Protein AF-A0A1G2DD84-F1 (afdb_monomer)

Structure (mmCIF, N/CA/C/O backbone):
data_AF-A0A1G2DD84-F1
#
_entry.id   AF-A0A1G2DD84-F1
#
loop_
_atom_site.group_PDB
_atom_site.id
_atom_site.type_symbol
_atom_site.label_atom_id
_atom_site.label_alt_id
_atom_site.label_comp_id
_atom_site.label_asym_id
_atom_site.label_entity_id
_atom_site.label_seq_id
_atom_site.pdbx_PDB_ins_code
_atom_site.Cartn_x
_atom_site.Cartn_y
_atom_site.Cartn_z
_atom_site.occupancy
_atom_site.B_iso_or_equiv
_atom_site.auth_seq_id
_atom_site.auth_comp_id
_atom_site.auth_asym_id
_atom_site.auth_atom_id
_atom_site.pdbx_PDB_model_num
ATOM 1 N N . MET A 1 1 ? 31.866 -15.811 -2.929 1.00 73.81 1 MET A N 1
ATOM 2 C CA . MET A 1 1 ? 32.694 -17.030 -2.896 1.00 73.81 1 MET A CA 1
ATOM 3 C C . MET A 1 1 ? 33.203 -17.270 -1.485 1.00 73.81 1 MET A C 1
ATOM 5 O O . MET A 1 1 ? 33.955 -16.443 -0.980 1.00 73.81 1 MET A O 1
ATOM 9 N N . VAL A 1 2 ? 32.892 -18.423 -0.892 1.00 93.44 2 VAL A N 1
ATOM 10 C CA . VAL A 1 2 ? 33.551 -18.884 0.343 1.00 93.44 2 VAL A CA 1
ATOM 11 C C . VAL A 1 2 ? 35.050 -19.125 0.110 1.00 93.44 2 VAL A C 1
ATOM 13 O O . VAL A 1 2 ? 35.436 -19.739 -0.886 1.00 93.44 2 VAL A O 1
ATOM 16 N N . ASN A 1 3 ? 35.898 -18.681 1.042 1.00 96.12 3 ASN A N 1
ATOM 17 C CA . ASN A 1 3 ? 37.323 -19.018 1.092 1.00 96.12 3 ASN A CA 1
ATOM 18 C C . ASN A 1 3 ? 37.712 -19.591 2.473 1.00 96.12 3 ASN A C 1
ATOM 20 O O . ASN A 1 3 ? 36.938 -19.524 3.429 1.00 96.12 3 ASN A O 1
ATOM 24 N N . GLU A 1 4 ? 38.911 -20.170 2.591 1.00 96.62 4 GLU A N 1
ATOM 25 C CA . GLU A 1 4 ? 39.347 -20.791 3.854 1.00 96.62 4 GLU A CA 1
ATOM 26 C C . GLU A 1 4 ? 39.586 -19.760 4.974 1.00 96.62 4 GLU A C 1
ATOM 28 O O . GLU A 1 4 ? 39.477 -20.107 6.143 1.00 96.62 4 GLU A O 1
ATOM 33 N N . GLU A 1 5 ? 39.839 -18.488 4.643 1.00 95.31 5 GLU A N 1
ATOM 34 C CA . GLU A 1 5 ? 39.989 -17.400 5.624 1.00 95.31 5 GLU A CA 1
ATOM 35 C C . GLU A 1 5 ? 38.658 -17.102 6.331 1.00 95.31 5 GLU A C 1
ATOM 37 O O . GLU A 1 5 ? 38.618 -17.033 7.557 1.00 95.31 5 GLU A O 1
ATOM 42 N N . LEU A 1 6 ? 37.553 -17.011 5.579 1.00 97.19 6 LEU A N 1
ATOM 43 C CA . LEU A 1 6 ? 36.192 -16.883 6.108 1.00 97.19 6 LEU A CA 1
ATOM 44 C C . LEU A 1 6 ? 35.810 -18.102 6.963 1.00 97.19 6 LEU A C 1
ATOM 46 O O . LEU A 1 6 ? 35.283 -17.955 8.066 1.00 97.19 6 LEU A O 1
ATOM 50 N N . LEU A 1 7 ? 36.118 -19.310 6.477 1.00 97.81 7 LEU A N 1
ATOM 51 C CA . LEU A 1 7 ? 35.865 -20.557 7.204 1.00 97.81 7 LEU A CA 1
ATOM 52 C C . LEU A 1 7 ? 36.681 -20.642 8.503 1.00 97.81 7 LEU A C 1
ATOM 54 O O . LEU A 1 7 ? 36.152 -21.069 9.527 1.00 97.81 7 LEU A O 1
ATOM 58 N N . GLN A 1 8 ? 37.950 -20.227 8.488 1.00 97.62 8 GLN A N 1
ATOM 59 C CA . GLN A 1 8 ? 38.795 -20.176 9.678 1.00 97.62 8 GLN A CA 1
ATOM 60 C C . GLN A 1 8 ? 38.310 -19.106 10.663 1.00 97.62 8 GLN A C 1
ATOM 62 O O . GLN A 1 8 ? 38.186 -19.407 11.847 1.00 97.62 8 GLN A O 1
ATOM 67 N N . PHE A 1 9 ? 37.961 -17.907 10.189 1.00 97.62 9 PHE A N 1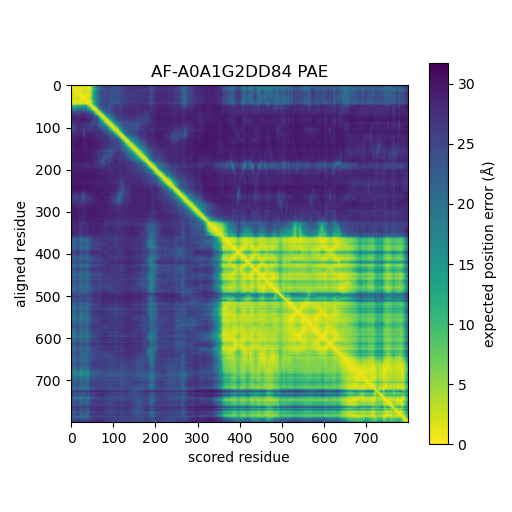
ATOM 68 C CA . PHE A 1 9 ? 37.454 -16.831 11.040 1.00 97.62 9 PHE A CA 1
ATOM 69 C C . PHE A 1 9 ? 36.192 -17.248 11.803 1.00 97.62 9 PHE A C 1
ATOM 71 O O . PHE A 1 9 ? 36.122 -17.059 13.016 1.00 97.62 9 PHE A O 1
ATOM 78 N N . ILE A 1 10 ? 35.220 -17.873 11.128 1.00 98.00 10 ILE A N 1
ATOM 79 C CA . ILE A 1 10 ? 34.000 -18.361 11.787 1.00 98.00 10 ILE A CA 1
ATOM 80 C C . ILE A 1 10 ? 34.344 -19.407 12.859 1.00 98.00 10 ILE A C 1
ATOM 82 O O . ILE A 1 10 ? 33.889 -19.267 13.993 1.00 98.00 10 ILE A O 1
ATOM 86 N N . ARG A 1 11 ? 35.202 -20.397 12.553 1.00 98.00 11 ARG A N 1
ATOM 87 C CA . ARG A 1 11 ? 35.661 -21.395 13.545 1.00 98.00 11 ARG A CA 1
ATOM 88 C C . ARG A 1 11 ? 36.334 -20.740 14.756 1.00 98.00 11 ARG A C 1
ATOM 90 O O . ARG A 1 11 ? 36.140 -21.201 15.876 1.00 98.00 11 ARG A O 1
ATOM 97 N N . GLU A 1 12 ? 37.135 -19.695 14.544 1.00 97.44 12 GLU A N 1
ATOM 98 C CA . GLU A 1 12 ? 37.836 -18.980 15.616 1.00 97.44 12 GLU A CA 1
ATOM 99 C C . GLU A 1 12 ? 36.874 -18.178 16.506 1.00 97.44 12 GLU A C 1
ATOM 101 O O . GLU A 1 12 ? 37.011 -18.230 17.728 1.00 97.44 12 GLU A O 1
ATOM 106 N N . GLN A 1 13 ? 35.865 -17.507 15.937 1.00 98.00 13 GLN A N 1
ATOM 107 C CA . GLN A 1 13 ? 34.858 -16.791 16.732 1.00 98.00 13 GLN A CA 1
ATOM 108 C C . GLN A 1 13 ? 33.891 -17.745 17.460 1.00 98.00 13 GLN A C 1
ATOM 110 O O . GLN A 1 13 ? 33.569 -17.510 18.626 1.00 98.00 13 GLN A O 1
ATOM 115 N N . GLU A 1 14 ? 33.482 -18.857 16.835 1.00 97.25 14 GLU A N 1
ATOM 116 C CA . GLU A 1 14 ? 32.699 -19.906 17.510 1.00 97.25 14 GLU A CA 1
ATOM 117 C C . GLU A 1 14 ? 33.500 -20.550 18.657 1.00 97.25 14 GLU A C 1
ATOM 119 O O . GLU A 1 14 ? 32.967 -20.751 19.749 1.00 97.25 14 GLU A O 1
ATOM 124 N N . ALA A 1 15 ? 34.801 -20.804 18.464 1.00 95.25 15 ALA A N 1
ATOM 125 C CA . ALA A 1 15 ? 35.690 -21.303 19.518 1.00 95.25 15 ALA A CA 1
ATOM 126 C C . ALA A 1 15 ? 35.950 -20.273 20.637 1.00 95.25 15 ALA A C 1
ATOM 128 O O . ALA A 1 15 ? 36.206 -20.665 21.777 1.00 95.25 15 ALA A O 1
ATOM 129 N N . ALA A 1 16 ? 35.849 -18.974 20.340 1.00 96.50 16 ALA A N 1
ATOM 130 C CA . ALA A 1 16 ? 35.850 -17.898 21.332 1.00 96.50 16 ALA A CA 1
ATOM 131 C C . ALA A 1 16 ? 34.505 -17.753 22.080 1.00 96.50 16 ALA A C 1
ATOM 133 O O . ALA A 1 16 ? 34.426 -16.998 23.049 1.00 96.50 16 ALA A O 1
ATOM 134 N N . GLY A 1 17 ? 33.462 -18.486 21.668 1.00 96.25 17 GLY A N 1
ATOM 135 C CA . GLY A 1 17 ? 32.136 -18.472 22.288 1.00 96.25 17 GLY A CA 1
ATOM 136 C C . GLY A 1 17 ? 31.211 -17.348 21.813 1.00 96.25 17 GLY A C 1
ATOM 137 O O . GLY A 1 17 ? 30.198 -17.102 22.466 1.00 96.25 17 GLY A O 1
ATOM 138 N N . MET A 1 18 ? 31.536 -16.670 20.706 1.00 96.44 18 MET A N 1
ATOM 139 C CA . MET A 1 18 ? 30.647 -15.688 20.078 1.00 96.44 18 MET A CA 1
ATOM 140 C C . MET A 1 18 ? 29.434 -16.398 19.458 1.00 96.44 18 MET A C 1
ATOM 142 O O . MET A 1 18 ? 29.571 -17.471 18.865 1.00 96.44 18 MET A O 1
ATOM 146 N N . ALA A 1 19 ? 28.235 -15.824 19.585 1.00 96.06 19 ALA A N 1
ATOM 147 C CA . ALA A 1 19 ? 27.036 -16.447 19.037 1.00 96.06 19 ALA A CA 1
ATOM 148 C C . ALA A 1 19 ? 26.998 -16.313 17.506 1.00 96.06 19 ALA A C 1
ATOM 150 O O . ALA A 1 19 ? 27.358 -15.277 16.948 1.00 96.06 19 ALA A O 1
ATOM 151 N N . ARG A 1 20 ? 26.503 -17.341 16.804 1.00 96.25 20 ARG A N 1
ATOM 152 C CA . ARG A 1 20 ? 26.455 -17.375 15.330 1.00 96.25 20 ARG A CA 1
ATOM 153 C C . ARG A 1 20 ? 25.844 -16.108 14.708 1.00 96.25 20 ARG A C 1
ATOM 155 O O . ARG A 1 20 ? 26.374 -15.597 13.731 1.00 96.25 20 ARG A O 1
ATOM 162 N N . ASN A 1 21 ? 24.766 -15.573 15.280 1.00 93.56 21 ASN A N 1
ATOM 163 C CA . ASN A 1 21 ? 24.123 -14.346 14.795 1.00 93.56 21 ASN A CA 1
ATOM 164 C C . ASN A 1 21 ? 24.999 -13.087 14.962 1.00 93.56 21 ASN A C 1
ATOM 166 O O . ASN A 1 21 ? 24.866 -12.151 14.179 1.00 93.56 21 ASN A O 1
ATOM 170 N N . GLU A 1 22 ? 25.887 -13.053 15.958 1.00 95.75 22 GLU A N 1
ATOM 171 C CA . GLU A 1 22 ? 26.849 -11.964 16.165 1.00 95.75 22 GLU A CA 1
ATOM 172 C C . GLU A 1 22 ? 27.981 -12.054 15.132 1.00 95.75 22 GLU A C 1
ATOM 174 O O . GLU A 1 22 ? 28.329 -11.045 14.523 1.00 95.75 22 GLU A O 1
ATOM 179 N N . ILE A 1 23 ? 28.481 -13.266 14.857 1.00 97.69 23 ILE A N 1
ATOM 180 C CA . ILE A 1 23 ? 29.493 -13.535 13.818 1.00 97.69 23 ILE A CA 1
ATOM 181 C C . ILE A 1 23 ? 28.944 -13.185 12.425 1.00 97.69 23 ILE A C 1
ATOM 183 O O . ILE A 1 23 ? 29.600 -12.487 11.652 1.00 97.69 23 ILE A O 1
ATOM 187 N N . GLU A 1 24 ? 27.718 -13.619 12.111 1.00 97.50 24 GLU A N 1
ATOM 188 C CA . GLU A 1 24 ? 27.017 -13.261 10.873 1.00 97.50 24 GLU A CA 1
ATOM 189 C C . GLU A 1 24 ? 26.841 -11.746 10.720 1.00 97.50 24 GLU A C 1
ATOM 191 O O . GLU A 1 24 ? 27.010 -11.214 9.622 1.00 97.50 24 GLU A O 1
ATOM 196 N N . GLN A 1 25 ? 26.494 -11.043 11.804 1.00 95.31 25 GLN A N 1
ATOM 197 C CA . GLN A 1 25 ? 26.367 -9.590 11.780 1.00 95.31 25 GLN A CA 1
ATOM 198 C C . GLN A 1 25 ? 27.730 -8.934 11.535 1.00 95.31 25 GLN A C 1
ATOM 200 O O . GLN A 1 25 ? 27.841 -8.121 10.623 1.00 95.31 25 GLN A O 1
ATOM 205 N N . LEU A 1 26 ? 28.766 -9.324 12.284 1.00 96.94 26 LEU A N 1
ATOM 206 C CA . LEU A 1 26 ? 30.126 -8.793 12.177 1.00 96.94 26 LEU A CA 1
ATOM 207 C C . LEU A 1 26 ? 30.689 -8.938 10.752 1.00 96.94 26 LEU A C 1
ATOM 209 O O . LEU A 1 26 ? 31.197 -7.974 10.176 1.00 96.94 26 LEU A O 1
ATOM 213 N N . LEU A 1 27 ? 30.543 -10.120 10.146 1.00 97.31 27 LEU A N 1
ATOM 214 C CA . LEU A 1 27 ? 31.014 -10.396 8.786 1.00 97.31 27 LEU A CA 1
ATOM 215 C C . LEU A 1 27 ? 30.317 -9.532 7.727 1.00 97.31 27 LEU A C 1
ATOM 217 O O . LEU A 1 27 ? 30.984 -9.054 6.810 1.00 97.31 27 LEU A O 1
ATOM 221 N N . VAL A 1 28 ? 29.010 -9.293 7.863 1.00 96.75 28 VAL A N 1
ATOM 222 C CA . VAL A 1 28 ? 28.233 -8.503 6.894 1.00 96.75 28 VAL A CA 1
ATOM 223 C C . VAL A 1 28 ? 28.378 -6.991 7.126 1.00 96.75 28 VAL A C 1
ATOM 225 O O . VAL A 1 28 ? 28.514 -6.243 6.161 1.00 96.75 28 VAL A O 1
ATOM 228 N N . SER A 1 29 ? 28.371 -6.509 8.377 1.00 90.88 29 SER A N 1
ATOM 229 C CA . SER A 1 29 ? 28.400 -5.064 8.672 1.00 90.88 29 SER A CA 1
ATOM 230 C C . SER A 1 29 ? 29.796 -4.457 8.798 1.00 90.88 29 SER A C 1
ATOM 232 O O . SER A 1 29 ? 29.946 -3.265 8.543 1.00 90.88 29 SER A O 1
ATOM 234 N N . GLU A 1 30 ? 30.803 -5.239 9.197 1.00 93.31 30 GLU A N 1
ATOM 235 C CA . GLU A 1 30 ? 32.187 -4.764 9.376 1.00 93.31 30 GLU A CA 1
ATOM 236 C C . GLU A 1 30 ? 33.158 -5.439 8.401 1.00 93.31 30 GLU A C 1
ATOM 238 O O . GLU A 1 30 ? 34.011 -4.768 7.822 1.00 93.31 30 GLU A O 1
ATOM 243 N N . GLY A 1 31 ? 32.998 -6.746 8.162 1.00 92.12 31 GLY A N 1
ATOM 244 C CA . GLY A 1 31 ? 33.801 -7.493 7.188 1.00 92.12 31 GLY A CA 1
ATOM 245 C C . GLY A 1 31 ? 33.446 -7.220 5.719 1.00 92.12 31 GLY A C 1
ATOM 246 O O . GLY A 1 31 ? 34.261 -7.495 4.843 1.00 92.12 31 GLY A O 1
ATOM 247 N N . GLY A 1 32 ? 32.256 -6.675 5.441 1.00 94.19 32 GLY A N 1
ATOM 248 C CA . GLY A 1 32 ? 31.782 -6.378 4.084 1.00 94.19 32 GLY A CA 1
ATOM 249 C C . GLY A 1 32 ? 31.462 -7.609 3.225 1.00 94.19 32 GLY A C 1
ATOM 250 O O . GLY A 1 32 ? 31.399 -7.487 2.002 1.00 94.19 32 GLY A O 1
ATOM 251 N N . TRP A 1 33 ? 31.281 -8.784 3.837 1.00 96.19 33 TRP A N 1
ATOM 252 C CA . TRP A 1 33 ? 30.920 -10.018 3.135 1.00 96.19 33 TRP A CA 1
ATOM 253 C C . TRP A 1 33 ? 29.448 -10.021 2.713 1.00 96.19 33 TRP A C 1
ATOM 255 O O . TRP A 1 33 ? 28.583 -9.505 3.424 1.00 96.19 33 TRP A O 1
ATOM 265 N N . ASP A 1 34 ? 29.147 -10.662 1.581 1.00 95.94 34 ASP A N 1
ATOM 266 C CA . ASP A 1 34 ? 27.762 -10.930 1.198 1.00 95.94 34 ASP A CA 1
ATOM 267 C C . ASP A 1 34 ? 27.130 -11.931 2.180 1.00 95.94 34 ASP A C 1
ATOM 269 O O . ASP A 1 34 ? 27.753 -12.912 2.597 1.00 95.94 34 ASP A O 1
ATOM 273 N N . ARG A 1 35 ? 25.860 -11.704 2.521 1.00 95.25 35 ARG A N 1
ATOM 274 C CA . ARG A 1 35 ? 25.052 -12.603 3.349 1.00 95.25 35 ARG A CA 1
ATOM 275 C C . ARG A 1 35 ? 25.048 -14.032 2.787 1.00 95.25 35 ARG A C 1
ATOM 277 O O . ARG A 1 35 ? 25.159 -14.980 3.561 1.00 95.25 35 ARG A O 1
ATOM 284 N N . ALA A 1 36 ? 24.978 -14.181 1.462 1.00 94.31 36 ALA A N 1
ATOM 285 C CA . ALA A 1 36 ? 24.974 -15.479 0.790 1.00 94.31 36 ALA A CA 1
ATOM 286 C C . ALA A 1 36 ? 26.287 -16.259 0.990 1.00 94.31 36 ALA A C 1
ATOM 288 O O . ALA A 1 36 ? 26.248 -17.470 1.211 1.00 94.31 36 ALA A O 1
ATOM 289 N N . ASP A 1 37 ? 27.433 -15.570 0.981 1.00 96.44 37 ASP A N 1
ATOM 290 C CA . ASP A 1 37 ? 28.748 -16.179 1.220 1.00 96.44 37 ASP A CA 1
ATOM 291 C C . ASP A 1 37 ? 28.895 -16.651 2.670 1.00 96.44 37 ASP A C 1
ATOM 293 O O . ASP A 1 37 ? 29.422 -17.733 2.927 1.00 96.44 37 ASP A O 1
ATOM 297 N N . VAL A 1 38 ? 28.388 -15.871 3.628 1.00 97.19 38 VAL A N 1
ATOM 298 C CA . VAL A 1 38 ? 28.383 -16.255 5.047 1.00 97.19 38 VAL A CA 1
ATOM 299 C C . VAL A 1 38 ? 27.478 -17.474 5.279 1.00 97.19 38 VAL A C 1
ATOM 301 O O . VAL A 1 38 ? 27.884 -18.427 5.948 1.00 97.19 38 VAL A O 1
ATOM 304 N N . ASP A 1 39 ? 26.285 -17.507 4.676 1.00 96.06 39 ASP A N 1
ATOM 305 C CA . ASP A 1 39 ? 25.375 -18.656 4.770 1.00 96.06 39 ASP A CA 1
ATOM 306 C C . ASP A 1 39 ? 25.942 -19.922 4.082 1.00 96.06 39 ASP A C 1
ATOM 308 O O . ASP A 1 39 ? 25.771 -21.034 4.597 1.00 96.06 39 ASP A O 1
ATOM 312 N N . GLU A 1 40 ? 26.669 -19.793 2.963 1.00 96.19 40 GLU A N 1
ATOM 313 C CA . GLU A 1 40 ? 27.397 -20.908 2.332 1.00 96.19 40 GLU A CA 1
ATOM 314 C C . GLU A 1 40 ? 28.584 -21.388 3.192 1.00 96.19 40 GLU A C 1
ATOM 316 O O . GLU A 1 40 ? 28.805 -22.599 3.327 1.00 96.19 40 GLU A O 1
ATOM 321 N N . ALA A 1 41 ? 29.299 -20.477 3.859 1.00 97.31 41 ALA A N 1
ATOM 322 C CA . ALA A 1 41 ? 30.376 -20.829 4.782 1.00 97.31 41 ALA A CA 1
ATOM 323 C C . ALA A 1 41 ? 29.853 -21.659 5.969 1.00 97.31 41 ALA A C 1
ATOM 325 O O . ALA A 1 41 ? 30.400 -22.723 6.265 1.00 97.31 41 ALA A O 1
ATOM 326 N N . TYR A 1 42 ? 28.731 -21.269 6.585 1.00 97.56 42 TYR A N 1
ATOM 327 C CA . TYR A 1 42 ? 28.100 -22.061 7.651 1.00 97.56 42 TYR A CA 1
ATOM 328 C C . TYR A 1 42 ? 27.609 -23.440 7.186 1.00 97.56 42 TYR A C 1
ATOM 330 O O . TYR A 1 42 ? 27.733 -24.422 7.927 1.00 97.56 42 TYR A O 1
ATOM 338 N N . ARG A 1 43 ? 27.091 -23.553 5.955 1.00 95.88 43 ARG A N 1
ATOM 339 C CA . ARG A 1 43 ? 26.738 -24.851 5.342 1.00 95.88 43 ARG A CA 1
ATOM 340 C C . ARG A 1 43 ? 27.963 -25.739 5.108 1.00 95.88 43 ARG A C 1
ATOM 342 O O . ARG A 1 43 ? 27.839 -26.957 5.177 1.00 95.88 43 ARG A O 1
ATOM 349 N N . THR A 1 44 ? 29.122 -25.135 4.856 1.00 96.19 44 THR A N 1
ATOM 350 C CA . THR A 1 44 ? 30.405 -25.826 4.652 1.00 96.19 44 THR A CA 1
ATOM 351 C C . THR A 1 44 ? 31.039 -26.267 5.977 1.00 96.19 44 THR A C 1
ATOM 353 O O . THR A 1 44 ? 31.636 -27.340 6.045 1.00 96.19 44 THR A O 1
ATOM 356 N N . LEU A 1 45 ? 30.886 -25.472 7.042 1.00 95.75 45 LEU A N 1
ATOM 357 C CA . LEU A 1 45 ? 31.395 -25.789 8.383 1.00 95.75 45 LEU A CA 1
ATOM 358 C C . LEU A 1 45 ? 30.555 -26.818 9.136 1.00 95.75 45 LEU A C 1
ATOM 360 O O . LEU A 1 45 ? 31.108 -27.585 9.920 1.00 95.75 45 LEU A O 1
ATOM 364 N N . THR A 1 46 ? 29.241 -26.856 8.906 1.00 92.75 46 THR A N 1
ATOM 365 C CA . THR A 1 46 ? 28.355 -27.833 9.548 1.00 92.75 46 THR A CA 1
ATOM 366 C C . THR A 1 46 ? 28.602 -29.220 8.940 1.00 92.75 46 THR A C 1
ATOM 368 O O . THR A 1 46 ? 28.192 -29.449 7.798 1.00 92.75 46 THR A O 1
ATOM 371 N N . PRO A 1 47 ? 29.228 -30.186 9.648 1.00 76.12 47 PRO A N 1
ATOM 372 C CA . PRO A 1 47 ? 29.454 -31.510 9.085 1.00 76.12 47 PRO A CA 1
ATOM 373 C C . PRO A 1 47 ? 28.100 -32.168 8.816 1.00 76.12 47 PRO A C 1
ATOM 375 O O . PRO A 1 47 ? 27.307 -32.396 9.731 1.00 76.12 47 PRO A O 1
ATOM 378 N N . ARG A 1 48 ? 27.823 -32.452 7.539 1.00 59.12 48 ARG A N 1
ATOM 379 C CA . ARG A 1 48 ? 26.546 -33.010 7.086 1.00 59.12 48 ARG A CA 1
ATOM 380 C C . ARG A 1 48 ? 26.333 -34.373 7.742 1.00 59.12 48 ARG A C 1
ATOM 382 O O . ARG A 1 48 ? 26.917 -35.359 7.301 1.00 59.12 48 ARG A O 1
ATOM 389 N N . SER A 1 49 ? 25.526 -34.404 8.805 1.00 45.78 49 SER A N 1
ATOM 390 C CA . SER A 1 49 ? 25.307 -35.599 9.619 1.00 45.78 49 SER A CA 1
ATOM 391 C C . SER A 1 49 ? 24.817 -36.744 8.735 1.00 45.78 49 SER A C 1
ATOM 393 O O . SER A 1 49 ? 23.696 -36.720 8.223 1.00 45.78 49 SER A O 1
ATOM 395 N N . THR A 1 50 ? 25.687 -37.728 8.510 1.00 49.19 50 THR A N 1
ATOM 396 C CA . THR A 1 50 ? 25.317 -38.979 7.854 1.00 49.19 50 THR A CA 1
ATOM 397 C C . THR A 1 50 ? 24.262 -39.659 8.719 1.00 49.19 50 THR A C 1
ATOM 399 O O . THR A 1 50 ? 24.540 -39.869 9.905 1.00 49.19 50 THR A O 1
ATOM 402 N N . PRO A 1 51 ? 23.080 -40.009 8.175 1.00 48.44 51 PRO A N 1
ATOM 403 C CA . PRO A 1 51 ? 22.081 -40.755 8.927 1.00 48.44 51 PRO A CA 1
ATOM 404 C C . PRO A 1 51 ? 22.728 -41.995 9.557 1.00 48.44 51 PRO A C 1
ATOM 406 O O . PRO A 1 51 ? 23.493 -42.671 8.864 1.00 48.44 51 PRO A O 1
ATOM 409 N N . PRO A 1 52 ? 22.476 -42.291 10.845 1.00 52.50 52 PRO A N 1
ATOM 410 C CA . PRO A 1 52 ? 23.045 -43.474 11.478 1.00 52.50 52 PRO A CA 1
ATOM 411 C C . PRO A 1 52 ? 22.602 -44.721 10.708 1.00 52.50 52 PRO A C 1
ATOM 413 O O . PRO A 1 52 ? 21.421 -44.843 10.371 1.00 52.50 52 PRO A O 1
ATOM 416 N N . ASP A 1 53 ? 23.550 -45.621 10.425 1.00 48.31 53 ASP A N 1
ATOM 417 C CA . ASP A 1 53 ? 23.303 -46.826 9.628 1.00 48.31 53 ASP A CA 1
ATOM 418 C C . ASP A 1 53 ? 22.062 -47.572 10.128 1.00 48.31 53 ASP A C 1
ATOM 420 O O . ASP A 1 53 ? 21.923 -47.872 11.318 1.00 48.31 53 ASP A O 1
ATOM 424 N N . ALA A 1 54 ? 21.145 -47.856 9.202 1.00 45.09 54 ALA A N 1
ATOM 425 C CA . ALA A 1 54 ? 19.842 -48.414 9.526 1.00 45.09 54 ALA A CA 1
ATOM 426 C C . ALA A 1 54 ? 19.996 -49.801 10.168 1.00 45.09 54 ALA A C 1
ATOM 428 O O . ALA A 1 54 ? 20.280 -50.791 9.488 1.00 45.09 54 ALA A O 1
ATOM 429 N N . VAL A 1 55 ? 19.789 -49.866 11.487 1.00 53.69 55 VAL A N 1
ATOM 430 C CA . VAL A 1 55 ? 19.846 -51.110 12.263 1.00 53.69 55 VAL A CA 1
ATOM 431 C C . VAL A 1 55 ? 18.892 -52.130 11.626 1.00 53.69 55 VAL A C 1
ATOM 433 O O . VAL A 1 55 ? 17.698 -51.839 11.503 1.00 53.69 55 VAL A O 1
ATOM 436 N N . PRO A 1 56 ? 19.375 -53.317 11.206 1.00 51.19 56 PRO A N 1
ATOM 437 C CA . PRO A 1 56 ? 18.535 -54.286 10.516 1.00 51.19 56 PRO A CA 1
ATOM 438 C C . PRO A 1 56 ? 17.384 -54.732 11.434 1.00 51.19 56 PRO A C 1
ATOM 440 O O . PRO A 1 56 ? 17.623 -55.041 12.605 1.00 51.19 56 PRO A O 1
ATOM 443 N N . PRO A 1 57 ? 16.134 -54.765 10.936 1.00 49.94 57 PRO A N 1
ATOM 444 C CA . PRO A 1 57 ? 14.962 -54.909 11.790 1.00 49.94 57 PRO A CA 1
ATOM 445 C C . PRO A 1 57 ? 14.936 -56.273 12.487 1.00 49.94 57 PRO A C 1
ATOM 447 O O . PRO A 1 57 ? 14.895 -57.322 11.835 1.00 49.94 57 PRO A O 1
ATOM 450 N N . LEU A 1 58 ? 14.903 -56.264 13.824 1.00 49.31 58 LEU A N 1
ATOM 451 C CA . LEU A 1 58 ? 14.598 -57.470 14.590 1.00 49.31 58 LEU A CA 1
ATOM 452 C C . LEU A 1 58 ? 13.185 -57.953 14.244 1.00 49.31 58 LEU A C 1
ATOM 454 O O . LEU A 1 58 ? 12.232 -57.174 14.225 1.00 49.31 58 LEU A O 1
ATOM 458 N N . ARG A 1 59 ? 13.043 -59.264 14.022 1.00 43.84 59 ARG A N 1
ATOM 459 C CA . ARG A 1 59 ? 11.730 -59.910 13.910 1.00 43.84 59 ARG A CA 1
ATOM 460 C C . ARG A 1 59 ? 10.934 -59.704 15.207 1.00 43.84 59 ARG A C 1
ATOM 462 O O . ARG A 1 59 ? 11.434 -60.104 16.259 1.00 43.84 59 ARG A O 1
ATOM 469 N N . PRO A 1 60 ? 9.696 -59.182 15.145 1.00 45.19 60 PRO A N 1
ATOM 470 C CA . PRO A 1 60 ? 8.766 -59.264 16.263 1.00 45.19 60 PRO A CA 1
ATOM 471 C C . PRO A 1 60 ? 8.489 -60.729 16.626 1.00 45.19 60 PRO A C 1
ATOM 473 O O . PRO A 1 60 ? 8.416 -61.589 15.745 1.00 45.19 60 PRO A O 1
ATOM 476 N N . ALA A 1 61 ? 8.331 -61.008 17.918 1.00 44.78 61 ALA A N 1
ATOM 477 C CA . ALA A 1 61 ? 7.847 -62.299 18.398 1.00 44.78 61 ALA A CA 1
ATOM 478 C C . ALA A 1 61 ? 6.309 -62.338 18.374 1.00 44.78 61 ALA A C 1
ATOM 480 O O . ALA A 1 61 ? 5.663 -61.309 18.569 1.00 44.78 61 ALA A O 1
ATOM 481 N N . ASP A 1 62 ? 5.731 -63.525 18.170 1.00 48.50 62 ASP A N 1
ATOM 482 C CA . ASP A 1 62 ? 4.280 -63.736 18.193 1.00 48.50 62 ASP A CA 1
ATOM 483 C C . ASP A 1 62 ? 3.635 -63.187 19.475 1.00 48.50 62 ASP A C 1
ATOM 485 O O . ASP A 1 62 ? 3.960 -63.603 20.587 1.00 48.50 62 ASP A O 1
ATOM 489 N N . THR A 1 63 ? 2.647 -62.308 19.318 1.00 39.44 63 THR A N 1
ATOM 490 C CA . THR A 1 63 ? 1.648 -62.001 20.348 1.00 39.44 63 THR A CA 1
ATOM 491 C C . THR A 1 63 ? 0.288 -61.943 19.664 1.00 39.44 63 THR A C 1
ATOM 493 O O . THR A 1 63 ? 0.112 -61.236 18.676 1.00 39.44 63 THR A O 1
ATOM 496 N N . ARG A 1 64 ? -0.661 -62.755 20.141 1.00 46.75 64 ARG A N 1
ATOM 497 C CA . ARG A 1 64 ? -1.987 -62.906 19.525 1.00 46.75 64 ARG A CA 1
ATOM 498 C C . ARG A 1 64 ? -2.942 -61.812 19.991 1.00 46.75 64 ARG A C 1
ATOM 500 O O . ARG A 1 64 ? -3.104 -61.637 21.194 1.00 46.75 64 ARG A O 1
ATOM 507 N N . GLU A 1 65 ? -3.682 -61.235 19.051 1.00 34.75 65 GLU A N 1
ATOM 508 C CA . GLU A 1 65 ? -4.957 -60.555 19.310 1.00 34.75 65 GLU A CA 1
ATOM 509 C C . GLU A 1 65 ? -6.133 -61.264 18.599 1.00 34.75 65 GLU A C 1
ATOM 511 O O . GLU A 1 65 ? -5.899 -62.121 17.737 1.00 34.75 65 GLU A O 1
ATOM 516 N N . PRO A 1 66 ? -7.392 -61.016 19.021 1.00 49.00 66 PRO A N 1
ATOM 517 C CA . PRO A 1 66 ? -8.543 -61.842 18.652 1.00 49.00 66 PRO A CA 1
ATOM 518 C C . PRO A 1 66 ? -9.245 -61.449 17.336 1.00 49.00 66 PRO A C 1
ATOM 520 O O . PRO A 1 66 ? -9.009 -60.408 16.734 1.00 49.00 66 PRO A O 1
ATOM 523 N N . VAL A 1 67 ? -10.143 -62.337 16.901 1.00 51.94 67 VAL A N 1
ATOM 524 C CA . VAL A 1 67 ? -10.822 -62.337 15.594 1.00 51.94 67 VAL A CA 1
ATOM 525 C C . VAL A 1 67 ? -12.027 -61.379 15.527 1.00 51.94 67 VAL A C 1
ATOM 527 O O . VAL A 1 67 ? -12.938 -61.519 16.346 1.00 51.94 67 VAL A O 1
ATOM 530 N N . PRO A 1 68 ? -12.134 -60.526 14.488 1.00 48.28 68 PRO A N 1
ATOM 531 C CA . PRO A 1 68 ? -13.406 -60.009 13.982 1.00 48.28 68 PRO A CA 1
ATOM 532 C C . PRO A 1 68 ? -14.011 -60.952 12.905 1.00 48.28 68 PRO A C 1
ATOM 534 O O . PRO A 1 68 ? -13.265 -61.488 12.083 1.00 48.28 68 PRO A O 1
ATOM 537 N N . PRO A 1 69 ? -15.339 -61.192 12.885 1.00 55.00 69 PRO A N 1
ATOM 538 C CA . PRO A 1 69 ? -15.992 -62.088 11.921 1.00 55.00 69 PRO A CA 1
ATOM 539 C C . PRO A 1 69 ? -16.521 -61.381 10.651 1.00 55.00 69 PRO A C 1
ATOM 541 O O . PRO A 1 69 ? -16.559 -60.155 10.587 1.00 55.00 69 PRO A O 1
ATOM 544 N N . ALA A 1 70 ? -17.026 -62.205 9.717 1.00 34.06 70 ALA A N 1
ATOM 545 C CA . ALA A 1 70 ? -17.603 -61.909 8.392 1.00 34.06 70 ALA A CA 1
ATOM 546 C C . ALA A 1 70 ? -16.597 -61.619 7.254 1.00 34.06 70 ALA A C 1
ATOM 548 O O . ALA A 1 70 ? -15.723 -60.775 7.390 1.00 34.06 70 ALA A O 1
ATOM 549 N N . GLU A 1 71 ? -16.697 -62.170 6.041 1.00 34.19 71 GLU A N 1
ATOM 550 C CA . GLU A 1 71 ? -17.262 -63.405 5.457 1.00 34.19 71 GLU A CA 1
ATOM 551 C C . GLU A 1 71 ? -16.973 -63.328 3.932 1.00 34.19 71 GLU A C 1
ATOM 553 O O . GLU A 1 71 ? -16.924 -62.235 3.378 1.00 34.19 71 GLU A O 1
ATOM 558 N N . THR A 1 72 ? -16.762 -64.468 3.258 1.00 32.84 72 THR A N 1
ATOM 559 C CA . THR A 1 72 ? -16.838 -64.695 1.781 1.00 32.84 72 THR A CA 1
ATOM 560 C C . THR A 1 72 ? -16.428 -63.550 0.812 1.00 32.84 72 THR A C 1
ATOM 562 O O . THR A 1 72 ? -17.200 -62.632 0.569 1.00 32.84 72 THR A O 1
ATOM 565 N N . VAL A 1 73 ? -15.235 -63.518 0.195 1.00 33.78 73 VAL A N 1
ATOM 566 C CA . VAL A 1 73 ? -14.662 -64.426 -0.844 1.00 33.78 73 VAL A CA 1
ATOM 567 C C . VAL A 1 73 ? -15.376 -64.406 -2.212 1.00 33.78 73 VAL A C 1
ATOM 569 O O . VAL A 1 73 ? -16.380 -65.084 -2.372 1.00 33.78 73 VAL A O 1
ATOM 572 N N . PHE A 1 74 ? -14.771 -63.735 -3.210 1.00 32.19 74 PHE A N 1
ATOM 573 C CA . PHE A 1 74 ? -14.419 -64.209 -4.580 1.00 32.19 74 PHE A CA 1
ATOM 574 C C . PHE A 1 74 ? -13.629 -63.062 -5.281 1.00 32.19 74 PHE A C 1
ATOM 576 O O . PHE A 1 74 ? -14.087 -61.928 -5.266 1.00 32.19 74 PHE A O 1
ATOM 583 N N . ARG A 1 75 ? -12.339 -63.195 -5.646 1.00 31.97 75 ARG A N 1
ATOM 584 C CA . ARG A 1 75 ? -11.749 -63.774 -6.887 1.00 31.97 75 ARG A CA 1
ATOM 585 C C . ARG A 1 75 ? -12.186 -63.087 -8.207 1.00 31.97 75 ARG A C 1
ATOM 587 O O . ARG A 1 75 ? -13.377 -62.923 -8.412 1.00 31.97 75 ARG A O 1
ATOM 594 N N . ASP A 1 76 ? -11.307 -62.759 -9.171 1.00 30.03 76 ASP A N 1
ATOM 595 C CA . ASP A 1 76 ? -9.842 -62.965 -9.268 1.00 30.03 76 ASP A CA 1
ATOM 596 C C . ASP A 1 76 ? -9.135 -61.970 -10.241 1.00 30.03 76 ASP A C 1
ATOM 598 O O . ASP A 1 76 ? -9.716 -61.538 -11.231 1.00 30.03 76 ASP A O 1
ATOM 602 N N . SER A 1 77 ? -7.865 -61.670 -9.939 1.00 33.66 77 SER A N 1
ATOM 603 C CA . SER A 1 77 ? -6.727 -61.138 -10.728 1.00 33.66 77 SER A CA 1
ATOM 604 C C . SER A 1 77 ? -6.871 -60.580 -12.163 1.00 33.66 77 SER A C 1
ATOM 606 O O . SER A 1 77 ? -7.319 -61.279 -13.073 1.00 33.66 77 SER A O 1
ATOM 608 N N . ARG A 1 78 ? -6.109 -59.497 -12.433 1.00 33.22 78 ARG A N 1
ATOM 609 C CA . ARG A 1 78 ? -4.886 -59.575 -13.284 1.00 33.22 78 ARG A CA 1
ATOM 610 C C . ARG A 1 78 ? -3.906 -58.399 -13.114 1.00 33.22 78 ARG A C 1
ATOM 612 O O . ARG A 1 78 ? -4.312 -57.249 -13.027 1.00 33.22 78 ARG A O 1
ATOM 619 N N . ASN A 1 79 ? -2.609 -58.723 -13.132 1.00 33.56 79 ASN A N 1
ATOM 620 C CA . ASN A 1 79 ? -1.480 -5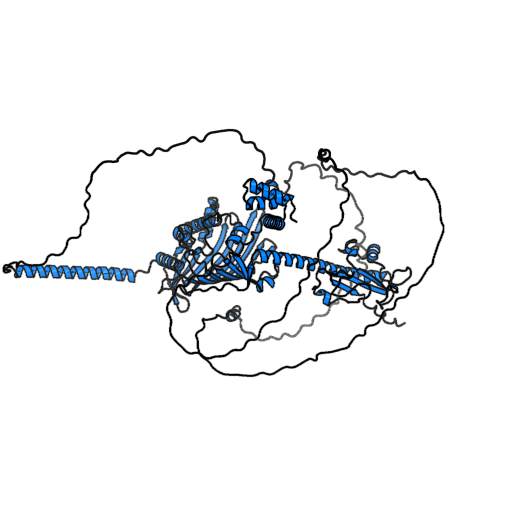7.782 -13.184 1.00 33.56 79 ASN A CA 1
ATOM 621 C C . ASN A 1 79 ? -1.199 -57.289 -14.614 1.00 33.56 79 ASN A C 1
ATOM 623 O O . ASN A 1 79 ? -1.476 -58.017 -15.566 1.00 33.56 79 ASN A O 1
ATOM 627 N N . ILE A 1 80 ? -0.481 -56.164 -14.731 1.00 29.81 80 ILE A N 1
ATOM 628 C CA . ILE A 1 80 ? 0.782 -56.023 -15.493 1.00 29.81 80 ILE A CA 1
ATOM 629 C C . ILE A 1 80 ? 1.513 -54.757 -14.996 1.00 29.81 80 ILE A C 1
ATOM 631 O O . ILE A 1 80 ? 0.878 -53.868 -14.435 1.00 29.81 80 ILE A O 1
ATOM 635 N N . ALA A 1 81 ? 2.842 -54.696 -15.136 1.00 30.52 81 ALA A N 1
ATOM 636 C CA . ALA A 1 81 ? 3.678 -53.612 -14.609 1.00 30.52 81 ALA A CA 1
ATOM 637 C C . ALA A 1 81 ? 4.892 -53.292 -15.510 1.00 30.52 81 ALA A C 1
ATOM 639 O O . ALA A 1 81 ? 5.245 -54.094 -16.375 1.00 30.52 81 ALA A O 1
ATOM 640 N N . ALA A 1 82 ? 5.575 -52.189 -15.162 1.00 30.64 82 ALA A N 1
ATOM 641 C CA . ALA A 1 82 ? 6.952 -51.794 -15.516 1.00 30.64 82 ALA A CA 1
ATOM 642 C C . ALA A 1 82 ? 7.225 -51.088 -16.868 1.00 30.64 82 ALA A C 1
ATOM 644 O O . ALA A 1 82 ? 6.399 -51.101 -17.774 1.00 30.64 82 ALA A O 1
ATOM 645 N N . LEU A 1 83 ? 8.465 -50.553 -16.951 1.00 28.08 83 LEU A N 1
ATOM 646 C CA . LEU A 1 83 ? 9.195 -49.963 -18.099 1.00 28.08 83 LEU A CA 1
ATOM 647 C C . LEU A 1 83 ? 8.802 -48.496 -18.430 1.00 28.08 83 LEU A C 1
ATOM 649 O O . LEU A 1 83 ? 7.643 -48.224 -18.702 1.00 28.08 83 LEU A O 1
ATOM 653 N N . TRP A 1 84 ? 9.698 -47.487 -18.391 1.00 28.77 84 TRP A N 1
ATOM 654 C CA . TRP A 1 84 ? 11.124 -47.450 -18.805 1.00 28.77 84 TRP A CA 1
ATOM 655 C C . TRP A 1 84 ? 12.068 -46.536 -17.957 1.00 28.77 84 TRP A C 1
ATOM 657 O O . TRP A 1 84 ? 11.590 -45.861 -17.049 1.00 28.77 84 TRP A O 1
ATOM 667 N N . PRO A 1 85 ? 13.405 -46.536 -18.212 1.00 38.97 85 PRO A N 1
ATOM 668 C CA . PRO A 1 85 ? 14.433 -45.894 -17.371 1.00 38.97 85 PRO A CA 1
ATOM 669 C C . PRO A 1 85 ? 15.069 -44.610 -17.959 1.00 38.97 85 PRO A C 1
ATOM 671 O O . PRO A 1 85 ? 14.910 -44.308 -19.140 1.00 38.97 85 PRO A O 1
ATOM 674 N N . GLY A 1 86 ? 15.880 -43.910 -17.150 1.00 28.81 86 GLY A N 1
ATOM 675 C CA . GLY A 1 86 ? 16.790 -42.832 -17.584 1.00 28.81 86 GLY A CA 1
ATOM 676 C C . GLY A 1 86 ? 18.282 -43.241 -17.582 1.00 28.81 86 GLY A C 1
ATOM 677 O O . GLY A 1 86 ? 18.629 -44.235 -16.939 1.00 28.81 86 GLY A O 1
ATOM 678 N N . PRO A 1 87 ? 19.176 -42.507 -18.283 1.00 37.06 87 PRO A N 1
ATOM 679 C CA . PRO A 1 87 ? 20.609 -42.810 -18.359 1.00 37.06 87 PRO A CA 1
ATOM 680 C C . PRO A 1 87 ? 21.483 -41.955 -17.418 1.00 37.06 87 PRO A C 1
ATOM 682 O O . PRO A 1 87 ? 21.280 -40.750 -17.283 1.00 37.06 87 PRO A O 1
ATOM 685 N N . SER A 1 88 ? 22.526 -42.564 -16.848 1.00 30.83 88 SER A N 1
ATOM 686 C CA . SER A 1 88 ? 23.597 -41.868 -16.113 1.00 30.83 88 SER A CA 1
ATOM 687 C C . SER A 1 88 ? 24.800 -41.575 -17.018 1.00 30.83 88 SER A C 1
ATOM 689 O O . SER A 1 88 ? 25.113 -42.373 -17.901 1.00 30.83 88 SER A O 1
ATOM 691 N N . GLY A 1 89 ? 25.539 -40.495 -16.745 1.00 27.94 89 GLY A N 1
ATOM 692 C CA . GLY A 1 89 ? 26.806 -40.191 -17.420 1.00 27.94 89 GLY A CA 1
ATOM 693 C C . GLY A 1 89 ? 27.774 -39.428 -16.519 1.00 27.94 89 GLY A C 1
ATOM 694 O O . GLY A 1 89 ? 27.625 -38.225 -16.334 1.00 27.94 89 GLY A O 1
ATOM 695 N N . SER A 1 90 ? 28.767 -40.119 -15.958 1.00 28.11 90 SER A N 1
ATOM 696 C CA . SER A 1 90 ? 29.851 -39.513 -15.178 1.00 28.11 90 SER A CA 1
ATOM 697 C C . SER A 1 90 ? 31.086 -39.274 -16.052 1.00 28.11 90 SER A C 1
ATOM 699 O O . SER A 1 90 ? 31.532 -40.165 -16.773 1.00 28.11 90 SER A O 1
ATOM 701 N N . VAL A 1 91 ? 31.665 -38.073 -15.970 1.00 28.84 91 VAL A N 1
ATOM 702 C CA . VAL A 1 91 ? 32.916 -37.710 -16.655 1.00 28.84 91 VAL A CA 1
ATOM 703 C C . VAL A 1 91 ? 33.904 -37.155 -15.633 1.00 28.84 91 VAL A C 1
ATOM 705 O O . VAL A 1 91 ? 33.561 -36.307 -14.815 1.00 28.84 91 VAL A O 1
ATOM 708 N N . GLN A 1 92 ? 35.136 -37.656 -15.685 1.00 33.06 92 GLN A N 1
ATOM 709 C CA . GLN A 1 92 ? 36.221 -37.356 -14.753 1.00 33.06 92 GLN A CA 1
ATOM 710 C C . GLN A 1 92 ? 37.286 -36.486 -15.452 1.00 33.06 92 GLN A C 1
ATOM 712 O O . GLN A 1 92 ? 37.877 -36.957 -16.425 1.00 33.06 92 GLN A O 1
ATOM 717 N N . PRO A 1 93 ? 37.566 -35.250 -14.991 1.00 34.78 93 PRO A N 1
ATOM 718 C CA . PRO A 1 93 ? 38.636 -34.416 -15.543 1.00 34.78 93 PRO A CA 1
ATOM 719 C C . PRO A 1 93 ? 40.015 -34.749 -14.948 1.00 34.78 93 PRO A C 1
ATOM 721 O O . PRO A 1 93 ? 40.135 -35.138 -13.786 1.00 34.78 93 PRO A O 1
ATOM 724 N N . SER A 1 94 ? 41.069 -34.543 -15.741 1.00 28.28 94 SER A N 1
ATOM 725 C CA . SER A 1 94 ? 42.469 -34.794 -15.364 1.00 28.28 94 SER A CA 1
ATOM 726 C C . SER A 1 94 ? 43.160 -33.559 -14.771 1.00 28.28 94 SER A C 1
ATOM 728 O O . SER A 1 94 ? 42.912 -32.436 -15.205 1.00 28.28 94 SER A O 1
ATOM 730 N N . ALA A 1 95 ? 44.101 -33.765 -13.847 1.00 35.03 95 ALA A N 1
ATOM 731 C CA . ALA A 1 95 ? 44.939 -32.699 -13.286 1.00 35.03 95 ALA A CA 1
ATOM 732 C C . ALA A 1 95 ? 46.127 -32.312 -14.203 1.00 35.03 95 ALA A C 1
ATOM 734 O O . ALA A 1 95 ? 46.717 -33.199 -14.829 1.00 35.03 95 ALA A O 1
ATOM 735 N N . PRO A 1 96 ? 46.554 -31.030 -14.218 1.00 37.56 96 PRO A N 1
ATOM 736 C CA . PRO A 1 96 ? 47.835 -30.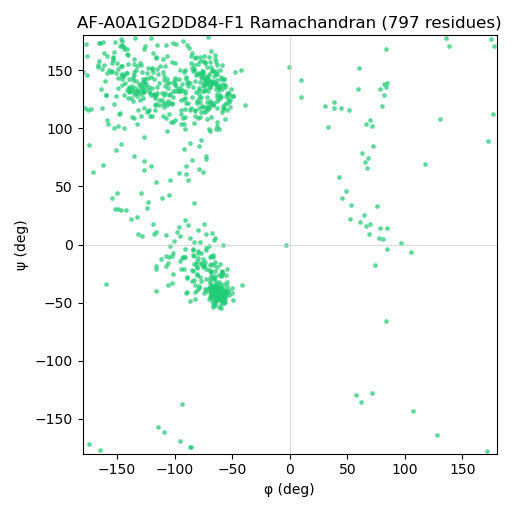622 -14.798 1.00 37.56 96 PRO A CA 1
ATOM 737 C C . PRO A 1 96 ? 48.801 -29.915 -13.815 1.00 37.56 96 PRO A C 1
ATOM 739 O O . PRO A 1 96 ? 48.456 -28.940 -13.162 1.00 37.56 96 PRO A O 1
ATOM 742 N N . ALA A 1 97 ? 50.049 -30.398 -13.810 1.00 28.56 97 ALA A N 1
ATOM 743 C CA . ALA A 1 97 ? 51.334 -29.698 -13.613 1.00 28.56 97 ALA A CA 1
ATOM 744 C C . ALA A 1 97 ? 51.499 -28.537 -12.590 1.00 28.56 97 ALA A C 1
ATOM 746 O O . ALA A 1 97 ? 50.991 -27.433 -12.757 1.00 28.56 97 ALA A O 1
ATOM 747 N N . GLN A 1 98 ? 52.444 -28.721 -11.656 1.00 36.59 98 GLN A N 1
ATOM 748 C CA . GLN A 1 98 ? 53.101 -27.632 -10.913 1.00 36.59 98 GLN A CA 1
ATOM 749 C C . GLN A 1 98 ? 53.962 -26.745 -11.836 1.00 36.59 98 GLN A C 1
ATOM 751 O O . GLN A 1 98 ? 54.681 -27.277 -12.689 1.00 36.59 98 GLN A O 1
ATOM 756 N N . LYS A 1 99 ? 54.036 -25.425 -11.580 1.00 29.41 99 LYS A N 1
ATOM 757 C CA . LYS A 1 99 ? 55.214 -24.617 -11.963 1.00 29.41 99 LYS A CA 1
ATOM 758 C C . LYS A 1 99 ? 55.369 -23.289 -11.200 1.00 29.41 99 LYS A C 1
ATOM 760 O O . LYS A 1 99 ? 54.464 -22.472 -11.198 1.00 29.41 99 LYS A O 1
ATOM 765 N N . ASN A 1 100 ? 56.577 -23.093 -10.661 1.00 30.25 100 ASN A N 1
ATOM 766 C CA . ASN A 1 100 ? 57.297 -21.844 -10.343 1.00 30.25 100 ASN A CA 1
ATOM 767 C C . ASN A 1 100 ? 56.566 -20.670 -9.648 1.00 30.25 100 ASN A C 1
ATOM 769 O O . ASN A 1 100 ? 55.760 -19.971 -10.250 1.00 30.25 100 ASN A O 1
ATOM 773 N N . ALA A 1 101 ? 57.026 -20.334 -8.438 1.00 35.66 101 ALA A N 1
ATOM 774 C CA . ALA A 1 101 ? 56.739 -19.066 -7.760 1.00 35.66 101 ALA A CA 1
ATOM 775 C C . ALA A 1 101 ? 57.711 -17.931 -8.170 1.00 35.66 101 ALA A C 1
ATOM 777 O O . ALA A 1 101 ? 58.860 -18.215 -8.527 1.00 35.66 101 ALA A O 1
ATOM 778 N N . PRO A 1 102 ? 57.300 -16.655 -8.034 1.00 33.22 102 PRO A N 1
ATOM 779 C CA . PRO A 1 102 ? 58.207 -15.512 -7.934 1.00 33.22 102 PRO A CA 1
ATOM 780 C C . PRO A 1 102 ? 58.083 -14.733 -6.601 1.00 33.22 102 PRO A C 1
ATOM 782 O O . PRO A 1 102 ? 57.012 -14.643 -6.016 1.00 33.22 102 PRO A O 1
ATOM 785 N N . ALA A 1 103 ? 59.218 -14.169 -6.173 1.00 29.66 103 ALA A N 1
ATOM 786 C CA . ALA A 1 103 ? 59.467 -13.117 -5.169 1.00 29.66 103 ALA A CA 1
ATOM 787 C C . ALA A 1 103 ? 58.331 -12.607 -4.240 1.00 29.66 103 ALA A C 1
ATOM 789 O O . ALA A 1 103 ? 57.340 -12.035 -4.685 1.00 29.66 103 ALA A O 1
ATOM 790 N N . GLN A 1 104 ? 58.603 -12.626 -2.927 1.00 30.83 104 GLN A N 1
ATOM 791 C CA . GLN A 1 104 ? 57.934 -11.755 -1.950 1.00 30.83 104 GLN A CA 1
ATOM 792 C C . GLN A 1 104 ? 58.254 -10.274 -2.226 1.00 30.83 104 GLN A C 1
ATOM 794 O O . GLN A 1 104 ? 59.380 -9.942 -2.601 1.00 30.83 104 GLN A O 1
ATOM 799 N N . ILE A 1 105 ? 57.294 -9.385 -1.955 1.00 30.33 105 ILE A N 1
ATOM 800 C CA . ILE A 1 105 ? 57.506 -7.934 -1.869 1.00 30.33 105 ILE A CA 1
ATOM 801 C C . ILE A 1 105 ? 57.270 -7.510 -0.415 1.00 30.33 105 ILE A C 1
ATOM 803 O O . ILE A 1 105 ? 56.219 -7.793 0.153 1.00 30.33 105 ILE A O 1
ATOM 807 N N . ASP A 1 106 ? 58.268 -6.855 0.173 1.00 29.88 106 ASP A N 1
ATOM 808 C CA . ASP A 1 106 ? 58.231 -6.281 1.521 1.00 29.88 106 ASP A CA 1
ATOM 809 C C . ASP A 1 106 ? 57.399 -4.985 1.513 1.00 29.88 106 ASP A C 1
ATOM 811 O O . ASP A 1 106 ? 57.721 -4.043 0.780 1.00 29.88 106 ASP A O 1
ATOM 815 N N . LEU A 1 107 ? 56.296 -4.961 2.271 1.00 29.73 107 LEU A N 1
ATOM 816 C CA . LEU A 1 107 ? 55.263 -3.921 2.178 1.00 29.73 107 LEU A CA 1
ATOM 817 C C . LEU A 1 107 ? 55.335 -2.859 3.293 1.00 29.73 107 LEU A C 1
ATOM 819 O O . LEU A 1 107 ? 54.722 -1.798 3.157 1.00 29.73 107 LEU A O 1
ATOM 823 N N . ASP A 1 108 ? 56.152 -3.065 4.332 1.00 30.45 108 ASP A N 1
ATOM 824 C CA . ASP A 1 108 ? 56.256 -2.187 5.518 1.00 30.45 108 ASP A CA 1
ATOM 825 C C . ASP A 1 108 ? 57.005 -0.858 5.258 1.00 30.45 108 ASP A C 1
ATOM 827 O O . ASP A 1 108 ? 57.452 -0.165 6.176 1.00 30.45 108 ASP A O 1
ATOM 831 N N . LYS A 1 109 ? 57.160 -0.464 3.986 1.00 33.19 109 LYS A N 1
ATOM 832 C CA . LYS A 1 109 ? 58.019 0.657 3.568 1.00 33.19 109 LYS A CA 1
ATOM 833 C C . LYS A 1 109 ? 57.366 1.713 2.676 1.00 33.19 109 LYS A C 1
ATOM 835 O O . LYS A 1 109 ? 58.067 2.599 2.191 1.00 33.19 109 LYS A O 1
ATOM 840 N N . ILE A 1 110 ? 56.050 1.637 2.458 1.00 34.03 110 ILE A N 1
ATOM 841 C CA . ILE A 1 110 ? 55.320 2.542 1.545 1.00 34.03 110 ILE A CA 1
ATOM 842 C C . ILE A 1 110 ? 54.279 3.424 2.269 1.00 34.03 110 ILE A C 1
ATOM 844 O O . ILE A 1 110 ? 53.946 4.503 1.781 1.00 34.03 110 ILE A O 1
ATOM 848 N N . LEU A 1 111 ? 53.818 3.054 3.470 1.00 29.20 111 LEU A N 1
ATOM 849 C CA . LEU A 1 111 ? 52.763 3.779 4.202 1.00 29.20 111 LEU A CA 1
ATOM 850 C C . LEU A 1 111 ? 53.292 4.775 5.255 1.00 29.20 111 LEU A C 1
ATOM 852 O O . LEU A 1 111 ? 52.991 4.671 6.441 1.00 29.20 111 LEU A O 1
ATOM 856 N N . SER A 1 112 ? 54.050 5.789 4.824 1.00 30.09 112 SER A N 1
ATOM 857 C CA . SER A 1 112 ? 54.318 6.980 5.656 1.00 30.09 112 SER A CA 1
ATOM 858 C C . SER A 1 112 ? 54.557 8.263 4.839 1.00 30.09 112 SER A C 1
ATOM 860 O O . SER A 1 112 ? 55.689 8.693 4.631 1.00 30.09 112 SER A O 1
ATOM 862 N N . GLY A 1 113 ? 53.486 8.937 4.392 1.00 26.20 113 GLY A N 1
ATOM 863 C CA . GLY A 1 113 ? 53.647 10.241 3.737 1.00 26.20 113 GLY A CA 1
ATOM 864 C C . GLY A 1 113 ? 52.379 10.998 3.323 1.00 26.20 113 GLY A C 1
ATOM 865 O O . GLY A 1 113 ? 51.407 10.418 2.857 1.00 26.20 113 GLY A O 1
ATOM 866 N N . ALA A 1 114 ? 52.474 12.329 3.424 1.00 28.77 114 ALA A N 1
ATOM 867 C CA . ALA A 1 114 ? 51.703 13.343 2.691 1.00 28.77 114 ALA A CA 1
ATOM 868 C C . ALA A 1 114 ? 50.168 13.420 2.877 1.00 28.77 114 ALA A C 1
ATOM 870 O O . ALA A 1 114 ? 49.379 13.165 1.969 1.00 28.77 114 ALA A O 1
ATOM 871 N N . THR A 1 115 ? 49.750 14.027 3.989 1.00 32.56 115 THR A N 1
ATOM 872 C CA . THR A 1 115 ? 48.545 14.875 4.010 1.00 32.56 115 THR A CA 1
ATOM 873 C C . THR A 1 115 ? 48.680 16.067 3.050 1.00 32.56 115 THR A C 1
ATOM 875 O O . THR A 1 115 ? 49.615 16.857 3.196 1.00 32.56 115 THR A O 1
ATOM 878 N N . SER A 1 116 ? 47.718 16.277 2.146 1.00 30.98 116 SER A N 1
ATOM 879 C CA . SER A 1 116 ? 47.382 17.578 1.526 1.00 30.98 116 SER A CA 1
ATOM 880 C C . SER A 1 116 ? 46.029 17.481 0.801 1.00 30.98 116 SER A C 1
ATOM 882 O O . SER A 1 116 ? 45.617 16.400 0.404 1.00 30.98 116 SER A O 1
ATOM 884 N N . GLY A 1 117 ? 45.251 18.547 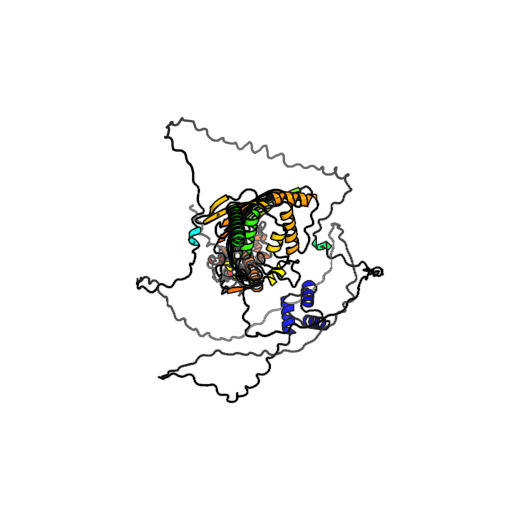0.600 1.00 28.66 117 GLY A N 1
ATOM 885 C CA . GLY A 1 117 ? 45.567 19.968 0.790 1.00 28.66 117 GLY A CA 1
ATOM 886 C C . GLY A 1 117 ? 45.491 20.725 -0.538 1.00 28.66 117 GLY A C 1
ATOM 887 O O . GLY A 1 117 ? 46.517 21.112 -1.085 1.00 28.66 117 GLY A O 1
ATOM 888 N N . ARG A 1 118 ? 44.282 20.902 -1.096 1.00 27.03 118 ARG A N 1
ATOM 889 C CA . ARG A 1 118 ? 44.089 21.620 -2.370 1.00 27.03 118 ARG A CA 1
ATOM 890 C C . ARG A 1 118 ? 44.441 23.105 -2.228 1.00 27.03 118 ARG A C 1
ATOM 892 O O . ARG A 1 118 ? 43.759 23.825 -1.502 1.00 27.03 118 ARG A O 1
ATOM 899 N N . ILE A 1 119 ? 45.410 23.564 -3.016 1.00 26.62 119 ILE A N 1
ATOM 900 C CA . ILE A 1 119 ? 45.619 24.974 -3.365 1.00 26.62 119 ILE A CA 1
ATOM 901 C C . ILE A 1 119 ? 45.632 25.072 -4.894 1.00 26.62 119 ILE A C 1
ATOM 903 O O . ILE A 1 119 ? 46.260 24.254 -5.563 1.00 26.62 119 ILE A O 1
ATOM 907 N N . SER A 1 120 ? 44.923 26.058 -5.442 1.00 30.80 120 SER A N 1
ATOM 908 C CA . SER A 1 120 ? 44.864 26.324 -6.884 1.00 30.80 120 SER A CA 1
ATOM 909 C C . SER A 1 120 ? 45.914 27.355 -7.292 1.00 30.80 120 SER A C 1
ATOM 911 O O . SER A 1 120 ? 45.972 28.425 -6.690 1.00 30.80 120 SER A O 1
ATOM 913 N N . VAL A 1 121 ? 46.662 27.092 -8.367 1.00 27.44 121 VAL A N 1
ATOM 914 C CA . VAL A 1 121 ? 47.439 28.103 -9.107 1.00 27.44 121 VAL A CA 1
ATOM 915 C C . VAL A 1 121 ? 47.304 27.825 -10.606 1.00 27.44 121 VAL A C 1
ATOM 917 O O . VAL A 1 121 ? 47.391 26.676 -11.032 1.00 27.44 121 VAL A O 1
ATOM 920 N N . GLN A 1 122 ? 47.082 28.874 -11.401 1.00 29.36 122 GLN A N 1
ATOM 921 C CA . GLN A 1 122 ? 47.202 28.839 -12.862 1.00 29.36 122 GLN A CA 1
ATOM 922 C C . GLN A 1 122 ? 48.583 29.359 -13.275 1.00 29.36 122 GLN A C 1
ATOM 924 O O . GLN A 1 122 ? 49.005 30.393 -12.758 1.00 29.36 122 GLN A O 1
ATOM 929 N N . THR A 1 123 ? 49.194 28.769 -14.303 1.00 27.89 123 THR A N 1
ATOM 930 C CA . THR A 1 123 ? 50.175 29.478 -15.142 1.00 27.89 123 THR A CA 1
ATOM 931 C C . THR A 1 123 ? 50.198 28.925 -16.569 1.00 27.89 123 THR A C 1
ATOM 933 O O . THR A 1 123 ? 49.936 27.749 -16.800 1.00 27.89 123 THR A O 1
ATOM 936 N N . ASN A 1 124 ? 50.483 29.814 -17.522 1.00 28.25 124 ASN A N 1
ATOM 937 C CA . ASN A 1 124 ? 50.719 29.534 -18.947 1.00 28.25 124 ASN A CA 1
ATOM 938 C C . ASN A 1 124 ? 52.240 29.391 -19.223 1.00 28.25 124 ASN A C 1
ATOM 940 O O . ASN A 1 124 ? 53.016 29.463 -18.273 1.00 28.25 124 ASN A O 1
ATOM 944 N N . VAL A 1 125 ? 52.636 29.351 -20.514 1.00 26.25 125 VAL A N 1
ATOM 945 C CA . VAL A 1 125 ? 54.024 29.472 -21.065 1.00 26.25 125 VAL A CA 1
ATOM 946 C C . VAL A 1 125 ? 54.819 28.146 -21.091 1.00 26.25 125 VAL A C 1
ATOM 948 O O . VAL A 1 125 ? 54.783 27.413 -20.114 1.00 26.25 125 VAL A O 1
ATOM 951 N N . SER A 1 126 ? 55.604 27.773 -22.122 1.00 25.83 126 SER A N 1
ATOM 952 C CA . SER A 1 126 ? 55.593 28.019 -23.593 1.00 25.83 126 SER A CA 1
ATOM 953 C C . SER A 1 126 ? 56.540 27.007 -24.297 1.00 25.83 126 SER A C 1
ATOM 955 O O . SER A 1 126 ? 57.144 26.174 -23.627 1.00 25.83 126 SER A O 1
ATOM 957 N N . HIS A 1 127 ? 56.727 27.094 -25.627 1.00 27.95 127 HIS A N 1
ATOM 958 C CA . HIS A 1 127 ? 57.863 26.474 -26.356 1.00 27.95 127 HIS A CA 1
ATOM 959 C C . HIS A 1 127 ? 59.221 26.777 -25.664 1.00 27.95 127 HIS A C 1
ATOM 961 O O . HIS A 1 127 ? 59.354 27.854 -25.080 1.00 27.95 127 HIS A O 1
ATOM 967 N N . ASN A 1 128 ? 60.242 25.901 -25.699 1.00 28.39 128 ASN A N 1
ATOM 968 C CA . ASN A 1 128 ? 61.031 25.612 -26.912 1.00 28.39 128 ASN A CA 1
ATOM 969 C C . ASN A 1 128 ? 61.924 24.336 -26.858 1.00 28.39 128 ASN A C 1
ATOM 971 O O . ASN A 1 128 ? 62.134 23.755 -25.802 1.00 28.39 128 ASN A O 1
ATOM 975 N N . GLU A 1 129 ? 62.520 24.029 -28.021 1.00 25.72 129 GLU A N 1
ATOM 976 C CA . GLU A 1 129 ? 63.803 23.323 -28.268 1.00 25.72 129 GLU A CA 1
ATOM 977 C C . GLU A 1 129 ? 63.957 21.772 -28.247 1.00 25.72 129 GLU A C 1
ATOM 979 O O . GLU A 1 129 ? 63.595 21.043 -27.331 1.00 25.72 129 GLU A O 1
ATOM 984 N N . PHE A 1 130 ? 64.567 21.315 -29.353 1.00 28.31 130 PHE A N 1
ATOM 985 C CA . PHE A 1 130 ? 65.171 20.008 -29.695 1.00 28.31 130 PHE A CA 1
ATOM 986 C C . PHE A 1 130 ? 66.658 19.973 -29.207 1.00 28.31 130 PHE A C 1
ATOM 988 O O . PHE A 1 130 ? 67.074 20.974 -28.625 1.00 28.31 130 PHE A O 1
ATOM 995 N N . PRO A 1 131 ? 67.525 18.950 -29.471 1.00 43.84 131 PRO A N 1
ATOM 996 C CA . PRO A 1 131 ? 67.384 17.769 -30.348 1.00 43.84 131 PRO A CA 1
ATOM 997 C C . PRO A 1 131 ? 67.829 16.408 -29.744 1.00 43.84 131 PRO A C 1
ATOM 999 O O . PRO A 1 131 ? 68.415 16.339 -28.669 1.00 43.84 131 PRO A O 1
ATOM 1002 N N . GLY A 1 132 ? 67.667 15.313 -30.506 1.00 26.36 132 GLY A N 1
ATOM 1003 C CA . GLY A 1 132 ? 68.350 14.040 -30.213 1.00 26.36 132 GLY A CA 1
ATOM 1004 C C . GLY A 1 132 ? 67.917 12.841 -31.070 1.00 26.36 132 GLY A C 1
ATOM 1005 O O . GLY A 1 132 ? 67.037 12.088 -30.673 1.00 26.36 132 GLY A O 1
ATOM 1006 N N . SER A 1 133 ? 68.555 12.617 -32.225 1.00 27.94 133 SER A N 1
ATOM 1007 C CA . SER A 1 133 ? 68.377 11.401 -33.041 1.00 27.94 133 SER A CA 1
ATOM 1008 C C . SER A 1 133 ? 69.695 10.980 -33.693 1.00 27.94 133 SER A C 1
ATOM 1010 O O . SER A 1 133 ? 70.473 11.847 -34.101 1.00 27.94 133 SER A O 1
ATOM 1012 N N . PRO A 1 134 ? 69.933 9.664 -33.838 1.00 42.06 134 PRO A N 1
ATOM 1013 C CA . PRO A 1 134 ? 70.561 9.177 -35.063 1.00 42.06 134 PRO A CA 1
ATOM 1014 C C . PRO A 1 134 ? 69.932 7.896 -35.659 1.00 42.06 134 PRO A C 1
ATOM 1016 O O . PRO A 1 134 ? 69.568 6.955 -34.963 1.00 42.06 134 PRO A O 1
ATOM 1019 N N . PHE A 1 135 ? 69.872 7.889 -36.995 1.00 30.33 135 PHE A N 1
ATOM 1020 C CA . PHE A 1 135 ? 70.276 6.834 -37.950 1.00 30.33 135 PHE A CA 1
ATOM 1021 C C . PHE A 1 135 ? 70.888 5.505 -37.397 1.00 30.33 135 PHE A C 1
ATOM 1023 O O . PHE A 1 135 ? 71.604 5.525 -36.406 1.00 30.33 135 PHE A O 1
ATOM 1030 N N . ALA A 1 136 ? 70.787 4.334 -38.065 1.00 29.53 136 ALA A N 1
ATOM 1031 C CA . ALA A 1 136 ? 70.478 4.087 -39.488 1.00 29.53 136 ALA A CA 1
ATOM 1032 C C . ALA A 1 136 ? 70.112 2.618 -39.869 1.00 29.53 136 ALA A C 1
ATOM 1034 O O . ALA A 1 136 ? 70.709 1.688 -39.348 1.00 29.53 136 ALA A O 1
ATOM 1035 N N . LYS A 1 137 ? 69.314 2.487 -40.952 1.00 30.28 137 LYS A N 1
ATOM 1036 C CA . LYS A 1 137 ? 69.442 1.578 -42.134 1.00 30.28 137 LYS A CA 1
ATOM 1037 C C . LYS A 1 137 ? 69.452 0.029 -42.026 1.00 30.28 137 LYS A C 1
ATOM 1039 O O . LYS A 1 137 ? 70.085 -0.573 -41.176 1.00 30.28 137 LYS A O 1
ATOM 1044 N N . SER A 1 138 ? 68.977 -0.552 -43.144 1.00 28.66 138 SER A N 1
ATOM 1045 C CA . SER A 1 138 ? 69.145 -1.935 -43.651 1.00 28.66 138 SER A CA 1
ATOM 1046 C C . SER A 1 138 ? 68.182 -2.990 -43.077 1.00 28.66 138 SER A C 1
ATOM 1048 O O . SER A 1 138 ? 67.944 -3.010 -41.879 1.00 28.66 138 SER A O 1
ATOM 1050 N N . GLY A 1 139 ? 67.589 -3.890 -43.874 1.00 27.34 139 GLY A N 1
ATOM 1051 C CA . GLY A 1 139 ? 67.680 -4.076 -45.334 1.00 27.34 139 GLY A CA 1
ATOM 1052 C C . GLY A 1 139 ? 66.551 -4.976 -45.870 1.00 27.34 139 GLY A C 1
ATOM 1053 O O . GLY A 1 139 ? 65.770 -5.510 -45.089 1.00 27.34 139 GLY A O 1
ATOM 1054 N N . ALA A 1 140 ? 66.434 -5.121 -47.194 1.00 34.38 140 ALA A N 1
ATOM 1055 C CA . ALA A 1 140 ? 65.340 -5.852 -47.851 1.00 34.38 140 ALA A CA 1
ATOM 1056 C C . ALA A 1 140 ? 65.793 -7.190 -48.463 1.00 34.38 140 ALA A C 1
ATOM 1058 O O . ALA A 1 140 ? 66.949 -7.296 -48.872 1.00 34.38 140 ALA A O 1
ATOM 1059 N N . ASN A 1 141 ? 64.871 -8.158 -48.599 1.00 30.09 141 ASN A N 1
ATOM 1060 C CA . ASN A 1 141 ? 64.582 -8.868 -49.862 1.00 30.09 141 ASN A CA 1
ATOM 1061 C C . ASN A 1 141 ? 63.415 -9.876 -49.734 1.00 30.09 141 ASN A C 1
ATOM 1063 O O . ASN A 1 141 ? 62.865 -10.068 -48.651 1.00 30.09 141 ASN A O 1
ATOM 1067 N N . THR A 1 142 ? 62.998 -10.434 -50.877 1.00 31.02 142 THR A N 1
ATOM 1068 C CA . THR A 1 142 ? 61.651 -10.997 -51.125 1.00 31.02 142 THR A CA 1
ATOM 1069 C C . THR A 1 142 ? 61.685 -12.545 -51.351 1.00 31.02 142 THR A C 1
ATOM 1071 O O . THR A 1 142 ? 62.563 -13.188 -50.781 1.00 31.02 142 THR A O 1
ATOM 1074 N N . PRO A 1 143 ? 60.716 -13.207 -52.029 1.00 50.41 143 PRO A N 1
ATOM 1075 C CA . PRO A 1 143 ? 59.810 -14.207 -51.440 1.00 50.41 143 PRO A CA 1
ATOM 1076 C C . PRO A 1 143 ? 60.154 -15.690 -51.714 1.00 50.41 143 PRO A C 1
ATOM 1078 O O . PRO A 1 143 ? 60.948 -15.997 -52.599 1.00 50.41 143 PRO A O 1
ATOM 1081 N N . LEU A 1 144 ? 59.418 -16.612 -51.066 1.00 28.20 144 LEU A N 1
ATOM 1082 C CA . LEU A 1 144 ? 59.245 -18.001 -51.526 1.00 28.20 144 LEU A CA 1
ATOM 1083 C C . LEU A 1 144 ? 57.804 -18.535 -51.348 1.00 28.20 144 LEU A C 1
ATOM 1085 O O . LEU A 1 144 ? 57.218 -18.445 -50.273 1.00 28.20 144 LEU A O 1
ATOM 1089 N N . THR A 1 145 ? 57.302 -19.145 -52.424 1.00 32.62 145 THR A N 1
ATOM 1090 C CA . THR A 1 145 ? 56.158 -20.076 -52.580 1.00 32.62 145 THR A CA 1
ATOM 1091 C C . THR A 1 145 ? 56.558 -21.105 -53.664 1.00 32.62 145 THR A C 1
ATOM 1093 O O . THR A 1 145 ? 57.573 -20.859 -54.329 1.00 32.62 145 THR A O 1
ATOM 1096 N N . PRO A 1 146 ? 55.828 -22.225 -53.914 1.00 44.66 146 PRO A N 1
ATOM 1097 C CA . PRO A 1 146 ? 54.607 -22.761 -53.281 1.00 44.66 146 PRO A CA 1
ATOM 1098 C C . PRO A 1 146 ? 54.983 -23.774 -52.159 1.00 44.66 146 PRO A C 1
ATOM 1100 O O . PRO A 1 146 ? 55.867 -23.410 -51.391 1.00 44.66 146 PRO A O 1
ATOM 1103 N N . ASP A 1 147 ? 54.423 -24.966 -51.882 1.00 27.08 147 ASP A N 1
ATOM 1104 C CA . ASP A 1 147 ? 53.409 -25.883 -52.470 1.00 27.08 147 ASP A CA 1
ATOM 1105 C C . ASP A 1 147 ? 52.951 -26.881 -51.349 1.00 27.08 147 ASP A C 1
ATOM 1107 O O . ASP A 1 147 ? 53.507 -26.808 -50.253 1.00 27.08 147 ASP A O 1
ATOM 1111 N N . THR A 1 148 ? 51.971 -27.802 -51.423 1.00 29.56 148 THR A N 1
ATOM 1112 C CA . THR A 1 148 ? 51.136 -28.391 -52.502 1.00 29.56 148 THR A CA 1
ATOM 1113 C C . THR A 1 148 ? 49.710 -28.714 -51.978 1.00 29.56 148 THR A C 1
ATOM 1115 O O . THR A 1 148 ? 49.441 -28.656 -50.780 1.00 29.56 148 THR A O 1
ATOM 1118 N N . SER A 1 149 ? 48.791 -29.097 -52.874 1.00 30.05 149 SER A N 1
ATOM 1119 C CA . SER A 1 149 ? 47.432 -29.630 -52.643 1.00 30.05 149 SER A CA 1
ATOM 1120 C C . SER A 1 149 ? 47.244 -30.670 -51.520 1.00 30.05 149 SER A C 1
ATOM 1122 O O . SER A 1 149 ? 48.018 -31.620 -51.421 1.00 30.05 149 SER A O 1
ATOM 1124 N N . GLN A 1 150 ? 46.043 -30.688 -50.917 1.00 31.05 150 GLN A N 1
ATOM 1125 C CA . GLN A 1 150 ? 45.199 -31.892 -51.034 1.00 31.05 150 GLN A CA 1
ATOM 1126 C C . GLN A 1 150 ? 43.682 -31.616 -51.012 1.00 31.05 150 GLN A C 1
ATOM 1128 O O . GLN A 1 150 ? 43.183 -30.738 -50.316 1.00 31.05 150 GLN A O 1
ATOM 1133 N N . GLU A 1 151 ? 42.961 -32.395 -51.819 1.00 31.64 151 GLU A N 1
ATOM 1134 C CA . GLU A 1 151 ? 41.509 -32.371 -52.025 1.00 31.64 151 GLU A CA 1
ATOM 1135 C C . GLU A 1 151 ? 40.800 -33.305 -51.027 1.00 31.64 151 GLU A C 1
ATOM 1137 O O . GLU A 1 151 ? 41.226 -34.448 -50.850 1.00 31.64 151 GLU A O 1
ATOM 1142 N N . LYS A 1 152 ? 39.658 -32.895 -50.450 1.00 32.25 152 LYS A N 1
ATOM 1143 C CA . LYS A 1 152 ? 38.710 -33.857 -49.860 1.00 32.25 152 LYS A CA 1
ATOM 1144 C C . LYS A 1 152 ? 37.253 -33.435 -50.053 1.00 32.25 152 LYS A C 1
ATOM 1146 O O . LYS A 1 152 ? 36.876 -32.304 -49.770 1.00 32.25 152 LYS A O 1
ATOM 1151 N N . LYS A 1 153 ? 36.451 -34.366 -50.573 1.00 29.91 153 LYS A N 1
ATOM 1152 C CA . LYS A 1 153 ? 35.082 -34.141 -51.058 1.00 29.91 153 LYS A CA 1
ATOM 1153 C C . LYS A 1 153 ? 34.031 -34.152 -49.946 1.00 29.91 153 LYS A C 1
ATOM 1155 O O . LYS A 1 153 ? 34.046 -35.024 -49.080 1.00 29.91 153 LYS A O 1
ATOM 1160 N N . THR A 1 154 ? 33.060 -33.253 -50.071 1.00 31.97 154 THR A N 1
ATOM 1161 C CA . THR A 1 154 ? 31.765 -33.295 -49.380 1.00 31.97 154 THR A CA 1
ATOM 1162 C C . THR A 1 154 ? 30.858 -34.371 -49.997 1.00 31.97 154 THR A C 1
ATOM 1164 O O . THR A 1 154 ? 30.753 -34.423 -51.224 1.00 31.97 154 THR A O 1
ATOM 1167 N N . PRO A 1 155 ? 30.136 -35.178 -49.202 1.00 38.53 155 PRO A N 1
ATOM 1168 C CA . PRO A 1 155 ? 28.903 -35.828 -49.632 1.00 38.53 155 PRO A CA 1
ATOM 1169 C C . PRO A 1 155 ? 27.695 -34.934 -49.300 1.00 38.53 155 PRO A C 1
ATOM 1171 O O . PRO A 1 155 ? 27.572 -34.438 -48.181 1.00 38.53 155 PRO A O 1
ATOM 1174 N N . ALA A 1 156 ? 26.793 -34.724 -50.259 1.00 32.03 156 ALA A N 1
ATOM 1175 C CA . ALA A 1 156 ? 25.530 -34.034 -50.001 1.00 32.03 156 ALA A CA 1
ATOM 1176 C C . ALA A 1 156 ? 24.520 -34.973 -49.315 1.00 32.03 156 ALA A C 1
ATOM 1178 O O . ALA A 1 156 ? 24.473 -36.163 -49.624 1.00 32.03 156 ALA A O 1
ATOM 1179 N N . VAL A 1 157 ? 23.673 -34.422 -48.442 1.00 30.33 157 VAL A N 1
ATOM 1180 C CA . VAL A 1 157 ? 22.482 -35.095 -47.899 1.00 30.33 157 VAL A CA 1
ATOM 1181 C C . VAL A 1 157 ? 21.264 -34.236 -48.232 1.00 30.33 157 VAL A C 1
ATOM 1183 O O . VAL A 1 157 ? 21.294 -33.017 -48.076 1.00 30.33 157 VAL A O 1
ATOM 1186 N N . SER A 1 158 ? 20.220 -34.869 -48.761 1.00 29.69 158 SER A N 1
ATOM 1187 C CA . SER A 1 158 ? 19.037 -34.216 -49.327 1.00 29.69 158 SER A CA 1
ATOM 1188 C C . SER A 1 158 ? 17.926 -33.977 -48.303 1.00 29.69 158 SER A C 1
ATOM 1190 O O . SER A 1 158 ? 17.654 -34.834 -47.463 1.00 29.69 158 SER A O 1
ATOM 1192 N N . LEU A 1 159 ? 17.224 -32.852 -48.454 1.00 33.53 159 LEU A N 1
ATOM 1193 C CA . LEU A 1 159 ? 15.978 -32.540 -47.749 1.00 33.53 159 LEU A CA 1
ATOM 1194 C C . LEU A 1 159 ? 14.849 -33.527 -48.121 1.00 33.53 159 LEU A C 1
ATOM 1196 O O . LEU A 1 159 ? 14.649 -33.779 -49.312 1.00 33.53 159 LEU A O 1
ATOM 1200 N N . PRO A 1 160 ? 14.049 -34.010 -47.155 1.00 39.03 160 PRO A N 1
ATOM 1201 C CA . PRO A 1 160 ? 12.654 -34.369 -47.378 1.00 39.03 160 PRO A CA 1
ATOM 1202 C C . PRO A 1 160 ? 11.759 -33.118 -47.277 1.00 39.03 160 PRO A C 1
ATOM 1204 O O . PRO A 1 160 ? 12.114 -32.140 -46.618 1.00 39.03 160 PRO A O 1
ATOM 1207 N N . ALA A 1 161 ? 10.604 -33.138 -47.941 1.00 30.02 161 ALA A N 1
ATOM 1208 C CA . ALA A 1 161 ? 9.725 -31.977 -48.071 1.00 30.02 161 ALA A CA 1
ATOM 1209 C C . ALA A 1 161 ? 8.504 -32.012 -47.131 1.00 30.02 161 ALA A C 1
ATOM 1211 O O . ALA A 1 161 ? 8.046 -33.077 -46.731 1.00 30.02 161 ALA A O 1
ATOM 1212 N N . GLU A 1 162 ? 7.976 -30.812 -46.869 1.00 31.27 162 GLU A N 1
ATOM 1213 C CA . GLU A 1 162 ? 6.545 -30.469 -46.865 1.00 31.27 162 GLU A CA 1
ATOM 1214 C C . GLU A 1 162 ? 5.550 -31.330 -46.055 1.00 31.27 162 GLU A C 1
ATOM 1216 O O . GLU A 1 162 ? 5.194 -32.446 -46.423 1.00 31.27 162 GLU A O 1
ATOM 1221 N N . ASN A 1 163 ? 4.940 -30.711 -45.036 1.00 30.36 163 ASN A N 1
ATOM 1222 C CA . ASN A 1 163 ? 3.551 -30.992 -44.659 1.00 30.36 163 ASN A CA 1
ATOM 1223 C C . ASN A 1 163 ? 2.900 -29.766 -43.993 1.00 30.36 163 ASN A C 1
ATOM 1225 O O . ASN A 1 163 ? 3.367 -29.289 -42.960 1.00 30.36 163 ASN A O 1
ATOM 1229 N N . ARG A 1 164 ? 1.804 -29.263 -44.576 1.00 32.03 164 ARG A N 1
ATOM 1230 C CA . ARG A 1 164 ? 0.932 -28.236 -43.977 1.00 32.03 164 ARG A CA 1
ATOM 1231 C C . ARG A 1 164 ? -0.259 -28.902 -43.272 1.00 32.03 164 ARG A C 1
ATOM 1233 O O . ARG A 1 164 ? -0.947 -29.686 -43.925 1.00 32.03 164 ARG A O 1
ATOM 1240 N N . PRO A 1 165 ? -0.605 -28.533 -42.027 1.00 36.94 165 PRO A N 1
ATOM 1241 C CA . PRO A 1 165 ? -1.937 -28.792 -41.488 1.00 36.94 165 PRO A CA 1
ATOM 1242 C C . PRO A 1 165 ? -2.958 -27.762 -42.033 1.00 36.94 165 PRO A C 1
ATOM 1244 O O . PRO A 1 165 ? -2.624 -26.579 -42.148 1.00 36.94 165 PRO A O 1
ATOM 1247 N N . PRO A 1 166 ? -4.197 -28.165 -42.376 1.00 46.69 166 PRO A N 1
ATOM 1248 C CA . PRO A 1 166 ? -5.279 -27.247 -42.740 1.00 46.69 166 PRO A CA 1
ATOM 1249 C C . PRO A 1 166 ? -6.032 -26.710 -41.507 1.00 46.69 166 PRO A C 1
ATOM 1251 O O . PRO A 1 166 ? -5.939 -27.260 -40.412 1.00 46.69 166 PRO A O 1
ATOM 1254 N N . ALA A 1 167 ? -6.815 -25.644 -41.701 1.00 34.09 167 ALA A N 1
ATOM 1255 C CA . ALA A 1 167 ? -7.609 -24.988 -40.657 1.00 34.09 167 ALA A CA 1
ATOM 1256 C C . ALA A 1 167 ? -9.101 -25.403 -40.655 1.00 34.09 167 ALA A C 1
ATOM 1258 O O . ALA A 1 167 ? -9.589 -26.010 -41.605 1.00 34.09 167 ALA A O 1
ATOM 1259 N N . ASN A 1 168 ? -9.817 -24.948 -39.616 1.00 35.69 168 ASN A N 1
ATOM 1260 C CA . ASN A 1 168 ? -11.279 -24.939 -39.418 1.00 35.69 168 ASN A CA 1
ATOM 1261 C C . ASN A 1 168 ? -12.015 -26.278 -39.200 1.00 35.69 168 ASN A C 1
ATOM 1263 O O . ASN A 1 168 ? -12.367 -26.975 -40.148 1.00 35.69 168 ASN A O 1
ATOM 1267 N N . ALA A 1 169 ? -12.443 -26.506 -37.948 1.00 29.77 169 ALA A N 1
ATOM 1268 C CA . ALA A 1 169 ? -13.661 -27.261 -37.627 1.00 29.77 169 ALA A CA 1
ATOM 1269 C C . ALA A 1 169 ? -14.285 -26.824 -36.277 1.00 29.77 169 ALA A C 1
ATOM 1271 O O . ALA A 1 169 ? -13.870 -27.252 -35.204 1.00 29.77 169 ALA A O 1
ATOM 1272 N N . GLN A 1 170 ? -15.330 -26.000 -36.350 1.00 34.03 170 GLN A N 1
ATOM 1273 C CA . GLN A 1 170 ? -16.399 -25.839 -35.351 1.00 34.03 170 GLN A CA 1
ATOM 1274 C C . GLN A 1 170 ? -17.725 -25.676 -36.129 1.00 34.03 170 GLN A C 1
ATOM 1276 O O . GLN A 1 170 ? -17.661 -25.339 -37.315 1.00 34.03 170 GLN A O 1
ATOM 1281 N N . PRO A 1 171 ? -18.916 -25.853 -35.518 1.00 41.16 171 PRO A N 1
ATOM 1282 C CA . PRO A 1 171 ? -19.195 -26.179 -34.115 1.00 41.16 171 PRO A CA 1
ATOM 1283 C C . PRO A 1 171 ? -19.977 -27.500 -33.947 1.00 41.16 171 PRO A C 1
ATOM 1285 O O . PRO A 1 171 ? -20.447 -28.089 -34.916 1.00 41.16 171 PRO A O 1
ATOM 1288 N N . LEU A 1 172 ? -20.230 -27.904 -32.698 1.00 28.42 172 LEU A N 1
ATOM 1289 C CA . LEU A 1 172 ? -21.412 -28.704 -32.357 1.00 28.42 172 LEU A CA 1
ATOM 1290 C C . LEU A 1 172 ? -21.842 -28.417 -30.914 1.00 28.42 172 LEU A C 1
ATOM 1292 O O . LEU A 1 172 ? -21.028 -28.481 -29.997 1.00 28.42 172 LEU A O 1
ATOM 1296 N N . SER A 1 173 ? -23.118 -28.091 -30.720 1.00 33.06 173 SER A N 1
ATOM 1297 C CA . SER A 1 173 ? -23.730 -27.868 -29.409 1.00 33.06 173 SER A CA 1
ATOM 1298 C C . SER A 1 173 ? -24.626 -29.048 -29.034 1.00 33.06 173 SER A C 1
ATOM 1300 O O . SER A 1 173 ? -25.425 -29.518 -29.843 1.00 33.06 173 SER A O 1
ATOM 1302 N N . SER A 1 174 ? -24.522 -29.522 -27.792 1.00 30.06 174 SER A N 1
ATOM 1303 C CA . SER A 1 174 ? -25.358 -30.600 -27.255 1.00 30.06 174 SER A CA 1
ATOM 1304 C C . SER A 1 174 ? -25.972 -30.198 -25.914 1.00 30.06 174 SER A C 1
ATOM 1306 O O . SER A 1 174 ? -25.301 -30.071 -24.894 1.00 30.06 174 SER A O 1
ATOM 1308 N N . SER A 1 175 ? -27.289 -29.995 -25.927 1.00 30.48 175 SER A N 1
ATOM 1309 C CA . SER A 1 175 ? -28.095 -29.852 -24.713 1.00 30.48 175 SER A CA 1
ATOM 1310 C C . SER A 1 175 ? -28.240 -31.205 -24.011 1.00 30.48 175 SER A C 1
ATOM 1312 O O . SER A 1 175 ? -28.442 -32.222 -24.675 1.00 30.48 175 SER A O 1
ATOM 1314 N N . SER A 1 176 ? -28.192 -31.217 -22.677 1.00 31.67 176 SER A N 1
ATOM 1315 C CA . SER A 1 176 ? -28.572 -32.376 -21.865 1.00 31.67 176 SER A CA 1
ATOM 1316 C C . SER A 1 176 ? -29.162 -31.917 -20.530 1.00 31.67 176 SER A C 1
ATOM 1318 O O . SER A 1 176 ? -28.459 -31.359 -19.692 1.00 31.67 176 SER A O 1
ATOM 1320 N N . ASN A 1 177 ? -30.463 -32.147 -20.340 1.00 32.28 177 ASN A N 1
ATOM 1321 C CA . ASN A 1 177 ? -31.167 -31.911 -19.079 1.00 32.28 177 ASN A CA 1
ATOM 1322 C C . ASN A 1 177 ? -31.387 -33.246 -18.354 1.00 32.28 177 ASN A C 1
ATOM 1324 O O . ASN A 1 177 ? -32.102 -34.105 -18.869 1.00 32.28 177 ASN A O 1
ATOM 1328 N N . ALA A 1 178 ? -30.869 -33.383 -17.132 1.00 29.77 178 ALA A N 1
ATOM 1329 C CA . ALA A 1 178 ? -31.277 -34.421 -16.182 1.00 29.77 178 ALA A CA 1
ATOM 1330 C C . ALA A 1 178 ? -31.135 -33.894 -14.733 1.00 29.77 178 ALA A C 1
ATOM 1332 O O . ALA A 1 178 ? -30.118 -33.269 -14.432 1.00 29.77 178 ALA A O 1
ATOM 1333 N N . PRO A 1 179 ? -32.121 -34.093 -13.834 1.00 38.31 179 PRO A N 1
ATOM 1334 C CA . PRO A 1 179 ? -32.112 -33.480 -12.502 1.00 38.31 179 PRO A CA 1
ATOM 1335 C C . PRO A 1 179 ? -31.633 -34.437 -11.398 1.00 38.31 179 PRO A C 1
ATOM 1337 O O . PRO A 1 179 ? -32.111 -35.569 -11.322 1.00 38.31 179 PRO A O 1
ATOM 1340 N N . GLN A 1 180 ? -30.788 -33.970 -10.468 1.00 30.95 180 GLN A N 1
ATOM 1341 C CA . GLN A 1 180 ? -30.512 -34.686 -9.212 1.00 30.95 180 GLN A CA 1
ATOM 1342 C C . GLN A 1 180 ? -30.406 -33.772 -7.976 1.00 30.95 180 GLN A C 1
ATOM 1344 O O . GLN A 1 180 ? -29.910 -32.654 -8.042 1.00 30.95 180 GLN A O 1
ATOM 1349 N N . SER A 1 181 ? -30.929 -34.312 -6.866 1.00 29.33 181 SER A N 1
ATOM 1350 C CA . SER A 1 181 ? -30.664 -34.031 -5.440 1.00 29.33 181 SER A CA 1
ATOM 1351 C C . SER A 1 181 ? -30.255 -32.621 -4.984 1.00 29.33 181 SER A C 1
ATOM 1353 O O . SER A 1 181 ? -29.143 -32.160 -5.218 1.00 29.33 181 SER A O 1
ATOM 1355 N N . ARG A 1 182 ? -31.094 -32.031 -4.119 1.00 32.53 182 ARG A N 1
ATOM 1356 C CA . ARG A 1 182 ? -30.682 -30.970 -3.187 1.00 32.53 182 ARG A CA 1
ATOM 1357 C C . ARG A 1 182 ? -29.756 -31.531 -2.097 1.00 32.53 182 ARG A C 1
ATOM 1359 O O . ARG A 1 182 ? -30.198 -32.350 -1.296 1.00 32.53 182 ARG A O 1
ATOM 1366 N N . THR A 1 183 ? -28.564 -30.967 -1.973 1.00 30.19 183 THR A N 1
ATOM 1367 C CA . THR A 1 183 ? -27.804 -30.865 -0.717 1.00 30.19 183 THR A CA 1
ATOM 1368 C C . THR A 1 183 ? -27.442 -29.395 -0.511 1.00 30.19 183 THR A C 1
ATOM 1370 O O . THR A 1 183 ? -27.198 -28.673 -1.476 1.00 30.19 183 THR A O 1
ATOM 1373 N N . ALA A 1 184 ? -27.505 -28.907 0.729 1.00 33.84 184 ALA A N 1
ATOM 1374 C CA . ALA A 1 184 ? -27.347 -27.482 1.011 1.00 33.84 184 ALA A CA 1
ATOM 1375 C C . ALA A 1 184 ? -25.861 -27.097 1.088 1.00 33.84 184 ALA A C 1
ATOM 1377 O O . ALA A 1 184 ? -25.195 -27.387 2.079 1.00 33.84 184 ALA A O 1
ATOM 1378 N N . SER A 1 185 ? -25.349 -26.438 0.049 1.00 28.00 185 SER A N 1
ATOM 1379 C CA . SER A 1 185 ? -24.057 -25.745 0.102 1.00 28.00 185 SER A CA 1
ATOM 1380 C C . SER A 1 185 ? -24.176 -24.424 0.880 1.00 28.00 185 SER A C 1
ATOM 1382 O O . SER A 1 185 ? -25.234 -23.790 0.821 1.00 28.00 185 SER A O 1
ATOM 1384 N N . PRO A 1 186 ? -23.115 -23.969 1.574 1.00 31.64 186 PRO A N 1
ATOM 1385 C CA . PRO A 1 186 ? -23.089 -22.643 2.188 1.00 31.64 186 PRO A CA 1
ATOM 1386 C C . PRO A 1 186 ? -23.176 -21.526 1.135 1.00 31.64 186 PRO A C 1
ATOM 1388 O O . PRO A 1 186 ? -22.810 -21.705 -0.031 1.00 31.64 186 PRO A O 1
ATOM 1391 N N . LEU A 1 187 ? -23.674 -20.360 1.554 1.00 27.50 187 LEU A N 1
ATOM 1392 C CA . LEU A 1 187 ? -23.909 -19.200 0.692 1.00 27.50 187 LEU A CA 1
ATOM 1393 C C . LEU A 1 187 ? -22.592 -18.571 0.212 1.00 27.50 187 LEU A C 1
ATOM 1395 O O . LEU A 1 187 ? -22.014 -17.731 0.897 1.00 27.50 187 LEU A O 1
ATOM 1399 N N . LYS A 1 188 ? -22.159 -18.910 -1.007 1.00 26.86 188 LYS A N 1
ATOM 1400 C CA . LYS A 1 188 ? -21.154 -18.114 -1.725 1.00 26.86 188 LYS A CA 1
ATOM 1401 C C . LYS A 1 188 ? -21.763 -16.766 -2.123 1.00 26.86 188 LYS A C 1
ATOM 1403 O O . LYS A 1 188 ? -22.617 -16.714 -3.008 1.00 26.86 188 LYS A O 1
ATOM 1408 N N . PHE A 1 189 ? -21.324 -15.683 -1.485 1.00 34.69 189 PHE A N 1
ATOM 1409 C CA . PHE A 1 189 ? -21.606 -14.326 -1.958 1.00 34.69 189 PHE A CA 1
ATOM 1410 C C . PHE A 1 189 ? -20.883 -14.074 -3.292 1.00 34.69 189 PHE A C 1
ATOM 1412 O O . PHE A 1 189 ? -19.736 -14.474 -3.469 1.00 34.69 189 PHE A O 1
ATOM 1419 N N . SER A 1 190 ? -21.554 -13.407 -4.235 1.00 26.25 190 SER A N 1
ATOM 1420 C CA . SER A 1 190 ? -20.967 -12.968 -5.509 1.00 26.25 190 SER A CA 1
ATOM 1421 C C . SER A 1 190 ? -20.714 -11.461 -5.458 1.00 26.25 190 SER A C 1
ATOM 1423 O O . SER A 1 190 ? -21.643 -10.678 -5.243 1.00 26.25 190 SER A O 1
ATOM 1425 N N . LEU A 1 191 ? -19.455 -11.057 -5.652 1.00 34.66 191 LEU A N 1
ATOM 1426 C CA . LEU A 1 191 ? -19.018 -9.657 -5.569 1.00 34.66 191 LEU A CA 1
ATOM 1427 C C . LEU A 1 191 ? -19.560 -8.775 -6.711 1.00 34.66 191 LEU A C 1
ATOM 1429 O O . LEU A 1 191 ? -19.700 -7.562 -6.540 1.00 34.66 191 LEU A O 1
ATOM 1433 N N . ASP A 1 192 ? -19.911 -9.367 -7.858 1.00 29.56 192 ASP A N 1
ATOM 1434 C CA . ASP A 1 192 ? -20.326 -8.648 -9.075 1.00 29.56 192 ASP A CA 1
ATOM 1435 C C . ASP A 1 192 ? -21.552 -7.742 -8.880 1.00 29.56 192 ASP A C 1
ATOM 1437 O O . ASP A 1 192 ? -21.737 -6.763 -9.610 1.00 29.56 192 ASP A O 1
ATOM 1441 N N . ALA A 1 193 ? -22.379 -8.024 -7.869 1.00 29.50 193 ALA A N 1
ATOM 1442 C CA . ALA A 1 193 ? -23.559 -7.231 -7.543 1.00 29.50 193 ALA A CA 1
ATOM 1443 C C . ALA A 1 193 ? -23.231 -5.802 -7.059 1.00 29.50 193 ALA A C 1
ATOM 1445 O O . ALA A 1 193 ? -24.031 -4.892 -7.286 1.00 29.50 193 ALA A O 1
ATOM 1446 N N . LEU A 1 194 ? -22.073 -5.565 -6.423 1.00 32.28 194 LEU A N 1
ATOM 1447 C CA . LEU A 1 194 ? -21.746 -4.243 -5.862 1.00 32.28 194 LEU A CA 1
ATOM 1448 C C . LEU A 1 194 ? -21.290 -3.223 -6.917 1.00 32.28 194 LEU A C 1
ATOM 1450 O O . LEU A 1 194 ? -21.505 -2.021 -6.746 1.00 32.28 194 LEU A O 1
ATOM 1454 N N . ARG A 1 195 ? -20.697 -3.673 -8.032 1.00 31.36 195 ARG A N 1
ATOM 1455 C CA . ARG A 1 195 ? -19.970 -2.804 -8.982 1.00 31.36 195 ARG A CA 1
ATOM 1456 C C . ARG A 1 195 ? -20.855 -1.852 -9.808 1.00 31.36 195 ARG A C 1
ATOM 1458 O O . ARG A 1 195 ? -20.331 -1.078 -10.602 1.00 31.36 195 ARG A O 1
ATOM 1465 N N . LYS A 1 196 ? -22.185 -1.895 -9.640 1.00 29.91 196 LYS A N 1
ATOM 1466 C CA . LYS A 1 196 ? -23.163 -1.070 -10.383 1.00 29.91 196 LYS A CA 1
ATOM 1467 C C . LYS A 1 196 ? -23.839 0.053 -9.589 1.00 29.91 196 LYS A C 1
ATOM 1469 O O . LYS A 1 196 ? -24.478 0.892 -10.214 1.00 29.91 196 LYS A O 1
ATOM 1474 N N . ASN A 1 197 ? -23.685 0.118 -8.265 1.00 27.89 197 ASN A N 1
ATOM 1475 C CA . ASN A 1 197 ? -24.425 1.081 -7.428 1.00 27.89 197 ASN A CA 1
ATOM 1476 C C . ASN A 1 197 ? -23.648 2.365 -7.064 1.00 27.89 197 ASN A C 1
ATOM 1478 O O . ASN A 1 197 ? -24.122 3.149 -6.246 1.00 27.89 197 ASN A O 1
ATOM 1482 N N . VAL A 1 198 ? -22.492 2.627 -7.689 1.00 29.83 198 VAL A N 1
ATOM 1483 C CA . VAL A 1 198 ? -21.718 3.877 -7.514 1.00 29.83 198 VAL A CA 1
ATOM 1484 C C . VAL A 1 198 ? -21.899 4.811 -8.722 1.00 29.83 198 VAL A C 1
ATOM 1486 O O . VAL A 1 198 ? -20.951 5.217 -9.385 1.00 29.83 198 VAL A O 1
ATOM 1489 N N . SER A 1 199 ? -23.156 5.134 -9.035 1.00 31.56 199 SER A N 1
ATOM 1490 C CA . SER A 1 199 ? -23.533 6.265 -9.894 1.00 31.56 199 SER A CA 1
ATOM 1491 C C . SER A 1 199 ? -24.981 6.648 -9.575 1.00 31.56 199 SER A C 1
ATOM 1493 O O . SER A 1 199 ? -25.908 5.910 -9.906 1.00 31.56 199 SER A O 1
ATOM 1495 N N . GLY A 1 200 ? -25.169 7.740 -8.827 1.00 27.67 200 GLY A N 1
ATOM 1496 C CA . GLY A 1 200 ? -26.391 7.972 -8.045 1.00 27.67 200 GLY A CA 1
ATOM 1497 C C . GLY A 1 200 ? -26.885 9.418 -8.001 1.00 27.67 200 GLY A C 1
ATOM 1498 O O . GLY A 1 200 ? -27.499 9.805 -7.011 1.00 27.67 200 GLY A O 1
ATOM 1499 N N . ASP A 1 201 ? -26.639 10.214 -9.043 1.00 31.84 201 ASP A N 1
ATOM 1500 C CA . ASP A 1 201 ? -27.085 11.612 -9.089 1.00 31.84 201 ASP A CA 1
ATOM 1501 C C . ASP A 1 201 ? -28.554 11.772 -9.535 1.00 31.84 201 ASP A C 1
ATOM 1503 O O . ASP A 1 201 ? -28.938 11.533 -10.682 1.00 31.84 201 ASP A O 1
ATOM 1507 N N . GLN A 1 202 ? -29.377 12.274 -8.615 1.00 31.75 202 GLN A N 1
ATOM 1508 C CA . GLN A 1 202 ? -30.637 12.990 -8.854 1.00 31.75 202 GLN A CA 1
ATOM 1509 C C . GLN A 1 202 ? -30.640 14.196 -7.902 1.00 31.75 202 GLN A C 1
ATOM 1511 O O . GLN A 1 202 ? -30.194 14.060 -6.770 1.00 31.75 202 GLN A O 1
ATOM 1516 N N . LYS A 1 203 ? -31.152 15.391 -8.212 1.00 32.94 203 LYS A N 1
ATOM 1517 C CA . LYS A 1 203 ? -31.889 15.985 -9.355 1.00 32.94 203 LYS A CA 1
ATOM 1518 C C . LYS A 1 203 ? -31.667 17.521 -9.218 1.00 32.94 203 LYS A C 1
ATOM 1520 O O . LYS A 1 203 ? -31.302 17.969 -8.139 1.00 32.94 203 LYS A O 1
ATOM 1525 N N . THR A 1 204 ? -31.856 18.407 -10.196 1.00 32.47 204 THR A N 1
ATOM 1526 C CA . THR A 1 204 ? -33.070 18.705 -10.983 1.00 32.47 204 THR A CA 1
ATOM 1527 C C . THR A 1 204 ? -32.707 19.550 -12.220 1.00 32.47 204 THR A C 1
ATOM 1529 O O . THR A 1 204 ? -31.720 20.280 -12.197 1.00 32.47 204 THR A O 1
ATOM 1532 N N . SER A 1 205 ? -33.556 19.540 -13.256 1.00 30.09 205 SER A N 1
ATOM 1533 C CA . SER A 1 205 ? -33.475 20.484 -14.389 1.00 30.09 205 SER A CA 1
ATOM 1534 C C . SER A 1 205 ? -34.810 21.224 -14.579 1.00 30.09 205 SER A C 1
ATOM 1536 O O . SER A 1 205 ? -35.857 20.577 -14.490 1.00 30.09 205 SER A O 1
ATOM 1538 N N . PRO A 1 206 ? -34.817 22.544 -14.855 1.00 40.25 206 PRO A N 1
ATOM 1539 C CA . PRO A 1 206 ? -36.027 23.292 -15.209 1.00 40.25 206 PRO A CA 1
ATOM 1540 C C . PRO A 1 206 ? -36.457 23.054 -16.679 1.00 40.25 206 PRO A C 1
ATOM 1542 O O . PRO A 1 206 ? -35.648 22.592 -17.487 1.00 40.25 206 PRO A O 1
ATOM 1545 N N . PRO A 1 207 ? -37.722 23.347 -17.046 1.00 44.44 207 PRO A N 1
ATOM 1546 C CA . PRO A 1 207 ? -38.277 23.034 -18.367 1.00 44.44 207 PRO A CA 1
ATOM 1547 C C . PRO A 1 207 ? -37.831 24.004 -19.486 1.00 44.44 207 PRO A C 1
ATOM 1549 O O . PRO A 1 207 ? -37.470 25.148 -19.204 1.00 44.44 207 PRO A O 1
ATOM 1552 N N . PRO A 1 208 ? -37.896 23.581 -20.765 1.00 45.12 208 PRO A N 1
ATOM 1553 C CA . PRO A 1 208 ? -37.494 24.399 -21.909 1.00 45.12 208 PRO A CA 1
ATOM 1554 C C . PRO A 1 208 ? -38.528 25.478 -22.274 1.00 45.12 208 PRO A C 1
ATOM 1556 O O . PRO A 1 208 ? -39.736 25.278 -22.148 1.00 45.12 208 PRO A O 1
ATOM 1559 N N . LEU A 1 209 ? -38.040 26.598 -22.816 1.00 38.84 209 LEU A N 1
ATOM 1560 C CA . LEU A 1 209 ? -38.839 27.663 -23.435 1.00 38.84 209 LEU A CA 1
ATOM 1561 C C . LEU A 1 209 ? -38.570 27.732 -24.955 1.00 38.84 209 LEU A C 1
ATOM 1563 O O . LEU A 1 209 ? -37.506 27.298 -25.402 1.00 38.84 209 LEU A O 1
ATOM 1567 N N . PRO A 1 210 ? -39.531 28.221 -25.766 1.00 45.88 210 PRO A N 1
ATOM 1568 C CA . PRO A 1 210 ? -39.498 28.081 -27.223 1.00 45.88 210 PRO A CA 1
ATOM 1569 C C . PRO A 1 210 ? -38.459 28.985 -27.916 1.00 45.88 210 PRO A C 1
ATOM 1571 O O . PRO A 1 210 ? -38.089 30.032 -27.376 1.00 45.88 210 PRO A O 1
ATOM 1574 N N . PRO A 1 211 ? -38.014 28.619 -29.137 1.00 41.91 211 PRO A N 1
ATOM 1575 C CA . PRO A 1 211 ? -37.068 29.416 -29.911 1.00 41.91 211 PRO A CA 1
ATOM 1576 C C . PRO A 1 211 ? -37.687 30.747 -30.354 1.00 41.91 211 PRO A C 1
ATOM 1578 O O . PRO A 1 211 ? -38.886 30.833 -30.624 1.00 41.91 211 PRO A O 1
ATOM 1581 N N . LYS A 1 212 ? -36.850 31.781 -30.481 1.00 33.28 212 LYS A N 1
ATOM 1582 C CA . LYS A 1 212 ? -37.256 33.100 -30.973 1.00 33.28 212 LYS A CA 1
ATOM 1583 C C . LYS A 1 212 ? -36.356 33.531 -32.125 1.00 33.28 212 LYS A C 1
ATOM 1585 O O . LYS A 1 212 ? -35.152 33.691 -31.944 1.00 33.28 212 LYS A O 1
ATOM 1590 N N . GLU A 1 213 ? -36.947 33.709 -33.301 1.00 38.97 213 GLU A N 1
ATOM 1591 C CA . GLU A 1 213 ? -36.252 34.198 -34.492 1.00 38.97 213 GLU A CA 1
ATOM 1592 C C . GLU A 1 213 ? -35.759 35.639 -34.310 1.00 38.97 213 GLU A C 1
ATOM 1594 O O . GLU A 1 213 ? -36.501 36.502 -33.834 1.00 38.97 213 GLU A O 1
ATOM 1599 N N . VAL A 1 214 ? -34.542 35.917 -34.785 1.00 31.81 214 VAL A N 1
ATOM 1600 C CA . VAL A 1 214 ? -34.109 37.253 -35.220 1.00 31.81 214 VAL A CA 1
ATOM 1601 C C . VAL A 1 214 ? -33.244 37.079 -36.473 1.00 31.81 214 VAL A C 1
ATOM 1603 O O . VAL A 1 214 ? -32.291 36.302 -36.471 1.00 31.81 214 VAL A O 1
ATOM 1606 N N . SER A 1 215 ? -33.588 37.776 -37.558 1.00 32.62 215 SER A N 1
ATOM 1607 C CA . SER A 1 215 ? -32.869 37.715 -38.842 1.00 32.62 215 SER A CA 1
ATOM 1608 C C . SER A 1 215 ? -31.530 38.484 -38.826 1.00 32.62 215 SER A C 1
ATOM 1610 O O . SER A 1 215 ? -31.349 39.387 -38.007 1.00 32.62 215 SER A O 1
ATOM 1612 N N . PRO A 1 216 ? -30.576 38.160 -39.725 1.00 36.75 216 PRO A N 1
ATOM 1613 C CA . PRO A 1 216 ? -29.207 38.673 -39.644 1.00 36.75 216 PRO A CA 1
ATOM 1614 C C . PRO A 1 216 ? -29.040 40.110 -40.164 1.00 36.75 216 PRO A C 1
ATOM 1616 O O . PRO A 1 216 ? -29.432 40.433 -41.287 1.00 36.75 216 PRO A O 1
ATOM 1619 N N . SER A 1 217 ? -28.336 40.945 -39.391 1.00 30.61 217 SER A N 1
ATOM 1620 C CA . SER A 1 217 ? -27.891 42.278 -39.821 1.00 30.61 217 SER A CA 1
ATOM 1621 C C . SER A 1 217 ? -26.465 42.264 -40.376 1.00 30.61 217 SER A C 1
ATOM 1623 O O . SER A 1 217 ? -25.481 42.083 -39.666 1.00 30.61 217 SER A O 1
ATOM 1625 N N . LYS A 1 218 ? -26.402 42.515 -41.682 1.00 40.75 218 LYS A N 1
ATOM 1626 C CA . LYS A 1 218 ? -25.245 42.806 -42.539 1.00 40.75 218 LYS A CA 1
ATOM 1627 C C . LYS A 1 218 ? -24.176 43.706 -41.880 1.00 40.75 218 LYS A C 1
ATOM 1629 O O . LYS A 1 218 ? -24.444 44.872 -41.608 1.00 40.75 218 LYS A O 1
ATOM 1634 N N . ILE A 1 219 ? -22.943 43.205 -41.751 1.00 32.00 219 ILE A N 1
ATOM 1635 C CA . ILE A 1 219 ? -21.723 43.997 -41.481 1.00 32.00 219 ILE A CA 1
ATOM 1636 C C . ILE A 1 219 ? -20.705 43.716 -42.600 1.00 32.00 219 ILE A C 1
ATOM 1638 O O . ILE A 1 219 ? -20.666 42.613 -43.145 1.00 32.00 219 ILE A O 1
ATOM 1642 N N . ALA A 1 220 ? -19.945 44.735 -43.008 1.00 32.28 220 ALA A N 1
ATOM 1643 C CA . ALA A 1 220 ? -19.029 44.668 -44.147 1.00 32.28 220 ALA A CA 1
ATOM 1644 C C . ALA A 1 220 ? -17.665 44.051 -43.789 1.00 32.28 220 ALA A C 1
ATOM 1646 O O . ALA A 1 220 ? -17.185 44.188 -42.665 1.00 32.28 220 ALA A O 1
ATOM 1647 N N . ALA A 1 221 ? -17.021 43.418 -44.772 1.00 35.16 221 ALA A N 1
ATOM 1648 C CA . ALA A 1 221 ? -15.657 42.917 -44.638 1.00 35.16 221 ALA A CA 1
ATOM 1649 C C . ALA A 1 221 ? -14.629 44.063 -44.683 1.00 35.16 221 ALA A C 1
ATOM 1651 O O . ALA A 1 221 ? -14.732 44.964 -45.516 1.00 35.16 221 ALA A O 1
ATOM 1652 N N . VAL A 1 222 ? -13.609 43.978 -43.828 1.00 40.59 222 VAL A N 1
ATOM 1653 C CA . VAL A 1 222 ? -12.412 44.831 -43.843 1.00 40.59 222 VAL A CA 1
ATOM 1654 C C . VAL A 1 222 ? -11.202 43.916 -44.080 1.00 40.59 222 VAL A C 1
ATOM 1656 O O . VAL A 1 222 ? -11.098 42.896 -43.395 1.00 40.59 222 VAL A O 1
ATOM 1659 N N . PRO A 1 223 ? -10.318 44.205 -45.054 1.00 43.28 223 PRO A N 1
ATOM 1660 C CA . PRO A 1 223 ? -9.172 43.348 -45.355 1.00 43.28 223 PRO A CA 1
ATOM 1661 C C . PRO A 1 223 ? -8.069 43.448 -44.281 1.00 43.28 223 PRO A C 1
ATOM 1663 O O . PRO A 1 223 ? -7.973 44.468 -43.595 1.00 43.28 223 PRO A O 1
ATOM 1666 N N . PRO A 1 224 ? -7.214 42.417 -44.136 1.00 41.47 224 PRO A N 1
ATOM 1667 C CA . PRO A 1 224 ? -6.100 42.437 -43.190 1.00 41.47 224 PRO A CA 1
ATOM 1668 C C . PRO A 1 224 ? -5.021 43.463 -43.594 1.00 41.47 224 PRO A C 1
ATOM 1670 O O . PRO A 1 224 ? -4.825 43.708 -44.788 1.00 41.47 224 PRO A O 1
ATOM 1673 N N . PRO A 1 225 ? -4.288 44.047 -42.628 1.00 36.91 225 PRO A N 1
ATOM 1674 C CA . PRO A 1 225 ? -3.257 45.040 -42.911 1.00 36.91 225 PRO A CA 1
ATOM 1675 C C . PRO A 1 225 ? -2.024 44.415 -43.576 1.00 36.91 225 PRO A C 1
ATOM 1677 O O . PRO A 1 225 ? -1.464 43.434 -43.086 1.00 36.91 225 PRO A O 1
ATOM 1680 N N . GLN A 1 226 ? -1.553 45.031 -44.661 1.00 38.91 226 GLN A N 1
ATOM 1681 C CA . GLN A 1 226 ? -0.219 44.771 -45.200 1.00 38.91 226 GLN A CA 1
ATOM 1682 C C . GLN A 1 226 ? 0.822 45.526 -44.364 1.00 38.91 226 GLN A C 1
ATOM 1684 O O . GLN A 1 226 ? 0.727 46.743 -44.214 1.00 38.91 226 GLN A O 1
ATOM 1689 N N . VAL A 1 227 ? 1.827 44.815 -43.855 1.00 39.66 227 VAL A N 1
ATOM 1690 C CA . VAL A 1 227 ? 3.035 45.415 -43.262 1.00 39.66 227 VAL A CA 1
ATOM 1691 C C . VAL A 1 227 ? 4.079 45.556 -44.371 1.00 39.66 227 VAL A C 1
ATOM 1693 O O . VAL A 1 227 ? 4.299 44.604 -45.122 1.00 39.66 227 VAL A O 1
ATOM 1696 N N . SER A 1 228 ? 4.692 46.735 -44.519 1.00 42.53 228 SER A N 1
ATOM 1697 C CA . SER A 1 228 ? 5.705 46.974 -45.556 1.00 42.53 228 SER A CA 1
ATOM 1698 C C . SER A 1 228 ? 7.090 46.469 -45.130 1.00 42.53 228 SER A C 1
ATOM 1700 O O . SER A 1 228 ? 7.367 46.250 -43.952 1.00 42.53 228 SER A O 1
ATOM 1702 N N . ALA A 1 229 ? 7.979 46.262 -46.104 1.00 43.72 229 ALA A N 1
ATOM 1703 C CA . ALA A 1 229 ? 9.291 45.656 -45.869 1.00 43.72 229 ALA A CA 1
ATOM 1704 C C . ALA A 1 229 ? 10.353 46.618 -45.291 1.00 43.72 229 ALA A C 1
ATOM 1706 O O . ALA A 1 229 ? 11.461 46.177 -44.977 1.00 43.72 229 ALA A O 1
ATOM 1707 N N . ASP A 1 230 ? 10.048 47.913 -45.153 1.00 43.22 230 ASP A N 1
ATOM 1708 C CA . ASP A 1 230 ? 11.040 48.936 -44.796 1.00 43.22 230 ASP A CA 1
ATOM 1709 C C . ASP A 1 230 ? 11.196 49.151 -43.276 1.00 43.22 230 ASP A C 1
ATOM 1711 O O . ASP A 1 230 ? 12.313 49.399 -42.815 1.00 43.22 230 ASP A O 1
ATOM 1715 N N . ASP A 1 231 ? 10.144 48.927 -42.473 1.00 42.69 231 ASP A N 1
ATOM 1716 C CA . ASP A 1 231 ? 10.164 49.075 -40.998 1.00 42.69 231 ASP A CA 1
ATOM 1717 C C . ASP A 1 231 ? 11.170 48.143 -40.284 1.00 42.69 231 ASP A C 1
ATOM 1719 O O . ASP A 1 231 ? 11.539 48.355 -39.125 1.00 42.69 231 ASP A O 1
ATOM 1723 N N . ILE A 1 232 ? 11.652 47.099 -40.964 1.00 46.19 232 ILE A N 1
ATOM 1724 C CA . ILE A 1 232 ? 12.587 46.114 -40.398 1.00 46.19 232 ILE A CA 1
ATOM 1725 C C . ILE A 1 232 ? 14.040 46.636 -40.399 1.00 46.19 232 ILE A C 1
ATOM 1727 O O . ILE A 1 232 ? 14.869 46.156 -39.621 1.00 46.19 232 ILE A O 1
ATOM 1731 N N . LYS A 1 233 ? 14.383 47.644 -41.218 1.00 37.91 233 LYS A N 1
ATOM 1732 C CA . LYS A 1 233 ? 15.785 48.073 -41.405 1.00 37.91 233 LYS A CA 1
ATOM 1733 C C . LYS A 1 233 ? 16.340 49.041 -40.360 1.00 37.91 233 LYS A C 1
ATOM 1735 O O . LYS A 1 233 ? 17.563 49.143 -40.261 1.00 37.91 233 LYS A O 1
ATOM 1740 N N . GLU A 1 234 ? 15.509 49.713 -39.563 1.00 38.06 234 GLU A N 1
ATOM 1741 C CA . GLU A 1 234 ? 16.001 50.723 -38.607 1.00 38.06 234 GLU A CA 1
ATOM 1742 C C . GLU A 1 234 ? 16.301 50.162 -37.199 1.00 38.06 234 GLU A C 1
ATOM 1744 O O . GLU A 1 234 ? 17.138 50.704 -36.480 1.00 38.06 234 GLU A O 1
ATOM 1749 N N . LYS A 1 235 ? 15.728 49.009 -36.817 1.00 38.62 235 LYS A N 1
ATOM 1750 C CA . LYS A 1 235 ? 15.985 48.371 -35.503 1.00 38.62 235 LYS A CA 1
ATOM 1751 C C . LYS A 1 235 ? 17.236 47.482 -35.430 1.00 38.62 235 LYS A C 1
ATOM 1753 O O . LYS A 1 235 ? 17.595 47.029 -34.348 1.00 38.62 235 LYS A O 1
ATOM 1758 N N . ALA A 1 236 ? 17.939 47.258 -36.540 1.00 38.41 236 ALA A N 1
ATOM 1759 C CA . ALA A 1 236 ? 19.064 46.317 -36.625 1.00 38.41 236 ALA A CA 1
ATOM 1760 C C . ALA A 1 236 ? 20.459 46.932 -36.340 1.00 38.41 236 ALA A C 1
ATOM 1762 O O . ALA A 1 236 ? 21.467 46.393 -36.794 1.00 38.41 236 ALA A O 1
ATOM 1763 N N . LYS A 1 237 ? 20.546 48.078 -35.641 1.00 35.78 237 LYS A N 1
ATOM 1764 C CA . LYS A 1 237 ? 21.796 48.870 -35.535 1.00 35.78 237 LYS A CA 1
ATOM 1765 C C . LYS A 1 237 ? 22.226 49.338 -34.135 1.00 35.78 237 LYS A C 1
ATOM 1767 O O . LYS A 1 237 ? 23.179 50.105 -34.037 1.00 35.78 237 LYS A O 1
ATOM 1772 N N . SER A 1 238 ? 21.585 48.872 -33.061 1.00 34.53 238 SER A N 1
ATOM 1773 C CA . SER A 1 238 ? 21.828 49.347 -31.682 1.00 34.53 238 SER A CA 1
ATOM 1774 C C . SER A 1 238 ? 22.386 48.303 -30.696 1.00 34.53 238 SER A C 1
ATOM 1776 O O . SER A 1 238 ? 22.439 48.577 -29.502 1.00 34.53 238 SER A O 1
ATOM 1778 N N . PHE A 1 239 ? 22.821 47.125 -31.164 1.00 32.25 239 PHE A N 1
ATOM 1779 C CA . PHE A 1 239 ? 23.216 45.994 -30.300 1.00 32.25 239 PHE A CA 1
ATOM 1780 C C . PHE A 1 239 ? 24.653 45.467 -30.511 1.00 32.25 239 PHE A C 1
ATOM 1782 O O . PHE A 1 239 ? 24.903 44.276 -30.368 1.00 32.25 239 PHE A O 1
ATOM 1789 N N . TYR A 1 240 ? 25.623 46.347 -30.797 1.00 35.94 240 TYR A N 1
ATOM 1790 C CA . TYR A 1 240 ? 27.057 46.014 -30.693 1.00 35.94 240 TYR A CA 1
ATOM 1791 C C . TYR A 1 240 ? 27.919 47.210 -30.252 1.00 35.94 240 TYR A C 1
ATOM 1793 O O . TYR A 1 240 ? 28.511 47.910 -31.070 1.00 35.94 240 TYR A O 1
ATOM 1801 N N . SER A 1 241 ? 28.033 47.406 -28.935 1.00 29.06 241 SER A N 1
ATOM 1802 C CA . SER A 1 241 ? 29.112 48.184 -28.307 1.00 29.06 241 SER A CA 1
ATOM 1803 C C . SER A 1 241 ? 29.198 47.883 -26.806 1.00 29.06 241 SER A C 1
ATOM 1805 O O . SER A 1 241 ? 28.258 48.174 -26.068 1.00 29.06 241 SER A O 1
ATOM 1807 N N . SER A 1 242 ? 30.324 47.334 -26.343 1.00 40.81 242 SER A N 1
ATOM 1808 C CA . SER A 1 242 ? 30.653 47.231 -24.910 1.00 40.81 242 SER A CA 1
ATOM 1809 C C . SER A 1 242 ? 30.814 48.629 -24.286 1.00 40.81 242 SER A C 1
ATOM 1811 O O . SER A 1 242 ? 31.158 49.572 -25.005 1.00 40.81 242 SER A O 1
ATOM 1813 N N . PRO A 1 243 ? 30.658 48.780 -22.956 1.00 36.81 243 PRO A N 1
ATOM 1814 C CA . PRO A 1 243 ? 31.892 48.893 -22.168 1.00 36.81 243 PRO A CA 1
ATOM 1815 C C . PRO A 1 243 ? 31.847 48.311 -20.740 1.00 36.81 243 PRO A C 1
ATOM 1817 O O . PRO A 1 243 ? 30.813 47.957 -20.183 1.00 36.81 243 PRO A O 1
ATOM 1820 N N . SER A 1 244 ? 33.039 48.272 -20.153 1.00 33.94 244 SER A N 1
ATOM 1821 C CA . SER A 1 244 ? 33.390 47.934 -18.773 1.00 33.94 244 SER A CA 1
ATOM 1822 C C . SER A 1 244 ? 32.693 48.775 -17.689 1.00 33.94 244 SER A C 1
ATOM 1824 O O . SER A 1 244 ? 32.779 50.000 -17.744 1.00 33.94 244 SER A O 1
ATOM 1826 N N . SER A 1 245 ? 32.187 48.133 -16.621 1.00 31.30 245 SER A N 1
ATOM 1827 C CA . SER A 1 245 ? 32.111 48.720 -15.258 1.00 31.30 245 SER A CA 1
ATOM 1828 C C . SER A 1 245 ? 31.690 47.724 -14.148 1.00 31.30 245 SER A C 1
ATOM 1830 O O . SER A 1 245 ? 30.693 47.924 -13.461 1.00 31.30 245 SER A O 1
ATOM 1832 N N . VAL A 1 246 ? 32.477 46.669 -13.889 1.00 29.98 246 VAL A N 1
ATOM 1833 C CA . VAL A 1 246 ? 32.295 45.808 -12.690 1.00 29.98 246 VAL A CA 1
ATOM 1834 C C . VAL A 1 246 ? 33.565 45.810 -11.834 1.00 29.98 246 VAL A C 1
ATOM 1836 O O . VAL A 1 246 ? 34.292 44.826 -11.752 1.00 29.98 246 VAL A O 1
ATOM 1839 N N . ALA A 1 247 ? 33.866 46.968 -11.239 1.00 35.47 247 ALA A N 1
ATOM 1840 C CA . ALA A 1 247 ? 35.080 47.191 -10.443 1.00 35.47 247 ALA A CA 1
ATOM 1841 C C . ALA A 1 247 ? 34.870 48.173 -9.266 1.00 35.47 247 ALA A C 1
ATOM 1843 O O . ALA A 1 247 ? 35.789 48.895 -8.890 1.00 35.47 247 ALA A O 1
ATOM 1844 N N . SER A 1 248 ? 33.659 48.239 -8.693 1.00 37.44 248 SER A N 1
ATOM 1845 C CA . SER A 1 248 ? 33.343 49.193 -7.612 1.00 37.44 248 SER A CA 1
ATOM 1846 C C . SER A 1 248 ? 32.195 48.765 -6.678 1.00 37.44 248 SER A C 1
ATOM 1848 O O . SER A 1 248 ? 31.379 49.598 -6.291 1.00 37.44 248 SER A O 1
ATOM 1850 N N . LEU A 1 249 ? 32.107 47.480 -6.305 1.00 30.23 249 LEU A N 1
ATOM 1851 C CA . LEU A 1 249 ? 31.245 47.040 -5.189 1.00 30.23 249 LEU A CA 1
ATOM 1852 C C . LEU A 1 249 ? 31.784 45.793 -4.459 1.00 30.23 249 LEU A C 1
ATOM 1854 O O . LEU A 1 249 ? 31.055 44.849 -4.175 1.00 30.23 249 LEU A O 1
ATOM 1858 N N . ALA A 1 250 ? 33.089 45.782 -4.176 1.00 34.50 250 ALA A N 1
ATOM 1859 C CA . ALA A 1 250 ? 33.787 44.657 -3.547 1.00 34.50 250 ALA A CA 1
ATOM 1860 C C . ALA A 1 250 ? 34.636 45.096 -2.336 1.00 34.50 250 ALA A C 1
ATOM 1862 O O . ALA A 1 250 ? 35.795 44.701 -2.220 1.00 34.50 250 ALA A O 1
ATOM 1863 N N . GLN A 1 251 ? 34.094 45.951 -1.454 1.00 39.03 251 GLN A N 1
ATOM 1864 C CA . GLN A 1 251 ? 34.844 46.403 -0.271 1.00 39.03 251 GLN A CA 1
ATOM 1865 C C . GLN A 1 251 ? 34.027 46.728 0.996 1.00 39.03 251 GLN A C 1
ATOM 1867 O O . GLN A 1 251 ? 34.478 47.515 1.818 1.00 39.03 251 GLN A O 1
ATOM 1872 N N . GLU A 1 252 ? 32.887 46.068 1.226 1.00 39.59 252 GLU A N 1
ATOM 1873 C CA . GLU A 1 252 ? 32.371 45.905 2.597 1.00 39.59 252 GLU A CA 1
ATOM 1874 C C . GLU A 1 252 ? 31.527 44.625 2.750 1.00 39.59 252 GLU A C 1
ATOM 1876 O O . GLU A 1 252 ? 31.305 43.911 1.776 1.00 39.59 252 GLU A O 1
ATOM 1881 N N . ILE A 1 253 ? 31.109 44.307 3.983 1.00 33.78 253 ILE A N 1
ATOM 1882 C CA . ILE A 1 253 ? 30.497 43.023 4.395 1.00 33.78 253 ILE A CA 1
ATOM 1883 C C . ILE A 1 253 ? 31.466 41.826 4.285 1.00 33.78 253 ILE A C 1
ATOM 1885 O O . ILE A 1 253 ? 31.294 40.905 3.492 1.00 33.78 253 ILE A O 1
ATOM 1889 N N . ASN A 1 254 ? 32.465 41.786 5.174 1.00 33.41 254 ASN A N 1
ATOM 1890 C CA . ASN A 1 254 ? 33.306 40.601 5.388 1.00 33.41 254 ASN A CA 1
ATOM 1891 C C . ASN A 1 254 ? 33.348 40.197 6.875 1.00 33.41 254 ASN A C 1
ATOM 1893 O O . ASN A 1 254 ? 34.350 40.424 7.554 1.00 33.41 254 ASN A O 1
ATOM 1897 N N . LYS A 1 255 ? 32.232 39.645 7.394 1.00 41.47 255 LYS A N 1
ATOM 1898 C CA . LYS A 1 255 ? 32.173 38.853 8.649 1.00 41.47 255 LYS A CA 1
ATOM 1899 C C . LYS A 1 255 ? 30.789 38.226 8.920 1.00 41.47 255 LYS A C 1
ATOM 1901 O O . LYS A 1 255 ? 29.992 38.775 9.676 1.00 41.47 255 LYS A O 1
ATOM 1906 N N . LYS A 1 256 ? 30.540 37.037 8.357 1.00 34.00 256 LYS A N 1
ATOM 1907 C CA . LYS A 1 256 ? 29.800 35.910 8.980 1.00 34.00 256 LYS A CA 1
ATOM 1908 C C . LYS A 1 256 ? 29.784 34.720 8.016 1.00 34.00 256 LYS A C 1
ATOM 1910 O O . LYS A 1 256 ? 29.269 34.822 6.910 1.00 34.00 256 LYS A O 1
ATOM 1915 N N . THR A 1 257 ? 30.381 33.606 8.426 1.00 35.31 257 THR A N 1
ATOM 1916 C CA . THR A 1 257 ? 30.448 32.365 7.646 1.00 35.31 257 THR A CA 1
ATOM 1917 C C . THR A 1 257 ? 29.109 31.630 7.663 1.00 35.31 257 THR A C 1
ATOM 1919 O O . THR A 1 257 ? 28.526 31.425 8.726 1.00 35.31 257 THR A O 1
ATOM 1922 N N . ALA A 1 258 ? 28.637 31.199 6.491 1.00 35.69 258 ALA A N 1
ATOM 1923 C CA . ALA A 1 258 ? 27.478 30.319 6.377 1.00 35.69 258 ALA A CA 1
ATOM 1924 C C . ALA A 1 258 ? 27.850 28.865 6.749 1.00 35.69 258 ALA A C 1
ATOM 1926 O O . ALA A 1 258 ? 28.959 28.423 6.425 1.00 35.69 258 ALA A O 1
ATOM 1927 N N . PRO A 1 259 ? 26.959 28.102 7.407 1.00 37.56 259 PRO A N 1
ATOM 1928 C CA . PRO A 1 259 ? 27.199 26.693 7.701 1.00 37.56 259 PRO A CA 1
ATOM 1929 C C . PRO A 1 259 ? 27.078 25.836 6.432 1.00 37.56 259 PRO A C 1
ATOM 1931 O O . PRO A 1 259 ? 26.150 26.003 5.643 1.00 37.56 259 PRO A O 1
ATOM 1934 N N . LYS A 1 260 ? 27.986 24.867 6.260 1.00 36.28 260 LYS A N 1
ATOM 1935 C CA . LYS A 1 260 ? 27.783 23.771 5.299 1.00 36.28 260 LYS A CA 1
ATOM 1936 C C . LYS A 1 260 ? 26.638 22.878 5.775 1.00 36.28 260 LYS A C 1
ATOM 1938 O O . LYS A 1 260 ? 26.598 22.509 6.948 1.00 36.28 260 LYS A O 1
ATOM 1943 N N . THR A 1 261 ? 25.782 22.457 4.852 1.00 36.97 261 THR A N 1
ATOM 1944 C CA . THR A 1 261 ? 24.820 21.372 5.063 1.00 36.97 261 THR A CA 1
ATOM 1945 C C . THR A 1 261 ? 25.557 20.089 5.457 1.00 36.97 261 THR A C 1
ATOM 1947 O O . THR A 1 261 ? 26.384 19.582 4.700 1.00 36.97 261 THR A O 1
ATOM 1950 N N . ARG A 1 262 ? 25.258 19.565 6.651 1.00 31.23 262 ARG A N 1
ATOM 1951 C CA . ARG A 1 262 ? 25.635 18.215 7.089 1.00 31.23 262 ARG A CA 1
ATOM 1952 C C . ARG A 1 262 ? 24.451 17.276 6.884 1.00 31.23 262 ARG A C 1
ATOM 1954 O O . ARG A 1 262 ? 23.334 17.612 7.266 1.00 31.23 262 ARG A O 1
ATOM 1961 N N . THR A 1 263 ? 24.701 16.095 6.334 1.00 38.41 263 THR A N 1
ATOM 1962 C CA . THR A 1 263 ? 23.768 14.964 6.372 1.00 38.41 263 THR A CA 1
ATOM 1963 C C . THR A 1 263 ? 23.994 14.174 7.665 1.00 38.41 263 THR A C 1
ATOM 1965 O O . THR A 1 263 ? 25.134 13.974 8.082 1.00 38.41 263 THR A O 1
ATOM 1968 N N . MET A 1 264 ? 22.919 13.724 8.325 1.00 39.44 264 MET A N 1
ATOM 1969 C CA . MET A 1 264 ? 23.001 13.164 9.692 1.00 39.44 264 MET A CA 1
ATOM 1970 C C . MET A 1 264 ? 23.777 11.837 9.812 1.00 39.44 264 MET A C 1
ATOM 1972 O O . MET A 1 264 ? 24.085 11.412 10.919 1.00 39.44 264 MET A O 1
ATOM 1976 N N . ILE A 1 265 ? 24.143 11.206 8.693 1.00 36.16 265 ILE A N 1
ATOM 1977 C CA . ILE A 1 265 ? 24.931 9.964 8.662 1.00 36.16 265 ILE A CA 1
ATOM 1978 C C . ILE A 1 265 ? 26.388 10.203 9.114 1.00 36.16 265 ILE A C 1
ATOM 1980 O O . ILE A 1 265 ? 26.990 9.330 9.733 1.00 36.16 265 ILE A O 1
ATOM 1984 N N . SER A 1 266 ? 26.964 11.387 8.868 1.00 34.28 266 SER A N 1
ATOM 1985 C CA . SER A 1 266 ? 28.395 11.635 9.126 1.00 34.28 266 SER A CA 1
ATOM 1986 C C . SER A 1 266 ? 28.761 11.950 10.584 1.00 34.28 266 SER A C 1
ATOM 1988 O O . SER A 1 266 ? 29.941 11.902 10.918 1.00 34.28 266 SER A O 1
ATOM 1990 N N . ASP A 1 267 ? 27.797 12.268 11.454 1.00 35.44 267 ASP A N 1
ATOM 1991 C CA . ASP A 1 267 ? 28.061 12.594 12.871 1.00 35.44 267 ASP A CA 1
ATOM 1992 C C . ASP A 1 267 ? 28.003 11.372 13.814 1.00 35.44 267 ASP A C 1
ATOM 1994 O O . ASP A 1 267 ? 28.323 11.492 14.997 1.00 35.44 267 ASP A O 1
ATOM 1998 N N . LEU A 1 268 ? 27.652 10.183 13.305 1.00 35.62 268 LEU A N 1
ATOM 1999 C CA . LEU A 1 268 ? 27.649 8.932 14.081 1.00 35.62 268 LEU A CA 1
ATOM 2000 C C . LEU A 1 268 ? 29.018 8.227 14.133 1.00 35.62 268 LEU A C 1
ATOM 2002 O O . LEU A 1 268 ? 29.271 7.472 15.066 1.00 35.62 268 LEU A O 1
ATOM 2006 N N . LEU A 1 269 ? 29.922 8.501 13.185 1.00 39.03 269 LEU A N 1
ATOM 2007 C CA . LEU A 1 269 ? 31.204 7.788 13.018 1.00 39.03 269 LEU A CA 1
ATOM 2008 C C . LEU A 1 269 ? 32.417 8.473 13.686 1.00 39.03 269 LEU A C 1
ATOM 2010 O O . LEU A 1 269 ? 33.560 8.159 13.369 1.00 39.03 269 LEU A O 1
ATOM 2014 N N . LEU A 1 270 ? 32.195 9.432 14.593 1.00 37.81 270 LEU A N 1
ATOM 2015 C CA . LEU A 1 270 ? 33.264 10.245 15.204 1.00 37.81 270 LEU A CA 1
ATOM 2016 C C . LEU A 1 270 ? 33.172 10.369 16.736 1.00 37.81 270 LEU A C 1
ATOM 2018 O O . LEU A 1 270 ? 33.696 11.319 17.318 1.00 37.81 270 LEU A O 1
ATOM 2022 N N . ARG A 1 271 ? 32.517 9.413 17.410 1.00 36.25 271 ARG A N 1
ATOM 2023 C CA . ARG A 1 271 ? 32.300 9.448 18.868 1.00 36.25 271 ARG A CA 1
ATOM 2024 C C . ARG A 1 271 ? 32.980 8.310 19.631 1.00 36.25 271 ARG A C 1
ATOM 2026 O O . ARG A 1 271 ? 32.354 7.639 20.444 1.00 36.25 271 ARG A O 1
ATOM 2033 N N . GLU A 1 272 ? 34.282 8.157 19.418 1.00 32.97 272 GLU A N 1
ATOM 2034 C CA . GLU A 1 272 ? 35.141 7.293 20.233 1.00 32.97 272 GLU A CA 1
ATOM 2035 C C . GLU A 1 272 ? 36.222 8.112 20.972 1.00 32.97 272 GLU A C 1
ATOM 2037 O O . GLU A 1 272 ? 36.545 9.231 20.574 1.00 32.97 272 GLU A O 1
ATOM 2042 N N . LYS A 1 273 ? 36.795 7.536 22.040 1.00 35.25 273 LYS A N 1
ATOM 2043 C CA . LYS A 1 273 ? 37.912 8.062 22.857 1.00 35.25 273 LYS A CA 1
ATOM 2044 C C . LYS A 1 273 ? 37.618 9.316 23.696 1.00 35.25 273 LYS A C 1
ATOM 2046 O O . LYS A 1 273 ? 38.191 10.384 23.500 1.00 35.25 273 LYS A O 1
ATOM 2051 N N . ILE A 1 274 ? 36.871 9.103 24.782 1.00 32.97 274 ILE A N 1
ATOM 2052 C CA . ILE A 1 274 ? 37.174 9.735 26.080 1.00 32.97 274 ILE A CA 1
ATOM 2053 C C . ILE A 1 274 ? 37.473 8.602 27.071 1.00 32.97 274 ILE A C 1
ATOM 2055 O O . ILE A 1 274 ? 36.713 7.641 27.150 1.00 32.97 274 ILE A O 1
ATOM 2059 N N . ALA A 1 275 ? 38.596 8.684 27.786 1.00 32.94 275 ALA A N 1
ATOM 2060 C CA . ALA A 1 275 ? 39.022 7.652 28.733 1.00 32.94 275 ALA A CA 1
ATOM 2061 C C . ALA A 1 275 ? 38.273 7.758 30.081 1.00 32.94 275 ALA A C 1
ATOM 2063 O O . ALA A 1 275 ? 37.958 8.873 30.509 1.00 32.94 275 ALA A O 1
ATOM 2064 N N . PRO A 1 276 ? 38.017 6.638 30.784 1.00 33.03 276 PRO A N 1
ATOM 2065 C CA . PRO A 1 276 ? 37.370 6.662 32.092 1.00 33.03 276 PRO A CA 1
ATOM 2066 C C . PRO A 1 276 ? 38.310 7.207 33.180 1.00 33.03 276 PRO A C 1
ATOM 2068 O O . PRO A 1 276 ? 39.416 6.705 33.377 1.00 33.03 276 PRO A O 1
ATOM 2071 N N . ALA A 1 277 ? 37.842 8.211 33.924 1.00 33.19 277 ALA A N 1
ATOM 2072 C CA . ALA A 1 277 ? 38.454 8.644 35.181 1.00 33.19 277 ALA A CA 1
ATOM 2073 C C . ALA A 1 277 ? 37.929 7.787 36.360 1.00 33.19 277 ALA A C 1
ATOM 2075 O O . ALA A 1 277 ? 36.812 7.267 36.280 1.00 33.19 277 ALA A O 1
ATOM 2076 N N . PRO A 1 278 ? 38.706 7.593 37.443 1.00 39.50 278 PRO A N 1
ATOM 2077 C CA . PRO A 1 278 ? 38.447 6.508 38.387 1.00 39.50 278 PRO A CA 1
ATOM 2078 C C . PRO A 1 278 ? 37.469 6.850 39.524 1.00 39.50 278 PRO A C 1
ATOM 2080 O O . PRO A 1 278 ? 37.632 7.846 40.220 1.00 39.50 278 PRO A O 1
ATOM 2083 N N . GLY A 1 279 ? 36.564 5.906 39.794 1.00 35.91 279 GLY A N 1
ATOM 2084 C CA . GLY A 1 279 ? 36.250 5.435 41.149 1.00 35.91 279 GLY A CA 1
ATOM 2085 C C . GLY A 1 279 ? 35.470 6.345 42.108 1.00 35.91 279 GLY A C 1
ATOM 2086 O O . GLY A 1 279 ? 36.054 7.107 42.874 1.00 35.91 279 GLY A O 1
ATOM 2087 N N . THR A 1 280 ? 34.175 6.059 42.253 1.00 33.34 280 THR A N 1
ATOM 2088 C CA . THR A 1 280 ? 33.431 6.247 43.512 1.00 33.34 280 THR A CA 1
ATOM 2089 C C . THR A 1 280 ? 32.524 5.040 43.745 1.00 33.34 280 THR A C 1
ATOM 2091 O O . THR A 1 280 ? 31.851 4.575 42.828 1.00 33.34 280 THR A O 1
ATOM 2094 N N . ALA A 1 281 ? 32.542 4.486 44.960 1.00 40.00 281 ALA A N 1
ATOM 2095 C CA . ALA A 1 281 ? 31.793 3.273 45.292 1.00 40.00 281 ALA A CA 1
ATOM 2096 C C . ALA A 1 281 ? 30.310 3.577 45.592 1.00 40.00 281 ALA A C 1
ATOM 2098 O O . ALA A 1 281 ? 30.020 4.614 46.197 1.00 40.00 281 ALA A O 1
ATOM 2099 N N . PRO A 1 282 ? 29.369 2.679 45.242 1.00 35.66 282 PRO A N 1
ATOM 2100 C CA . PRO A 1 282 ? 27.977 2.813 45.653 1.00 35.66 282 PRO A CA 1
ATOM 2101 C C . PRO A 1 282 ? 27.849 2.587 47.166 1.00 35.66 282 PRO A C 1
ATOM 2103 O O . PRO A 1 282 ? 28.192 1.525 47.685 1.00 35.66 282 PRO A O 1
ATOM 2106 N N . VAL A 1 283 ? 27.334 3.588 47.881 1.00 34.19 283 VAL A N 1
ATOM 2107 C CA . VAL A 1 283 ? 26.971 3.451 49.297 1.00 34.19 283 VAL A CA 1
ATOM 2108 C C . VAL A 1 283 ? 25.703 2.607 49.389 1.00 34.19 283 VAL A C 1
ATOM 2110 O O . VAL A 1 283 ? 24.656 3.001 48.880 1.00 34.19 283 VAL A O 1
ATOM 2113 N N . SER A 1 284 ? 25.787 1.456 50.056 1.00 34.84 284 SER A N 1
ATOM 2114 C CA . SER A 1 284 ? 24.609 0.638 50.351 1.00 34.84 284 SER A CA 1
ATOM 2115 C C . SER A 1 284 ? 23.746 1.334 51.405 1.00 34.84 284 SER A C 1
ATOM 2117 O O . SER A 1 284 ? 24.196 1.534 52.534 1.00 34.84 284 SER A O 1
ATOM 2119 N N . GLN A 1 285 ? 22.517 1.710 51.045 1.00 33.38 285 GLN A N 1
ATOM 2120 C CA . GLN A 1 285 ? 21.510 2.201 51.987 1.00 33.38 285 GLN A CA 1
ATOM 2121 C C . GLN A 1 285 ? 20.438 1.133 52.204 1.00 33.38 285 GLN A C 1
ATOM 2123 O O . GLN A 1 285 ? 19.495 0.990 51.429 1.00 33.38 285 GLN A O 1
ATOM 2128 N N . SER A 1 286 ? 20.593 0.381 53.291 1.00 31.34 286 SER A N 1
ATOM 2129 C CA . SER A 1 286 ? 19.543 -0.466 53.847 1.00 31.34 286 SER A CA 1
ATOM 2130 C C . SER A 1 286 ? 18.483 0.402 54.527 1.00 31.34 286 SER A C 1
ATOM 2132 O O . SER A 1 286 ? 18.777 1.030 55.544 1.00 31.34 286 SER A O 1
ATOM 2134 N N . ASN A 1 287 ? 17.253 0.408 54.012 1.00 34.66 287 ASN A N 1
ATOM 2135 C CA . ASN A 1 287 ? 16.116 0.940 54.760 1.00 34.66 287 ASN A CA 1
ATOM 2136 C C . ASN A 1 287 ? 15.646 -0.099 55.782 1.00 34.66 287 ASN A C 1
ATOM 2138 O O . ASN A 1 287 ? 15.197 -1.186 55.418 1.00 34.66 287 ASN A O 1
ATOM 2142 N N . GLU A 1 288 ? 15.743 0.253 57.060 1.00 32.88 288 GLU A N 1
ATOM 2143 C CA . GLU A 1 288 ? 15.175 -0.520 58.159 1.00 32.88 288 GLU A CA 1
ATOM 2144 C C . GLU A 1 288 ? 13.642 -0.417 58.142 1.00 32.88 288 GLU A C 1
ATOM 2146 O O . GLU A 1 288 ? 13.079 0.663 57.960 1.00 32.88 288 GLU A O 1
ATOM 2151 N N . ILE A 1 289 ? 12.956 -1.535 58.387 1.00 37.22 289 ILE A N 1
ATOM 2152 C CA . ILE A 1 289 ? 11.537 -1.553 58.756 1.00 37.22 289 ILE A CA 1
ATOM 2153 C C . ILE A 1 289 ? 11.468 -2.145 60.170 1.00 37.22 289 ILE A C 1
ATOM 2155 O O . ILE A 1 289 ? 11.927 -3.276 60.353 1.00 37.22 289 ILE A O 1
ATOM 2159 N N . PRO A 1 290 ? 10.944 -1.421 61.180 1.00 40.34 290 PRO A N 1
ATOM 2160 C CA . PRO A 1 290 ? 10.912 -1.918 62.551 1.00 40.34 290 PRO A CA 1
ATOM 2161 C C . PRO A 1 290 ? 10.057 -3.181 62.688 1.00 40.34 290 PRO A C 1
ATOM 2163 O O . PRO A 1 290 ? 8.884 -3.192 62.313 1.00 40.34 290 PRO A O 1
ATOM 2166 N N . ALA A 1 291 ? 10.637 -4.227 63.272 1.00 36.12 291 ALA A N 1
ATOM 2167 C CA . ALA A 1 291 ? 9.910 -5.416 63.690 1.00 36.12 291 ALA A CA 1
ATOM 2168 C C . ALA A 1 291 ? 9.523 -5.283 65.166 1.00 36.12 291 ALA A C 1
ATOM 2170 O O . ALA A 1 291 ? 10.395 -5.260 66.032 1.00 36.12 291 ALA A O 1
ATOM 2171 N N . ASP A 1 292 ? 8.223 -5.237 65.450 1.00 38.41 292 ASP A N 1
ATOM 2172 C CA . ASP A 1 292 ? 7.693 -5.379 66.805 1.00 38.41 292 ASP A CA 1
ATOM 2173 C C . ASP A 1 292 ? 6.263 -5.953 66.772 1.00 38.41 292 ASP A C 1
ATOM 2175 O O . ASP A 1 292 ? 5.626 -5.973 65.718 1.00 38.41 292 ASP A O 1
ATOM 2179 N N . LEU A 1 293 ? 5.758 -6.418 67.921 1.00 35.19 293 LEU A N 1
ATOM 2180 C CA . LEU A 1 293 ? 4.428 -7.042 68.106 1.00 35.19 293 LEU A CA 1
ATOM 2181 C C . LEU A 1 293 ? 4.191 -8.413 67.424 1.00 35.19 293 LEU A C 1
ATOM 2183 O O . LEU A 1 293 ? 3.256 -8.586 66.642 1.00 35.19 293 LEU A O 1
ATOM 2187 N N . TYR A 1 294 ? 4.913 -9.450 67.869 1.00 36.00 294 TYR A N 1
ATOM 2188 C CA . TYR A 1 294 ? 4.390 -10.830 67.851 1.00 36.00 294 TYR A CA 1
ATOM 2189 C C . TYR A 1 294 ? 4.054 -11.304 69.275 1.00 36.00 294 TYR A C 1
ATOM 2191 O O . TYR A 1 294 ? 4.939 -11.541 70.096 1.00 36.00 294 TYR A O 1
ATOM 2199 N N . GLY A 1 295 ? 2.757 -11.437 69.578 1.00 35.91 295 GLY A N 1
ATOM 2200 C CA . GLY A 1 295 ? 2.239 -11.845 70.890 1.00 35.91 295 GLY A CA 1
ATOM 2201 C C . GLY A 1 295 ? 1.605 -13.241 70.876 1.00 35.91 295 GLY A C 1
ATOM 2202 O O . GLY A 1 295 ? 0.763 -13.535 70.034 1.00 35.91 295 GLY A O 1
ATOM 2203 N N . LYS A 1 296 ? 1.989 -14.101 71.829 1.00 37.25 296 LYS A N 1
ATOM 2204 C CA . LYS A 1 296 ? 1.492 -15.485 71.976 1.00 37.25 296 LYS A CA 1
ATOM 2205 C C . LYS A 1 296 ? -0.030 -15.603 72.181 1.00 37.25 296 LYS A C 1
ATOM 2207 O O . LYS A 1 296 ? -0.576 -14.903 73.035 1.00 37.25 296 LYS A O 1
ATOM 2212 N N . LYS A 1 297 ? -0.622 -16.647 71.578 1.00 36.72 297 LYS A N 1
ATOM 2213 C CA . LYS A 1 297 ? -1.371 -17.756 72.237 1.00 36.72 297 LYS A CA 1
ATOM 2214 C C . LYS A 1 297 ? -1.714 -18.830 71.187 1.00 36.72 297 LYS A C 1
ATOM 2216 O O . LYS A 1 297 ? -2.239 -18.493 70.138 1.00 36.72 297 LYS A O 1
ATOM 2221 N N . GLU A 1 298 ? -1.209 -20.058 71.308 1.00 37.22 298 GLU A N 1
ATOM 2222 C CA . GLU A 1 298 ? -1.700 -21.160 72.171 1.00 37.22 298 GLU A CA 1
ATOM 2223 C C . GLU A 1 298 ? -3.013 -21.802 71.678 1.00 37.22 298 GLU A C 1
ATOM 2225 O O . GLU A 1 298 ? -4.111 -21.463 72.109 1.00 37.22 298 GLU A O 1
ATOM 2230 N N . ASP A 1 299 ? -2.831 -22.760 70.768 1.00 39.22 299 ASP A N 1
ATOM 2231 C CA . ASP A 1 299 ? -3.442 -24.093 70.701 1.00 39.22 299 ASP A CA 1
ATOM 2232 C C . ASP A 1 299 ? -4.921 -24.294 71.091 1.00 39.22 299 ASP A C 1
ATOM 2234 O O . ASP A 1 299 ? -5.285 -24.345 72.271 1.00 39.22 299 ASP A O 1
ATOM 2238 N N . LYS A 1 300 ? -5.719 -24.725 70.098 1.00 37.03 300 LYS A N 1
ATOM 2239 C CA . LYS A 1 300 ? -6.422 -26.018 70.220 1.00 37.03 300 LYS A CA 1
ATOM 2240 C C . LYS A 1 300 ? -6.854 -26.626 68.886 1.00 37.03 300 LYS A C 1
ATOM 2242 O O . LYS A 1 300 ? -7.837 -26.226 68.273 1.00 37.03 300 LYS A O 1
ATOM 2247 N N . GLU A 1 301 ? -6.142 -27.676 68.504 1.00 41.16 301 GLU A N 1
ATOM 2248 C CA . GLU A 1 301 ? -6.555 -28.648 67.496 1.00 41.16 301 GLU A CA 1
ATOM 2249 C C . GLU A 1 301 ? -7.706 -29.529 68.024 1.00 41.16 301 GLU A C 1
ATOM 2251 O O . GLU A 1 301 ? -7.665 -29.981 69.175 1.00 41.16 301 GLU A O 1
ATOM 2256 N N . LYS A 1 302 ? -8.701 -29.837 67.174 1.00 37.75 302 LYS A N 1
ATOM 2257 C CA . LYS A 1 302 ? -9.337 -31.169 67.136 1.00 37.75 302 LYS A CA 1
ATOM 2258 C C . LYS A 1 302 ? -10.156 -31.403 65.866 1.00 37.75 302 LYS A C 1
ATOM 2260 O O . LYS A 1 302 ? -10.938 -30.554 65.454 1.00 37.75 302 LYS A O 1
ATOM 2265 N N . GLY A 1 303 ? -9.954 -32.576 65.266 1.00 34.59 303 GLY A N 1
ATOM 2266 C CA . GLY A 1 303 ? -10.542 -32.961 63.984 1.00 34.59 303 GLY A CA 1
ATOM 2267 C C . GLY A 1 303 ? -12.055 -33.192 64.012 1.00 34.59 303 GLY A C 1
ATOM 2268 O O . GLY A 1 303 ? -12.651 -33.496 65.045 1.00 34.59 303 GLY A O 1
ATOM 2269 N N . MET A 1 304 ? -12.656 -33.075 62.830 1.00 34.72 304 MET A N 1
ATOM 2270 C CA . MET A 1 304 ? -14.084 -33.244 62.578 1.00 34.72 304 MET A CA 1
ATOM 2271 C C . MET A 1 304 ? -14.384 -34.699 62.189 1.00 34.72 304 MET A C 1
ATOM 2273 O O . MET A 1 304 ? -14.106 -35.113 61.066 1.00 34.72 304 MET A O 1
ATOM 2277 N N . THR A 1 305 ? -14.943 -35.487 63.109 1.00 34.69 305 THR A N 1
ATOM 2278 C CA . THR A 1 305 ? -15.394 -36.866 62.849 1.00 34.69 305 THR A CA 1
ATOM 2279 C C . THR A 1 305 ? -16.901 -36.944 62.608 1.00 34.69 305 THR A C 1
ATOM 2281 O O . THR A 1 305 ? -17.696 -36.269 63.259 1.00 34.69 305 THR A O 1
ATOM 2284 N N . VAL A 1 306 ? -17.296 -37.803 61.665 1.00 45.50 306 VAL A N 1
ATOM 2285 C CA . VAL A 1 306 ? -18.698 -38.077 61.314 1.00 45.50 306 VAL A CA 1
ATOM 2286 C C . VAL A 1 306 ? -19.398 -38.833 62.451 1.00 45.50 306 VAL A C 1
ATOM 2288 O O . VAL A 1 306 ? -18.854 -39.811 62.961 1.00 45.50 306 VAL A O 1
ATOM 2291 N N . SER A 1 307 ? -20.624 -38.425 62.795 1.00 34.34 307 SER A N 1
ATOM 2292 C CA . SER A 1 307 ? -21.508 -39.142 63.731 1.00 34.34 307 SER A CA 1
ATOM 2293 C C . SER A 1 307 ? -22.705 -39.780 63.007 1.00 34.34 307 SER A C 1
ATOM 2295 O O . SER A 1 307 ? -23.252 -39.158 62.093 1.00 34.34 307 SER A O 1
ATOM 2297 N N . PRO A 1 308 ? -23.136 -40.996 63.398 1.00 52.62 308 PRO A N 1
ATOM 2298 C CA . PRO A 1 308 ? -24.209 -41.736 62.734 1.00 52.62 308 PRO A CA 1
ATOM 2299 C C . PRO A 1 308 ? -25.615 -41.430 63.285 1.00 52.62 308 PRO A C 1
ATOM 2301 O O . PRO A 1 308 ? -25.791 -40.802 64.328 1.00 52.62 308 PRO A O 1
ATOM 2304 N N . SER A 1 309 ? -26.628 -41.948 62.587 1.00 45.75 309 SER A N 1
ATOM 2305 C CA . SER A 1 309 ? -28.035 -41.953 63.009 1.00 45.75 309 SER A CA 1
ATOM 2306 C C . SER A 1 309 ? -28.308 -42.938 64.161 1.00 45.75 309 SER A C 1
ATOM 2308 O O . SER A 1 309 ? -27.784 -44.053 64.148 1.00 45.75 309 SER A O 1
ATOM 2310 N N . PRO A 1 310 ? -29.204 -42.580 65.101 1.00 46.84 310 PRO A N 1
ATOM 2311 C CA . PRO A 1 310 ? -29.957 -43.530 65.915 1.00 46.84 310 PRO A CA 1
ATOM 2312 C C . PRO A 1 310 ? -31.454 -43.563 65.543 1.00 46.84 310 PRO A C 1
ATOM 2314 O O . PRO A 1 310 ? -31.998 -42.619 64.968 1.00 46.84 310 PRO A O 1
ATOM 2317 N N . SER A 1 311 ? -32.122 -44.661 65.910 1.00 41.91 311 SER A N 1
ATOM 2318 C CA . SER A 1 311 ? -33.574 -44.875 65.758 1.00 41.91 311 SER A CA 1
ATOM 2319 C C . SER A 1 311 ? -34.273 -44.849 67.152 1.00 41.91 311 SER A C 1
ATOM 2321 O O . SER A 1 311 ? -33.722 -44.192 68.037 1.00 41.91 311 SER A O 1
ATOM 2323 N N . PRO A 1 312 ? -35.499 -45.362 67.412 1.00 58.34 312 PRO A N 1
ATOM 2324 C CA . PRO A 1 312 ? -36.540 -44.479 67.944 1.00 58.34 312 PRO A CA 1
ATOM 2325 C C . PRO A 1 312 ? -37.099 -44.858 69.331 1.00 58.34 312 PRO A C 1
ATOM 2327 O O . PRO A 1 312 ? -37.030 -46.007 69.757 1.00 58.34 312 PRO A O 1
ATOM 2330 N N . GLY A 1 313 ? -37.810 -43.910 69.959 1.00 40.16 313 GLY A N 1
ATOM 2331 C CA . GLY A 1 313 ? -38.933 -44.235 70.852 1.00 40.16 313 GLY A CA 1
ATOM 2332 C C . GLY A 1 313 ? -38.951 -43.577 72.236 1.00 40.16 313 GLY A C 1
ATOM 2333 O O . GLY A 1 313 ? -38.250 -44.009 73.143 1.00 40.16 313 GLY A O 1
ATOM 2334 N N . ALA A 1 314 ? -39.870 -42.625 72.423 1.00 40.00 314 ALA A N 1
ATOM 2335 C CA . ALA A 1 314 ? -40.556 -42.358 73.694 1.00 40.00 314 ALA A CA 1
ATOM 2336 C C . ALA A 1 314 ? -41.857 -41.570 73.408 1.00 40.00 314 ALA A C 1
ATOM 2338 O O . ALA A 1 314 ? -41.792 -40.565 72.696 1.00 40.00 314 ALA A O 1
ATOM 2339 N N . PRO A 1 315 ? -43.036 -41.981 73.913 1.00 49.41 315 PRO A N 1
ATOM 2340 C CA . PRO A 1 315 ? -44.262 -41.199 73.761 1.00 49.41 315 PRO A CA 1
ATOM 2341 C C . PRO A 1 315 ? -44.278 -40.028 74.755 1.00 49.41 315 PRO A C 1
ATOM 2343 O O . PRO A 1 315 ? -44.197 -40.233 75.964 1.00 49.41 315 PRO A O 1
ATOM 2346 N N . ILE A 1 316 ? -44.408 -38.797 74.254 1.00 43.50 316 ILE A N 1
ATOM 2347 C CA . ILE A 1 316 ? -44.571 -37.603 75.096 1.00 43.50 316 ILE A CA 1
ATOM 2348 C C . ILE A 1 316 ? -46.066 -37.354 75.314 1.00 43.50 316 ILE A C 1
ATOM 2350 O O . ILE A 1 316 ? -46.801 -37.072 74.369 1.00 43.50 316 ILE A O 1
ATOM 2354 N N . THR A 1 317 ? -46.512 -37.445 76.566 1.00 45.84 317 THR A N 1
ATOM 2355 C CA . THR A 1 317 ? -47.893 -37.141 76.961 1.00 45.84 317 THR A CA 1
ATOM 2356 C C . THR A 1 317 ? -48.154 -35.639 76.856 1.00 45.84 317 THR A C 1
ATOM 2358 O O . THR A 1 317 ? -47.539 -34.850 77.571 1.00 45.84 317 THR A O 1
ATOM 2361 N N . VAL A 1 318 ? -49.083 -35.238 75.986 1.00 44.53 318 VAL A N 1
ATOM 2362 C CA . VAL A 1 318 ? -49.490 -33.834 75.815 1.00 44.53 318 VAL A CA 1
ATOM 2363 C C . VAL A 1 318 ? -50.680 -33.534 76.742 1.00 44.53 318 VAL A C 1
ATOM 2365 O O . VAL A 1 318 ? -51.674 -34.259 76.672 1.00 44.53 318 VAL A O 1
ATOM 2368 N N . PRO A 1 319 ? -50.620 -32.508 77.614 1.00 52.31 319 PRO A N 1
ATOM 2369 C CA . PRO A 1 319 ? -51.778 -32.076 78.397 1.00 52.31 319 PRO A CA 1
ATOM 2370 C C . PRO A 1 319 ? -52.819 -31.373 77.501 1.00 52.31 319 PRO A C 1
ATOM 2372 O O . PRO A 1 319 ? -52.447 -30.793 76.478 1.00 52.31 319 PRO A O 1
ATOM 2375 N N . PRO A 1 320 ? -54.116 -31.393 77.857 1.00 47.59 320 PRO A N 1
ATOM 2376 C CA . PRO A 1 320 ? -55.147 -30.703 77.083 1.00 47.59 320 PRO A CA 1
ATOM 2377 C C . PRO A 1 320 ? -54.926 -29.182 77.089 1.00 47.59 320 PRO A C 1
ATOM 2379 O O . PRO A 1 320 ? -54.590 -28.595 78.117 1.00 47.59 320 PRO A O 1
ATOM 2382 N N . PHE A 1 321 ? -55.132 -28.540 75.937 1.00 43.38 321 PHE A N 1
ATOM 2383 C CA . PHE A 1 321 ? -55.056 -27.084 75.803 1.00 43.38 321 PHE A CA 1
ATOM 2384 C C . PHE A 1 321 ? -56.332 -26.428 76.342 1.00 43.38 321 PHE A C 1
ATOM 2386 O O . PHE A 1 321 ? -57.385 -26.502 75.716 1.00 43.38 321 PHE A O 1
ATOM 2393 N N . GLU A 1 322 ? -56.224 -25.738 77.476 1.00 50.69 322 GLU A N 1
ATOM 2394 C CA . GLU A 1 322 ? -57.317 -24.966 78.087 1.00 50.69 322 GLU A CA 1
ATOM 2395 C C . GLU A 1 322 ? -57.128 -23.445 77.869 1.00 50.69 322 GLU A C 1
ATOM 2397 O O . GLU A 1 322 ? -57.296 -22.648 78.785 1.00 50.69 322 GLU A O 1
ATOM 2402 N N . ASP A 1 323 ? -56.730 -23.025 76.654 1.00 54.72 323 ASP A N 1
ATOM 2403 C CA . ASP A 1 323 ? -56.555 -21.592 76.310 1.00 54.72 323 ASP A CA 1
ATOM 2404 C C . ASP A 1 323 ? -56.765 -21.251 74.809 1.00 54.72 323 ASP A C 1
ATOM 2406 O O . ASP A 1 323 ? -56.163 -20.326 74.248 1.00 54.72 323 ASP A O 1
ATOM 2410 N N . ASP A 1 324 ? -57.629 -22.003 74.114 1.00 52.66 324 ASP A N 1
ATOM 2411 C CA . ASP A 1 324 ? -57.857 -21.839 72.666 1.00 52.66 324 ASP A CA 1
ATOM 2412 C C . ASP A 1 324 ? -58.301 -20.419 72.272 1.00 52.66 324 ASP A C 1
ATOM 2414 O O . ASP A 1 324 ? -57.921 -19.921 71.211 1.00 52.66 324 ASP A O 1
ATOM 2418 N N . ALA A 1 325 ? -59.066 -19.726 73.122 1.00 54.59 325 ALA A N 1
ATOM 2419 C CA . ALA A 1 325 ? -59.582 -18.388 72.826 1.00 54.59 325 ALA A CA 1
ATOM 2420 C C . ALA A 1 325 ? -58.467 -17.328 72.715 1.00 54.59 325 ALA A C 1
ATOM 2422 O O . ALA A 1 325 ? -58.470 -16.512 71.784 1.00 54.59 325 ALA A O 1
ATOM 2423 N N . VAL A 1 326 ? -57.487 -17.350 73.626 1.00 55.91 326 VAL A N 1
ATOM 2424 C CA . VAL A 1 326 ? -56.334 -16.435 73.585 1.00 55.91 326 VAL A CA 1
ATOM 2425 C C . VAL A 1 326 ? -55.384 -16.843 72.462 1.00 55.91 326 VAL A C 1
ATOM 2427 O O . VAL A 1 326 ? -54.875 -15.979 71.735 1.00 55.91 326 VAL A O 1
ATOM 2430 N N . HIS A 1 327 ? -55.193 -18.150 72.252 1.00 54.59 327 HIS A N 1
ATOM 2431 C CA . HIS A 1 327 ? -54.327 -18.660 71.195 1.00 54.59 327 HIS A CA 1
ATOM 2432 C C . HIS A 1 327 ? -54.846 -18.291 69.793 1.00 54.59 327 HIS A C 1
ATOM 2434 O O . HIS A 1 327 ? -54.086 -17.755 68.981 1.00 54.59 327 HIS A O 1
ATOM 2440 N N . HIS A 1 328 ? -56.152 -18.430 69.530 1.00 55.69 328 HIS A N 1
ATOM 2441 C CA . HIS A 1 328 ? -56.761 -18.018 68.259 1.00 55.69 328 HIS A CA 1
ATOM 2442 C C . HIS A 1 328 ? -56.627 -16.511 67.996 1.00 55.69 328 HIS A C 1
ATOM 2444 O O . HIS A 1 328 ? -56.373 -16.109 66.858 1.00 55.69 328 HIS A O 1
ATOM 2450 N N . ALA A 1 329 ? -56.754 -15.664 69.025 1.00 58.28 329 ALA A N 1
ATOM 2451 C CA . ALA A 1 329 ? -56.558 -14.220 68.889 1.00 58.28 329 ALA A CA 1
ATOM 2452 C C . ALA A 1 329 ? -55.094 -13.860 68.558 1.00 58.28 329 ALA A C 1
ATOM 2454 O O . ALA A 1 329 ? -54.842 -12.974 67.732 1.00 58.28 329 ALA A O 1
ATOM 2455 N N . ARG A 1 330 ? -54.125 -14.575 69.149 1.00 58.91 330 ARG A N 1
ATOM 2456 C CA . ARG A 1 330 ? -52.687 -14.425 68.859 1.00 58.91 330 ARG A CA 1
ATOM 2457 C C . ARG A 1 330 ? -52.337 -14.886 67.443 1.00 58.91 330 ARG A C 1
ATOM 2459 O O . ARG A 1 330 ? -51.719 -14.119 66.706 1.00 58.91 330 ARG A O 1
ATOM 2466 N N . ILE A 1 331 ? -52.799 -16.072 67.039 1.00 58.91 331 ILE A N 1
ATOM 2467 C CA . ILE A 1 331 ? -52.621 -16.612 65.682 1.00 58.91 331 ILE A CA 1
ATOM 2468 C C . ILE A 1 331 ? -53.248 -15.675 64.645 1.00 58.91 331 ILE A C 1
ATOM 2470 O O . ILE A 1 331 ? -52.589 -15.307 63.676 1.00 58.91 331 ILE A O 1
ATOM 2474 N N . LYS A 1 332 ? -54.490 -15.218 64.852 1.00 56.22 332 LYS A N 1
ATOM 2475 C CA . LYS A 1 332 ? -55.175 -14.338 63.891 1.00 56.22 332 LYS A CA 1
ATOM 2476 C C . LYS A 1 332 ? -54.472 -12.985 63.743 1.00 56.22 332 LYS A C 1
ATOM 2478 O O . LYS A 1 332 ? -54.424 -12.458 62.633 1.00 56.22 332 LYS A O 1
ATOM 2483 N N . ARG A 1 333 ? -53.855 -12.455 64.810 1.00 58.16 333 ARG A N 1
ATOM 2484 C CA . ARG A 1 333 ? -52.945 -11.299 64.711 1.00 58.16 333 ARG A CA 1
ATOM 2485 C C . ARG A 1 333 ? -51.674 -11.637 63.927 1.00 58.16 333 ARG A C 1
ATOM 2487 O O . ARG A 1 333 ? -51.411 -10.937 62.957 1.00 58.16 333 ARG A O 1
ATOM 2494 N N . MET A 1 334 ? -50.952 -12.711 64.270 1.00 54.00 334 MET A N 1
ATOM 2495 C CA . MET A 1 334 ? -49.730 -13.134 63.558 1.00 54.00 334 MET A CA 1
ATOM 2496 C C . MET A 1 334 ? -49.953 -13.366 62.059 1.00 54.00 334 MET A C 1
ATOM 2498 O O . MET A 1 334 ? -49.168 -12.883 61.251 1.00 54.00 334 MET A O 1
ATOM 2502 N N . ILE A 1 335 ? -51.029 -14.057 61.672 1.00 60.22 335 ILE A N 1
ATOM 2503 C CA . ILE A 1 335 ? -51.374 -14.293 60.261 1.00 60.22 335 ILE A CA 1
ATOM 2504 C C . ILE A 1 335 ? -51.693 -12.968 59.556 1.00 60.22 335 ILE A C 1
ATOM 2506 O O . ILE A 1 335 ? -51.268 -12.763 58.422 1.00 60.22 335 ILE A O 1
ATOM 2510 N N . THR A 1 336 ? -52.376 -12.036 60.228 1.00 55.59 336 THR A N 1
ATOM 2511 C CA . THR A 1 336 ? -52.674 -10.712 59.658 1.00 55.59 336 THR A CA 1
ATOM 2512 C C . THR A 1 336 ? -51.402 -9.881 59.455 1.00 55.59 336 THR A C 1
ATOM 2514 O O . THR A 1 336 ? -51.240 -9.297 58.385 1.00 55.59 336 THR A O 1
ATOM 2517 N N . THR A 1 337 ? -50.463 -9.850 60.412 1.00 59.75 337 THR A N 1
ATOM 2518 C CA . THR A 1 337 ? -49.166 -9.170 60.213 1.00 59.75 337 THR A CA 1
ATOM 2519 C C . THR A 1 337 ? -48.261 -9.885 59.214 1.00 59.75 337 THR A C 1
ATOM 2521 O O . THR A 1 337 ? -47.557 -9.205 58.475 1.00 59.75 337 THR A O 1
ATOM 2524 N N . ALA A 1 338 ? -48.297 -11.217 59.125 1.00 54.22 338 ALA A N 1
ATOM 2525 C CA . ALA A 1 338 ? -47.562 -11.965 58.105 1.00 54.22 338 ALA A CA 1
ATOM 2526 C C . ALA A 1 338 ? -48.088 -11.663 56.691 1.00 54.22 338 ALA A C 1
ATOM 2528 O O . ALA A 1 338 ? -47.296 -11.374 55.799 1.00 54.22 338 ALA A O 1
ATOM 2529 N N . LEU A 1 339 ? -49.412 -11.638 56.495 1.00 58.53 339 LEU A N 1
ATOM 2530 C CA . LEU A 1 339 ? -50.031 -11.249 55.222 1.00 58.53 339 LEU A CA 1
ATOM 2531 C C . LEU A 1 339 ? -49.745 -9.786 54.858 1.00 58.53 339 LEU A C 1
ATOM 2533 O O . LEU A 1 339 ? -49.428 -9.510 53.705 1.00 58.53 339 LEU A O 1
ATOM 2537 N N . LEU A 1 340 ? -49.788 -8.859 55.822 1.00 56.66 340 LEU A N 1
ATOM 2538 C CA . LEU A 1 340 ? -49.378 -7.464 55.611 1.00 56.66 340 LEU A CA 1
ATOM 2539 C C . LEU A 1 340 ? -47.889 -7.341 55.257 1.00 56.66 340 LEU A C 1
ATOM 2541 O O . LEU A 1 340 ? -47.543 -6.555 54.381 1.00 56.66 340 LEU A O 1
ATOM 2545 N N . GLY A 1 341 ? -47.019 -8.135 55.886 1.00 68.81 341 GLY A N 1
ATOM 2546 C CA . GLY A 1 341 ? -45.593 -8.205 55.562 1.00 68.81 341 GLY A CA 1
ATOM 2547 C C . GLY A 1 341 ? -45.339 -8.732 54.148 1.00 68.81 341 GLY A C 1
ATOM 2548 O O . GLY A 1 341 ? -44.610 -8.106 53.385 1.00 68.81 341 GLY A O 1
ATOM 2549 N N . ILE A 1 342 ? -45.996 -9.829 53.763 1.00 66.44 342 ILE A N 1
ATOM 2550 C CA . ILE A 1 342 ? -45.922 -10.396 52.407 1.00 66.44 342 ILE A CA 1
ATOM 2551 C C . ILE A 1 342 ? -46.460 -9.396 51.375 1.00 66.44 342 ILE A C 1
ATOM 2553 O O . ILE A 1 342 ? -45.820 -9.180 50.350 1.00 66.44 342 ILE A O 1
ATOM 2557 N N . LEU A 1 343 ? -47.586 -8.729 51.652 1.00 70.50 343 LEU A N 1
ATOM 2558 C CA . LEU A 1 343 ? -48.144 -7.701 50.771 1.00 70.50 343 LEU A CA 1
ATOM 2559 C C . LEU A 1 343 ? -47.206 -6.491 50.639 1.00 70.50 343 LEU A C 1
ATOM 2561 O O . LEU A 1 343 ? -47.019 -5.989 49.535 1.00 70.50 343 LEU A O 1
ATOM 2565 N N . ALA A 1 344 ? -46.570 -6.051 51.728 1.00 71.19 344 ALA A N 1
ATOM 2566 C CA . ALA A 1 344 ? -45.577 -4.981 51.695 1.00 71.19 344 ALA A CA 1
ATOM 2567 C C . ALA A 1 344 ? -44.325 -5.379 50.894 1.00 71.19 344 ALA A C 1
ATOM 2569 O O . ALA A 1 344 ? -43.846 -4.582 50.093 1.00 71.19 344 ALA A O 1
ATOM 2570 N N . VAL A 1 345 ? -43.830 -6.615 51.035 1.00 73.62 345 VAL A N 1
ATOM 2571 C CA . VAL A 1 345 ? -42.713 -7.135 50.224 1.00 73.62 345 VAL A CA 1
ATOM 2572 C C . VAL A 1 345 ? -43.106 -7.278 48.751 1.00 73.62 345 VAL A C 1
ATOM 2574 O O . VAL A 1 345 ? -42.295 -6.964 47.887 1.00 73.62 345 VAL A O 1
ATOM 2577 N N . LEU A 1 346 ? -44.345 -7.665 48.433 1.00 75.19 346 LEU A N 1
ATOM 2578 C CA . LEU A 1 346 ? -44.845 -7.703 47.052 1.00 75.19 346 LEU A CA 1
ATOM 2579 C C . LEU A 1 346 ? -45.020 -6.302 46.448 1.00 75.19 346 LEU A C 1
ATOM 2581 O O . LEU A 1 346 ? -44.725 -6.115 45.271 1.00 75.19 346 LEU A O 1
ATOM 2585 N N . LEU A 1 347 ? -45.443 -5.306 47.232 1.00 77.94 347 LEU A N 1
ATOM 2586 C CA . LEU A 1 347 ? -45.546 -3.913 46.779 1.00 77.94 347 LEU A CA 1
ATOM 2587 C C . LEU A 1 347 ? -44.170 -3.252 46.619 1.00 77.94 347 LEU A C 1
ATOM 2589 O O . LEU A 1 347 ? -43.951 -2.546 45.638 1.00 77.94 347 LEU A O 1
ATOM 2593 N N . LEU A 1 348 ? -43.223 -3.513 47.525 1.00 73.69 348 LEU A N 1
ATOM 2594 C CA . LEU A 1 348 ? -41.842 -3.035 47.410 1.00 73.69 348 LEU A CA 1
ATOM 2595 C C . LEU A 1 348 ? -41.097 -3.745 46.274 1.00 73.69 348 LEU A C 1
ATOM 2597 O O . LEU A 1 348 ? -40.490 -3.082 45.442 1.00 73.69 348 LEU A O 1
ATOM 2601 N N . GLY A 1 349 ? -41.189 -5.072 46.183 1.00 71.94 349 GLY A N 1
ATOM 2602 C CA . GLY A 1 349 ? -40.589 -5.866 45.110 1.00 71.94 349 GLY A CA 1
ATOM 2603 C C . GLY A 1 349 ? -41.200 -5.559 43.743 1.00 71.94 349 GLY A C 1
ATOM 2604 O O . GLY A 1 349 ? -40.468 -5.376 42.776 1.00 71.94 349 GLY A O 1
ATOM 2605 N N . GLY A 1 350 ? -42.525 -5.410 43.665 1.00 76.62 350 GLY A N 1
ATOM 2606 C CA . GLY A 1 350 ? -43.229 -4.965 42.461 1.00 76.62 350 GLY A CA 1
ATOM 2607 C C . GLY A 1 350 ? -42.898 -3.520 42.081 1.00 76.62 350 GLY A C 1
ATOM 2608 O O . GLY A 1 350 ? -42.716 -3.232 40.901 1.00 76.62 350 GLY A O 1
ATOM 2609 N N . GLY A 1 351 ? -42.742 -2.628 43.064 1.00 74.00 351 GLY A N 1
ATOM 2610 C CA . GLY A 1 351 ? -42.290 -1.251 42.863 1.00 74.00 351 GLY A CA 1
ATOM 2611 C C . GLY A 1 351 ? -40.849 -1.167 42.359 1.00 74.00 351 GLY A C 1
ATOM 2612 O O . GLY A 1 351 ? -40.584 -0.440 41.408 1.00 74.00 351 GLY A O 1
ATOM 2613 N N . ILE A 1 352 ? -39.933 -1.960 42.924 1.00 73.25 352 ILE A N 1
ATOM 2614 C CA . ILE A 1 352 ? -38.540 -2.080 42.469 1.00 73.25 352 ILE A CA 1
ATOM 2615 C C . ILE A 1 352 ? -38.485 -2.703 41.069 1.00 73.25 352 ILE A C 1
ATOM 2617 O O . ILE A 1 352 ? -37.789 -2.180 40.207 1.00 73.25 352 ILE A O 1
ATOM 2621 N N . PHE A 1 353 ? -39.248 -3.766 40.802 1.00 73.50 353 PHE A N 1
ATOM 2622 C CA . PHE A 1 353 ? -39.315 -4.393 39.480 1.00 73.50 353 PHE A CA 1
ATOM 2623 C C . PHE A 1 353 ? -39.878 -3.438 38.421 1.00 73.50 353 PHE A C 1
ATOM 2625 O O . PHE A 1 353 ? -39.302 -3.313 37.344 1.00 73.50 353 PHE A O 1
ATOM 2632 N N . ALA A 1 354 ? -40.954 -2.707 38.730 1.00 72.50 354 ALA A N 1
ATOM 2633 C CA . ALA A 1 354 ? -41.483 -1.666 37.856 1.00 72.50 354 ALA A CA 1
ATOM 2634 C C . ALA A 1 354 ? -40.461 -0.537 37.649 1.00 72.50 354 ALA A C 1
ATOM 2636 O O . ALA A 1 354 ? -40.228 -0.133 36.515 1.00 72.50 354 ALA A O 1
ATOM 2637 N N . TYR A 1 355 ? -39.799 -0.071 38.710 1.00 73.56 355 TYR A N 1
ATOM 2638 C CA . TYR A 1 355 ? -38.757 0.952 38.624 1.00 73.56 355 TYR A CA 1
ATOM 2639 C C . TYR A 1 355 ? -37.577 0.501 37.750 1.00 73.56 355 TYR A C 1
ATOM 2641 O O . TYR A 1 355 ? -37.166 1.252 36.874 1.00 73.56 355 TYR A O 1
ATOM 2649 N N . MET A 1 356 ? -37.084 -0.734 37.896 1.00 71.31 356 MET A N 1
ATOM 2650 C CA . MET A 1 356 ? -36.025 -1.274 37.031 1.00 71.31 356 MET A CA 1
ATOM 2651 C C . MET A 1 356 ? -36.495 -1.530 35.591 1.00 71.31 356 MET A C 1
ATOM 2653 O O . MET A 1 356 ? -35.690 -1.433 34.674 1.00 71.31 356 MET A O 1
ATOM 2657 N N . LYS A 1 357 ? -37.783 -1.830 35.375 1.00 73.06 357 LYS A N 1
ATOM 2658 C CA . LYS A 1 357 ? -38.364 -2.051 34.039 1.00 73.06 357 LYS A CA 1
ATOM 2659 C C . LYS A 1 357 ? -38.699 -0.752 33.289 1.00 73.06 357 LYS A C 1
ATOM 2661 O O . LYS A 1 357 ? -38.742 -0.767 32.062 1.00 73.06 357 LYS A O 1
ATOM 2666 N N . TYR A 1 358 ? -38.958 0.347 34.002 1.00 75.94 358 TYR A N 1
ATOM 2667 C CA . TYR A 1 358 ? -39.302 1.653 33.418 1.00 75.94 358 TYR A CA 1
ATOM 2668 C C . TYR A 1 358 ? -38.175 2.688 33.475 1.00 75.94 358 TYR A C 1
ATOM 2670 O O . TYR A 1 358 ? -38.238 3.682 32.752 1.00 75.94 358 TYR A O 1
ATOM 2678 N N . ARG A 1 359 ? -37.137 2.481 34.291 1.00 75.12 359 ARG A N 1
ATOM 2679 C CA . ARG A 1 359 ? -35.900 3.257 34.191 1.00 75.12 359 ARG A CA 1
ATOM 2680 C C . ARG A 1 359 ? -35.228 2.904 32.867 1.00 75.12 359 ARG A C 1
ATOM 2682 O O . ARG A 1 359 ? -34.885 1.746 32.642 1.00 75.12 359 ARG A O 1
ATOM 2689 N N . THR A 1 360 ? -35.034 3.900 32.005 1.00 73.50 360 THR A N 1
ATOM 2690 C CA . THR A 1 360 ? -34.161 3.769 30.836 1.00 73.50 360 THR A CA 1
ATOM 2691 C C . THR A 1 360 ? -32.802 3.238 31.303 1.00 73.50 360 THR A C 1
ATOM 2693 O O . THR A 1 360 ? -32.254 3.779 32.272 1.00 73.50 360 THR A O 1
ATOM 2696 N N . PRO A 1 361 ? -32.265 2.162 30.694 1.00 81.31 361 PRO A N 1
ATOM 2697 C CA . PRO A 1 361 ? -30.951 1.662 31.066 1.00 81.31 361 PRO A CA 1
ATOM 2698 C C . PRO A 1 361 ? -29.924 2.782 30.919 1.00 81.31 361 PRO A C 1
ATOM 2700 O O . PRO A 1 361 ? -29.974 3.533 29.944 1.00 81.31 361 PRO A O 1
ATOM 2703 N N . ASP A 1 362 ? -29.019 2.907 31.892 1.00 91.75 362 ASP A N 1
ATOM 2704 C CA . ASP A 1 362 ? -27.957 3.909 31.826 1.00 91.75 362 ASP A CA 1
ATOM 2705 C C . ASP A 1 362 ? -27.165 3.712 30.521 1.00 91.75 362 ASP A C 1
ATOM 2707 O O . ASP A 1 362 ? -26.643 2.616 30.297 1.00 91.75 362 ASP A O 1
ATOM 2711 N N . PRO A 1 363 ? -27.090 4.713 29.627 1.00 93.19 363 PRO A N 1
ATOM 2712 C CA . PRO A 1 363 ? -26.510 4.498 28.310 1.00 93.19 363 PRO A CA 1
ATOM 2713 C C . PRO A 1 363 ? -24.991 4.289 28.370 1.00 93.19 363 PRO A C 1
ATOM 2715 O O . PRO A 1 363 ? -24.437 3.656 27.473 1.00 93.19 363 PRO A O 1
ATOM 2718 N N . GLY A 1 364 ? -24.321 4.740 29.440 1.00 93.88 364 GLY A N 1
ATOM 2719 C CA . GLY A 1 364 ? -22.932 4.373 29.724 1.00 93.88 364 GLY A CA 1
ATOM 2720 C C . GLY A 1 364 ? -22.791 2.874 30.004 1.00 93.88 364 GLY A C 1
ATOM 2721 O O . GLY A 1 364 ? -21.972 2.200 29.380 1.00 93.88 364 GLY A O 1
ATOM 2722 N N . ALA A 1 365 ? -23.643 2.325 30.872 1.00 92.44 365 ALA A N 1
ATOM 2723 C CA . ALA A 1 365 ? -23.718 0.893 31.147 1.00 92.44 365 ALA A CA 1
ATOM 2724 C C . ALA A 1 365 ? -24.155 0.062 29.926 1.00 92.44 365 ALA A C 1
ATOM 2726 O O . ALA A 1 365 ? -23.634 -1.040 29.750 1.00 92.44 365 ALA A O 1
ATOM 2727 N N . LEU A 1 366 ? -25.042 0.575 29.059 1.00 94.00 366 LEU A N 1
ATOM 2728 C CA . LEU A 1 366 ? -25.369 -0.062 27.773 1.00 94.00 366 LEU A CA 1
ATOM 2729 C C . LEU A 1 366 ? -24.135 -0.154 26.874 1.00 94.00 366 LEU A C 1
ATOM 2731 O O . LEU A 1 366 ? -23.778 -1.248 26.446 1.00 94.00 366 LEU A O 1
ATOM 2735 N N . LEU A 1 367 ? -23.461 0.975 26.630 1.00 95.19 367 LEU A N 1
ATOM 2736 C CA . LEU A 1 367 ? -22.268 1.036 25.785 1.00 95.19 367 LEU A CA 1
ATOM 2737 C C . LEU A 1 367 ? -21.154 0.123 26.317 1.00 95.19 367 LEU A C 1
ATOM 2739 O O . LEU A 1 367 ? -20.572 -0.647 25.557 1.00 95.19 367 LEU A O 1
ATOM 2743 N N . ASN A 1 368 ? -20.899 0.150 27.628 1.00 92.94 368 ASN A N 1
ATOM 2744 C CA . ASN A 1 368 ? -19.896 -0.708 28.253 1.00 92.94 368 ASN A CA 1
ATOM 2745 C C . ASN A 1 368 ? -20.266 -2.199 28.167 1.00 92.94 368 ASN A C 1
ATOM 2747 O O . ASN A 1 368 ? -19.400 -3.030 27.899 1.00 92.94 368 ASN A O 1
ATOM 2751 N N . THR A 1 369 ? -21.546 -2.549 28.339 1.00 93.62 369 THR A N 1
ATOM 2752 C CA . THR A 1 369 ? -22.038 -3.925 28.147 1.00 93.62 369 THR A CA 1
ATOM 2753 C C . THR A 1 369 ? -21.853 -4.386 26.702 1.00 93.62 369 THR A C 1
ATOM 2755 O O . THR A 1 369 ? -21.295 -5.458 26.483 1.00 93.62 369 THR A O 1
ATOM 2758 N N . ALA A 1 370 ? -22.251 -3.572 25.721 1.00 95.25 370 ALA A N 1
ATOM 2759 C CA . ALA A 1 370 ? -22.149 -3.908 24.301 1.00 95.25 370 ALA A CA 1
ATOM 2760 C C . ALA A 1 370 ? -20.694 -4.070 23.835 1.00 95.25 370 ALA A C 1
ATOM 2762 O O . ALA A 1 370 ? -20.390 -4.993 23.082 1.00 95.25 370 ALA A O 1
ATOM 2763 N N . LEU A 1 371 ? -19.779 -3.227 24.327 1.00 93.31 371 LEU A N 1
ATOM 2764 C CA . LEU A 1 371 ? -18.340 -3.374 24.090 1.00 93.31 371 LEU A CA 1
ATOM 2765 C C . LEU A 1 371 ? -17.775 -4.630 24.773 1.00 93.31 371 LEU A C 1
ATOM 2767 O O . LEU A 1 371 ? -17.015 -5.373 24.160 1.00 93.31 371 LEU A O 1
ATOM 2771 N N . THR A 1 372 ? -18.189 -4.920 26.011 1.00 90.69 372 THR A N 1
ATOM 2772 C CA . THR A 1 372 ? -17.784 -6.147 26.723 1.00 90.69 372 THR A CA 1
ATOM 2773 C C . THR A 1 372 ? -18.237 -7.400 25.963 1.00 90.69 372 THR A C 1
ATOM 2775 O O . THR A 1 372 ? -17.442 -8.316 25.775 1.00 90.69 372 THR A O 1
ATOM 2778 N N . GLN A 1 373 ? -19.478 -7.427 25.463 1.00 92.31 373 GLN A N 1
ATOM 2779 C CA . GLN A 1 373 ? -19.981 -8.502 24.601 1.00 92.31 373 GLN A CA 1
ATOM 2780 C C . GLN A 1 373 ? -19.213 -8.581 23.272 1.00 92.31 373 GLN A C 1
ATOM 2782 O O . GLN A 1 373 ? -18.827 -9.670 22.860 1.00 92.31 373 GLN A O 1
ATOM 2787 N N . PHE A 1 374 ? -18.940 -7.445 22.624 1.00 92.50 374 PHE A N 1
ATOM 2788 C CA . PHE A 1 374 ? -18.199 -7.380 21.359 1.00 92.50 374 PHE A CA 1
ATOM 2789 C C . PHE A 1 374 ? -16.815 -8.044 21.440 1.00 92.50 374 PHE A C 1
ATOM 2791 O O . PHE A 1 374 ? -16.430 -8.768 20.522 1.00 92.50 374 PHE A O 1
ATOM 2798 N N . TYR A 1 375 ? -16.089 -7.844 22.544 1.00 88.88 375 TYR A N 1
ATOM 2799 C CA . TYR A 1 375 ? -14.795 -8.495 22.778 1.00 88.88 375 TYR A CA 1
ATOM 2800 C C . TYR A 1 375 ? -14.907 -9.937 23.310 1.00 88.88 375 TYR A C 1
ATOM 2802 O O . TYR A 1 375 ? -13.936 -10.682 23.225 1.00 88.88 375 TYR A O 1
ATOM 2810 N N . ALA A 1 376 ? -16.068 -10.344 23.834 1.00 89.56 376 ALA A N 1
ATOM 2811 C CA . ALA A 1 376 ? -16.336 -11.706 24.310 1.00 89.56 376 ALA A CA 1
ATOM 2812 C C . ALA A 1 376 ? -16.940 -12.640 23.238 1.00 89.56 376 ALA A C 1
ATOM 2814 O O . ALA A 1 376 ? -17.032 -13.848 23.458 1.00 89.56 376 ALA A O 1
ATOM 2815 N N . ASN A 1 377 ? -17.361 -12.108 22.087 1.00 90.81 377 ASN A N 1
ATOM 2816 C CA . ASN A 1 377 ? -17.833 -12.907 20.957 1.00 90.81 377 ASN A CA 1
ATOM 2817 C C . ASN A 1 377 ? -16.706 -13.805 20.428 1.00 90.81 377 ASN A C 1
ATOM 2819 O O . ASN A 1 377 ? -15.596 -13.333 20.204 1.00 90.81 377 ASN A O 1
ATOM 2823 N N . SER A 1 378 ? -16.998 -15.079 20.149 1.00 89.88 378 SER A N 1
ATOM 2824 C CA . SER A 1 378 ? -16.030 -16.024 19.563 1.00 89.88 378 SER A CA 1
ATOM 2825 C C . SER A 1 378 ? -15.668 -15.717 18.105 1.00 89.88 378 SER A C 1
ATOM 2827 O O . SER A 1 378 ? -14.779 -16.350 17.545 1.00 89.88 378 SER A O 1
ATOM 2829 N N . SER A 1 379 ? -16.399 -14.808 17.461 1.00 93.81 379 SER A N 1
ATOM 2830 C CA . SER A 1 379 ? -16.236 -14.434 16.057 1.00 93.81 379 SER A CA 1
ATOM 2831 C C . SER A 1 379 ? -17.172 -13.288 15.675 1.00 93.81 379 SER A C 1
ATOM 2833 O O . SER A 1 379 ? -18.180 -13.052 16.351 1.00 93.81 379 SER A O 1
ATOM 2835 N N . LEU A 1 380 ? -16.876 -12.611 14.563 1.00 94.44 380 LEU A N 1
ATOM 2836 C CA . LEU A 1 380 ? -17.769 -11.644 13.919 1.00 94.44 380 LEU A CA 1
ATOM 2837 C C . LEU A 1 380 ? -17.500 -11.520 12.413 1.00 94.44 380 LEU A C 1
ATOM 2839 O O . LEU A 1 380 ? -16.422 -11.850 11.930 1.00 94.44 380 LEU A O 1
ATOM 2843 N N . THR A 1 381 ? -18.472 -10.992 11.673 1.00 96.38 381 THR A N 1
ATOM 2844 C CA . THR A 1 381 ? -18.275 -10.402 10.340 1.00 96.38 381 THR A CA 1
ATOM 2845 C C . THR A 1 381 ? -18.341 -8.883 10.471 1.00 96.38 381 THR A C 1
ATOM 2847 O O . THR A 1 381 ? -19.206 -8.370 11.182 1.00 96.38 381 THR A O 1
ATOM 2850 N N . TYR A 1 382 ? -17.474 -8.145 9.778 1.00 96.50 382 TYR A N 1
ATOM 2851 C CA . TYR A 1 382 ? -17.482 -6.681 9.784 1.00 96.50 382 TYR A CA 1
ATOM 2852 C C . TYR A 1 382 ? -17.441 -6.079 8.375 1.00 96.50 382 TYR A C 1
ATOM 2854 O O . TYR A 1 382 ? -16.946 -6.684 7.424 1.00 96.50 382 TYR A O 1
ATOM 2862 N N . LYS A 1 383 ? -17.925 -4.838 8.264 1.00 98.06 383 LYS A N 1
ATOM 2863 C CA . LYS A 1 383 ? -17.674 -3.931 7.138 1.00 98.06 383 LYS A CA 1
ATOM 2864 C C . LYS A 1 383 ? -17.270 -2.564 7.688 1.00 98.06 383 LYS A C 1
ATOM 2866 O O . LYS A 1 383 ? -18.050 -1.926 8.393 1.00 98.06 383 LYS A O 1
ATOM 2871 N N . GLY A 1 384 ? -16.040 -2.156 7.407 1.00 97.00 384 GLY A N 1
ATOM 2872 C CA . GLY A 1 384 ? -15.402 -0.917 7.828 1.00 97.00 384 GLY A CA 1
ATOM 2873 C C . GLY A 1 384 ? -15.194 0.069 6.680 1.00 97.00 384 GLY A C 1
ATOM 2874 O O . GLY A 1 384 ? -14.954 -0.309 5.533 1.00 97.00 384 GLY A O 1
ATOM 2875 N N . LYS A 1 385 ? -15.253 1.360 6.997 1.00 97.81 385 LYS A N 1
ATOM 2876 C CA . LYS A 1 385 ? -14.865 2.465 6.122 1.00 97.81 385 LYS A CA 1
ATOM 2877 C C . LYS A 1 385 ? -14.167 3.538 6.937 1.00 97.81 385 LYS A C 1
ATOM 2879 O O . LYS A 1 385 ? -14.690 3.965 7.957 1.00 97.81 385 LYS A O 1
ATOM 2884 N N . ALA A 1 386 ? -13.031 4.030 6.469 1.00 97.00 386 ALA A N 1
ATOM 2885 C CA . ALA A 1 386 ? -12.430 5.258 6.967 1.00 97.00 386 ALA A CA 1
ATOM 2886 C C . ALA A 1 386 ? -12.310 6.271 5.831 1.00 97.00 386 ALA A C 1
ATOM 2888 O O . ALA A 1 386 ? -12.141 5.904 4.665 1.00 97.00 386 ALA A O 1
ATOM 2889 N N . ALA A 1 387 ? -12.340 7.551 6.170 1.00 97.19 387 ALA A N 1
ATOM 2890 C CA . ALA A 1 387 ? -11.926 8.611 5.268 1.00 97.19 387 ALA A CA 1
ATOM 2891 C C . ALA A 1 387 ? -11.261 9.738 6.056 1.00 97.19 387 ALA A C 1
ATOM 2893 O O . ALA A 1 387 ? -11.657 10.039 7.180 1.00 97.19 387 ALA A O 1
ATOM 2894 N N . ALA A 1 388 ? -10.275 10.392 5.458 1.00 97.12 388 ALA A N 1
ATOM 2895 C CA . ALA A 1 388 ? -9.780 11.670 5.942 1.00 97.12 388 ALA A CA 1
ATOM 2896 C C . ALA A 1 388 ? -9.342 12.537 4.762 1.00 97.12 388 ALA A C 1
ATOM 2898 O O . ALA A 1 388 ? -8.832 12.028 3.764 1.00 97.12 388 ALA A O 1
ATOM 2899 N N . ASP A 1 389 ? -9.559 13.843 4.885 1.00 97.56 389 ASP A N 1
ATOM 2900 C CA . ASP A 1 389 ? -9.191 14.848 3.887 1.00 97.56 389 ASP A CA 1
ATOM 2901 C C . ASP A 1 389 ? -8.542 16.018 4.639 1.00 97.56 389 ASP A C 1
ATOM 2903 O O . ASP A 1 389 ? -9.195 17.003 4.986 1.00 97.56 389 ASP A O 1
ATOM 2907 N N . LEU A 1 390 ? -7.282 15.820 5.044 1.00 97.12 390 LEU A N 1
ATOM 2908 C CA . LEU A 1 390 ? -6.582 16.683 5.996 1.00 97.12 390 LEU A CA 1
ATOM 2909 C C . LEU A 1 390 ? -5.510 17.514 5.297 1.00 97.12 390 LEU A C 1
ATOM 2911 O O . LEU A 1 390 ? -4.551 16.972 4.744 1.00 97.12 390 LEU A O 1
ATOM 2915 N N . THR A 1 391 ? -5.611 18.836 5.395 1.00 97.00 391 THR A N 1
ATOM 2916 C CA . THR A 1 391 ? -4.482 19.724 5.130 1.00 97.00 391 THR A CA 1
ATOM 2917 C C . THR A 1 391 ? -3.549 19.730 6.339 1.00 97.00 391 THR A C 1
ATOM 2919 O O . THR A 1 391 ? -3.966 19.809 7.497 1.00 97.00 391 THR A O 1
ATOM 2922 N N . LEU A 1 392 ? -2.255 19.618 6.053 1.00 95.50 392 LEU A N 1
ATOM 2923 C CA . LEU A 1 392 ? -1.172 19.625 7.026 1.00 95.50 392 LEU A CA 1
ATOM 2924 C C . LEU A 1 392 ? -0.309 20.852 6.744 1.00 95.50 392 LEU A C 1
ATOM 2926 O O . LEU A 1 392 ? 0.120 21.051 5.607 1.00 95.50 392 LEU A O 1
ATOM 2930 N N . SER A 1 393 ? -0.034 21.673 7.754 1.00 94.88 393 SER A N 1
ATOM 2931 C CA . SER A 1 393 ? 0.895 22.799 7.608 1.00 94.88 393 SER A CA 1
ATOM 2932 C C . SER A 1 393 ? 1.858 22.892 8.787 1.00 94.88 393 SER A C 1
ATOM 2934 O O . SER A 1 393 ? 1.455 22.836 9.947 1.00 94.88 393 SER A O 1
ATOM 2936 N N . ALA A 1 394 ? 3.151 22.998 8.489 1.00 93.06 394 ALA A N 1
ATOM 2937 C CA . ALA A 1 394 ? 4.222 23.017 9.480 1.00 93.06 394 ALA A CA 1
ATOM 2938 C C . ALA A 1 394 ? 5.198 24.163 9.192 1.00 93.06 394 ALA A C 1
ATOM 2940 O O . ALA A 1 394 ? 5.641 24.346 8.058 1.00 93.06 394 ALA A O 1
ATOM 2941 N N . ALA A 1 395 ? 5.555 24.933 10.221 1.00 88.19 395 ALA A N 1
ATOM 2942 C CA . ALA A 1 395 ? 6.521 26.022 10.108 1.00 88.19 395 ALA A CA 1
ATOM 2943 C C . ALA A 1 395 ? 7.923 25.528 10.497 1.00 88.19 395 ALA A C 1
ATOM 2945 O O . ALA A 1 395 ? 8.233 25.392 11.679 1.00 88.19 395 ALA A O 1
ATOM 2946 N N . SER A 1 396 ? 8.787 25.286 9.508 1.00 85.00 396 SER A N 1
ATOM 2947 C CA . SER A 1 396 ? 10.169 24.842 9.722 1.00 85.00 396 SER A CA 1
ATOM 2948 C C . SER A 1 396 ? 11.150 25.894 9.209 1.00 85.00 396 SER A C 1
ATOM 2950 O O . SER A 1 396 ? 11.096 26.303 8.051 1.00 85.00 396 SER A O 1
ATOM 2952 N N . GLY A 1 397 ? 12.018 26.406 10.088 1.00 86.25 397 GLY A N 1
ATOM 2953 C CA . GLY A 1 397 ? 12.976 27.468 9.741 1.00 86.25 397 GLY A CA 1
ATOM 2954 C C . GLY A 1 397 ? 12.342 28.791 9.275 1.00 86.25 397 GLY A C 1
ATOM 2955 O O . GLY A 1 397 ? 13.007 29.579 8.611 1.00 86.25 397 GLY A O 1
ATOM 2956 N N . GLY A 1 398 ? 11.061 29.028 9.585 1.00 88.31 398 GLY A N 1
ATOM 2957 C CA . GLY A 1 398 ? 10.284 30.169 9.082 1.00 88.31 398 GLY A CA 1
ATOM 2958 C C . GLY A 1 398 ? 9.639 29.952 7.706 1.00 88.31 398 GLY A C 1
ATOM 2959 O O . GLY A 1 398 ? 8.876 30.805 7.260 1.00 88.31 398 GLY A O 1
ATOM 2960 N N . ILE A 1 399 ? 9.887 28.813 7.052 1.00 89.06 399 ILE A N 1
ATOM 2961 C CA . ILE A 1 399 ? 9.186 28.396 5.834 1.00 89.06 399 ILE A CA 1
ATOM 2962 C C . ILE A 1 399 ? 7.970 27.564 6.248 1.00 89.06 399 ILE A C 1
ATOM 2964 O O . ILE A 1 399 ? 8.100 26.582 6.982 1.00 89.06 399 ILE A O 1
ATOM 2968 N N . VAL A 1 400 ? 6.784 27.947 5.772 1.00 91.06 400 VAL A N 1
ATOM 2969 C CA . VAL A 1 400 ? 5.570 27.136 5.929 1.00 91.06 400 VAL A CA 1
ATOM 2970 C C . VAL A 1 400 ? 5.562 26.071 4.838 1.00 91.06 400 VAL A C 1
ATOM 2972 O O . VAL A 1 400 ? 5.479 26.389 3.653 1.00 91.06 400 VAL A O 1
ATOM 2975 N N . GLN A 1 401 ? 5.660 24.809 5.239 1.00 92.31 401 GLN A N 1
ATOM 2976 C CA . GLN A 1 401 ? 5.470 23.662 4.360 1.00 92.31 401 GLN A CA 1
ATOM 2977 C C . GLN A 1 401 ? 4.019 23.201 4.461 1.00 92.31 401 GLN A C 1
ATOM 2979 O O . GLN A 1 401 ? 3.546 22.900 5.556 1.00 92.31 401 GLN A O 1
ATOM 2984 N N . ASN A 1 402 ? 3.338 23.133 3.318 1.00 94.50 402 ASN A N 1
ATOM 2985 C CA . ASN A 1 402 ? 1.971 22.638 3.208 1.00 94.50 402 ASN A CA 1
ATOM 2986 C C . ASN A 1 402 ? 1.962 21.255 2.546 1.00 94.50 402 ASN A C 1
ATOM 2988 O O . ASN A 1 402 ? 2.703 21.003 1.592 1.00 94.50 402 ASN A O 1
ATOM 2992 N N . GLY A 1 403 ? 1.078 20.389 3.023 1.00 94.88 403 GLY A N 1
ATOM 2993 C CA . GLY A 1 403 ? 0.727 19.123 2.397 1.00 94.88 403 GLY A CA 1
ATOM 2994 C C . GLY A 1 403 ? -0.767 18.841 2.533 1.00 94.88 403 GLY A C 1
ATOM 2995 O O . GLY A 1 403 ? -1.477 19.509 3.288 1.00 94.88 403 GLY A O 1
ATOM 2996 N N . ALA A 1 404 ? -1.239 17.839 1.803 1.00 95.50 404 ALA A N 1
ATOM 2997 C CA . ALA A 1 404 ? -2.596 17.324 1.910 1.00 95.50 404 ALA A CA 1
ATOM 2998 C C . ALA A 1 404 ? -2.544 15.797 1.990 1.00 95.50 404 ALA A C 1
ATOM 3000 O O . ALA A 1 404 ? -1.925 15.145 1.153 1.00 95.50 404 ALA A O 1
ATOM 3001 N N . MET A 1 405 ? -3.188 15.227 3.000 1.00 95.50 405 MET A N 1
ATOM 3002 C CA . MET A 1 405 ? -3.353 13.791 3.165 1.00 95.50 405 MET A CA 1
ATOM 3003 C C . MET A 1 405 ? -4.820 13.461 2.924 1.00 95.50 405 MET A C 1
ATOM 3005 O O . MET A 1 405 ? -5.678 13.804 3.740 1.00 95.50 405 MET A O 1
ATOM 3009 N N . LYS A 1 406 ? -5.097 12.779 1.813 1.00 96.50 406 LYS A N 1
ATOM 3010 C CA . LYS A 1 406 ? -6.442 12.339 1.462 1.00 96.50 406 LYS A CA 1
ATOM 3011 C C . LYS A 1 406 ? -6.453 10.831 1.319 1.00 96.50 406 LYS A C 1
ATOM 3013 O O . LYS A 1 406 ? -5.878 10.312 0.369 1.00 96.50 406 LYS A O 1
ATOM 3018 N N . PHE A 1 407 ? -7.116 10.138 2.237 1.00 95.12 407 PHE A N 1
ATOM 3019 C CA . PHE A 1 407 ? -7.278 8.690 2.166 1.00 95.12 407 PHE A CA 1
ATOM 3020 C C . PHE A 1 407 ? -8.739 8.280 2.317 1.00 95.12 407 PHE A C 1
ATOM 3022 O O . PHE A 1 407 ? -9.508 8.905 3.047 1.00 95.12 407 PHE A O 1
ATOM 3029 N N . SER A 1 408 ? -9.102 7.181 1.664 1.00 96.19 408 SER A N 1
ATOM 3030 C CA . SER A 1 408 ? -10.263 6.374 2.011 1.00 96.19 408 SER A CA 1
ATOM 3031 C C . SER A 1 408 ? -9.815 4.930 2.186 1.00 96.19 408 SER A C 1
ATOM 3033 O O . SER A 1 408 ? -9.100 4.389 1.350 1.00 96.19 408 SER A O 1
ATOM 3035 N N . ILE A 1 409 ? -10.228 4.321 3.290 1.00 96.44 409 ILE A N 1
ATOM 3036 C CA . ILE A 1 409 ? -10.062 2.897 3.560 1.00 96.44 409 ILE A CA 1
ATOM 3037 C C . ILE A 1 409 ? -11.448 2.285 3.444 1.00 96.44 409 ILE A C 1
ATOM 3039 O O . ILE A 1 409 ? -12.389 2.779 4.059 1.00 96.44 409 ILE A O 1
ATOM 3043 N N . ASN A 1 410 ? -11.580 1.207 2.693 1.00 97.44 410 ASN A N 1
ATOM 3044 C CA . ASN A 1 410 ? -12.711 0.298 2.776 1.00 97.44 410 ASN A CA 1
ATOM 3045 C C . ASN A 1 410 ? -12.144 -1.032 3.261 1.00 97.44 410 ASN A C 1
ATOM 3047 O O . ASN A 1 410 ? -11.086 -1.458 2.800 1.00 97.44 410 ASN A O 1
ATOM 3051 N N . SER A 1 411 ? -12.813 -1.676 4.203 1.00 97.19 411 SER A N 1
ATOM 3052 C CA . SER A 1 411 ? -12.438 -3.008 4.648 1.00 97.19 411 SER A CA 1
ATOM 3053 C C . SER A 1 411 ? -13.678 -3.835 4.930 1.00 97.19 411 SER A C 1
ATOM 3055 O O . SER A 1 411 ? -14.707 -3.324 5.355 1.00 97.19 411 SER A O 1
ATOM 3057 N N . GLU A 1 412 ? -13.605 -5.131 4.704 1.00 97.69 412 GLU A N 1
ATOM 3058 C CA . GLU A 1 412 ? -14.626 -6.071 5.151 1.00 97.69 412 GLU A CA 1
ATOM 3059 C C . GLU A 1 412 ? -13.982 -7.417 5.425 1.00 97.69 412 GLU A C 1
ATOM 3061 O O . GLU A 1 412 ? -12.893 -7.681 4.931 1.00 97.69 412 GLU A O 1
ATOM 3066 N N . GLY A 1 413 ? -14.597 -8.242 6.261 1.00 96.56 413 GLY A N 1
ATOM 3067 C CA . GLY A 1 413 ? -13.978 -9.504 6.634 1.00 96.56 413 GLY A CA 1
ATOM 3068 C C . GLY A 1 413 ? -14.734 -10.276 7.695 1.00 96.56 413 GLY A C 1
ATOM 3069 O O . GLY A 1 413 ? -15.748 -9.816 8.228 1.00 96.56 413 GLY A O 1
ATOM 3070 N N . ILE A 1 414 ? -14.211 -11.457 7.996 1.00 95.88 414 ILE A N 1
ATOM 3071 C CA . ILE A 1 414 ? -14.715 -12.380 9.007 1.00 95.88 414 ILE A CA 1
ATOM 3072 C C . ILE A 1 414 ? -13.546 -12.743 9.924 1.00 95.88 414 ILE A C 1
ATOM 3074 O O . ILE A 1 414 ? -12.467 -13.083 9.449 1.00 95.88 414 ILE A O 1
ATOM 3078 N N . LEU A 1 415 ? -13.765 -12.646 11.233 1.00 94.06 415 LEU A N 1
ATOM 3079 C CA . LEU A 1 415 ? -12.761 -12.810 12.283 1.00 94.06 415 LEU A CA 1
ATOM 3080 C C . LEU A 1 415 ? -13.205 -13.870 13.293 1.00 94.06 415 LEU A C 1
ATOM 3082 O O . LEU A 1 415 ? -14.365 -13.864 13.710 1.00 94.06 415 LEU A O 1
ATOM 3086 N N . ALA A 1 416 ? -12.280 -14.718 13.737 1.00 92.94 416 ALA A N 1
ATOM 3087 C CA . ALA A 1 416 ? -12.436 -15.648 14.853 1.00 92.94 416 ALA A CA 1
ATOM 3088 C C . ALA A 1 416 ? -11.611 -15.189 16.061 1.00 92.94 416 ALA A C 1
ATOM 3090 O O . ALA A 1 416 ? -10.462 -14.780 15.924 1.00 92.94 416 ALA A O 1
ATOM 3091 N N . ASN A 1 417 ? -12.208 -15.255 17.250 1.00 86.25 417 ASN A N 1
ATOM 3092 C CA . ASN A 1 417 ? -11.610 -14.835 18.513 1.00 86.25 417 ASN A CA 1
ATOM 3093 C C . ASN A 1 417 ? -11.076 -16.066 19.260 1.00 86.25 417 ASN A C 1
ATOM 3095 O O . ASN A 1 417 ? -11.851 -16.876 19.777 1.00 86.25 417 ASN A O 1
ATOM 3099 N N . GLY A 1 418 ? -9.754 -16.216 19.295 1.00 82.44 418 GLY A N 1
ATOM 3100 C CA . GLY A 1 418 ? -9.060 -17.180 20.142 1.00 82.44 418 GLY A CA 1
ATOM 3101 C C . GLY A 1 418 ? -8.798 -16.621 21.544 1.00 82.44 418 GLY A C 1
ATOM 3102 O O . GLY A 1 418 ? -9.186 -15.503 21.875 1.00 82.44 418 GLY A O 1
ATOM 3103 N N . ALA A 1 419 ? -8.069 -17.372 22.374 1.00 74.88 419 ALA A N 1
ATOM 3104 C CA . ALA A 1 419 ? -7.682 -16.917 23.718 1.00 74.88 419 ALA A CA 1
ATOM 3105 C C . ALA A 1 419 ? -6.842 -15.619 23.706 1.00 74.88 419 ALA A C 1
ATOM 3107 O O . ALA A 1 419 ? -6.887 -14.838 24.657 1.00 74.88 419 ALA A O 1
ATOM 3108 N N . ASN A 1 420 ? -6.112 -15.378 22.613 1.00 70.00 420 ASN A N 1
ATOM 3109 C CA . ASN A 1 420 ? -5.213 -14.239 22.444 1.00 70.00 420 ASN A CA 1
ATOM 3110 C C . ASN A 1 420 ? -5.885 -13.022 21.773 1.00 70.00 420 ASN A C 1
ATOM 3112 O O . ASN A 1 420 ? -5.318 -11.931 21.791 1.00 70.00 420 ASN A O 1
ATOM 3116 N N . GLY A 1 421 ? -7.099 -13.173 21.225 1.00 76.81 421 GLY A N 1
ATOM 3117 C CA . GLY A 1 421 ? -7.814 -12.145 20.460 1.00 76.81 421 GLY A CA 1
ATOM 3118 C C . GLY A 1 421 ? -8.296 -12.637 19.089 1.00 76.81 421 GLY A C 1
ATOM 3119 O O . GLY A 1 421 ? -8.322 -13.837 18.816 1.00 76.81 421 GLY A O 1
ATOM 3120 N N . TYR A 1 422 ? -8.654 -11.695 18.211 1.00 74.06 422 TYR A N 1
ATOM 3121 C CA . TYR A 1 422 ? -9.129 -11.938 16.843 1.00 74.06 422 TYR A CA 1
ATOM 3122 C C . TYR A 1 422 ? -7.979 -12.334 15.890 1.00 74.06 422 TYR A C 1
ATOM 3124 O O . TYR A 1 422 ? -7.645 -11.574 14.982 1.00 74.06 422 TYR A O 1
ATOM 3132 N N . GLY A 1 423 ? -7.327 -13.470 16.161 1.00 78.94 423 GLY A N 1
ATOM 3133 C CA . GLY A 1 423 ? -6.100 -13.911 15.482 1.00 78.94 423 GLY A CA 1
ATOM 3134 C C . GLY A 1 423 ? -6.305 -14.531 14.100 1.00 78.94 423 GLY A C 1
ATOM 3135 O O . GLY A 1 423 ? -5.519 -14.257 13.196 1.00 78.94 423 GLY A O 1
ATOM 3136 N N . ASP A 1 424 ? -7.378 -15.302 13.910 1.00 91.00 424 ASP A N 1
ATOM 3137 C CA . ASP A 1 424 ? -7.686 -15.938 12.623 1.00 91.00 424 ASP A CA 1
ATOM 3138 C C . ASP A 1 424 ? -8.779 -15.156 11.878 1.00 91.00 424 ASP A C 1
ATOM 3140 O O . ASP A 1 424 ? -9.768 -14.718 12.478 1.00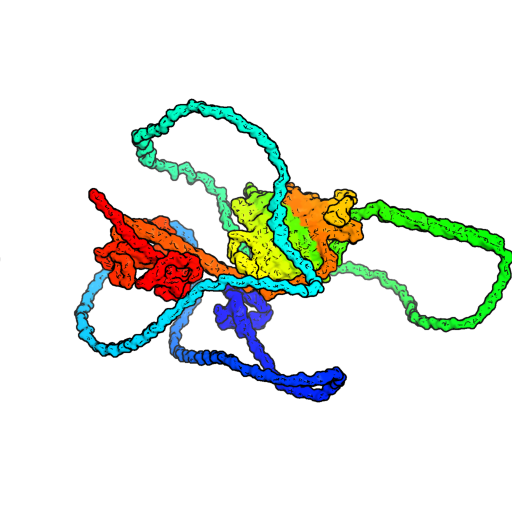 91.00 424 ASP A O 1
ATOM 3144 N N . GLY A 1 425 ? -8.655 -15.007 10.558 1.00 94.38 425 GLY A N 1
ATOM 3145 C CA . GLY A 1 425 ? -9.681 -14.342 9.751 1.00 94.38 425 GLY A CA 1
ATOM 3146 C C . GLY A 1 425 ? -9.358 -14.191 8.268 1.00 94.38 425 GLY A C 1
ATOM 3147 O O . GLY A 1 425 ? -8.235 -14.422 7.830 1.00 94.38 425 GLY A O 1
ATOM 3148 N N . GLU A 1 426 ? -10.360 -13.770 7.497 1.00 96.31 426 GLU A N 1
ATOM 3149 C CA . GLU A 1 426 ? -10.222 -13.335 6.102 1.00 96.31 426 GLU A CA 1
ATOM 3150 C C . GLU A 1 426 ? -10.739 -11.898 5.965 1.00 96.31 426 GLU A C 1
ATOM 3152 O O . GLU A 1 426 ? -11.793 -11.550 6.501 1.00 96.31 426 GLU A O 1
ATOM 3157 N N . HIS A 1 427 ? -9.991 -11.061 5.249 1.00 96.56 427 HIS A N 1
ATOM 3158 C CA . HIS A 1 427 ? -10.216 -9.630 5.110 1.00 96.56 427 HIS A CA 1
ATOM 3159 C C . HIS A 1 427 ? -10.011 -9.193 3.657 1.00 96.56 427 HIS A C 1
ATOM 3161 O O . HIS A 1 427 ? -8.980 -9.485 3.064 1.00 96.56 427 HIS A O 1
ATOM 3167 N N . HIS A 1 428 ? -10.927 -8.395 3.123 1.00 97.69 428 HIS A N 1
ATOM 3168 C CA . HIS A 1 428 ? -10.692 -7.558 1.951 1.00 97.69 428 HIS A CA 1
ATOM 3169 C C . HIS A 1 428 ? -10.339 -6.141 2.417 1.00 97.69 428 HIS A C 1
ATOM 3171 O O . HIS A 1 428 ? -11.032 -5.577 3.272 1.00 97.69 428 HIS A O 1
ATOM 3177 N N . ILE A 1 429 ? -9.280 -5.544 1.866 1.00 97.19 429 ILE A N 1
ATOM 3178 C CA . ILE A 1 429 ? -8.824 -4.186 2.196 1.00 97.19 429 ILE A CA 1
ATOM 3179 C C . ILE A 1 429 ? -8.610 -3.393 0.903 1.00 97.19 429 ILE A C 1
ATOM 3181 O O . ILE A 1 429 ? -7.823 -3.779 0.044 1.00 97.19 429 ILE A O 1
ATOM 3185 N N . GLY A 1 430 ? -9.276 -2.244 0.787 1.00 96.88 430 GLY A N 1
ATOM 3186 C CA . GLY A 1 430 ? -9.077 -1.261 -0.276 1.00 96.88 430 GLY A CA 1
ATOM 3187 C C . GLY A 1 430 ? -8.650 0.090 0.295 1.00 96.88 430 GLY A C 1
ATOM 3188 O O . GLY A 1 430 ? -9.454 0.773 0.930 1.00 96.88 430 GLY A O 1
ATOM 3189 N N . LEU A 1 431 ? -7.403 0.488 0.054 1.00 96.06 431 LEU A N 1
ATOM 3190 C CA . LEU A 1 431 ? -6.877 1.827 0.321 1.00 96.06 431 LEU A CA 1
ATOM 3191 C C . LEU A 1 431 ? -6.961 2.655 -0.966 1.00 96.06 431 LEU A C 1
ATOM 3193 O O . LEU A 1 431 ? -6.581 2.182 -2.032 1.00 96.06 431 LEU A O 1
ATOM 3197 N N . LEU A 1 432 ? -7.438 3.891 -0.877 1.00 95.50 432 LEU A N 1
ATOM 3198 C CA . LEU A 1 432 ? -7.529 4.825 -2.000 1.00 95.50 432 LEU A CA 1
ATOM 3199 C C . LEU A 1 432 ? -7.038 6.211 -1.587 1.00 95.50 432 LEU A C 1
ATOM 3201 O O . LEU A 1 432 ? -7.284 6.648 -0.459 1.00 95.50 432 LEU A O 1
ATOM 3205 N N . GLY A 1 433 ? -6.416 6.931 -2.518 1.00 93.69 433 GLY A N 1
ATOM 3206 C CA . GLY A 1 433 ? -5.929 8.296 -2.331 1.00 93.69 433 GLY A CA 1
ATOM 3207 C C . GLY A 1 433 ? -4.408 8.384 -2.224 1.00 93.69 433 GLY A C 1
ATOM 3208 O O . GLY A 1 433 ? -3.681 7.700 -2.942 1.00 93.69 433 GLY A O 1
ATOM 3209 N N . GLY A 1 434 ? -3.907 9.281 -1.376 1.00 92.44 434 GLY A N 1
ATOM 3210 C CA . GLY A 1 434 ? -2.476 9.529 -1.258 1.00 92.44 434 GLY A CA 1
ATOM 3211 C C . GLY A 1 434 ? -2.088 10.729 -0.398 1.00 92.44 434 GLY A C 1
ATOM 3212 O O . GLY A 1 434 ? -2.920 11.414 0.205 1.00 92.44 434 GLY A O 1
ATOM 3213 N N . TRP A 1 435 ? -0.779 10.966 -0.337 1.00 93.06 435 TRP A N 1
ATOM 3214 C CA . TRP A 1 435 ? -0.148 12.066 0.391 1.00 93.06 435 TRP A CA 1
ATOM 3215 C C . TRP A 1 435 ? 0.498 13.029 -0.612 1.00 93.06 435 TRP A C 1
ATOM 3217 O O . TRP A 1 435 ? 1.387 12.643 -1.371 1.00 93.06 435 TRP A O 1
ATOM 3227 N N . GLN A 1 436 ? 0.066 14.288 -0.606 1.00 91.44 436 GLN A N 1
ATOM 3228 C CA . GLN A 1 436 ? 0.665 15.371 -1.379 1.00 91.44 436 GLN A CA 1
ATOM 3229 C C . GLN A 1 436 ? 1.562 16.237 -0.486 1.00 91.44 436 GLN A C 1
ATOM 3231 O O . GLN A 1 436 ? 1.133 16.697 0.573 1.00 91.44 436 GLN A O 1
ATOM 3236 N N . TRP A 1 437 ? 2.779 16.528 -0.945 1.00 88.00 437 TRP A N 1
ATOM 3237 C CA . TRP A 1 437 ? 3.700 17.477 -0.316 1.00 88.00 437 TRP A CA 1
ATOM 3238 C C . TRP A 1 437 ? 4.355 18.340 -1.398 1.00 88.00 437 TRP A C 1
ATOM 3240 O O . TRP A 1 437 ? 5.134 17.848 -2.217 1.00 88.00 437 TRP A O 1
ATOM 3250 N N . GLY A 1 438 ? 3.985 19.624 -1.446 1.00 88.06 438 GLY A N 1
ATOM 3251 C CA . GLY A 1 438 ? 4.267 20.474 -2.607 1.00 88.06 438 GLY A CA 1
ATOM 3252 C C . GLY A 1 438 ? 3.660 19.894 -3.892 1.00 88.06 438 GLY A C 1
ATOM 3253 O O . GLY A 1 438 ? 2.481 19.534 -3.920 1.00 88.06 438 GLY A O 1
ATOM 3254 N N . ASP A 1 439 ? 4.479 19.778 -4.937 1.00 87.31 439 ASP A N 1
ATOM 3255 C CA . ASP A 1 439 ? 4.088 19.218 -6.240 1.00 87.31 439 ASP A CA 1
ATOM 3256 C C . ASP A 1 439 ? 4.164 17.675 -6.293 1.00 87.31 439 ASP A C 1
ATOM 3258 O O . ASP A 1 439 ? 3.711 17.057 -7.258 1.00 87.31 439 ASP A O 1
ATOM 3262 N N . SER A 1 440 ? 4.725 17.032 -5.262 1.00 88.50 440 SER A N 1
ATOM 3263 C CA . SER A 1 440 ? 4.866 15.574 -5.186 1.00 88.50 440 SER A CA 1
ATOM 3264 C C . SER A 1 440 ? 3.602 14.923 -4.628 1.00 88.50 440 SER A C 1
ATOM 3266 O O . SER A 1 440 ? 3.170 15.262 -3.527 1.00 88.50 440 SER A O 1
ATOM 3268 N N . LEU A 1 441 ? 3.054 13.939 -5.348 1.00 88.56 441 LEU A N 1
ATOM 3269 C CA . LEU A 1 441 ? 1.933 13.100 -4.910 1.00 88.56 441 LEU A CA 1
ATOM 3270 C C . LEU A 1 441 ? 2.370 11.633 -4.807 1.00 88.56 441 LEU A C 1
ATOM 3272 O O . LEU A 1 441 ? 2.660 10.994 -5.819 1.00 88.56 441 LEU A O 1
ATOM 3276 N N . LEU A 1 442 ? 2.352 11.095 -3.589 1.00 90.50 442 LEU A N 1
ATOM 3277 C CA . LEU A 1 442 ? 2.471 9.668 -3.306 1.00 90.50 442 LEU A CA 1
ATOM 3278 C C . LEU A 1 442 ? 1.063 9.058 -3.276 1.00 90.50 442 LEU A C 1
ATOM 3280 O O . LEU A 1 442 ? 0.358 9.200 -2.279 1.00 90.50 442 LEU A O 1
ATOM 3284 N N . SER A 1 443 ? 0.643 8.410 -4.366 1.00 91.88 443 SER A N 1
ATOM 3285 C CA . SER A 1 443 ? -0.580 7.590 -4.370 1.00 91.88 443 SER A CA 1
ATOM 3286 C C . SER A 1 443 ? -0.376 6.342 -3.506 1.00 91.88 443 SER A C 1
ATOM 3288 O O . SER A 1 443 ? 0.696 5.734 -3.513 1.00 91.88 443 SER A O 1
ATOM 3290 N N . THR A 1 444 ? -1.421 5.971 -2.772 1.00 90.88 444 THR A N 1
ATOM 3291 C CA . THR A 1 444 ? -1.505 4.769 -1.933 1.00 90.88 444 THR A CA 1
ATOM 3292 C C . THR A 1 444 ? -2.707 3.912 -2.338 1.00 90.88 444 THR A C 1
ATOM 3294 O O . THR A 1 444 ? -3.340 3.291 -1.486 1.00 90.88 444 THR A O 1
ATOM 3297 N N . ASP A 1 445 ? -3.061 3.932 -3.627 1.00 94.19 445 ASP A N 1
ATOM 3298 C CA . ASP A 1 445 ? -4.165 3.157 -4.197 1.00 94.19 445 ASP A CA 1
ATOM 3299 C C . ASP A 1 445 ? -3.805 1.658 -4.212 1.00 94.19 445 ASP A C 1
ATOM 3301 O O . ASP A 1 445 ? -3.059 1.189 -5.071 1.00 94.19 445 ASP A O 1
ATOM 3305 N N . LEU A 1 446 ? -4.310 0.912 -3.229 1.00 95.38 446 LEU A N 1
ATOM 3306 C CA . LEU A 1 446 ? -4.003 -0.495 -2.965 1.00 95.38 446 LEU A CA 1
ATOM 3307 C C . LEU A 1 446 ? -5.308 -1.276 -2.785 1.00 95.38 446 LEU A C 1
ATOM 3309 O O . LEU A 1 446 ? -6.204 -0.823 -2.078 1.00 95.38 446 LEU A O 1
ATOM 3313 N N . SER A 1 447 ? -5.407 -2.479 -3.339 1.00 96.88 447 SER A N 1
ATOM 3314 C CA . SER A 1 447 ? -6.455 -3.430 -2.954 1.00 96.88 447 SER A CA 1
ATOM 3315 C C . SER A 1 447 ? -5.836 -4.800 -2.750 1.00 96.88 447 SER A C 1
ATOM 3317 O O . SER A 1 447 ? -5.061 -5.241 -3.596 1.00 96.88 447 SER A O 1
ATOM 3319 N N . ALA A 1 448 ? -6.144 -5.440 -1.627 1.00 97.38 448 ALA A N 1
ATOM 3320 C CA . ALA A 1 448 ? -5.611 -6.741 -1.260 1.00 97.38 448 ALA A CA 1
ATOM 3321 C C . ALA A 1 448 ? -6.641 -7.566 -0.484 1.00 97.38 448 ALA A C 1
ATOM 3323 O O . ALA A 1 448 ? -7.354 -7.031 0.370 1.00 97.38 448 ALA A O 1
ATOM 3324 N N . ASP A 1 449 ? -6.646 -8.867 -0.747 1.00 97.81 449 ASP A N 1
ATOM 3325 C CA . ASP A 1 449 ? -7.229 -9.864 0.142 1.00 97.81 449 ASP A CA 1
ATOM 3326 C C . ASP A 1 449 ? -6.143 -10.340 1.118 1.00 97.81 449 ASP A C 1
ATOM 3328 O O . ASP A 1 449 ? -4.959 -10.432 0.784 1.00 97.81 449 ASP A O 1
ATOM 3332 N N . VAL A 1 450 ? -6.528 -10.580 2.366 1.00 96.81 450 VAL A N 1
ATOM 3333 C CA . VAL A 1 450 ? -5.621 -10.874 3.477 1.00 96.81 450 VAL A CA 1
ATOM 3334 C C . VAL A 1 450 ? -6.238 -11.965 4.340 1.00 96.81 450 VAL A C 1
ATOM 3336 O O . VAL A 1 450 ? -7.395 -11.858 4.739 1.00 96.81 450 VAL A O 1
ATOM 3339 N N . ARG A 1 451 ? -5.467 -12.997 4.677 1.00 96.44 451 ARG A N 1
ATOM 3340 C CA . ARG A 1 451 ? -5.851 -14.038 5.636 1.00 96.44 451 ARG A CA 1
ATOM 3341 C C . ARG A 1 451 ? -4.871 -14.049 6.796 1.00 96.44 451 ARG A C 1
ATOM 3343 O O . ARG A 1 451 ? -3.667 -13.997 6.577 1.00 96.44 451 ARG A O 1
ATOM 3350 N N . SER A 1 452 ? -5.384 -14.126 8.013 1.00 93.69 452 SER A N 1
ATOM 3351 C CA . SER A 1 452 ? -4.591 -14.338 9.224 1.00 93.69 452 SER A CA 1
ATOM 3352 C C . SER A 1 452 ? -4.873 -15.751 9.724 1.00 93.69 452 SER A C 1
ATOM 3354 O O . SER A 1 452 ? -6.040 -16.143 9.791 1.00 93.69 452 SER A O 1
ATOM 3356 N N . ILE A 1 453 ? -3.819 -16.531 9.975 1.00 93.06 453 ILE A N 1
ATOM 3357 C CA . ILE A 1 453 ? -3.887 -17.923 10.438 1.00 93.06 453 ILE A CA 1
ATOM 3358 C C . ILE A 1 453 ? -2.714 -18.145 11.412 1.00 93.06 453 ILE A C 1
ATOM 3360 O O . ILE A 1 453 ? -1.570 -18.330 10.991 1.00 93.06 453 ILE A O 1
ATOM 3364 N N . GLY A 1 454 ? -2.971 -18.099 12.722 1.00 90.12 454 GLY A N 1
ATOM 3365 C CA . GLY A 1 454 ? -1.919 -18.144 13.752 1.00 90.12 454 GLY A CA 1
ATOM 3366 C C . GLY A 1 454 ? -0.933 -16.961 13.675 1.00 90.12 454 GLY A C 1
ATOM 3367 O O . GLY A 1 454 ? -1.350 -15.821 13.497 1.00 90.12 454 GLY A O 1
ATOM 3368 N N . ASP A 1 455 ? 0.386 -17.208 13.785 1.00 88.31 455 ASP A N 1
ATOM 3369 C CA . ASP A 1 455 ? 1.423 -16.157 13.620 1.00 88.31 455 ASP A CA 1
ATOM 3370 C C . ASP A 1 455 ? 1.733 -15.837 12.132 1.00 88.31 455 ASP A C 1
ATOM 3372 O O . ASP A 1 455 ? 2.729 -15.170 11.839 1.00 88.31 455 ASP A O 1
ATOM 3376 N N . THR A 1 456 ? 0.903 -16.301 11.186 1.00 92.75 456 THR A N 1
ATOM 3377 C CA . THR A 1 456 ? 1.127 -16.151 9.739 1.00 92.75 456 THR A CA 1
ATOM 3378 C C . THR A 1 456 ? 0.039 -15.319 9.063 1.00 92.75 456 THR A C 1
ATOM 3380 O O . THR A 1 456 ? -1.153 -15.618 9.143 1.00 92.75 456 THR A O 1
ATOM 3383 N N . LEU A 1 457 ? 0.475 -14.298 8.323 1.00 95.12 457 LEU A N 1
ATOM 3384 C CA . LEU A 1 457 ? -0.344 -13.487 7.432 1.00 95.12 457 LEU A CA 1
ATOM 3385 C C . LEU A 1 457 ? -0.133 -13.937 5.983 1.00 95.12 457 LEU A C 1
ATOM 3387 O O . LEU A 1 457 ? 0.995 -13.944 5.493 1.00 95.12 457 LEU A O 1
ATOM 3391 N N . TYR A 1 458 ? -1.215 -14.234 5.275 1.00 96.94 458 TYR A N 1
ATOM 3392 C CA . TYR A 1 458 ? -1.221 -14.420 3.829 1.00 96.94 458 TYR A CA 1
ATOM 3393 C C . TYR A 1 458 ? -1.823 -13.181 3.161 1.00 96.94 458 TYR A C 1
ATOM 3395 O O . TYR A 1 458 ? -2.906 -12.748 3.545 1.00 96.94 458 TYR A O 1
ATOM 3403 N N . MET A 1 459 ? -1.153 -12.603 2.162 1.00 97.12 459 MET A N 1
ATOM 3404 C CA . MET A 1 459 ? -1.616 -11.393 1.463 1.00 97.12 459 MET A CA 1
ATOM 3405 C C . MET A 1 459 ? -1.611 -11.583 -0.055 1.00 97.12 459 MET A C 1
ATOM 3407 O O . MET A 1 459 ? -0.595 -11.962 -0.623 1.00 97.12 459 MET A O 1
ATOM 3411 N N . HIS A 1 460 ? -2.716 -11.265 -0.721 1.00 97.19 460 HIS A N 1
ATOM 3412 C CA . HIS A 1 460 ? -2.885 -11.337 -2.174 1.00 97.19 460 HIS A CA 1
ATOM 3413 C C . HIS A 1 460 ? -3.277 -9.961 -2.699 1.00 97.19 460 HIS A C 1
ATOM 3415 O O . HIS A 1 460 ? -4.313 -9.426 -2.310 1.00 97.19 460 HIS A O 1
ATOM 3421 N N . VAL A 1 461 ? -2.433 -9.339 -3.528 1.00 96.38 461 VAL A N 1
ATOM 3422 C CA . VAL A 1 461 ? -2.605 -7.919 -3.872 1.00 96.38 461 VAL A CA 1
ATOM 3423 C C . VAL A 1 461 ? -3.206 -7.758 -5.265 1.00 96.38 461 VAL A C 1
ATOM 3425 O O . VAL A 1 461 ? -2.547 -7.891 -6.292 1.00 96.38 461 VAL A O 1
ATOM 3428 N N . LEU A 1 462 ? -4.487 -7.406 -5.268 1.00 95.44 462 LEU A N 1
ATOM 3429 C CA . LEU A 1 462 ? -5.357 -7.273 -6.432 1.00 95.44 462 LEU A CA 1
ATOM 3430 C C . LEU A 1 462 ? -5.041 -6.025 -7.279 1.00 95.44 462 LEU A C 1
ATOM 3432 O O . LEU A 1 462 ? -5.272 -6.020 -8.491 1.00 95.44 462 LEU A O 1
ATOM 3436 N N . SER A 1 463 ? -4.538 -4.948 -6.660 1.00 94.25 463 SER A N 1
ATOM 3437 C CA . SER A 1 463 ? -4.114 -3.727 -7.366 1.00 94.25 463 SER A CA 1
ATOM 3438 C C . SER A 1 463 ? -3.138 -2.859 -6.569 1.00 94.25 463 SER A C 1
ATOM 3440 O O . SER A 1 463 ? -3.282 -2.732 -5.355 1.00 94.25 463 SER A O 1
ATOM 3442 N N . PHE A 1 464 ? -2.238 -2.173 -7.280 1.00 90.88 464 PHE A N 1
ATOM 3443 C CA . PHE A 1 464 ? -1.268 -1.186 -6.776 1.00 90.88 464 PHE A CA 1
ATOM 3444 C C . PHE A 1 464 ? -1.391 0.154 -7.534 1.00 90.88 464 PHE A C 1
ATOM 3446 O O . PHE A 1 464 ? -2.028 0.192 -8.595 1.00 90.88 464 PHE A O 1
ATOM 3453 N N . PRO A 1 465 ? -0.711 1.234 -7.091 1.00 89.56 465 PRO A N 1
ATOM 3454 C CA . PRO A 1 465 ? -0.632 2.478 -7.849 1.00 89.56 465 PRO A CA 1
ATOM 3455 C C . PRO A 1 465 ? -0.021 2.267 -9.240 1.00 89.56 465 PRO A C 1
ATOM 3457 O O . PRO A 1 465 ? 1.016 1.622 -9.385 1.00 89.56 465 PRO A O 1
ATOM 3460 N N . ALA A 1 466 ? -0.586 2.903 -10.270 1.00 85.50 466 ALA A N 1
ATOM 3461 C CA . ALA A 1 466 ? -0.159 2.754 -11.672 1.00 85.50 466 ALA A CA 1
ATOM 3462 C C . ALA A 1 466 ? 1.259 3.292 -12.004 1.00 85.50 466 ALA A C 1
ATOM 3464 O O . ALA A 1 466 ? 1.662 3.302 -13.164 1.00 85.50 466 ALA A O 1
ATOM 3465 N N . LYS A 1 467 ? 2.003 3.768 -10.998 1.00 85.25 467 LYS A N 1
ATOM 3466 C CA . LYS A 1 467 ? 3.417 4.181 -11.077 1.00 85.25 467 LYS A CA 1
ATOM 3467 C C . LYS A 1 467 ? 4.324 3.352 -10.153 1.00 85.25 467 LYS A C 1
ATOM 3469 O O . LYS A 1 467 ? 5.407 3.809 -9.808 1.00 85.25 467 LYS A O 1
ATOM 3474 N N . SER A 1 468 ? 3.859 2.191 -9.694 1.00 85.62 468 SER A N 1
ATOM 3475 C CA . SER A 1 468 ? 4.640 1.301 -8.835 1.00 85.62 468 SER A CA 1
ATOM 3476 C C . SER A 1 468 ? 5.893 0.789 -9.550 1.00 85.62 468 SER A C 1
ATOM 3478 O O . SER A 1 468 ? 5.878 0.535 -10.755 1.00 85.62 468 SER A O 1
ATOM 3480 N N . ASP A 1 469 ? 6.969 0.581 -8.791 1.00 83.75 469 ASP A N 1
ATOM 3481 C CA . ASP A 1 469 ? 8.162 -0.118 -9.271 1.00 83.75 469 ASP A CA 1
ATOM 3482 C C . ASP A 1 469 ? 8.040 -1.652 -9.176 1.00 83.75 469 ASP A C 1
ATOM 3484 O O . ASP A 1 469 ? 8.984 -2.355 -9.531 1.00 83.75 469 ASP A O 1
ATOM 3488 N N . LEU A 1 470 ? 6.886 -2.157 -8.725 1.00 86.31 470 LEU A N 1
ATOM 3489 C CA . LEU A 1 470 ? 6.517 -3.573 -8.625 1.00 86.31 470 LEU A CA 1
ATOM 3490 C C . LEU A 1 470 ? 5.808 -4.072 -9.897 1.00 86.31 470 LEU A C 1
ATOM 3492 O O . LEU A 1 470 ? 5.088 -3.303 -10.535 1.00 86.31 470 LEU A O 1
ATOM 3496 N N . ASP A 1 471 ? 5.946 -5.361 -10.223 1.00 88.12 471 ASP A N 1
ATOM 3497 C CA . ASP A 1 471 ? 5.193 -6.006 -11.309 1.00 88.12 471 ASP A CA 1
ATOM 3498 C C . ASP A 1 471 ? 3.724 -6.239 -10.893 1.00 88.12 471 ASP A C 1
ATOM 3500 O O . ASP A 1 471 ? 3.470 -7.021 -9.976 1.00 88.12 471 ASP A O 1
ATOM 3504 N N . PRO A 1 472 ? 2.734 -5.586 -11.526 1.00 89.06 472 PRO A N 1
ATOM 3505 C CA . PRO A 1 472 ? 1.343 -5.688 -11.105 1.00 89.06 472 PRO A CA 1
ATOM 3506 C C . PRO A 1 472 ? 0.667 -7.008 -11.492 1.00 89.06 472 PRO A C 1
ATOM 3508 O O . PRO A 1 472 ? -0.432 -7.241 -11.003 1.00 89.06 472 PRO A O 1
ATOM 3511 N N . GLU A 1 473 ? 1.247 -7.846 -12.358 1.00 89.56 473 GLU A N 1
ATOM 3512 C CA . GLU A 1 473 ? 0.681 -9.162 -12.683 1.00 89.56 473 GLU A CA 1
ATOM 3513 C C . GLU A 1 473 ? 1.224 -10.232 -11.726 1.00 89.56 473 GLU A C 1
ATOM 3515 O O . GLU A 1 473 ? 0.446 -10.999 -11.164 1.00 89.56 473 GLU A O 1
ATOM 3520 N N . PHE A 1 474 ? 2.525 -10.196 -11.415 1.00 90.25 474 PHE A N 1
ATOM 3521 C CA . PHE A 1 474 ? 3.162 -11.108 -10.452 1.00 90.25 474 PHE A CA 1
ATOM 3522 C C . PHE A 1 474 ? 2.404 -11.209 -9.113 1.00 90.25 474 PHE A C 1
ATOM 3524 O O . PHE A 1 474 ? 2.129 -12.306 -8.627 1.00 90.25 474 PHE A O 1
ATOM 3531 N N . PHE A 1 475 ? 2.023 -10.070 -8.527 1.00 91.31 475 PHE A N 1
ATOM 3532 C CA . PHE A 1 475 ? 1.304 -10.028 -7.247 1.00 91.31 475 PHE A CA 1
ATOM 3533 C C . PHE A 1 475 ? -0.199 -10.369 -7.346 1.00 91.31 475 PHE A C 1
ATOM 3535 O O . PHE A 1 475 ? -0.813 -10.655 -6.318 1.00 91.31 475 PHE A O 1
ATOM 3542 N N . LYS A 1 476 ? -0.798 -10.357 -8.549 1.00 91.12 476 LYS A N 1
ATOM 3543 C CA . LYS A 1 476 ? -2.179 -10.831 -8.774 1.00 91.12 476 LYS A CA 1
ATOM 3544 C C . LYS A 1 476 ? -2.261 -12.347 -8.891 1.00 91.12 476 LYS A C 1
ATOM 3546 O O . LYS A 1 476 ? -3.320 -12.902 -8.614 1.00 91.12 476 LYS A O 1
ATOM 3551 N N . ASP A 1 477 ? -1.181 -13.002 -9.297 1.00 92.12 477 ASP A N 1
ATOM 3552 C CA . ASP A 1 477 ? -1.160 -14.455 -9.485 1.00 92.12 477 ASP A CA 1
ATOM 3553 C C . ASP A 1 477 ? -0.655 -15.212 -8.240 1.00 92.12 477 ASP A C 1
ATOM 3555 O O . ASP A 1 477 ? -0.818 -16.428 -8.156 1.00 92.12 477 ASP A O 1
ATOM 3559 N N . ASN A 1 478 ? -0.084 -14.514 -7.247 1.00 94.38 478 ASN A N 1
ATOM 3560 C CA . ASN A 1 478 ? 0.553 -15.117 -6.070 1.00 94.38 478 ASN A CA 1
ATOM 3561 C C . ASN A 1 478 ? 0.034 -14.542 -4.742 1.00 94.38 478 ASN A C 1
ATOM 3563 O O . ASN A 1 478 ? -0.086 -13.326 -4.584 1.00 94.38 478 ASN A O 1
ATOM 3567 N N . TRP A 1 479 ? -0.173 -15.409 -3.744 1.00 97.56 479 TRP A N 1
ATOM 3568 C CA . TRP A 1 479 ? -0.228 -14.982 -2.341 1.00 97.56 479 TRP A CA 1
ATOM 3569 C C . TRP A 1 479 ? 1.194 -14.778 -1.800 1.00 97.56 479 TRP A C 1
ATOM 3571 O O . TRP A 1 479 ? 2.150 -15.395 -2.267 1.00 97.56 479 TRP A O 1
ATOM 3581 N N . LEU A 1 480 ? 1.331 -13.939 -0.779 1.00 96.94 480 LEU A N 1
ATOM 3582 C CA . LEU A 1 480 ? 2.565 -13.695 -0.036 1.00 96.94 480 LEU A CA 1
ATOM 3583 C C . LEU A 1 480 ? 2.412 -14.269 1.373 1.00 96.94 480 LEU A C 1
ATOM 3585 O O . LEU A 1 480 ? 1.482 -13.874 2.073 1.00 96.94 480 LEU A O 1
ATOM 3589 N N . GLU A 1 481 ? 3.310 -15.154 1.802 1.00 96.94 481 GLU A N 1
ATOM 3590 C CA . GLU A 1 481 ? 3.398 -15.615 3.190 1.00 96.94 481 GLU A CA 1
ATOM 3591 C C . GLU A 1 481 ? 4.319 -14.688 4.000 1.00 96.94 481 GLU A C 1
ATOM 3593 O O . GLU A 1 481 ? 5.500 -14.503 3.685 1.00 96.94 481 GLU A O 1
ATOM 3598 N N . VAL A 1 482 ? 3.771 -14.112 5.071 1.00 94.75 482 VAL A N 1
ATOM 3599 C CA . VAL A 1 482 ? 4.450 -13.176 5.968 1.00 94.75 482 VAL A CA 1
ATOM 3600 C C . VAL A 1 482 ? 4.198 -13.592 7.415 1.00 94.75 482 VAL A C 1
ATOM 3602 O O . VAL A 1 482 ? 3.139 -13.328 7.980 1.00 94.75 482 VAL A O 1
ATOM 3605 N N . GLN A 1 483 ? 5.190 -14.203 8.057 1.00 91.69 483 GLN A N 1
ATOM 3606 C CA . GLN A 1 483 ? 5.133 -14.465 9.497 1.00 91.69 483 GLN A CA 1
ATOM 3607 C C . GLN A 1 483 ? 5.241 -13.140 10.266 1.00 91.69 483 GLN A C 1
ATOM 3609 O O . GLN A 1 483 ? 6.113 -12.313 9.967 1.00 91.69 483 GLN A O 1
ATOM 3614 N N . PHE A 1 484 ? 4.421 -12.919 11.299 1.00 85.12 484 PHE A N 1
ATOM 3615 C CA . PHE A 1 484 ? 4.530 -11.691 12.099 1.00 85.12 484 PHE A CA 1
ATOM 3616 C C . PHE A 1 484 ? 5.865 -11.626 12.847 1.00 85.12 484 PHE A C 1
ATOM 3618 O O . PHE A 1 484 ? 6.326 -10.532 13.184 1.00 85.12 484 PHE A O 1
ATOM 3625 N N . SER A 1 485 ? 6.522 -12.767 13.095 1.00 83.25 485 SER A N 1
ATOM 3626 C CA . SER A 1 485 ? 7.913 -12.804 13.562 1.00 83.25 485 SER A CA 1
ATOM 3627 C C . SER A 1 485 ? 8.868 -12.040 12.624 1.00 83.25 485 SER A C 1
ATOM 3629 O O . SER A 1 485 ? 9.696 -11.270 13.110 1.00 83.25 485 SER A O 1
ATOM 3631 N N . ASP A 1 486 ? 8.724 -12.169 11.301 1.00 86.06 486 ASP A N 1
ATOM 3632 C CA . ASP A 1 486 ? 9.563 -11.486 10.306 1.00 86.06 486 ASP A CA 1
ATOM 3633 C C . ASP A 1 486 ? 9.133 -10.040 10.073 1.00 86.06 486 ASP A C 1
ATOM 3635 O O . ASP A 1 486 ? 9.981 -9.148 10.028 1.00 86.06 486 ASP A O 1
ATOM 3639 N N . LEU A 1 487 ? 7.824 -9.773 10.043 1.00 83.12 487 LEU A N 1
ATOM 3640 C CA . LEU A 1 487 ? 7.303 -8.408 9.944 1.00 83.12 487 LEU A CA 1
ATOM 3641 C C . LEU A 1 487 ? 7.811 -7.521 11.099 1.00 83.12 487 LEU A C 1
ATOM 3643 O O . LEU A 1 487 ? 8.180 -6.366 10.881 1.00 83.12 487 LEU A O 1
ATOM 3647 N N . ARG A 1 488 ? 7.908 -8.073 12.321 1.00 77.62 488 ARG A N 1
ATOM 3648 C CA . ARG A 1 488 ? 8.499 -7.399 13.494 1.00 77.62 488 ARG A CA 1
ATOM 3649 C C . ARG A 1 488 ? 9.991 -7.081 13.314 1.00 77.62 488 ARG A C 1
ATOM 3651 O O . ARG A 1 488 ? 10.417 -5.999 13.728 1.00 77.62 488 ARG A O 1
ATOM 3658 N N . LYS A 1 489 ? 10.767 -7.985 12.695 1.00 82.31 489 LYS A N 1
ATOM 3659 C CA . LYS A 1 489 ? 12.203 -7.797 12.393 1.00 82.31 489 LYS A CA 1
ATOM 3660 C C . LYS A 1 489 ? 12.395 -6.688 11.352 1.00 82.31 489 LYS A C 1
ATOM 3662 O O . LYS A 1 489 ? 13.114 -5.725 11.614 1.00 82.31 489 LYS A O 1
ATOM 3667 N N . GLU A 1 490 ? 11.715 -6.795 10.209 1.00 79.31 490 GLU A N 1
ATOM 3668 C CA . GLU A 1 490 ? 11.901 -5.906 9.053 1.00 79.31 490 GLU A CA 1
ATOM 3669 C C . GLU A 1 490 ? 11.413 -4.474 9.344 1.00 79.31 490 GLU A C 1
ATOM 3671 O O . GLU A 1 490 ? 12.146 -3.510 9.120 1.00 79.31 490 GLU A O 1
ATOM 3676 N N . LEU A 1 491 ? 10.225 -4.315 9.949 1.00 78.31 491 LEU A N 1
ATOM 3677 C CA . LEU A 1 491 ? 9.690 -3.000 10.343 1.00 78.31 491 LEU A CA 1
ATOM 3678 C C . LEU A 1 491 ? 10.402 -2.380 11.560 1.00 78.31 491 LEU A C 1
ATOM 3680 O O . LEU A 1 491 ? 10.092 -1.251 11.942 1.00 78.31 491 LEU A O 1
ATOM 3684 N N . ARG A 1 492 ? 11.344 -3.102 12.190 1.00 76.25 492 ARG A N 1
ATOM 3685 C CA . ARG A 1 492 ? 12.098 -2.673 13.382 1.00 76.25 492 ARG A CA 1
ATOM 3686 C C . ARG A 1 492 ? 11.194 -2.114 14.488 1.00 76.25 492 ARG A C 1
ATOM 3688 O O . ARG A 1 492 ? 11.505 -1.075 15.087 1.00 76.25 492 ARG A O 1
ATOM 3695 N N . ILE A 1 493 ? 10.091 -2.815 14.779 1.00 69.31 493 ILE A N 1
ATOM 3696 C CA . ILE A 1 493 ? 9.136 -2.465 15.848 1.00 69.31 493 ILE A CA 1
ATOM 3697 C C . ILE A 1 493 ? 9.788 -2.778 17.201 1.00 69.31 493 ILE A C 1
ATOM 3699 O O . ILE A 1 493 ? 9.480 -3.742 17.899 1.00 69.31 493 ILE A O 1
ATOM 3703 N N . SER A 1 494 ? 10.740 -1.917 17.550 1.00 53.81 494 SER A N 1
ATOM 3704 C CA . SER A 1 494 ? 11.704 -2.016 18.652 1.00 53.81 494 SER A CA 1
ATOM 3705 C C . SER A 1 494 ? 11.077 -1.923 20.047 1.00 53.81 494 SER A C 1
ATOM 3707 O O . SER A 1 494 ? 11.798 -1.831 21.037 1.00 53.81 494 SER A O 1
ATOM 3709 N N . GLY A 1 495 ? 9.744 -1.962 20.129 1.00 57.50 495 GLY A N 1
ATOM 3710 C CA . GLY A 1 495 ? 9.007 -2.071 21.376 1.00 57.50 495 GLY A CA 1
ATOM 3711 C C . GLY A 1 495 ? 8.610 -3.488 21.789 1.00 57.50 495 GLY A C 1
ATOM 3712 O O . GLY A 1 495 ? 8.410 -3.710 22.978 1.00 57.50 495 GLY A O 1
ATOM 3713 N N . VAL A 1 496 ? 8.557 -4.455 20.866 1.00 56.81 496 VAL A N 1
ATOM 3714 C CA . VAL A 1 496 ? 8.160 -5.847 21.171 1.00 56.81 496 VAL A CA 1
ATOM 3715 C C . VAL A 1 496 ? 9.396 -6.677 21.550 1.00 56.81 496 VAL A C 1
ATOM 3717 O O . VAL A 1 496 ? 9.795 -7.614 20.859 1.00 56.81 496 VAL A O 1
ATOM 3720 N N . THR A 1 497 ? 10.078 -6.274 22.626 1.00 50.12 497 THR A N 1
ATOM 3721 C CA . THR A 1 497 ? 11.379 -6.830 23.036 1.00 50.12 497 THR A CA 1
ATOM 3722 C C . THR A 1 497 ? 11.260 -8.106 23.876 1.00 50.12 497 THR A C 1
ATOM 3724 O O . THR A 1 497 ? 11.575 -8.095 25.062 1.00 50.12 497 THR A O 1
ATOM 3727 N N . GLY A 1 498 ? 10.889 -9.212 23.222 1.00 52.84 498 GLY A N 1
ATOM 3728 C CA . GLY A 1 498 ? 11.074 -10.582 23.721 1.00 52.84 498 GLY A CA 1
ATOM 3729 C C . GLY A 1 498 ? 10.021 -11.092 24.716 1.00 52.84 498 GLY A C 1
ATOM 3730 O O . GLY A 1 498 ? 9.624 -10.398 25.644 1.00 52.84 498 GLY A O 1
ATOM 3731 N N . GLY A 1 499 ? 9.598 -12.348 24.540 1.00 54.94 499 GLY A N 1
ATOM 3732 C CA . GLY A 1 499 ? 8.636 -13.026 25.419 1.00 54.94 499 GLY A CA 1
ATOM 3733 C C . GLY A 1 499 ? 7.182 -12.704 25.080 1.00 54.94 499 GLY A C 1
ATOM 3734 O O . GLY A 1 499 ? 6.471 -13.580 24.594 1.00 54.94 499 GLY A O 1
ATOM 3735 N N . ASP A 1 500 ? 6.773 -11.448 25.269 1.00 58.72 500 ASP A N 1
ATOM 3736 C CA . ASP A 1 500 ? 5.384 -10.992 25.116 1.00 58.72 500 ASP A CA 1
ATOM 3737 C C . ASP A 1 500 ? 5.003 -10.792 23.637 1.00 58.72 500 ASP A C 1
ATOM 3739 O O . ASP A 1 500 ? 4.750 -9.686 23.150 1.00 58.72 500 ASP A O 1
ATOM 3743 N N . ALA A 1 501 ? 4.995 -11.897 22.893 1.00 56.88 501 ALA A N 1
ATOM 3744 C CA . ALA A 1 501 ? 4.501 -11.975 21.529 1.00 56.88 501 ALA A CA 1
ATOM 3745 C C . ALA A 1 501 ? 2.966 -11.904 21.515 1.00 56.88 501 ALA A C 1
ATOM 3747 O O . ALA A 1 501 ? 2.294 -12.910 21.311 1.00 56.88 501 ALA A O 1
ATOM 3748 N N . GLU A 1 502 ? 2.408 -10.707 21.710 1.00 59.28 502 GLU A N 1
ATOM 3749 C CA . GLU A 1 502 ? 1.025 -10.460 21.302 1.00 59.28 502 GLU A CA 1
ATOM 3750 C C . GLU A 1 502 ? 0.891 -10.712 19.795 1.00 59.28 502 GLU A C 1
ATOM 3752 O O . GLU A 1 502 ? 1.481 -10.006 18.972 1.00 59.28 502 GLU A O 1
ATOM 3757 N N . GLU A 1 503 ? 0.117 -11.739 19.459 1.00 62.53 503 GLU A N 1
ATOM 3758 C CA . GLU A 1 503 ? -0.271 -12.083 18.096 1.00 62.53 503 GLU A CA 1
ATOM 3759 C C . GLU A 1 503 ? -1.060 -10.932 17.451 1.00 62.53 503 GLU A C 1
ATOM 3761 O O . GLU A 1 503 ? -1.781 -10.170 18.112 1.00 62.53 503 GLU A O 1
ATOM 3766 N N . TYR A 1 504 ? -0.943 -10.813 16.128 1.00 62.69 504 TYR A N 1
ATOM 3767 C CA . TYR A 1 504 ? -1.833 -9.962 15.346 1.00 62.69 504 TYR A CA 1
ATOM 3768 C C . TYR A 1 504 ? -3.284 -10.368 15.636 1.00 62.69 504 TYR A C 1
ATOM 3770 O O . TYR A 1 504 ? -3.606 -11.548 15.621 1.00 62.69 504 TYR A O 1
ATOM 3778 N N . GLY A 1 505 ? -4.145 -9.400 15.962 1.00 62.91 505 GLY A N 1
ATOM 3779 C CA . GLY A 1 505 ? -5.505 -9.685 16.436 1.00 62.91 505 GLY A CA 1
ATOM 3780 C C . GLY A 1 505 ? -5.741 -9.475 17.937 1.00 62.91 505 GLY A C 1
ATOM 3781 O O . GLY A 1 505 ? -6.899 -9.466 18.363 1.00 62.91 505 GLY A O 1
ATOM 3782 N N . SER A 1 506 ? -4.704 -9.181 18.737 1.00 65.44 506 SER A N 1
ATOM 3783 C CA . SER A 1 506 ? -4.805 -8.925 20.194 1.00 65.44 506 SER A CA 1
ATOM 3784 C C . SER A 1 506 ? -5.741 -7.776 20.627 1.00 65.44 506 SER A C 1
ATOM 3786 O O . SER A 1 506 ? -5.936 -7.527 21.821 1.00 65.44 506 SER A O 1
ATOM 3788 N N . PHE A 1 507 ? -6.382 -7.094 19.673 1.00 71.25 507 PHE A N 1
ATOM 3789 C CA . PHE A 1 507 ? -7.403 -6.070 19.883 1.00 71.25 507 PHE A CA 1
ATOM 3790 C C . PHE A 1 507 ? -8.534 -6.503 20.833 1.00 71.25 507 PHE A C 1
ATOM 3792 O O . PHE A 1 507 ? -8.999 -5.691 21.633 1.00 71.25 507 PHE A O 1
ATOM 3799 N N . ALA A 1 508 ? -8.944 -7.775 20.771 1.00 70.44 508 ALA A N 1
ATOM 3800 C CA . ALA A 1 508 ? -9.960 -8.358 21.654 1.00 70.44 508 ALA A CA 1
ATOM 3801 C C . ALA A 1 508 ? -9.401 -9.214 22.801 1.00 70.44 508 ALA A C 1
ATOM 3803 O O . ALA A 1 508 ? -10.167 -9.611 23.677 1.00 70.44 508 ALA A O 1
ATOM 3804 N N . GLY A 1 509 ? -8.089 -9.470 22.819 1.00 69.94 509 GLY A N 1
ATOM 3805 C CA . GLY A 1 509 ? -7.460 -10.378 23.773 1.00 69.94 509 GLY A CA 1
ATOM 3806 C C . GLY A 1 509 ? -7.727 -9.991 25.228 1.00 69.94 509 GLY A C 1
ATOM 3807 O O . GLY A 1 509 ? -7.730 -8.811 25.594 1.00 69.94 509 GLY A O 1
ATOM 3808 N N . THR A 1 510 ? -7.922 -10.993 26.083 1.00 66.00 510 THR A N 1
ATOM 3809 C CA . THR A 1 510 ? -8.120 -10.805 27.530 1.00 66.00 510 THR A CA 1
ATOM 3810 C C . THR A 1 510 ? -6.802 -10.791 28.315 1.00 66.00 510 THR A C 1
ATOM 3812 O O . THR A 1 510 ? -6.816 -10.975 29.530 1.00 66.00 510 THR A O 1
ATOM 3815 N N . SER A 1 511 ? -5.661 -10.593 27.642 1.00 65.44 511 SER A N 1
ATOM 3816 C CA . SER A 1 511 ? -4.338 -10.505 28.269 1.00 65.44 511 SER A CA 1
ATOM 3817 C C . SER A 1 511 ? -4.253 -9.333 29.257 1.00 65.44 511 SER A C 1
ATOM 3819 O O . SER A 1 511 ? -4.748 -8.228 29.008 1.00 65.44 511 SER A O 1
ATOM 3821 N N . GLU A 1 512 ? -3.664 -9.588 30.426 1.00 69.56 512 GLU A N 1
ATOM 3822 C CA . GLU A 1 512 ? -3.837 -8.723 31.594 1.00 69.56 512 GLU A CA 1
ATOM 3823 C C . GLU A 1 512 ? -3.183 -7.339 31.430 1.00 69.56 512 GLU A C 1
ATOM 3825 O O . GLU A 1 512 ? -1.978 -7.195 31.247 1.00 69.56 512 GLU A O 1
ATOM 3830 N N . GLY A 1 513 ? -3.989 -6.279 31.550 1.00 74.19 513 GLY A N 1
ATOM 3831 C CA . GLY A 1 513 ? -3.525 -4.897 31.733 1.00 74.19 513 GLY A CA 1
ATOM 3832 C C . GLY A 1 513 ? -2.922 -4.183 30.512 1.00 74.19 513 GLY A C 1
ATOM 3833 O O . GLY A 1 513 ? -2.859 -2.947 30.528 1.00 74.19 513 GLY A O 1
ATOM 3834 N N . THR A 1 514 ? -2.516 -4.901 29.462 1.00 78.62 514 THR A N 1
ATOM 3835 C CA . THR A 1 514 ? -1.866 -4.341 28.258 1.00 78.62 514 THR A CA 1
ATOM 3836 C C . THR A 1 514 ? -2.662 -4.505 26.963 1.00 78.62 514 THR A C 1
ATOM 3838 O O . THR A 1 514 ? -2.391 -3.761 26.015 1.00 78.62 514 THR A O 1
ATOM 3841 N N . SER A 1 515 ? -3.645 -5.413 26.885 1.00 83.75 515 SER A N 1
ATOM 3842 C CA . SER A 1 515 ? -4.457 -5.606 25.670 1.00 83.75 515 SER A CA 1
ATOM 3843 C C . SER A 1 515 ? -5.194 -4.324 25.256 1.00 83.75 515 SER A C 1
ATOM 3845 O O . SER A 1 515 ? -5.464 -3.457 26.089 1.00 83.75 515 SER A O 1
ATOM 3847 N N . PHE A 1 516 ? -5.533 -4.164 23.972 1.00 86.69 516 PHE A N 1
ATOM 3848 C CA . PHE A 1 516 ? -6.232 -2.955 23.500 1.00 86.69 516 PHE A CA 1
ATOM 3849 C C . PHE A 1 516 ? -7.553 -2.734 24.253 1.00 86.69 516 PHE A C 1
ATOM 3851 O O . PHE A 1 516 ? -7.826 -1.624 24.708 1.00 86.69 516 PHE A O 1
ATOM 3858 N N . ASN A 1 517 ? -8.322 -3.809 24.446 1.00 87.50 517 ASN A N 1
ATOM 3859 C CA . ASN A 1 517 ? -9.538 -3.831 25.249 1.00 87.50 517 ASN A CA 1
ATOM 3860 C C . ASN A 1 517 ? -9.264 -3.412 26.710 1.00 87.50 517 ASN A C 1
ATOM 3862 O O . ASN A 1 517 ? -9.919 -2.504 27.222 1.00 87.50 517 ASN A O 1
ATOM 3866 N N . ALA A 1 518 ? -8.242 -3.981 27.362 1.00 89.06 518 ALA A N 1
ATOM 3867 C CA . ALA A 1 518 ? -7.865 -3.617 28.731 1.00 89.06 518 ALA A CA 1
ATOM 3868 C C . ALA A 1 518 ? -7.431 -2.142 28.859 1.00 89.06 518 ALA A C 1
ATOM 3870 O O . ALA A 1 518 ? -7.795 -1.468 29.826 1.00 89.06 518 ALA A O 1
ATOM 3871 N N . LEU A 1 519 ? -6.696 -1.611 27.875 1.00 91.56 519 LEU A N 1
ATOM 3872 C CA . LEU A 1 519 ? -6.344 -0.191 27.808 1.00 91.56 519 LEU A CA 1
ATOM 3873 C C . LEU A 1 519 ? -7.592 0.686 27.642 1.00 91.56 519 LEU A C 1
ATOM 3875 O O . LEU A 1 519 ? -7.743 1.655 28.382 1.00 91.56 519 LEU A O 1
ATOM 3879 N N . PHE A 1 520 ? -8.491 0.325 26.722 1.00 91.88 520 PHE A N 1
ATOM 3880 C CA . PHE A 1 520 ? -9.712 1.073 26.416 1.00 91.88 520 PHE A CA 1
ATOM 3881 C C . PHE A 1 520 ? -10.666 1.126 27.618 1.00 91.88 520 PHE A C 1
ATOM 3883 O O . PHE A 1 520 ? -11.151 2.199 27.975 1.00 91.88 520 PHE A O 1
ATOM 3890 N N . GLN A 1 521 ? -10.901 -0.010 28.283 1.00 91.00 521 GLN A N 1
ATOM 3891 C CA . GLN A 1 521 ? -11.716 -0.064 29.501 1.00 91.00 521 GLN A CA 1
ATOM 3892 C C . GLN A 1 521 ? -11.094 0.764 30.634 1.00 91.00 521 GLN A C 1
ATOM 3894 O O . GLN A 1 521 ? -11.804 1.497 31.320 1.00 91.00 521 GLN A O 1
ATOM 3899 N N . ARG A 1 522 ? -9.766 0.693 30.815 1.00 93.31 522 ARG A N 1
ATOM 3900 C CA . ARG A 1 522 ? -9.062 1.415 31.887 1.00 93.31 522 ARG A CA 1
ATOM 3901 C C . ARG A 1 522 ? -9.072 2.933 31.702 1.00 93.31 522 ARG A C 1
ATOM 3903 O O . ARG A 1 522 ? -9.094 3.650 32.699 1.00 93.31 522 ARG A O 1
ATOM 3910 N N . THR A 1 523 ? -9.010 3.432 30.467 1.00 93.94 523 THR A N 1
ATOM 3911 C CA . THR A 1 523 ? -8.980 4.881 30.196 1.00 93.94 523 THR A CA 1
ATOM 3912 C C . THR A 1 523 ? -10.349 5.483 29.888 1.00 93.94 523 THR A C 1
ATOM 3914 O O . THR A 1 523 ? -10.464 6.706 29.924 1.00 93.94 523 THR A O 1
ATOM 3917 N N . ALA A 1 524 ? -11.366 4.661 29.597 1.00 93.38 524 ALA A N 1
ATOM 3918 C CA . ALA A 1 524 ? -12.733 5.072 29.261 1.00 93.38 524 ALA A CA 1
ATOM 3919 C C . ALA A 1 524 ? -12.785 6.280 28.289 1.00 93.38 524 ALA A C 1
ATOM 3921 O O . ALA A 1 524 ? -13.350 7.327 28.618 1.00 93.38 524 ALA A O 1
ATOM 3922 N N . PRO A 1 525 ? -12.175 6.177 27.089 1.00 95.81 525 PRO A N 1
ATOM 3923 C CA . PRO A 1 525 ? -11.881 7.329 26.234 1.00 95.81 525 PRO A CA 1
ATOM 3924 C C . PRO A 1 525 ? -13.110 7.944 25.547 1.00 95.81 525 PRO A C 1
ATOM 3926 O O . PRO A 1 525 ? -12.971 8.946 24.849 1.00 95.81 525 PRO A O 1
ATOM 3929 N N . LEU A 1 526 ? -14.302 7.369 25.726 1.00 96.56 526 LEU A N 1
ATOM 3930 C CA . LEU A 1 526 ? -15.569 7.831 25.161 1.00 96.56 526 LEU A CA 1
ATOM 3931 C C . LEU A 1 526 ? -16.607 8.027 26.275 1.00 96.56 526 LEU A C 1
ATOM 3933 O O . LEU A 1 526 ? -16.702 7.223 27.201 1.00 96.56 526 LEU A O 1
ATOM 3937 N N . LYS A 1 527 ? -17.427 9.070 26.146 1.00 96.88 527 LYS A N 1
ATOM 3938 C CA . LYS A 1 527 ? -18.572 9.380 27.012 1.00 96.88 527 LYS A CA 1
ATOM 3939 C C . LYS A 1 527 ? -19.842 9.491 26.176 1.00 96.88 527 LYS A C 1
ATOM 3941 O O . LYS A 1 527 ? -19.802 9.939 25.033 1.00 96.88 527 LYS A O 1
ATOM 3946 N N . VAL A 1 528 ? -20.977 9.109 26.754 1.00 97.38 528 VAL A N 1
ATOM 3947 C CA . VAL A 1 528 ? -22.291 9.284 26.118 1.00 97.38 528 VAL A CA 1
ATOM 3948 C C . VAL A 1 528 ? -22.709 10.758 26.147 1.00 97.38 528 VAL A C 1
ATOM 3950 O O . VAL A 1 528 ? -22.483 11.453 27.137 1.00 97.38 528 VAL A O 1
ATOM 3953 N N . ALA A 1 529 ? -23.338 11.221 25.067 1.00 96.94 529 ALA A N 1
ATOM 3954 C CA . ALA A 1 529 ? -23.759 12.603 24.853 1.00 96.94 529 ALA A CA 1
ATOM 3955 C C . ALA A 1 529 ? -25.256 12.711 24.499 1.00 96.94 529 ALA A C 1
ATOM 3957 O O . ALA A 1 529 ? -25.622 13.143 23.404 1.00 96.94 529 ALA A O 1
ATOM 3958 N N . GLY A 1 530 ? -26.120 12.329 25.444 1.00 94.00 530 GLY A N 1
ATOM 3959 C CA . GLY A 1 530 ? -27.581 12.417 25.337 1.00 94.00 530 GLY A CA 1
ATOM 3960 C C . GLY A 1 530 ? -28.295 11.156 25.828 1.00 94.00 530 GLY A C 1
ATOM 3961 O O . GLY A 1 530 ? -27.654 10.181 26.219 1.00 94.00 530 GLY A O 1
ATOM 3962 N N . ASP A 1 531 ? -29.627 11.179 25.801 1.00 94.81 531 ASP A N 1
ATOM 3963 C CA . ASP A 1 531 ? -30.448 9.993 26.058 1.00 94.81 531 ASP A CA 1
ATOM 3964 C C . ASP A 1 531 ? -30.423 9.027 24.856 1.00 94.81 531 ASP A C 1
ATOM 3966 O O . ASP A 1 531 ? -30.386 9.478 23.706 1.00 94.81 531 ASP A O 1
ATOM 3970 N N . PRO A 1 532 ? -30.467 7.701 25.083 1.00 96.00 532 PRO A N 1
ATOM 3971 C CA . PRO A 1 532 ? -30.425 6.719 24.008 1.00 96.00 532 PRO A CA 1
ATOM 3972 C C . PRO A 1 532 ? -31.770 6.664 23.268 1.00 96.00 532 PRO A C 1
ATOM 3974 O O . PRO A 1 532 ? -32.837 6.550 23.877 1.00 96.00 532 PRO A O 1
ATOM 3977 N N . THR A 1 533 ? -31.726 6.709 21.939 1.00 96.81 533 THR A N 1
ATOM 3978 C CA . THR A 1 533 ? -32.917 6.683 21.071 1.00 96.81 533 THR A CA 1
ATOM 3979 C C . THR A 1 533 ? -33.158 5.285 20.500 1.00 96.81 533 THR A C 1
ATOM 3981 O O . THR A 1 533 ? -32.239 4.473 20.444 1.00 96.81 533 THR A O 1
ATOM 3984 N N . LYS A 1 534 ? -34.399 4.966 20.108 1.00 96.62 534 LYS A N 1
ATOM 3985 C CA . LYS A 1 534 ? -34.728 3.715 19.404 1.00 96.62 534 LYS A CA 1
ATOM 3986 C C . LYS A 1 534 ? -34.978 3.993 17.931 1.00 96.62 534 LYS A C 1
ATOM 3988 O O . LYS A 1 534 ? -35.823 4.827 17.614 1.00 96.62 534 LYS A O 1
ATOM 3993 N N . GLU A 1 535 ? -34.311 3.249 17.059 1.00 97.44 535 GLU A N 1
ATOM 3994 C CA . GLU A 1 535 ? -34.534 3.289 15.613 1.00 97.44 535 GLU A CA 1
ATOM 3995 C C . GLU A 1 535 ? -34.330 1.914 14.958 1.00 97.44 535 GLU A C 1
ATOM 3997 O O . GLU A 1 535 ? -34.015 0.935 15.636 1.00 97.44 535 GLU A O 1
ATOM 4002 N N . MET A 1 536 ? -34.577 1.827 13.650 1.00 97.38 536 MET A N 1
ATOM 4003 C CA . MET A 1 536 ? -34.464 0.592 12.870 1.00 97.38 536 MET A CA 1
ATOM 4004 C C . MET A 1 536 ? -33.194 0.625 12.017 1.00 97.38 536 MET A C 1
ATOM 4006 O O . MET A 1 536 ? -33.100 1.412 11.072 1.00 97.38 536 MET A O 1
ATOM 4010 N N . LEU A 1 537 ? -32.228 -0.239 12.327 1.00 96.06 537 LEU A N 1
ATOM 4011 C CA . LEU A 1 537 ? -31.016 -0.432 11.535 1.00 96.06 537 LEU A CA 1
ATOM 4012 C C . LEU A 1 537 ? -31.269 -1.557 10.519 1.00 96.06 537 LEU A C 1
ATOM 4014 O O . LEU A 1 537 ? -30.963 -2.725 10.749 1.00 96.06 537 LEU A O 1
ATOM 4018 N N . GLY A 1 538 ? -31.909 -1.201 9.403 1.00 94.44 538 GLY A N 1
ATOM 4019 C CA . GLY A 1 538 ? -32.491 -2.187 8.489 1.00 94.44 538 GLY A CA 1
ATOM 4020 C C . GLY A 1 538 ? -33.732 -2.826 9.115 1.00 94.44 538 GLY A C 1
ATOM 4021 O O . GLY A 1 538 ? -34.621 -2.112 9.574 1.00 94.44 538 GLY A O 1
ATOM 4022 N N . ASP A 1 539 ? -33.782 -4.158 9.158 1.00 95.81 539 ASP A N 1
ATOM 4023 C CA . ASP A 1 539 ? -34.887 -4.908 9.774 1.00 95.81 539 ASP A CA 1
ATOM 4024 C C . ASP A 1 539 ? -34.736 -5.084 11.302 1.00 95.81 539 ASP A C 1
ATOM 4026 O O . ASP A 1 539 ? -35.643 -5.604 11.955 1.00 95.81 539 ASP A O 1
ATOM 4030 N N . THR A 1 540 ? -33.621 -4.636 11.894 1.00 96.31 540 THR A N 1
ATOM 4031 C CA . THR A 1 540 ? -33.322 -4.812 13.324 1.00 96.31 540 THR A CA 1
ATOM 4032 C C . THR A 1 540 ? -33.628 -3.561 14.146 1.00 96.31 540 THR A C 1
ATOM 4034 O O . THR A 1 540 ? -33.301 -2.446 13.743 1.00 96.31 540 THR A O 1
ATOM 4037 N N . ALA A 1 541 ? -34.220 -3.729 15.331 1.00 97.38 541 ALA A N 1
ATOM 4038 C CA . ALA A 1 541 ? -34.408 -2.636 16.282 1.00 97.38 541 ALA A CA 1
ATOM 4039 C C . ALA A 1 541 ? -33.113 -2.368 17.068 1.00 97.38 541 ALA A C 1
ATOM 4041 O O . ALA A 1 541 ? -32.606 -3.255 17.756 1.00 97.38 541 ALA A O 1
ATOM 4042 N N . ALA A 1 542 ? -32.616 -1.133 17.023 1.00 97.69 542 ALA A N 1
ATOM 4043 C CA . ALA A 1 542 ? -31.379 -0.715 17.675 1.00 97.69 542 ALA A CA 1
ATOM 4044 C C . ALA A 1 542 ? -31.609 0.422 18.687 1.00 97.69 542 ALA A C 1
ATOM 4046 O O . ALA A 1 542 ? -32.428 1.323 18.487 1.00 97.69 542 ALA A O 1
ATOM 4047 N N . MET A 1 543 ? -30.846 0.384 19.778 1.00 97.62 543 MET A N 1
ATOM 4048 C CA . MET A 1 543 ? -30.573 1.520 20.650 1.00 97.62 543 MET A CA 1
ATOM 4049 C C . MET A 1 543 ? -29.440 2.341 20.028 1.00 97.62 543 MET A C 1
ATOM 4051 O O . MET A 1 543 ? -28.290 1.901 20.001 1.00 97.62 543 MET A O 1
ATOM 4055 N N . HIS A 1 544 ? -29.766 3.535 19.550 1.00 97.94 544 HIS A N 1
ATOM 4056 C CA . HIS A 1 544 ? -28.815 4.511 19.040 1.00 97.94 544 HIS A CA 1
ATOM 4057 C C . HIS A 1 544 ? -28.334 5.427 20.178 1.00 97.94 544 HIS A C 1
ATOM 4059 O O . HIS A 1 544 ? -29.135 6.087 20.852 1.00 97.94 544 HIS A O 1
ATOM 4065 N N . ILE A 1 545 ? -27.019 5.445 20.407 1.00 98.00 545 ILE A N 1
ATOM 4066 C CA . ILE A 1 545 ? -26.337 6.176 21.477 1.00 98.00 545 ILE A CA 1
ATOM 4067 C C . ILE A 1 545 ? -25.283 7.101 20.869 1.00 98.00 545 ILE A C 1
ATOM 4069 O O . ILE A 1 545 ? -24.267 6.644 20.346 1.00 98.00 545 ILE A O 1
ATOM 4073 N N . ARG A 1 546 ? -25.486 8.412 21.009 1.00 98.12 546 ARG A N 1
ATOM 4074 C CA . ARG A 1 546 ? -24.485 9.413 20.636 1.00 98.12 546 ARG A CA 1
ATOM 4075 C C . ARG A 1 546 ? -23.338 9.446 21.647 1.00 98.12 546 ARG A C 1
ATOM 4077 O O . ARG A 1 546 ? -23.567 9.427 22.858 1.00 98.12 546 ARG A O 1
ATOM 4084 N N . ILE A 1 547 ? -22.111 9.565 21.155 1.00 98.25 547 ILE A N 1
ATOM 4085 C CA . ILE A 1 547 ? -20.869 9.576 21.934 1.00 98.25 547 ILE A CA 1
ATOM 4086 C C . ILE A 1 547 ? -19.970 10.773 21.587 1.00 98.25 547 ILE A C 1
ATOM 4088 O O . ILE A 1 547 ? -19.995 11.322 20.485 1.00 98.25 547 ILE A O 1
ATOM 4092 N N . VAL A 1 548 ? -19.136 11.163 22.545 1.00 98.19 548 VAL A N 1
ATOM 4093 C CA . VAL A 1 548 ? -18.048 12.142 22.403 1.00 98.19 548 VAL A CA 1
ATOM 4094 C C . VAL A 1 548 ? -16.788 11.587 23.056 1.00 98.19 548 VAL A C 1
ATOM 4096 O O . VAL A 1 548 ? -16.877 10.823 24.018 1.00 98.19 548 VAL A O 1
ATOM 4099 N N . ALA A 1 549 ? -15.609 11.951 22.560 1.00 97.69 549 ALA A N 1
ATOM 4100 C CA . ALA A 1 549 ? -14.366 11.594 23.229 1.00 97.69 549 ALA A CA 1
ATOM 4101 C C . ALA A 1 549 ? -14.244 12.308 24.580 1.00 97.69 549 ALA A C 1
ATOM 4103 O O . ALA A 1 549 ? -14.536 13.500 24.702 1.00 97.69 549 ALA A O 1
ATOM 4104 N N . ASP A 1 550 ? -13.769 11.589 25.596 1.00 97.44 550 ASP A N 1
ATOM 4105 C CA . ASP A 1 550 ? -13.311 12.246 26.809 1.00 97.44 550 ASP A CA 1
ATOM 4106 C C . ASP A 1 550 ? -11.929 12.858 26.585 1.00 97.44 550 ASP A C 1
ATOM 4108 O O . ASP A 1 550 ? -10.990 12.165 26.193 1.00 97.44 550 ASP A O 1
ATOM 4112 N N . ARG A 1 551 ? -11.794 14.150 26.892 1.00 96.62 551 ARG A N 1
ATOM 4113 C CA . ARG A 1 551 ? -10.549 14.912 26.725 1.00 96.62 551 ARG A CA 1
ATOM 4114 C C . ARG A 1 551 ? -9.351 14.239 27.405 1.00 96.62 551 ARG A C 1
ATOM 4116 O O . ARG A 1 551 ? -8.261 14.201 26.839 1.00 96.62 551 ARG A O 1
ATOM 4123 N N . GLU A 1 552 ? -9.546 13.745 28.625 1.00 97.44 552 GLU A N 1
ATOM 4124 C CA . GLU A 1 552 ? -8.482 13.150 29.435 1.00 97.44 552 GLU A CA 1
ATOM 4125 C C . GLU A 1 552 ? -8.312 11.662 29.112 1.00 97.44 552 GLU A C 1
ATOM 4127 O O . GLU A 1 552 ? -7.202 11.226 28.806 1.00 97.44 552 GLU A O 1
ATOM 4132 N N . GLY A 1 553 ? -9.410 10.900 29.084 1.00 96.56 553 GLY A N 1
ATOM 4133 C CA . GLY A 1 553 ? -9.412 9.473 28.760 1.00 96.56 553 GLY A CA 1
ATOM 4134 C C . GLY A 1 553 ? -8.843 9.154 27.376 1.00 96.56 553 GLY A C 1
ATOM 4135 O O . GLY A 1 553 ? -8.041 8.231 27.245 1.00 96.56 553 GLY A O 1
ATOM 4136 N N . MET A 1 554 ? -9.177 9.938 26.342 1.00 95.88 554 MET A N 1
ATOM 4137 C CA . MET A 1 554 ? -8.646 9.741 24.986 1.00 95.88 554 MET A CA 1
ATOM 4138 C C . MET A 1 554 ? -7.151 10.079 24.892 1.00 95.88 554 MET A C 1
ATOM 4140 O O . MET A 1 554 ? -6.405 9.376 24.211 1.00 95.88 554 MET A O 1
ATOM 4144 N N . ALA A 1 555 ? -6.676 11.100 25.613 1.00 95.75 555 ALA A N 1
ATOM 4145 C CA . ALA A 1 555 ? -5.248 11.413 25.667 1.00 95.75 555 ALA A CA 1
ATOM 4146 C C . ALA A 1 555 ? -4.459 10.334 26.428 1.00 95.75 555 ALA A C 1
ATOM 4148 O O . ALA A 1 555 ? -3.434 9.870 25.931 1.00 95.75 555 ALA A O 1
ATOM 4149 N N . ALA A 1 556 ? -4.968 9.866 27.572 1.00 96.31 556 ALA A N 1
ATOM 4150 C CA . ALA A 1 556 ? -4.386 8.749 28.315 1.00 96.31 556 ALA A CA 1
ATOM 4151 C C . ALA A 1 556 ? -4.382 7.445 27.493 1.00 96.31 556 ALA A C 1
ATOM 4153 O O . ALA A 1 556 ? -3.417 6.683 27.542 1.00 96.31 556 ALA A O 1
ATOM 4154 N N . PHE A 1 557 ? -5.427 7.207 26.693 1.00 95.38 557 PHE A N 1
ATOM 4155 C CA . PHE A 1 557 ? -5.507 6.076 25.766 1.00 95.38 557 PHE A CA 1
ATOM 4156 C C . PHE A 1 557 ? -4.441 6.170 24.670 1.00 95.38 557 PHE A C 1
ATOM 4158 O O . PHE A 1 557 ? -3.671 5.231 24.484 1.00 95.38 557 PHE A O 1
ATOM 4165 N N . ALA A 1 558 ? -4.325 7.321 24.001 1.00 94.31 558 ALA A N 1
ATOM 4166 C CA . ALA A 1 558 ? -3.311 7.547 22.974 1.00 94.31 558 ALA A CA 1
ATOM 4167 C C . ALA A 1 558 ? -1.876 7.428 23.526 1.00 94.31 558 ALA A C 1
ATOM 4169 O O . ALA A 1 558 ? -1.022 6.814 22.8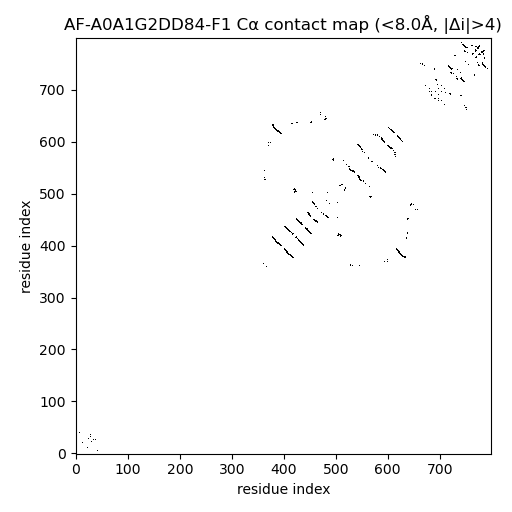88 1.00 94.31 558 ALA A O 1
ATOM 4170 N N . GLN A 1 559 ? -1.618 7.940 24.736 1.00 94.38 559 GLN A N 1
ATOM 4171 C CA . GLN A 1 559 ? -0.340 7.761 25.434 1.00 94.38 559 GLN A CA 1
ATOM 4172 C C . GLN A 1 559 ? -0.058 6.282 25.747 1.00 94.38 559 GLN A C 1
ATOM 4174 O O . GLN A 1 559 ? 1.060 5.818 25.529 1.00 94.38 559 GLN A O 1
ATOM 4179 N N . ALA A 1 560 ? -1.060 5.522 26.203 1.00 92.69 560 ALA A N 1
ATOM 4180 C CA . ALA A 1 560 ? -0.911 4.099 26.499 1.00 92.69 560 ALA A CA 1
ATOM 4181 C C . ALA A 1 560 ? -0.681 3.244 25.239 1.00 92.69 560 ALA A C 1
ATOM 4183 O O . ALA A 1 560 ? 0.172 2.357 25.259 1.00 92.69 560 ALA A O 1
ATOM 4184 N N . LEU A 1 561 ? -1.378 3.533 24.134 1.00 90.81 561 LEU A N 1
ATOM 4185 C CA . LEU A 1 561 ? -1.144 2.885 22.838 1.00 90.81 561 LEU A CA 1
ATOM 4186 C C . LEU A 1 561 ? 0.246 3.223 22.283 1.00 90.81 561 LEU A C 1
ATOM 4188 O O . LEU A 1 561 ? 0.958 2.325 21.835 1.00 90.81 561 LEU A O 1
ATOM 4192 N N . TYR A 1 562 ? 0.670 4.490 22.355 1.00 90.19 562 TYR A N 1
ATOM 4193 C CA . TYR A 1 562 ? 2.015 4.891 21.935 1.00 90.19 562 TYR A CA 1
ATOM 4194 C C . TYR A 1 562 ? 3.092 4.169 22.754 1.00 90.19 562 TYR A C 1
ATOM 4196 O O . TYR A 1 562 ? 4.015 3.600 22.171 1.00 90.19 562 TYR A O 1
ATOM 4204 N N . ARG A 1 563 ? 2.929 4.106 24.086 1.00 90.00 563 ARG A N 1
ATOM 4205 C CA . ARG A 1 563 ? 3.813 3.346 24.980 1.00 90.00 563 ARG A CA 1
ATOM 4206 C C . ARG A 1 563 ? 3.854 1.866 24.617 1.00 90.00 563 ARG A C 1
ATOM 4208 O O . ARG A 1 563 ? 4.945 1.315 24.548 1.00 90.00 563 ARG A O 1
ATOM 4215 N N . LYS A 1 564 ? 2.705 1.244 24.335 1.00 85.19 564 LYS A N 1
ATOM 4216 C CA . LYS A 1 564 ? 2.621 -0.167 23.933 1.00 85.19 564 LYS A CA 1
ATOM 4217 C C . LYS A 1 564 ? 3.402 -0.452 22.647 1.00 85.19 564 LYS A C 1
ATOM 4219 O O . LYS A 1 564 ? 4.269 -1.316 22.646 1.00 85.19 564 LYS A O 1
ATOM 4224 N N . TYR A 1 565 ? 3.125 0.279 21.568 1.00 82.75 565 TYR A N 1
ATOM 4225 C CA . TYR A 1 565 ? 3.700 -0.034 20.253 1.00 82.75 565 TYR A CA 1
ATOM 4226 C C . TYR A 1 565 ? 5.109 0.546 20.027 1.00 82.75 565 TYR A C 1
ATOM 4228 O O . TYR A 1 565 ? 5.859 0.016 19.211 1.00 82.75 565 TYR A O 1
ATOM 4236 N N . SER A 1 566 ? 5.498 1.599 20.759 1.00 83.12 566 SER A N 1
ATOM 4237 C CA . SER A 1 566 ? 6.816 2.252 20.621 1.00 83.12 566 SER A CA 1
ATOM 4238 C C . SER A 1 566 ? 7.805 1.936 21.752 1.00 83.12 566 SER A C 1
ATOM 4240 O O . SER A 1 566 ? 8.966 2.336 21.642 1.00 83.12 566 SER A O 1
ATOM 4242 N N . ASN A 1 567 ? 7.351 1.299 22.845 1.00 84.69 567 ASN A N 1
ATOM 4243 C CA . ASN A 1 567 ? 8.075 1.112 24.120 1.00 84.69 567 ASN A CA 1
ATOM 4244 C C . ASN A 1 567 ? 8.771 2.393 24.624 1.00 84.69 567 ASN A C 1
ATOM 4246 O O . ASN A 1 567 ? 9.915 2.397 25.076 1.00 84.69 567 ASN A O 1
ATOM 4250 N N . LYS A 1 568 ? 8.069 3.519 24.465 1.00 90.19 568 LYS A N 1
ATOM 4251 C CA . LYS A 1 568 ? 8.498 4.883 24.799 1.00 90.19 568 LYS A CA 1
ATOM 4252 C C . LYS A 1 568 ? 7.281 5.651 25.281 1.00 90.19 568 LYS A C 1
ATOM 4254 O O . LYS A 1 568 ? 6.225 5.549 24.667 1.00 90.19 568 LYS A O 1
ATOM 4259 N N . ASP A 1 569 ? 7.412 6.440 26.337 1.00 93.50 569 ASP A N 1
ATOM 4260 C CA . ASP A 1 569 ? 6.328 7.331 26.752 1.00 93.50 569 ASP A CA 1
ATOM 4261 C C . ASP A 1 569 ? 6.163 8.493 25.756 1.00 93.50 569 ASP A C 1
ATOM 4263 O O . ASP A 1 569 ? 7.143 9.023 25.226 1.00 93.50 569 ASP A O 1
ATOM 4267 N N . LEU A 1 570 ? 4.915 8.897 25.489 1.00 92.56 570 LEU A N 1
ATOM 4268 C CA . LEU A 1 570 ? 4.606 10.014 24.589 1.00 92.56 570 LEU A CA 1
ATOM 4269 C C . LEU A 1 570 ? 4.828 11.348 25.316 1.00 92.56 570 LEU A C 1
ATOM 4271 O O . LEU A 1 570 ? 3.904 11.926 25.895 1.00 92.56 570 LEU A O 1
ATOM 4275 N N . ILE A 1 571 ? 6.076 11.814 25.304 1.00 93.56 571 ILE A N 1
ATOM 4276 C CA . ILE A 1 571 ? 6.482 13.077 25.926 1.00 93.56 571 ILE A CA 1
ATOM 4277 C C . ILE A 1 571 ? 6.055 14.248 25.030 1.00 93.56 571 ILE A C 1
ATOM 4279 O O . ILE A 1 571 ? 6.577 14.434 23.932 1.00 93.56 571 ILE A O 1
ATOM 4283 N N . LEU A 1 572 ? 5.126 15.057 25.536 1.00 93.56 572 LEU A N 1
ATOM 4284 C CA . LEU A 1 572 ? 4.688 16.335 24.969 1.00 93.56 572 LEU A CA 1
ATOM 4285 C C . LEU A 1 572 ? 4.958 17.444 25.996 1.00 93.56 572 LEU A C 1
ATOM 4287 O O . LEU A 1 572 ? 4.914 17.182 27.200 1.00 93.56 572 LEU A O 1
ATOM 4291 N N . SER A 1 573 ? 5.199 18.682 25.553 1.00 95.31 573 SER A N 1
ATOM 4292 C CA . SER A 1 573 ? 5.146 19.834 26.468 1.00 95.31 573 SER A CA 1
ATOM 4293 C C . SER A 1 573 ? 3.722 20.044 27.002 1.00 95.31 573 SER A C 1
ATOM 4295 O O . SER A 1 573 ? 2.761 19.543 26.420 1.00 95.31 573 SER A O 1
ATOM 4297 N N . GLU A 1 574 ? 3.560 20.810 28.083 1.00 96.19 574 GLU A N 1
ATOM 4298 C CA . GLU A 1 574 ? 2.237 21.094 28.660 1.00 96.19 574 GLU A CA 1
ATOM 4299 C C . GLU A 1 574 ? 1.287 21.741 27.632 1.00 96.19 574 GLU A C 1
ATOM 4301 O O . GLU A 1 574 ? 0.174 21.253 27.435 1.00 96.19 574 GLU A O 1
ATOM 4306 N N . ASP A 1 575 ? 1.765 22.733 26.870 1.00 95.44 575 ASP A N 1
ATOM 4307 C CA . ASP A 1 575 ? 1.021 23.348 25.759 1.00 95.44 575 ASP A CA 1
ATOM 4308 C C . ASP A 1 575 ? 0.673 22.348 24.643 1.00 95.44 575 ASP A C 1
ATOM 4310 O O . ASP A 1 575 ? -0.435 22.367 24.102 1.00 95.44 575 ASP A O 1
ATOM 4314 N N . GLN A 1 576 ? 1.613 21.471 24.270 1.00 94.56 576 GLN A N 1
ATOM 4315 C CA . GLN A 1 576 ? 1.391 20.455 23.235 1.00 94.56 576 GLN A CA 1
ATOM 4316 C C . GLN A 1 576 ? 0.379 19.403 23.694 1.00 94.56 576 GLN A C 1
ATOM 4318 O O . GLN A 1 576 ? -0.477 19.005 22.907 1.00 94.56 576 GLN A O 1
ATOM 4323 N N . LEU A 1 577 ? 0.442 18.978 24.958 1.00 95.12 577 LEU A N 1
ATOM 4324 C CA . LEU A 1 577 ? -0.509 18.054 25.565 1.00 95.12 577 LEU A CA 1
ATOM 4325 C C . LEU A 1 577 ? -1.899 18.691 25.672 1.00 95.12 577 LEU A C 1
ATOM 4327 O O . LEU A 1 577 ? -2.889 18.025 25.382 1.00 95.12 577 LEU A O 1
ATOM 4331 N N . LEU A 1 578 ? -1.984 19.976 26.032 1.00 96.38 578 LEU A N 1
ATOM 4332 C CA . LEU A 1 578 ? -3.239 20.725 26.072 1.00 96.38 578 LEU A CA 1
ATOM 4333 C C . LEU A 1 578 ? -3.899 20.758 24.683 1.00 96.38 578 LEU A C 1
ATOM 4335 O O . LEU A 1 578 ? -5.049 20.341 24.554 1.00 96.38 578 LEU A O 1
ATOM 4339 N N . ARG A 1 579 ? -3.145 21.144 23.645 1.00 95.31 579 ARG A N 1
ATOM 4340 C CA . ARG A 1 579 ? -3.599 21.182 22.241 1.00 95.31 579 ARG A CA 1
ATOM 4341 C C . ARG A 1 579 ? -3.974 19.802 21.698 1.00 95.31 579 ARG A C 1
ATOM 4343 O O . ARG A 1 579 ? -4.996 19.661 21.038 1.00 95.31 579 ARG A O 1
ATOM 4350 N N . PHE A 1 580 ? -3.182 18.775 22.006 1.00 94.50 580 PHE A N 1
ATOM 4351 C CA . PHE A 1 580 ? -3.466 17.388 21.627 1.00 94.50 580 PHE A CA 1
ATOM 4352 C C . PHE A 1 580 ? -4.774 16.891 22.257 1.00 94.50 580 PHE A C 1
ATOM 4354 O O . PHE A 1 580 ? -5.618 16.325 21.567 1.00 94.50 580 PHE A O 1
ATOM 4361 N N . LYS A 1 581 ? -4.991 17.188 23.544 1.00 96.06 581 LYS A N 1
ATOM 4362 C CA . LYS A 1 581 ? -6.252 16.933 24.252 1.00 96.06 581 LYS A CA 1
ATOM 4363 C C . LYS A 1 581 ? -7.445 17.669 23.628 1.00 96.06 581 LYS A C 1
ATOM 4365 O O . LYS A 1 581 ? -8.503 17.064 23.484 1.00 96.06 581 LYS A O 1
ATOM 4370 N N . ASP A 1 582 ? -7.293 18.943 23.252 1.00 96.38 582 ASP A N 1
ATOM 4371 C CA . ASP A 1 582 ? -8.349 19.710 22.565 1.00 96.38 582 ASP A CA 1
ATOM 4372 C C . ASP A 1 582 ? -8.690 19.116 21.188 1.00 96.38 582 ASP A C 1
ATOM 4374 O O . ASP A 1 582 ? -9.867 18.945 20.873 1.00 96.38 582 ASP A O 1
ATOM 4378 N N . ALA A 1 583 ? -7.683 18.723 20.400 1.00 94.88 583 ALA A N 1
ATOM 4379 C CA . ALA A 1 583 ? -7.883 18.074 19.105 1.00 94.88 583 ALA A CA 1
ATOM 4380 C C . ALA A 1 583 ? -8.605 16.720 19.238 1.00 94.88 583 ALA A C 1
ATOM 4382 O O . ALA A 1 583 ? -9.550 16.440 18.499 1.00 94.88 583 ALA A O 1
ATOM 4383 N N . LEU A 1 584 ? -8.208 15.893 20.213 1.00 95.00 584 LEU A N 1
ATOM 4384 C CA . LEU A 1 584 ? -8.859 14.612 20.507 1.00 95.00 584 LEU A CA 1
ATOM 4385 C C . LEU A 1 584 ? -10.308 14.788 20.988 1.00 95.00 584 LEU A C 1
ATOM 4387 O O . LEU A 1 584 ? -11.172 14.001 20.608 1.00 95.00 584 LEU A O 1
ATOM 4391 N N . ALA A 1 585 ? -10.606 15.842 21.753 1.00 96.38 585 ALA A N 1
ATOM 4392 C CA . ALA A 1 585 ? -11.964 16.154 22.208 1.00 96.38 585 ALA A CA 1
ATOM 4393 C C . ALA A 1 585 ? -12.930 16.560 21.071 1.00 96.38 585 ALA A C 1
ATOM 4395 O O . ALA A 1 585 ? -14.140 16.613 21.292 1.00 96.38 585 ALA A O 1
ATOM 4396 N N . LYS A 1 586 ? -12.434 16.811 19.846 1.00 97.06 586 LYS A N 1
ATOM 4397 C CA . LYS A 1 586 ? -13.273 17.010 18.646 1.00 97.06 586 LYS A CA 1
ATOM 4398 C C . LYS A 1 586 ? -13.776 15.700 18.026 1.00 97.06 586 LYS A C 1
ATOM 4400 O O . LYS A 1 586 ? -14.594 15.756 17.108 1.00 97.06 586 LYS A O 1
ATOM 4405 N N . ILE A 1 587 ? -13.309 14.541 18.499 1.00 97.56 587 ILE A N 1
ATOM 4406 C CA . ILE A 1 587 ? -13.842 13.237 18.093 1.00 97.56 587 ILE A CA 1
ATOM 4407 C C . ILE A 1 587 ? -15.232 13.061 18.718 1.00 97.56 587 ILE A C 1
ATOM 4409 O O . ILE A 1 587 ? -15.405 13.104 19.936 1.00 97.56 587 ILE A O 1
ATOM 4413 N N . SER A 1 588 ? -16.232 12.835 17.873 1.00 98.25 588 SER A N 1
ATOM 4414 C CA . SER A 1 588 ? -17.608 12.525 18.267 1.00 98.25 588 SER A CA 1
ATOM 4415 C C . SER A 1 588 ? -18.199 11.480 17.333 1.00 98.25 588 SER A C 1
ATOM 4417 O O . SER A 1 588 ? -17.651 11.215 16.264 1.00 98.25 588 SER A O 1
ATOM 4419 N N . GLY A 1 589 ? -19.292 10.847 17.729 1.00 97.88 589 GLY A N 1
ATOM 4420 C CA . GLY A 1 589 ? -19.816 9.726 16.974 1.00 97.88 589 GLY A CA 1
ATOM 4421 C C . GLY A 1 589 ? -21.138 9.206 17.492 1.00 97.88 589 GLY A C 1
ATOM 4422 O O . GLY A 1 589 ? -21.741 9.782 18.396 1.00 97.88 589 GLY A O 1
ATOM 4423 N N . ASP A 1 590 ? -21.536 8.079 16.929 1.00 98.50 590 ASP A N 1
ATOM 4424 C CA . ASP A 1 590 ? -22.838 7.460 17.097 1.00 98.50 590 ASP A CA 1
ATOM 4425 C C . ASP A 1 590 ? -22.652 5.933 17.132 1.00 98.50 590 ASP A C 1
ATOM 4427 O O . ASP A 1 590 ? -21.819 5.374 16.412 1.00 98.50 590 ASP A O 1
ATOM 4431 N N . VAL A 1 591 ? -23.379 5.253 18.017 1.00 98.25 591 VAL A N 1
ATOM 4432 C CA . VAL A 1 591 ? -23.257 3.810 18.277 1.00 98.25 591 VAL A CA 1
ATOM 4433 C C . VAL A 1 591 ? -24.633 3.166 18.198 1.00 98.25 591 VAL A C 1
ATOM 4435 O O . VAL A 1 591 ? -25.572 3.650 18.823 1.00 98.25 591 VAL A O 1
ATOM 4438 N N . TRP A 1 592 ? -24.745 2.047 17.487 1.00 98.38 592 TRP A N 1
ATOM 4439 C CA . TRP A 1 592 ? -25.956 1.238 17.402 1.00 98.38 592 TRP A CA 1
ATOM 4440 C C . TRP A 1 592 ? -25.739 -0.080 18.130 1.00 98.38 592 TRP A C 1
ATOM 4442 O O . TRP A 1 592 ? -24.840 -0.855 17.795 1.00 98.38 592 TRP A O 1
ATOM 4452 N N . ILE A 1 593 ? -26.581 -0.320 19.128 1.00 97.88 593 ILE A N 1
ATOM 4453 C CA . ILE A 1 593 ? -26.587 -1.529 19.945 1.00 97.88 593 ILE A CA 1
ATOM 4454 C C . ILE A 1 593 ? -27.922 -2.230 19.711 1.00 97.88 593 ILE A C 1
ATOM 4456 O O . ILE A 1 593 ? -28.971 -1.615 19.897 1.00 97.88 593 ILE A O 1
ATOM 4460 N N . ASN A 1 594 ? -27.907 -3.505 19.338 1.00 96.94 594 ASN A N 1
ATOM 4461 C CA . ASN A 1 594 ? -29.108 -4.306 19.137 1.00 96.94 594 ASN A CA 1
ATOM 4462 C C . ASN A 1 594 ? -30.010 -4.252 20.386 1.00 96.94 594 ASN A C 1
ATOM 4464 O O . ASN A 1 594 ? -29.566 -4.563 21.495 1.00 96.94 594 ASN A O 1
ATOM 4468 N N . ALA A 1 595 ? -31.276 -3.860 20.226 1.00 95.75 595 ALA A N 1
ATOM 4469 C CA . ALA A 1 595 ? -32.157 -3.566 21.358 1.00 95.75 595 ALA A CA 1
ATOM 4470 C C . ALA A 1 595 ? -32.647 -4.811 22.125 1.00 95.75 595 ALA A C 1
ATOM 4472 O O . ALA A 1 595 ? -33.139 -4.655 23.245 1.00 95.75 595 ALA A O 1
ATOM 4473 N N . ASP A 1 596 ? -32.510 -6.008 21.544 1.00 94.94 596 ASP A N 1
ATOM 4474 C CA . ASP A 1 596 ? -32.971 -7.276 22.123 1.00 94.94 596 ASP A CA 1
ATOM 4475 C C . ASP A 1 596 ? -31.817 -8.139 22.671 1.00 94.94 596 ASP A C 1
ATOM 4477 O O . ASP A 1 596 ? -31.980 -8.815 23.686 1.00 94.94 596 ASP A O 1
ATOM 4481 N N . THR A 1 597 ? -30.639 -8.109 22.034 1.00 94.81 597 THR A N 1
ATOM 4482 C CA . THR A 1 597 ? -29.455 -8.902 22.433 1.00 94.81 597 THR A CA 1
ATOM 4483 C C . THR A 1 597 ? -28.402 -8.103 23.208 1.00 94.81 597 THR A C 1
ATOM 4485 O O . THR A 1 597 ? -27.643 -8.684 23.986 1.00 94.81 597 THR A O 1
ATOM 4488 N N . GLY A 1 598 ? -28.352 -6.779 23.023 1.00 94.62 598 GLY A N 1
ATOM 4489 C CA . GLY A 1 598 ? -27.317 -5.907 23.586 1.00 94.62 598 GLY A CA 1
ATOM 4490 C C . GLY A 1 598 ? -25.995 -5.879 22.807 1.00 94.62 598 GLY A C 1
ATOM 4491 O O . GLY A 1 598 ? -25.060 -5.218 23.261 1.00 94.62 598 GLY A O 1
ATOM 4492 N N . THR A 1 599 ? -25.896 -6.551 21.655 1.00 95.25 599 THR A N 1
ATOM 4493 C CA . THR A 1 599 ? -24.658 -6.600 20.859 1.00 95.25 599 THR A CA 1
ATOM 4494 C C . THR A 1 599 ? -24.413 -5.305 20.083 1.00 95.25 599 THR A C 1
ATOM 4496 O O . THR A 1 599 ? -25.344 -4.627 19.650 1.00 95.25 599 THR A O 1
ATOM 4499 N N . LEU A 1 600 ? -23.142 -4.949 19.888 1.00 96.88 600 LEU A N 1
ATOM 4500 C CA . LEU A 1 600 ? -22.739 -3.826 19.039 1.00 96.88 600 LEU A CA 1
ATOM 4501 C C . LEU A 1 600 ? -22.981 -4.162 17.555 1.00 96.88 600 LEU A C 1
ATOM 4503 O O . LEU A 1 600 ? -22.352 -5.076 17.028 1.00 96.88 600 LEU A O 1
ATOM 4507 N N . GLU A 1 601 ? -23.842 -3.400 16.877 1.00 97.19 601 GLU A N 1
ATOM 4508 C CA . GLU A 1 601 ? -24.162 -3.585 15.449 1.00 97.19 601 GLU A CA 1
ATOM 4509 C C . GLU A 1 601 ? -23.459 -2.566 14.554 1.00 97.19 601 GLU A C 1
ATOM 4511 O O . GLU A 1 601 ? -23.097 -2.877 13.420 1.00 97.19 601 GLU A O 1
ATOM 4516 N N . LYS A 1 602 ? -23.249 -1.338 15.043 1.00 98.06 602 LYS A N 1
ATOM 4517 C CA . LYS A 1 602 ? -22.572 -0.287 14.279 1.00 98.06 602 LYS A CA 1
ATOM 4518 C C . LYS A 1 602 ? -21.906 0.742 15.185 1.00 98.06 602 LYS A C 1
ATOM 4520 O O . LYS A 1 602 ? -22.406 1.053 16.262 1.00 98.06 602 LYS A O 1
ATOM 4525 N N . ILE A 1 603 ? -20.810 1.322 14.716 1.00 98.00 603 ILE A N 1
ATOM 4526 C CA . ILE A 1 603 ? -20.187 2.519 15.281 1.00 98.00 603 ILE A CA 1
ATOM 4527 C C . ILE A 1 603 ? -19.763 3.455 14.147 1.00 98.00 603 ILE A C 1
ATOM 4529 O O . ILE A 1 603 ? -19.197 3.017 13.147 1.00 98.00 603 ILE A O 1
ATOM 4533 N N . ILE A 1 604 ? -20.030 4.748 14.302 1.00 98.25 604 ILE A N 1
ATOM 4534 C CA . ILE A 1 604 ? -19.453 5.815 13.485 1.00 98.25 604 ILE A CA 1
ATOM 4535 C C . ILE A 1 604 ? -18.706 6.754 14.427 1.00 98.25 604 ILE A C 1
ATOM 4537 O O . ILE A 1 604 ? -19.270 7.226 15.406 1.00 98.25 604 ILE A O 1
ATOM 4541 N N . LEU A 1 605 ? -17.450 7.050 14.117 1.00 97.81 605 LEU A N 1
ATOM 4542 C CA . LEU A 1 605 ? -16.666 8.131 14.702 1.00 97.81 605 LEU A CA 1
ATOM 4543 C C . LEU A 1 605 ? -16.361 9.161 13.614 1.00 97.81 605 LEU A C 1
ATOM 4545 O O . LEU A 1 605 ? -16.168 8.824 12.446 1.00 97.81 605 LEU A O 1
ATOM 4549 N N . SER A 1 606 ? -16.289 10.427 13.996 1.00 97.75 606 SER A N 1
ATOM 4550 C CA . SER A 1 606 ? -15.911 11.531 13.121 1.00 97.75 606 SER A CA 1
ATOM 4551 C C . SER A 1 606 ? -15.216 12.635 13.908 1.00 97.75 606 SER A C 1
ATOM 4553 O O . SER A 1 606 ? -15.481 12.841 15.093 1.00 97.75 606 SER A O 1
ATOM 4555 N N . ALA A 1 607 ? -14.328 13.363 13.244 1.00 97.38 607 ALA A N 1
ATOM 4556 C CA . ALA A 1 607 ? -13.722 14.571 13.780 1.00 97.38 607 ALA A CA 1
ATOM 4557 C C . ALA A 1 607 ? -13.604 15.623 12.678 1.00 97.38 607 ALA A C 1
ATOM 4559 O O . ALA A 1 607 ? -13.538 15.310 11.488 1.00 97.38 607 ALA A O 1
ATOM 4560 N N . LYS A 1 608 ? -13.552 16.892 13.078 1.00 97.75 608 LYS A N 1
ATOM 4561 C CA . LYS A 1 608 ? -13.175 17.992 12.190 1.00 97.75 608 LYS A CA 1
ATOM 4562 C C . LYS A 1 608 ? -12.051 18.774 12.848 1.00 97.75 608 LYS A C 1
ATOM 4564 O O . LYS A 1 608 ? -12.300 19.659 13.666 1.00 97.75 608 LYS A O 1
ATOM 4569 N N . PHE A 1 609 ? -10.825 18.394 12.516 1.00 96.94 609 PHE A N 1
ATOM 4570 C CA . PHE A 1 609 ? -9.626 19.009 13.062 1.00 96.94 609 PHE A CA 1
ATOM 4571 C C . PHE A 1 609 ? -9.458 20.431 12.528 1.00 96.94 609 PHE A C 1
ATOM 4573 O O . PHE A 1 609 ? -9.841 20.741 11.396 1.00 96.94 609 PHE A O 1
ATOM 4580 N N . ASP A 1 610 ? -8.897 21.284 13.377 1.00 96.81 610 ASP A N 1
ATOM 4581 C CA . ASP A 1 610 ? -8.302 22.575 13.034 1.00 96.81 610 ASP A CA 1
ATOM 4582 C C . ASP A 1 610 ? -7.403 22.980 14.212 1.00 96.81 610 ASP A C 1
ATOM 4584 O O . ASP A 1 610 ? -7.771 23.827 15.029 1.00 96.81 610 ASP A O 1
ATOM 4588 N N . ASP A 1 611 ? -6.307 22.236 14.388 1.00 96.25 611 ASP A N 1
ATOM 4589 C CA . ASP A 1 611 ? -5.532 22.170 15.635 1.00 96.25 611 ASP A CA 1
ATOM 4590 C C . ASP A 1 611 ? -4.033 21.996 15.380 1.00 96.25 611 ASP A C 1
ATOM 4592 O O . ASP A 1 611 ? -3.624 21.274 14.472 1.00 96.25 611 ASP A O 1
ATOM 4596 N N . ASP A 1 612 ? -3.205 22.589 16.240 1.00 93.00 612 ASP A N 1
ATOM 4597 C CA . ASP A 1 612 ? -1.747 22.445 16.207 1.00 93.00 612 ASP A CA 1
ATOM 4598 C C . ASP A 1 612 ? -1.302 21.198 17.000 1.00 93.00 612 ASP A C 1
ATOM 4600 O O . ASP A 1 612 ? -0.973 21.278 18.190 1.00 93.00 612 ASP A O 1
ATOM 4604 N N . ILE A 1 613 ? -1.267 20.037 16.345 1.00 90.19 613 ILE A N 1
ATOM 4605 C CA . ILE A 1 613 ? -0.846 18.757 16.930 1.00 90.19 613 ILE A CA 1
ATOM 4606 C C . ILE A 1 613 ? 0.677 18.620 16.806 1.00 90.19 613 ILE A C 1
ATOM 4608 O O . ILE A 1 613 ? 1.225 18.572 15.708 1.00 90.19 613 ILE A O 1
ATOM 4612 N N . ALA A 1 614 ? 1.382 18.574 17.942 1.00 86.88 614 ALA A N 1
ATOM 4613 C CA . ALA A 1 614 ? 2.846 18.431 18.021 1.00 86.88 614 ALA A CA 1
ATOM 4614 C C . ALA A 1 614 ? 3.670 19.451 17.185 1.00 86.88 614 ALA A C 1
ATOM 4616 O O . ALA A 1 614 ? 4.841 19.217 16.896 1.00 86.88 614 ALA A O 1
ATOM 4617 N N . GLY A 1 615 ? 3.086 20.604 16.832 1.00 87.31 615 GLY A N 1
ATOM 4618 C CA . GLY A 1 615 ? 3.715 21.638 15.991 1.00 87.31 615 GLY A CA 1
ATOM 4619 C C . GLY A 1 615 ? 3.350 21.581 14.500 1.00 87.31 615 GLY A C 1
ATOM 4620 O O . GLY A 1 615 ? 3.819 22.420 13.734 1.00 87.31 615 GLY A O 1
ATOM 4621 N N . ILE A 1 616 ? 2.496 20.638 14.094 1.00 92.75 616 ILE A N 1
ATOM 4622 C CA . ILE A 1 616 ? 1.876 20.569 12.767 1.00 92.75 616 ILE A CA 1
ATOM 4623 C C . ILE A 1 616 ? 0.413 20.994 12.922 1.00 92.75 616 ILE A C 1
ATOM 4625 O O . ILE A 1 616 ? -0.323 20.383 13.696 1.00 92.75 616 ILE A O 1
ATOM 4629 N N . ARG A 1 617 ? -0.039 22.011 12.184 1.00 95.56 617 ARG A N 1
ATOM 4630 C CA . ARG A 1 617 ? -1.467 22.323 12.113 1.00 95.56 617 ARG A CA 1
ATOM 4631 C C . ARG A 1 617 ? -2.157 21.319 11.204 1.00 95.56 617 ARG A C 1
ATOM 4633 O O . ARG A 1 617 ? -1.836 21.235 10.018 1.00 95.56 617 ARG A O 1
ATOM 4640 N N . VAL A 1 618 ? -3.103 20.587 11.776 1.00 96.12 618 VAL A N 1
ATOM 4641 C CA . VAL A 1 618 ? -3.941 19.591 11.112 1.00 96.12 618 VAL A CA 1
ATOM 4642 C C . VAL A 1 618 ? -5.340 20.176 10.978 1.00 96.12 618 VAL A C 1
ATOM 4644 O O . VAL A 1 618 ? -5.971 20.506 11.983 1.00 96.12 618 VAL A O 1
ATOM 4647 N N . GLN A 1 619 ? -5.829 20.317 9.748 1.00 97.81 619 GLN A N 1
ATOM 4648 C CA . GLN A 1 619 ? -7.152 20.869 9.466 1.00 97.81 619 GLN A CA 1
ATOM 4649 C C . GLN A 1 619 ? -7.907 19.978 8.474 1.00 97.81 619 GLN A C 1
ATOM 4651 O O . GLN A 1 619 ? -7.365 19.599 7.445 1.00 97.81 619 GLN A O 1
ATOM 4656 N N . GLY A 1 620 ? -9.169 19.654 8.761 1.00 97.69 620 GLY A N 1
ATOM 4657 C CA . GLY A 1 620 ? -10.029 18.890 7.850 1.00 97.69 620 GLY A CA 1
ATOM 4658 C C . GLY A 1 620 ? -10.891 17.821 8.534 1.00 97.69 620 GLY A C 1
ATOM 4659 O O . GLY A 1 620 ? -10.743 17.574 9.734 1.00 97.69 620 GLY A O 1
ATOM 4660 N N . PRO A 1 621 ? -11.842 17.215 7.800 1.00 98.06 621 PRO A N 1
ATOM 4661 C CA . PRO A 1 621 ? -12.661 16.119 8.299 1.00 98.06 621 PRO A CA 1
ATOM 4662 C C . PRO A 1 621 ? -11.911 14.779 8.322 1.00 98.06 621 PRO A C 1
ATOM 4664 O O . PRO A 1 621 ? -11.145 14.455 7.412 1.00 98.06 621 PRO A O 1
ATOM 4667 N N . SER A 1 622 ? -12.241 13.954 9.312 1.00 97.44 622 SER A N 1
ATOM 4668 C CA . SER A 1 622 ? -12.035 12.507 9.288 1.00 97.44 622 SER A CA 1
ATOM 4669 C C . SER A 1 622 ? -13.295 11.766 9.742 1.00 97.44 622 SER A C 1
ATOM 4671 O O . SER A 1 622 ? -14.115 12.298 10.497 1.00 97.44 622 SER A O 1
ATOM 4673 N N . SER A 1 623 ? -13.455 10.530 9.279 1.00 97.69 623 SER A N 1
ATOM 4674 C CA . SER A 1 623 ? -14.526 9.618 9.670 1.00 97.69 623 SER A CA 1
ATOM 4675 C C . SER A 1 623 ? -14.054 8.164 9.690 1.00 97.69 623 SER A C 1
ATOM 4677 O O . SER A 1 623 ? -13.116 7.780 8.988 1.00 97.69 623 SER A O 1
ATOM 4679 N N . LEU A 1 624 ? -14.717 7.360 10.519 1.00 96.81 624 LEU A N 1
ATOM 4680 C CA . LEU A 1 624 ? -14.493 5.932 10.692 1.00 96.81 624 LEU A CA 1
ATOM 4681 C C . LEU A 1 624 ? -15.835 5.263 11.016 1.00 96.81 624 LEU A C 1
ATOM 4683 O O . LEU A 1 624 ? -16.413 5.512 12.065 1.00 96.81 624 LEU A O 1
ATOM 4687 N N . GLU A 1 625 ? -16.339 4.433 10.118 1.00 98.00 625 GLU A N 1
ATOM 4688 C CA . GLU A 1 625 ? -17.594 3.689 10.219 1.00 98.00 625 GLU A CA 1
ATOM 4689 C C . GLU A 1 625 ? -17.271 2.193 10.260 1.00 98.00 625 GLU A C 1
ATOM 4691 O O . GLU A 1 625 ? -16.555 1.701 9.396 1.00 98.00 625 GLU A O 1
ATOM 4696 N N . PHE A 1 626 ? -17.819 1.452 11.219 1.00 97.69 626 PHE A N 1
ATOM 4697 C CA . PHE A 1 626 ? -17.830 -0.012 11.208 1.00 97.69 626 PHE A CA 1
ATOM 4698 C C . PHE A 1 626 ? -19.243 -0.520 11.469 1.00 97.69 626 PHE A C 1
ATOM 4700 O O . PHE A 1 626 ? -19.925 -0.025 12.361 1.00 97.69 626 PHE A O 1
ATOM 4707 N N . SER A 1 627 ? -19.666 -1.524 10.705 1.00 97.81 627 SER A N 1
ATOM 4708 C CA . SER A 1 627 ? -20.888 -2.303 10.935 1.00 97.81 627 SER A CA 1
ATOM 4709 C C . SER A 1 627 ? -20.516 -3.767 11.172 1.00 97.81 627 SER A C 1
ATOM 4711 O O . SER A 1 627 ? -19.603 -4.272 10.517 1.00 97.81 627 SER A O 1
ATOM 4713 N N . PHE A 1 628 ? -21.221 -4.445 12.073 1.00 96.81 628 PHE A N 1
ATOM 4714 C CA . PHE A 1 628 ? -20.925 -5.801 12.535 1.00 96.81 628 PHE A CA 1
ATOM 4715 C C . PHE A 1 628 ? -22.159 -6.699 12.412 1.00 96.81 628 PHE A C 1
ATOM 4717 O O . PHE A 1 628 ? -23.267 -6.295 12.758 1.00 96.81 628 PHE A O 1
ATOM 4724 N N . VAL A 1 629 ? -21.969 -7.926 11.927 1.00 95.50 629 VAL A N 1
ATOM 4725 C CA . VAL A 1 629 ? -23.021 -8.945 11.772 1.00 95.50 629 VAL A CA 1
ATOM 4726 C C . VAL A 1 629 ? -22.458 -10.339 12.068 1.00 95.50 629 VAL A C 1
ATOM 4728 O O . VAL A 1 629 ? -21.248 -10.520 12.174 1.00 95.50 629 VAL A O 1
ATOM 4731 N N . GLY A 1 630 ? -23.324 -11.347 12.206 1.00 92.12 630 GLY A N 1
ATOM 4732 C CA . GLY A 1 630 ? -22.888 -12.750 12.298 1.00 92.12 630 GLY A CA 1
ATOM 4733 C C . GLY A 1 630 ? -22.055 -13.098 13.540 1.00 92.12 630 GLY A C 1
ATOM 4734 O O . GLY A 1 630 ? -21.267 -14.040 13.493 1.00 92.12 630 GLY A O 1
ATOM 4735 N N . ALA A 1 631 ? -22.207 -12.350 14.637 1.00 92.88 631 ALA A N 1
ATOM 4736 C CA . ALA A 1 631 ? -21.492 -12.603 15.886 1.00 92.88 631 ALA A CA 1
ATOM 4737 C C . ALA A 1 631 ? -21.685 -14.055 16.370 1.00 92.88 631 ALA A C 1
ATOM 4739 O O . ALA A 1 631 ? -22.811 -14.553 16.427 1.00 92.88 631 ALA A O 1
ATOM 4740 N N . GLY A 1 632 ? -20.585 -14.732 16.705 1.00 91.50 632 GLY A N 1
ATOM 4741 C CA . GLY A 1 632 ? -20.590 -16.118 17.185 1.00 91.50 632 GLY A CA 1
ATOM 4742 C C . GLY A 1 632 ? -20.773 -17.203 16.111 1.00 91.50 632 GLY A C 1
ATOM 4743 O O . GLY A 1 632 ? -20.883 -18.378 16.459 1.00 91.50 632 GLY A O 1
ATOM 4744 N N . GLN A 1 633 ? -20.805 -16.864 14.816 1.00 93.81 633 GLN A N 1
ATOM 4745 C CA . GLN A 1 633 ? -20.819 -17.867 13.740 1.00 93.81 633 GLN A CA 1
ATOM 4746 C C . GLN A 1 633 ? -19.424 -18.492 13.551 1.00 93.81 633 GLN A C 1
ATOM 4748 O O . GLN A 1 633 ? -18.437 -17.755 13.557 1.00 93.81 633 GLN A O 1
ATOM 4753 N N . PRO A 1 634 ? -19.292 -19.821 13.384 1.00 92.00 634 PRO A N 1
ATOM 4754 C CA . PRO A 1 634 ? -17.986 -20.453 13.211 1.00 92.00 634 PRO A CA 1
ATOM 4755 C C . PRO A 1 634 ? -17.319 -19.976 11.916 1.00 92.00 634 PRO A C 1
ATOM 4757 O O . PRO A 1 634 ? -17.948 -19.952 10.858 1.00 92.00 634 PRO A O 1
ATOM 4760 N N . VAL A 1 635 ? -16.040 -19.623 12.014 1.00 93.44 635 VAL A N 1
ATOM 4761 C CA . VAL A 1 635 ? -15.210 -19.170 10.893 1.00 93.44 635 VAL A CA 1
ATOM 4762 C C . VAL A 1 635 ? -14.238 -20.288 10.537 1.00 93.44 635 VAL A C 1
ATOM 4764 O O . VAL A 1 635 ? -13.688 -20.937 11.424 1.00 93.44 635 VAL A O 1
ATOM 4767 N N . ALA A 1 636 ? -14.029 -20.503 9.244 1.00 93.38 636 ALA A N 1
ATOM 4768 C CA . ALA A 1 636 ? -12.954 -21.329 8.715 1.00 93.38 636 ALA A CA 1
ATOM 4769 C C . ALA A 1 636 ? -12.212 -20.494 7.670 1.00 93.38 636 ALA A C 1
ATOM 4771 O O . ALA A 1 636 ? -12.856 -19.825 6.860 1.00 93.38 636 ALA A O 1
ATOM 4772 N N . VAL A 1 637 ? -10.882 -20.509 7.722 1.00 94.94 637 VAL A N 1
ATOM 4773 C CA . VAL A 1 637 ? -10.010 -19.749 6.822 1.00 94.94 637 VAL A CA 1
ATOM 4774 C C . VAL A 1 637 ? -9.082 -20.748 6.147 1.00 94.94 637 VAL A C 1
ATOM 4776 O O . VAL A 1 637 ? -8.289 -21.409 6.815 1.00 94.94 637 VAL A O 1
ATOM 4779 N N . ASP A 1 638 ? -9.209 -20.892 4.830 1.00 96.19 638 ASP A N 1
ATOM 4780 C CA . ASP A 1 638 ? -8.401 -21.842 4.070 1.00 96.19 638 ASP A CA 1
ATOM 4781 C C . ASP A 1 638 ? -6.995 -21.270 3.817 1.00 96.19 638 ASP A C 1
ATOM 4783 O O . ASP A 1 638 ? -6.845 -20.149 3.317 1.00 96.19 638 ASP A O 1
ATOM 4787 N N . ILE A 1 639 ? -5.955 -22.052 4.120 1.00 96.56 639 ILE A N 1
ATOM 4788 C CA . ILE A 1 639 ? -4.568 -21.727 3.752 1.00 96.56 639 ILE A CA 1
ATOM 4789 C C . ILE A 1 639 ? -4.472 -21.700 2.211 1.00 96.56 639 ILE A C 1
ATOM 4791 O O . ILE A 1 639 ? -4.924 -22.656 1.575 1.00 96.56 639 ILE A O 1
ATOM 4795 N N . PRO A 1 640 ? -3.916 -20.646 1.581 1.00 97.00 640 PRO A N 1
ATOM 4796 C CA . PRO A 1 640 ? -3.718 -20.620 0.131 1.00 97.00 640 PRO A CA 1
ATOM 4797 C C . PRO A 1 640 ? -2.796 -21.750 -0.355 1.00 97.00 640 PRO A C 1
ATOM 4799 O O . PRO A 1 640 ? -1.749 -21.993 0.237 1.00 97.00 640 PRO A O 1
ATOM 4802 N N . GLU A 1 641 ? -3.147 -22.412 -1.465 1.00 92.69 641 GLU A N 1
ATOM 4803 C CA . GLU A 1 641 ? -2.350 -23.525 -2.023 1.00 92.69 641 GLU A CA 1
ATOM 4804 C C . GLU A 1 641 ? -0.955 -23.091 -2.514 1.00 92.69 641 GLU A C 1
ATOM 4806 O O . GLU A 1 641 ? -0.024 -23.895 -2.519 1.00 92.69 641 GLU A O 1
ATOM 4811 N N . PHE A 1 642 ? -0.811 -21.824 -2.918 1.00 91.94 642 PHE A N 1
ATOM 4812 C CA . PHE A 1 642 ? 0.425 -21.244 -3.441 1.00 91.94 642 PHE A CA 1
ATOM 4813 C C . PHE A 1 642 ? 0.666 -19.874 -2.802 1.00 91.94 642 PHE A C 1
ATOM 4815 O O . PHE A 1 642 ? -0.040 -18.910 -3.107 1.00 91.94 642 PHE A O 1
ATOM 4822 N N . ALA A 1 643 ? 1.668 -19.795 -1.926 1.00 96.12 643 ALA A N 1
ATOM 4823 C CA . ALA A 1 643 ? 2.132 -18.560 -1.306 1.00 96.12 643 ALA A CA 1
ATOM 4824 C C . ALA A 1 643 ? 3.666 -18.467 -1.368 1.00 96.12 643 ALA A C 1
ATOM 4826 O O . ALA A 1 643 ? 4.360 -19.467 -1.197 1.00 96.12 643 ALA A O 1
ATOM 4827 N N . LEU A 1 644 ? 4.184 -17.265 -1.621 1.00 95.88 644 LEU A N 1
ATOM 4828 C CA . LEU A 1 644 ? 5.613 -16.958 -1.712 1.00 95.88 644 LEU A CA 1
ATOM 4829 C C . LEU A 1 644 ? 6.107 -16.341 -0.406 1.00 95.88 644 LEU A C 1
ATOM 4831 O O . LEU A 1 644 ? 5.500 -15.391 0.087 1.00 95.88 644 LEU A O 1
ATOM 4835 N N . THR A 1 645 ? 7.220 -16.823 0.143 1.00 95.12 645 THR A N 1
ATOM 4836 C CA . THR A 1 645 ? 7.780 -16.243 1.373 1.00 95.12 645 THR A CA 1
ATOM 4837 C C . THR A 1 645 ? 8.453 -14.892 1.095 1.00 95.12 645 THR A C 1
ATOM 4839 O O . THR A 1 645 ? 8.813 -14.582 -0.043 1.00 95.12 645 THR A O 1
ATOM 4842 N N . LEU A 1 646 ? 8.680 -14.069 2.129 1.00 90.75 646 LEU A N 1
ATOM 4843 C CA . LEU A 1 646 ? 9.430 -12.809 1.981 1.00 90.75 646 LEU A CA 1
ATOM 4844 C C . LEU A 1 646 ? 10.825 -12.974 1.317 1.00 90.75 646 LEU A C 1
ATOM 4846 O O . LEU A 1 646 ? 11.182 -12.122 0.499 1.00 90.75 646 LEU A O 1
ATOM 4850 N N . PRO A 1 647 ? 11.617 -14.031 1.604 1.00 90.69 647 PRO A N 1
ATOM 4851 C CA . PRO A 1 647 ? 12.804 -14.376 0.818 1.00 90.69 647 PRO A CA 1
ATOM 4852 C C . PRO A 1 647 ? 12.542 -14.595 -0.680 1.00 90.69 647 PRO A C 1
ATOM 4854 O O . PRO A 1 647 ? 13.239 -13.993 -1.497 1.00 90.69 647 PRO A O 1
ATOM 4857 N N . ASP A 1 648 ? 11.539 -15.398 -1.050 1.00 92.69 648 ASP A N 1
ATOM 4858 C CA . ASP A 1 648 ? 11.224 -15.701 -2.458 1.00 92.69 648 ASP A CA 1
ATOM 4859 C C . ASP A 1 648 ? 10.775 -14.436 -3.201 1.00 92.69 648 ASP A C 1
ATOM 4861 O O . ASP A 1 648 ? 11.255 -14.128 -4.294 1.00 92.69 648 ASP A O 1
ATOM 4865 N N . LEU A 1 649 ? 9.920 -13.642 -2.549 1.00 91.81 649 LEU A N 1
ATOM 4866 C CA . LEU A 1 649 ? 9.488 -12.330 -3.016 1.00 91.81 649 LEU A CA 1
ATOM 4867 C C . LEU A 1 649 ? 10.682 -11.401 -3.284 1.00 91.81 649 LEU A C 1
ATOM 4869 O O . LEU A 1 649 ? 10.709 -10.712 -4.301 1.00 91.81 649 LEU A O 1
ATOM 4873 N N . ARG A 1 650 ? 11.690 -11.388 -2.401 1.00 90.75 650 ARG A N 1
ATOM 4874 C CA . ARG A 1 650 ? 12.897 -10.563 -2.568 1.00 90.75 650 ARG A CA 1
ATOM 4875 C C . ARG A 1 650 ? 13.732 -11.005 -3.776 1.00 90.75 650 ARG A C 1
ATOM 4877 O O . ARG A 1 650 ? 14.269 -10.143 -4.468 1.00 90.75 650 ARG A O 1
ATOM 4884 N N . VAL A 1 651 ? 13.812 -12.307 -4.066 1.00 92.94 651 VAL A N 1
ATOM 4885 C CA . VAL A 1 651 ? 14.461 -12.821 -5.290 1.00 92.94 651 VAL A CA 1
ATOM 4886 C C . VAL A 1 651 ? 13.695 -12.363 -6.532 1.00 92.94 651 VAL A C 1
ATOM 4888 O O . VAL A 1 651 ? 14.280 -11.725 -7.405 1.00 92.94 651 VAL A O 1
ATOM 4891 N N . GLN A 1 652 ? 12.379 -12.587 -6.573 1.00 91.12 652 GLN A N 1
ATOM 4892 C CA . GLN A 1 652 ? 11.530 -12.210 -7.709 1.00 91.12 652 GLN A CA 1
ATOM 4893 C C . GLN A 1 652 ? 11.510 -10.692 -7.962 1.00 91.12 652 GLN A C 1
ATOM 4895 O O . GLN A 1 652 ? 11.596 -10.244 -9.106 1.00 91.12 652 GLN A O 1
ATOM 4900 N N . MET A 1 653 ? 11.494 -9.872 -6.906 1.00 89.44 653 MET A N 1
ATOM 4901 C CA . MET A 1 653 ? 11.625 -8.417 -7.032 1.00 89.44 653 MET A CA 1
ATOM 4902 C C . MET A 1 653 ? 12.980 -7.997 -7.621 1.00 89.44 653 MET A C 1
ATOM 4904 O O . MET A 1 653 ? 13.014 -7.079 -8.441 1.00 89.44 653 MET A O 1
ATOM 4908 N N . ASN A 1 654 ? 14.082 -8.655 -7.246 1.00 91.31 654 ASN A N 1
ATOM 4909 C CA . ASN A 1 654 ? 15.405 -8.366 -7.808 1.00 91.31 654 ASN A CA 1
ATOM 4910 C C . ASN A 1 654 ? 15.485 -8.750 -9.296 1.00 91.31 654 ASN A C 1
ATOM 4912 O O . ASN A 1 654 ? 15.954 -7.950 -10.106 1.00 91.31 654 ASN A O 1
ATOM 4916 N N . GLU A 1 655 ? 14.976 -9.928 -9.671 1.00 91.62 655 GLU A N 1
ATOM 4917 C CA . GLU A 1 655 ? 14.881 -10.378 -11.070 1.00 91.62 655 GLU A CA 1
ATOM 4918 C C . GLU A 1 655 ? 14.028 -9.418 -11.918 1.00 91.62 655 GLU A C 1
ATOM 4920 O O . GLU A 1 655 ? 14.407 -9.060 -13.041 1.00 91.62 655 GLU A O 1
ATOM 4925 N N . PHE A 1 656 ? 12.922 -8.908 -11.361 1.00 90.00 656 PHE A N 1
ATOM 4926 C CA . PHE A 1 656 ? 12.103 -7.893 -12.018 1.00 90.00 656 PHE A CA 1
ATOM 4927 C C . PHE A 1 656 ? 12.837 -6.555 -12.194 1.00 90.00 656 PHE A C 1
ATOM 4929 O O . PHE A 1 656 ? 12.795 -5.997 -13.292 1.00 90.00 656 PHE A O 1
ATOM 4936 N N . GLN A 1 657 ? 13.551 -6.044 -11.178 1.00 90.62 657 GLN A N 1
ATOM 4937 C CA . GLN A 1 657 ? 14.328 -4.804 -11.345 1.00 90.62 657 GLN A CA 1
ATOM 4938 C C . GLN A 1 657 ? 15.436 -4.969 -12.392 1.00 90.62 657 GLN A C 1
ATOM 4940 O O . GLN A 1 657 ? 15.563 -4.114 -13.266 1.00 90.62 657 GLN A O 1
ATOM 4945 N N . MET A 1 658 ? 16.173 -6.087 -12.391 1.00 92.00 658 MET A N 1
ATOM 4946 C CA . MET A 1 658 ? 17.171 -6.370 -13.434 1.00 92.00 658 MET A CA 1
ATOM 4947 C C . MET A 1 658 ? 16.535 -6.400 -14.832 1.00 92.00 658 MET A C 1
ATOM 4949 O O . MET A 1 658 ? 17.070 -5.807 -15.770 1.00 92.00 658 MET A O 1
ATOM 4953 N N . THR A 1 659 ? 15.359 -7.017 -14.973 1.00 90.31 659 THR A N 1
ATOM 4954 C CA . THR A 1 659 ? 14.603 -7.062 -16.237 1.00 90.31 659 THR A CA 1
ATOM 4955 C C . THR A 1 659 ? 14.128 -5.674 -16.678 1.00 90.31 659 THR A C 1
ATOM 4957 O O . THR A 1 659 ? 14.234 -5.314 -17.852 1.00 90.31 659 THR A O 1
ATOM 4960 N N . LYS A 1 660 ? 13.656 -4.850 -15.740 1.00 90.19 660 LYS A N 1
ATOM 4961 C CA . LYS A 1 660 ? 13.244 -3.462 -15.978 1.00 90.19 660 LYS A CA 1
ATOM 4962 C C . LYS A 1 660 ? 14.420 -2.569 -16.379 1.00 90.19 660 LYS A C 1
ATOM 4964 O O . LYS A 1 660 ? 14.276 -1.742 -17.278 1.00 90.19 660 LYS A O 1
ATOM 4969 N N . GLU A 1 661 ? 15.589 -2.757 -15.772 1.00 92.56 661 GLU A N 1
ATOM 4970 C CA . GLU A 1 661 ? 16.816 -2.072 -16.177 1.00 92.56 661 GLU A CA 1
ATOM 4971 C C . GLU A 1 661 ? 17.297 -2.502 -17.569 1.00 92.56 661 GLU A C 1
ATOM 4973 O O . GLU A 1 661 ? 17.644 -1.633 -18.369 1.00 92.56 661 GLU A O 1
ATOM 4978 N N . MET A 1 662 ? 17.279 -3.805 -17.890 1.00 94.12 662 MET A N 1
ATOM 4979 C CA . MET A 1 662 ? 17.593 -4.307 -19.239 1.00 94.12 662 MET A CA 1
ATOM 4980 C C . MET A 1 662 ? 16.671 -3.668 -20.285 1.00 94.12 662 MET A C 1
ATOM 4982 O O . MET A 1 662 ? 17.152 -3.064 -21.243 1.00 94.12 662 MET A O 1
ATOM 4986 N N . ARG A 1 663 ? 15.352 -3.677 -20.042 1.00 92.62 663 ARG A N 1
ATOM 4987 C CA . ARG A 1 663 ? 14.352 -3.003 -20.891 1.00 92.62 663 ARG A CA 1
ATOM 4988 C C . ARG A 1 663 ? 14.615 -1.503 -21.045 1.00 92.62 663 ARG A C 1
ATOM 4990 O O . ARG A 1 663 ? 14.465 -0.975 -22.142 1.00 92.62 663 ARG A O 1
ATOM 4997 N N . SER A 1 664 ? 15.028 -0.819 -19.978 1.00 93.88 664 SER A N 1
ATOM 4998 C CA . SER A 1 664 ? 15.372 0.611 -20.006 1.00 93.88 664 SER A CA 1
ATOM 4999 C C . SER A 1 664 ? 16.622 0.891 -20.857 1.00 93.88 664 SER A C 1
ATOM 5001 O O . SER A 1 664 ? 16.612 1.787 -21.705 1.00 93.88 664 SER A O 1
ATOM 5003 N N . ARG A 1 665 ? 17.680 0.075 -20.711 1.00 95.50 665 ARG A N 1
ATOM 5004 C CA . ARG A 1 665 ? 18.884 0.144 -21.560 1.00 95.50 665 ARG A CA 1
ATOM 5005 C C . ARG A 1 665 ? 18.558 -0.136 -23.026 1.00 95.50 665 ARG A C 1
ATOM 5007 O O . ARG A 1 665 ? 19.032 0.581 -23.902 1.00 95.50 665 ARG A O 1
ATOM 5014 N N . ASP A 1 666 ? 17.710 -1.120 -23.299 1.00 95.94 666 ASP A N 1
ATOM 5015 C CA . ASP A 1 666 ? 17.288 -1.466 -24.657 1.00 95.94 666 ASP A CA 1
ATOM 5016 C C . ASP A 1 666 ? 16.417 -0.378 -25.302 1.00 95.94 666 ASP A C 1
ATOM 5018 O O . ASP A 1 666 ? 16.640 -0.017 -26.456 1.00 95.94 666 ASP A O 1
ATOM 5022 N N . GLN A 1 667 ? 15.495 0.236 -24.554 1.00 95.19 667 GLN A N 1
ATOM 5023 C CA . GLN A 1 667 ? 14.745 1.406 -25.027 1.00 95.19 667 GLN A CA 1
ATOM 5024 C C . GLN A 1 667 ? 15.666 2.597 -25.335 1.00 95.19 667 GLN A C 1
ATOM 5026 O O . GLN A 1 667 ? 15.455 3.284 -26.336 1.00 95.19 667 GLN A O 1
ATOM 5031 N N . MET A 1 668 ? 16.719 2.817 -24.538 1.00 95.69 668 MET A N 1
ATOM 5032 C CA . MET A 1 668 ? 17.732 3.839 -24.825 1.00 95.69 668 MET A CA 1
ATOM 5033 C C . MET A 1 668 ? 18.501 3.533 -26.120 1.00 95.69 668 MET A C 1
ATOM 5035 O O . MET A 1 668 ? 18.660 4.427 -26.950 1.00 95.69 668 MET A O 1
ATOM 5039 N N . LYS A 1 669 ? 18.920 2.278 -26.338 1.00 96.25 669 LYS A N 1
ATOM 5040 C CA . LYS A 1 669 ? 19.588 1.841 -27.580 1.00 96.25 669 LYS A CA 1
ATOM 5041 C C . LYS A 1 669 ? 18.718 2.060 -28.819 1.00 96.25 669 LYS A C 1
ATOM 5043 O O . LYS A 1 669 ? 19.194 2.584 -29.823 1.00 96.25 669 LYS A O 1
ATOM 5048 N N . ILE A 1 670 ? 17.435 1.708 -28.744 1.00 95.31 670 ILE A N 1
ATOM 5049 C CA . ILE A 1 670 ? 16.483 1.895 -29.849 1.00 95.31 670 ILE A CA 1
ATOM 5050 C C . ILE A 1 670 ? 16.238 3.392 -30.099 1.00 95.31 670 ILE A C 1
ATOM 5052 O O . ILE A 1 670 ? 16.272 3.840 -31.243 1.00 95.31 670 ILE A O 1
ATOM 5056 N N . GLY A 1 671 ? 16.102 4.201 -29.041 1.00 95.81 671 GLY A N 1
ATOM 5057 C CA . GLY A 1 671 ? 16.035 5.662 -29.156 1.00 95.81 671 GLY A CA 1
ATOM 5058 C C . GLY A 1 671 ? 17.282 6.276 -29.807 1.00 95.81 671 GLY A C 1
ATOM 5059 O O . GLY A 1 671 ? 17.171 7.202 -30.609 1.00 95.81 671 GLY A O 1
ATOM 5060 N N . HIS A 1 672 ? 18.468 5.729 -29.528 1.00 96.75 672 HIS A N 1
ATOM 5061 C CA . HIS A 1 672 ? 19.706 6.115 -30.202 1.00 96.75 672 HIS A CA 1
ATOM 5062 C C . HIS A 1 672 ? 19.749 5.676 -31.674 1.00 96.75 672 HIS A C 1
ATOM 5064 O O . HIS A 1 672 ? 20.235 6.450 -32.496 1.00 96.75 672 HIS A O 1
ATOM 5070 N N . MET A 1 673 ? 19.206 4.510 -32.049 1.00 95.62 673 MET A N 1
ATOM 5071 C CA . MET A 1 673 ? 19.110 4.113 -33.464 1.00 95.62 673 MET A CA 1
ATOM 5072 C C . MET A 1 673 ? 18.290 5.106 -34.291 1.00 95.62 673 MET A C 1
ATOM 5074 O O . MET A 1 673 ? 18.777 5.539 -35.330 1.00 95.62 673 MET A O 1
ATOM 5078 N N . LEU A 1 674 ? 17.143 5.574 -33.789 1.00 95.50 674 LEU A N 1
ATOM 5079 C CA . LEU A 1 674 ? 16.327 6.584 -34.482 1.00 95.50 674 LEU A CA 1
ATOM 5080 C C . LEU A 1 674 ? 17.095 7.903 -34.720 1.00 95.50 674 LEU A C 1
ATOM 5082 O O . LEU A 1 674 ? 16.984 8.519 -35.780 1.00 95.50 674 LEU A O 1
ATOM 5086 N N . ILE A 1 675 ? 17.929 8.321 -33.758 1.00 96.38 675 ILE A N 1
ATOM 5087 C CA . ILE A 1 675 ? 18.814 9.494 -33.896 1.00 96.38 675 ILE A CA 1
ATOM 5088 C C . ILE A 1 675 ? 19.929 9.228 -34.925 1.00 96.38 675 ILE A C 1
ATOM 5090 O O . ILE A 1 675 ? 20.304 10.125 -35.685 1.00 96.38 675 ILE A O 1
ATOM 5094 N N . LEU A 1 676 ? 20.466 8.004 -34.972 1.00 96.81 676 LEU A N 1
ATOM 5095 C CA . LEU A 1 676 ? 21.470 7.602 -35.960 1.00 96.81 676 LEU A CA 1
ATOM 5096 C C . LEU A 1 676 ? 20.884 7.535 -37.374 1.00 96.81 676 LEU A C 1
ATOM 5098 O O . LEU A 1 676 ? 21.542 8.006 -38.296 1.00 96.81 676 LEU A O 1
ATOM 5102 N N . GLU A 1 677 ? 19.664 7.028 -37.556 1.00 95.94 677 GLU A N 1
ATOM 5103 C CA . GLU A 1 677 ? 18.937 7.049 -38.833 1.00 95.94 677 GLU A CA 1
ATOM 5104 C C . GLU A 1 677 ? 18.771 8.485 -39.352 1.00 95.94 677 GLU A C 1
ATOM 5106 O O . GLU A 1 677 ? 19.165 8.781 -40.482 1.00 95.94 677 GLU A O 1
ATOM 5111 N N . GLU A 1 678 ? 18.291 9.419 -38.519 1.00 95.94 678 GLU A N 1
ATOM 5112 C CA . GLU A 1 678 ? 18.154 10.823 -38.928 1.00 95.94 678 GLU A CA 1
ATOM 5113 C C . GLU A 1 678 ? 19.517 11.450 -39.284 1.00 95.94 678 GLU A C 1
ATOM 5115 O O . GLU A 1 678 ? 19.655 12.149 -40.295 1.00 95.94 678 GLU A O 1
ATOM 5120 N N . ALA A 1 679 ? 20.562 11.165 -38.499 1.00 96.56 679 ALA A N 1
ATOM 5121 C CA . ALA A 1 679 ? 21.919 11.628 -38.780 1.00 96.56 679 ALA A CA 1
ATOM 5122 C C . ALA A 1 679 ? 22.493 11.032 -40.082 1.00 96.56 679 ALA A C 1
ATOM 5124 O O . ALA A 1 679 ? 23.200 11.734 -40.812 1.00 96.56 679 ALA A O 1
ATOM 5125 N N . LEU A 1 680 ? 22.172 9.772 -40.401 1.00 96.19 680 LEU A N 1
ATOM 5126 C CA . LEU A 1 680 ? 22.550 9.088 -41.641 1.00 96.19 680 LEU A CA 1
ATOM 5127 C C . LEU A 1 680 ? 21.843 9.694 -42.860 1.00 96.19 680 LEU A C 1
ATOM 5129 O O . LEU A 1 680 ? 22.515 9.980 -43.853 1.00 96.19 680 LEU A O 1
ATOM 5133 N N . GLU A 1 681 ? 20.540 9.968 -42.774 1.00 95.25 681 GLU A N 1
ATOM 5134 C CA . GLU A 1 681 ? 19.778 10.642 -43.836 1.00 95.25 681 GLU A CA 1
ATOM 5135 C C . GLU A 1 681 ? 20.247 12.083 -44.065 1.00 95.25 681 GLU A C 1
ATOM 5137 O O . GLU A 1 681 ? 20.429 12.519 -45.205 1.00 95.25 681 GLU A O 1
ATOM 5142 N N . ASN A 1 682 ? 20.504 12.831 -42.989 1.00 94.88 682 ASN A N 1
ATOM 5143 C CA . ASN A 1 682 ? 21.036 14.189 -43.076 1.00 94.88 682 ASN A CA 1
ATOM 5144 C C . ASN A 1 682 ? 22.462 14.198 -43.671 1.00 94.88 682 ASN A C 1
ATOM 5146 O O . ASN A 1 682 ? 22.769 15.043 -44.515 1.00 94.88 682 ASN A O 1
ATOM 5150 N N . TYR A 1 683 ? 23.319 13.225 -43.325 1.00 95.56 683 TYR A N 1
ATOM 5151 C CA . TYR A 1 683 ? 24.627 13.045 -43.973 1.00 95.56 683 TYR A CA 1
ATOM 5152 C C . TYR A 1 683 ? 24.478 12.691 -45.461 1.00 95.56 683 TYR A C 1
ATOM 5154 O O . TYR A 1 683 ? 25.163 13.275 -46.299 1.00 95.56 683 TYR A O 1
ATOM 5162 N N . HIS A 1 684 ? 23.578 11.768 -45.811 1.00 93.88 684 HIS A N 1
ATOM 5163 C CA . HIS A 1 684 ? 23.333 11.343 -47.192 1.00 93.88 684 HIS A CA 1
ATOM 5164 C C . HIS A 1 684 ? 22.852 12.493 -48.081 1.00 93.88 684 HIS A C 1
ATOM 5166 O O . HIS A 1 684 ? 23.388 12.678 -49.176 1.00 93.88 684 HIS A O 1
ATOM 5172 N N . ARG A 1 685 ? 21.919 13.313 -47.580 1.00 93.06 685 ARG A N 1
ATOM 5173 C CA . ARG A 1 685 ? 21.371 14.484 -48.282 1.00 93.06 685 ARG A CA 1
ATOM 5174 C C . ARG A 1 685 ? 22.432 15.535 -48.621 1.00 93.06 685 ARG A C 1
ATOM 5176 O O . ARG A 1 685 ? 22.330 16.176 -49.662 1.00 93.06 685 ARG A O 1
ATOM 5183 N N . GLU A 1 686 ? 23.441 15.708 -47.768 1.00 94.38 686 GLU A N 1
ATOM 5184 C CA . GLU A 1 686 ? 24.529 16.674 -47.983 1.00 94.38 686 GLU A CA 1
ATOM 5185 C C . GLU A 1 686 ? 25.719 16.094 -48.762 1.00 94.38 686 GLU A C 1
ATOM 5187 O O . GLU A 1 686 ? 26.290 16.769 -49.617 1.00 94.38 686 GLU A O 1
ATOM 5192 N N . ALA A 1 687 ? 26.113 14.848 -48.481 1.00 93.38 687 ALA A N 1
ATOM 5193 C CA . ALA A 1 687 ? 27.302 14.223 -49.064 1.00 93.38 687 ALA A CA 1
ATOM 5194 C C . ALA A 1 687 ? 27.030 13.451 -50.369 1.00 93.38 687 ALA A C 1
ATOM 5196 O O . ALA A 1 687 ? 27.980 12.997 -51.013 1.00 93.38 687 ALA A O 1
ATOM 5197 N N . GLY A 1 688 ? 25.761 13.234 -50.737 1.00 92.50 688 GLY A N 1
ATOM 5198 C CA . GLY A 1 688 ? 25.355 12.396 -51.874 1.00 92.50 688 GLY A CA 1
ATOM 5199 C C . GLY A 1 688 ? 25.678 10.904 -51.700 1.00 92.50 688 GLY A C 1
ATOM 5200 O O . GLY A 1 688 ? 25.738 10.164 -52.680 1.00 92.50 688 GLY A O 1
ATOM 5201 N N . ARG A 1 689 ? 25.968 10.474 -50.465 1.00 92.19 689 ARG A N 1
ATOM 5202 C CA . ARG A 1 689 ? 26.272 9.090 -50.062 1.00 92.19 689 ARG A CA 1
ATOM 5203 C C . ARG A 1 689 ? 26.133 8.939 -48.546 1.00 92.19 689 ARG A C 1
ATOM 5205 O O . ARG A 1 689 ? 26.440 9.874 -47.812 1.00 92.19 689 ARG A O 1
ATOM 5212 N N . TYR A 1 690 ? 25.796 7.748 -48.072 1.00 94.12 690 TYR A N 1
ATOM 5213 C CA . TYR A 1 690 ? 25.948 7.399 -46.658 1.00 94.12 690 TYR A CA 1
ATOM 5214 C C . TYR A 1 690 ? 27.436 7.382 -46.228 1.00 94.12 690 TYR A C 1
ATOM 5216 O O . TYR A 1 690 ? 28.341 7.283 -47.077 1.00 94.12 690 TYR A O 1
ATOM 5224 N N . PRO A 1 691 ? 27.732 7.497 -44.920 1.00 95.00 691 PRO A N 1
ATOM 5225 C CA . PRO A 1 691 ? 29.090 7.373 -44.400 1.00 95.00 691 PRO A CA 1
ATOM 5226 C C . PRO A 1 691 ? 29.644 5.944 -44.514 1.00 95.00 691 PRO A C 1
ATOM 5228 O O . PRO A 1 691 ? 28.914 4.977 -44.761 1.00 95.00 691 PRO A O 1
ATOM 5231 N N . LYS A 1 692 ? 30.956 5.798 -44.317 1.00 92.75 692 LYS A N 1
ATOM 5232 C CA . LYS A 1 692 ? 31.642 4.498 -44.265 1.00 92.75 692 LYS A CA 1
ATOM 5233 C C . LYS A 1 692 ? 31.562 3.847 -42.889 1.00 92.75 692 LYS A C 1
ATOM 5235 O O . LYS A 1 692 ? 31.524 2.623 -42.804 1.00 92.75 692 LYS A O 1
ATOM 5240 N N . GLY A 1 693 ? 31.502 4.658 -41.838 1.00 93.88 693 GLY A N 1
ATOM 5241 C CA . GLY A 1 693 ? 31.257 4.233 -40.464 1.00 93.88 693 GLY A CA 1
ATOM 5242 C C . GLY A 1 693 ? 30.621 5.361 -39.659 1.00 93.88 693 GLY A C 1
ATOM 5243 O O . GLY A 1 693 ? 30.766 6.527 -40.018 1.00 93.88 693 GLY A O 1
ATOM 5244 N N . LEU A 1 694 ? 29.945 5.028 -38.559 1.00 96.00 694 LEU A N 1
ATOM 5245 C CA . LEU A 1 694 ? 29.262 6.011 -37.708 1.00 96.00 694 LEU A CA 1
ATOM 5246 C C . LEU A 1 694 ? 30.163 7.169 -37.207 1.00 96.00 694 LEU A C 1
ATOM 5248 O O . LEU A 1 694 ? 29.661 8.289 -37.137 1.00 96.00 694 LEU A O 1
ATOM 5252 N N . PRO A 1 695 ? 31.484 7.006 -36.956 1.00 95.69 695 PRO A N 1
ATOM 5253 C CA . PRO A 1 695 ? 32.363 8.136 -36.621 1.00 95.69 695 PRO A CA 1
ATOM 5254 C C . PRO A 1 695 ? 32.439 9.252 -37.682 1.00 95.69 695 PRO A C 1
ATOM 5256 O O . PRO A 1 695 ? 32.704 10.403 -37.329 1.00 95.69 695 PRO A O 1
ATOM 5259 N N . ASP A 1 696 ? 32.141 8.968 -38.959 1.00 95.00 696 ASP A N 1
ATOM 5260 C CA . ASP A 1 696 ? 32.028 10.005 -39.999 1.00 95.00 696 ASP A CA 1
ATOM 5261 C C . ASP A 1 696 ? 30.902 11.012 -39.680 1.00 95.00 696 ASP A C 1
ATOM 5263 O O . ASP A 1 696 ? 30.968 12.162 -40.116 1.00 95.00 696 ASP A O 1
ATOM 5267 N N . LEU A 1 697 ? 29.874 10.609 -38.916 1.00 95.81 697 LEU A N 1
ATOM 5268 C CA . LEU A 1 697 ? 28.774 11.481 -38.491 1.00 95.81 697 LEU A CA 1
ATOM 5269 C C . LEU A 1 697 ? 29.249 12.540 -37.489 1.00 95.81 697 LEU A C 1
ATOM 5271 O O . LEU A 1 697 ? 28.822 13.690 -37.585 1.00 95.81 697 LEU A O 1
ATOM 5275 N N . TYR A 1 698 ? 30.177 12.204 -36.583 1.00 93.06 698 TYR A N 1
ATOM 5276 C CA . TYR A 1 698 ? 30.832 13.196 -35.718 1.00 93.06 698 TYR A CA 1
ATOM 5277 C C . TYR A 1 698 ? 31.750 14.117 -36.516 1.00 93.06 698 TYR A C 1
ATOM 5279 O O . TYR A 1 698 ? 31.685 15.333 -36.347 1.00 93.06 698 TYR A O 1
ATOM 5287 N N . ALA A 1 699 ? 32.555 13.567 -37.432 1.00 92.88 699 ALA A N 1
ATOM 5288 C CA . ALA A 1 699 ? 33.420 14.368 -38.300 1.00 92.88 699 ALA A CA 1
ATOM 5289 C C . ALA A 1 699 ? 32.622 15.333 -39.206 1.00 92.88 699 ALA A C 1
ATOM 5291 O O . ALA A 1 699 ? 33.087 16.432 -39.497 1.00 92.88 699 ALA A O 1
ATOM 5292 N N . GLY A 1 700 ? 31.407 14.945 -39.612 1.00 92.31 700 GLY A N 1
ATOM 5293 C CA . GLY A 1 700 ? 30.441 15.786 -40.329 1.00 92.31 700 GLY A CA 1
ATOM 5294 C C . GLY A 1 700 ? 29.521 16.636 -39.439 1.00 92.31 700 GLY A C 1
ATOM 5295 O O . GLY A 1 700 ? 28.594 17.256 -39.960 1.00 92.31 700 GLY A O 1
ATOM 5296 N N . GLY A 1 701 ? 29.720 16.644 -38.115 1.00 94.31 701 GLY A N 1
ATOM 5297 C CA . GLY A 1 701 ? 28.937 17.429 -37.152 1.00 94.31 701 GLY A CA 1
ATOM 5298 C C . GLY A 1 701 ? 27.479 16.990 -36.945 1.00 94.31 701 GLY A C 1
ATOM 5299 O O . GLY A 1 701 ? 26.733 17.693 -36.271 1.00 94.31 701 GLY A O 1
ATOM 5300 N N . LYS A 1 702 ? 27.051 15.845 -37.491 1.00 95.81 702 LYS A N 1
ATOM 5301 C CA . LYS A 1 702 ? 25.644 15.389 -37.501 1.00 95.81 702 LYS A CA 1
ATOM 5302 C C . LYS A 1 702 ? 25.144 14.860 -36.158 1.00 95.81 702 LYS A C 1
ATOM 5304 O O . LYS A 1 702 ? 23.944 14.843 -35.931 1.00 95.81 702 LYS A O 1
ATOM 5309 N N . LEU A 1 703 ? 26.058 14.490 -35.261 1.00 93.25 703 LEU A N 1
ATOM 5310 C CA . LEU A 1 703 ? 25.755 14.060 -33.889 1.00 93.25 703 LEU A CA 1
ATOM 5311 C C . LEU A 1 703 ? 26.142 15.106 -32.825 1.00 93.25 703 LEU A C 1
ATOM 5313 O O . LEU A 1 703 ? 26.055 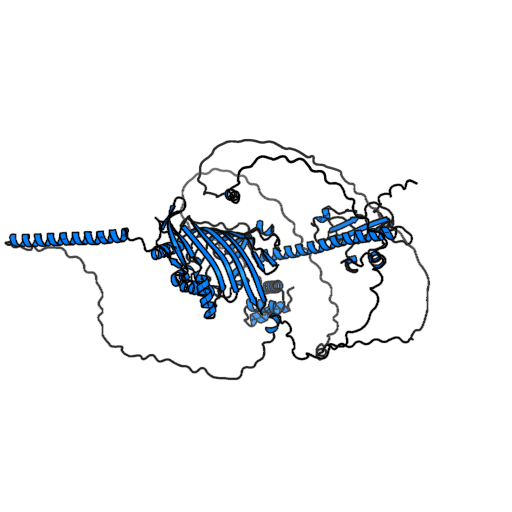14.828 -31.632 1.00 93.25 703 LEU A O 1
ATOM 5317 N N . ALA A 1 704 ? 26.539 16.321 -33.233 1.00 87.69 704 ALA A N 1
ATOM 5318 C CA . ALA A 1 704 ? 27.091 17.350 -32.340 1.00 87.69 704 ALA A CA 1
ATOM 5319 C C . ALA A 1 704 ? 26.109 17.896 -31.279 1.00 87.69 704 ALA A C 1
ATOM 5321 O O . ALA A 1 704 ? 26.541 18.541 -30.327 1.00 87.69 704 ALA A O 1
ATOM 5322 N N . THR A 1 705 ? 24.807 17.642 -31.436 1.00 87.12 705 THR A N 1
ATOM 5323 C CA . THR A 1 705 ? 23.742 17.995 -30.477 1.00 87.12 705 THR A CA 1
ATOM 5324 C C . THR A 1 705 ? 23.009 16.770 -29.915 1.00 87.12 705 THR A C 1
ATOM 5326 O O . THR A 1 705 ? 21.965 16.927 -29.287 1.00 87.12 705 THR A O 1
ATOM 5329 N N . SER A 1 706 ? 23.504 15.554 -30.173 1.00 91.38 706 SER A N 1
ATOM 5330 C CA . SER A 1 706 ? 22.876 14.309 -29.709 1.00 91.38 706 SER A CA 1
ATOM 5331 C C . SER A 1 706 ? 23.318 13.926 -28.290 1.00 91.38 706 SER A C 1
ATOM 5333 O O . SER A 1 706 ? 24.341 14.400 -27.799 1.00 91.38 706 SER A O 1
ATOM 5335 N N . THR A 1 707 ? 22.553 13.046 -27.637 1.00 92.25 707 THR A N 1
ATOM 5336 C CA . THR A 1 707 ? 22.912 12.419 -26.348 1.00 92.25 707 THR A CA 1
ATOM 5337 C C . THR A 1 707 ? 23.889 11.253 -26.489 1.00 92.25 707 THR A C 1
ATOM 5339 O O . THR A 1 707 ? 24.415 10.775 -25.489 1.00 92.25 707 THR A O 1
ATOM 5342 N N . ILE A 1 708 ? 24.116 10.788 -27.719 1.00 95.06 708 ILE A N 1
ATOM 5343 C CA . ILE A 1 708 ? 25.060 9.724 -28.051 1.00 95.06 708 ILE A CA 1
ATOM 5344 C C . ILE A 1 708 ? 26.482 10.276 -27.882 1.00 95.06 708 ILE A C 1
ATOM 5346 O O . ILE A 1 708 ? 26.742 11.440 -28.209 1.00 95.06 708 ILE A O 1
ATOM 5350 N N . ASP A 1 709 ? 27.423 9.444 -27.432 1.00 94.00 709 ASP A N 1
ATOM 5351 C CA . ASP A 1 709 ? 28.855 9.750 -27.491 1.00 94.00 709 ASP A CA 1
ATOM 5352 C C . ASP A 1 709 ? 29.637 8.792 -28.418 1.00 94.00 709 ASP A C 1
ATOM 5354 O O . ASP A 1 709 ? 29.127 7.795 -28.939 1.00 94.00 709 ASP A O 1
ATOM 5358 N N . LEU A 1 710 ? 30.914 9.110 -28.651 1.00 93.62 710 LEU A N 1
ATOM 5359 C CA . LEU A 1 710 ? 31.789 8.340 -29.543 1.00 93.62 710 LEU A CA 1
ATOM 5360 C C . LEU A 1 710 ? 32.138 6.936 -29.001 1.00 93.62 710 LEU A C 1
ATOM 5362 O O . LEU A 1 710 ? 32.598 6.090 -29.767 1.00 93.62 710 LEU A O 1
ATOM 5366 N N . ILE A 1 711 ? 31.930 6.679 -27.705 1.00 94.75 711 ILE A N 1
ATOM 5367 C CA . ILE A 1 711 ? 32.126 5.360 -27.087 1.00 94.75 711 ILE A CA 1
ATOM 5368 C C . ILE A 1 711 ? 30.874 4.511 -27.329 1.00 94.75 711 ILE A C 1
ATOM 5370 O O . ILE A 1 711 ? 30.991 3.397 -27.836 1.00 94.75 711 ILE A O 1
ATOM 5374 N N . SER A 1 712 ? 29.696 5.086 -27.090 1.00 94.25 712 SER A N 1
ATOM 5375 C CA . SER A 1 712 ? 28.376 4.499 -27.344 1.00 94.25 712 SER A CA 1
ATOM 5376 C C . SER A 1 712 ? 28.228 4.032 -28.795 1.00 94.25 712 SER A C 1
ATOM 5378 O O . SER A 1 712 ? 27.636 2.992 -29.051 1.00 94.25 712 SER A O 1
ATOM 5380 N N . LEU A 1 713 ? 28.815 4.742 -29.772 1.00 95.38 713 LEU A N 1
ATOM 5381 C CA . LEU A 1 713 ? 28.800 4.320 -31.183 1.00 95.38 713 LEU A CA 1
ATOM 5382 C C . LEU A 1 713 ? 29.341 2.903 -31.443 1.00 95.38 713 LEU A C 1
ATOM 5384 O O . LEU A 1 713 ? 29.032 2.340 -32.492 1.00 95.38 713 LEU A O 1
ATOM 5388 N N . ASN A 1 714 ? 30.145 2.332 -30.542 1.00 95.12 714 ASN A N 1
ATOM 5389 C CA . ASN A 1 714 ? 30.682 0.979 -30.706 1.00 95.12 714 ASN A CA 1
ATOM 5390 C C . ASN A 1 714 ? 29.650 -0.121 -30.398 1.00 95.12 714 ASN A C 1
ATOM 5392 O O . ASN A 1 714 ? 29.848 -1.252 -30.839 1.00 95.12 714 ASN A O 1
ATOM 5396 N N . ASP A 1 715 ? 28.545 0.208 -29.720 1.00 95.69 715 ASP A N 1
ATOM 5397 C CA . ASP A 1 715 ? 27.436 -0.722 -29.460 1.00 95.69 715 ASP A CA 1
ATOM 5398 C C . ASP A 1 715 ? 26.582 -0.978 -30.721 1.00 95.69 715 ASP A C 1
ATOM 5400 O O . ASP A 1 715 ? 25.836 -1.958 -30.787 1.00 95.69 715 ASP A O 1
ATOM 5404 N N . TYR A 1 716 ? 26.699 -0.107 -31.735 1.00 96.38 716 TYR A N 1
ATOM 5405 C CA . TYR A 1 716 ? 25.885 -0.120 -32.951 1.00 96.38 716 TYR A CA 1
ATOM 5406 C C . TYR A 1 716 ? 26.651 -0.716 -34.132 1.00 96.38 716 TYR A C 1
ATOM 5408 O O . TYR A 1 716 ? 27.690 -0.227 -34.588 1.00 96.38 716 TYR A O 1
ATOM 5416 N N . PHE A 1 717 ? 26.078 -1.766 -34.698 1.00 94.81 717 PHE A N 1
ATOM 5417 C CA . PHE A 1 717 ? 26.570 -2.433 -35.886 1.00 94.81 717 PHE A CA 1
ATOM 5418 C C . PHE A 1 717 ? 26.122 -1.624 -37.101 1.00 94.81 717 PHE A C 1
ATOM 5420 O O . PHE A 1 717 ? 24.934 -1.416 -37.302 1.00 94.81 717 PHE A O 1
ATOM 5427 N N . TYR A 1 718 ? 27.061 -1.161 -37.927 1.00 94.25 718 TYR A N 1
ATOM 5428 C CA . TYR A 1 718 ? 26.749 -0.372 -39.123 1.00 94.25 718 TYR A CA 1
ATOM 5429 C C . TYR A 1 718 ? 27.532 -0.849 -40.344 1.00 94.25 718 TYR A C 1
ATOM 5431 O O . TYR A 1 718 ? 28.751 -1.053 -40.276 1.00 94.25 718 TYR A O 1
ATOM 5439 N N . ARG A 1 719 ? 26.852 -0.991 -41.485 1.00 91.56 719 ARG A N 1
ATOM 5440 C CA . ARG A 1 719 ? 27.448 -1.308 -42.792 1.00 91.56 719 ARG A CA 1
ATOM 5441 C C . ARG A 1 719 ? 26.757 -0.489 -43.882 1.00 91.56 719 ARG A C 1
ATOM 5443 O O . ARG A 1 719 ? 25.534 -0.461 -43.940 1.00 91.56 719 ARG A O 1
ATOM 5450 N N . SER A 1 720 ? 27.525 0.113 -44.790 1.00 91.12 720 SER A N 1
ATOM 5451 C CA . SER A 1 720 ? 26.990 0.783 -45.984 1.00 91.12 720 SER A CA 1
ATOM 5452 C C . SER A 1 720 ? 27.430 0.107 -47.280 1.00 91.12 720 SER A C 1
ATOM 5454 O O . SER A 1 720 ? 28.495 -0.516 -47.352 1.00 91.12 720 SER A O 1
ATOM 5456 N N . TYR A 1 721 ? 26.589 0.214 -48.310 1.00 87.69 721 TYR A N 1
ATOM 5457 C CA . TYR A 1 721 ? 26.650 -0.605 -49.520 1.00 87.69 721 TYR A CA 1
ATOM 5458 C C . TYR A 1 721 ? 26.478 0.228 -50.794 1.00 87.69 721 TYR A C 1
ATOM 5460 O O . TYR A 1 721 ? 25.887 1.306 -50.803 1.00 87.69 721 TYR A O 1
ATOM 5468 N N . GLN A 1 722 ? 27.008 -0.296 -51.898 1.00 86.69 722 GLN A N 1
ATOM 5469 C CA . GLN A 1 722 ? 27.014 0.358 -53.213 1.00 86.69 722 GLN A CA 1
ATOM 5470 C C . GLN A 1 722 ? 25.683 0.222 -53.977 1.00 86.69 722 GLN A C 1
ATOM 5472 O O . GLN A 1 722 ? 25.460 0.943 -54.947 1.00 86.69 722 GLN A O 1
ATOM 5477 N N . LYS A 1 723 ? 24.842 -0.749 -53.596 1.00 77.31 723 LYS A N 1
ATOM 5478 C CA . LYS A 1 723 ? 23.546 -1.101 -54.200 1.00 77.31 723 LYS A CA 1
ATOM 5479 C C . LYS A 1 723 ? 22.659 -1.751 -53.134 1.00 77.31 723 LYS A C 1
ATOM 5481 O O . LYS A 1 723 ? 23.189 -2.279 -52.162 1.00 77.31 723 LYS A O 1
ATOM 5486 N N . SER A 1 724 ? 21.354 -1.783 -53.380 1.00 65.94 724 SER A N 1
ATOM 5487 C CA . SER A 1 724 ? 20.326 -2.362 -52.504 1.00 65.94 724 SER A CA 1
ATOM 5488 C C . SER A 1 724 ? 20.382 -3.879 -52.302 1.00 65.94 724 SER A C 1
ATOM 5490 O O . SER A 1 724 ? 19.810 -4.409 -51.356 1.00 65.94 724 SER A O 1
ATOM 5492 N N . VAL A 1 725 ? 21.089 -4.612 -53.166 1.00 64.75 725 VAL A N 1
ATOM 5493 C CA . VAL A 1 725 ? 21.244 -6.067 -53.027 1.00 64.75 725 VAL A CA 1
ATOM 5494 C C . VAL A 1 725 ? 22.272 -6.368 -51.927 1.00 64.75 725 VAL A C 1
ATOM 5496 O O . VAL A 1 725 ? 23.471 -6.469 -52.191 1.00 64.75 725 VAL A O 1
ATOM 5499 N N . VAL A 1 726 ? 21.782 -6.499 -50.690 1.00 59.28 726 VAL A N 1
ATOM 5500 C CA . VAL A 1 726 ? 22.556 -6.592 -49.429 1.00 59.28 726 VAL A CA 1
ATOM 5501 C C . VAL A 1 726 ? 23.541 -7.775 -49.376 1.00 59.28 726 VAL A C 1
ATOM 5503 O O . VAL A 1 726 ? 24.558 -7.730 -48.685 1.00 59.28 726 VAL A O 1
ATOM 5506 N N . SER A 1 727 ? 23.279 -8.832 -50.146 1.00 57.12 727 SER A N 1
ATOM 5507 C CA . SER A 1 727 ? 23.753 -10.204 -49.904 1.00 57.12 727 SER A CA 1
ATOM 5508 C C . SER A 1 727 ? 25.241 -10.512 -50.144 1.00 57.12 727 SER A C 1
ATOM 5510 O O . SER A 1 727 ? 25.633 -11.680 -50.100 1.00 57.12 727 SER A O 1
ATOM 5512 N N . ALA A 1 728 ? 26.104 -9.518 -50.384 1.00 65.25 728 ALA A N 1
ATOM 5513 C CA . ALA A 1 728 ? 27.522 -9.753 -50.669 1.00 65.25 728 ALA A CA 1
ATOM 5514 C C . ALA A 1 728 ? 28.471 -8.767 -49.968 1.00 65.25 728 ALA A C 1
ATOM 5516 O O . ALA A 1 728 ? 28.431 -7.559 -50.200 1.00 65.25 728 ALA A O 1
ATOM 5517 N N . LYS A 1 729 ? 29.454 -9.296 -49.220 1.00 66.88 729 LYS A N 1
ATOM 5518 C CA . LYS A 1 729 ? 30.533 -8.501 -48.589 1.00 66.88 729 LYS A CA 1
ATOM 5519 C C . LYS A 1 729 ? 31.318 -7.630 -49.588 1.00 66.88 729 LYS A C 1
ATOM 5521 O O . LYS A 1 729 ? 31.829 -6.581 -49.217 1.00 66.88 729 LYS A O 1
ATOM 5526 N N . SER A 1 730 ? 31.377 -8.017 -50.865 1.00 61.06 730 SER A N 1
ATOM 5527 C CA . SER A 1 730 ? 31.996 -7.238 -51.952 1.00 61.06 730 SER A CA 1
ATOM 5528 C C . SER A 1 730 ? 31.235 -5.952 -52.328 1.00 61.06 730 SER A C 1
ATOM 5530 O O . SER A 1 730 ? 31.817 -5.056 -52.950 1.00 61.06 730 SER A O 1
ATOM 5532 N N . ALA A 1 731 ? 29.962 -5.824 -51.938 1.00 67.56 731 ALA A N 1
ATOM 5533 C CA . ALA A 1 731 ? 29.151 -4.624 -52.144 1.00 67.56 731 ALA A CA 1
ATOM 5534 C C . ALA A 1 731 ? 29.376 -3.538 -51.072 1.00 67.56 731 ALA A C 1
ATOM 5536 O O . ALA A 1 731 ? 28.932 -2.405 -51.268 1.00 67.56 731 ALA A O 1
ATOM 5537 N N . GLN A 1 732 ? 30.090 -3.836 -49.978 1.00 79.69 732 GLN A N 1
ATOM 5538 C CA . GLN A 1 732 ? 30.350 -2.886 -48.887 1.00 79.69 732 GLN A CA 1
ATOM 5539 C C . GLN A 1 732 ? 31.190 -1.679 -49.343 1.00 79.69 732 GLN A C 1
ATOM 5541 O O . GLN A 1 732 ? 32.031 -1.776 -50.243 1.00 79.69 732 GLN A O 1
ATOM 5546 N N . CYS A 1 733 ? 30.979 -0.518 -48.723 1.00 82.00 733 CYS A N 1
ATOM 5547 C CA . CYS A 1 733 ? 31.517 0.771 -49.174 1.00 82.00 733 CYS A CA 1
ATOM 5548 C C . CYS A 1 733 ? 32.975 1.058 -48.732 1.00 82.00 733 CYS A C 1
ATOM 5550 O O . CYS A 1 733 ? 33.358 2.191 -48.438 1.00 82.00 733 CYS A O 1
ATOM 5552 N N . LEU A 1 734 ? 33.818 0.021 -48.680 1.00 74.50 734 LEU A N 1
ATOM 5553 C CA . LEU A 1 734 ? 35.176 0.090 -48.120 1.00 74.50 734 LEU A CA 1
ATOM 5554 C C . LEU A 1 734 ? 36.136 0.943 -48.972 1.00 74.50 734 LEU A C 1
ATOM 5556 O O . LEU A 1 734 ? 36.851 1.796 -48.442 1.00 74.50 734 LEU A O 1
ATOM 5560 N N . ALA A 1 735 ? 36.129 0.771 -50.298 1.00 70.56 735 ALA A N 1
ATOM 5561 C CA . ALA A 1 735 ? 37.020 1.484 -51.222 1.00 70.56 735 ALA A CA 1
ATOM 5562 C C . ALA A 1 735 ? 36.723 2.996 -51.304 1.00 70.56 735 ALA A C 1
ATOM 5564 O O . ALA A 1 735 ? 35.589 3.438 -51.121 1.00 70.56 735 ALA A O 1
ATOM 5565 N N . SER A 1 736 ? 37.734 3.828 -51.559 1.00 70.06 736 SER A N 1
ATOM 5566 C CA . SER A 1 736 ? 37.538 5.240 -51.926 1.00 70.06 736 SER A CA 1
ATOM 5567 C C . SER A 1 736 ? 36.900 5.366 -53.320 1.00 70.06 736 SER A C 1
ATOM 5569 O O . SER A 1 736 ? 37.044 4.481 -54.160 1.00 70.06 736 SER A O 1
ATOM 5571 N N . GLY A 1 737 ? 36.168 6.460 -53.564 1.00 73.75 737 GLY A N 1
ATOM 5572 C CA . GLY A 1 737 ? 35.590 6.763 -54.883 1.00 73.75 737 GLY A CA 1
ATOM 5573 C C . GLY A 1 737 ? 34.316 5.996 -55.266 1.00 73.75 737 GLY A C 1
ATOM 5574 O O . GLY A 1 737 ? 33.943 6.017 -56.434 1.00 73.75 737 GLY A O 1
ATOM 5575 N N . LYS A 1 738 ? 33.639 5.330 -54.320 1.00 79.12 738 LYS A N 1
ATOM 5576 C CA . LYS A 1 738 ? 32.336 4.683 -54.550 1.00 79.12 738 LYS A CA 1
ATOM 5577 C C . LYS A 1 738 ? 31.219 5.357 -53.752 1.00 79.12 738 LYS A C 1
ATOM 5579 O O . LYS A 1 738 ? 31.412 5.680 -52.582 1.00 79.12 738 LYS A O 1
ATOM 5584 N N . THR A 1 739 ? 30.056 5.523 -54.376 1.00 84.06 739 THR A N 1
ATOM 5585 C CA . THR A 1 739 ? 28.828 5.991 -53.719 1.00 84.06 739 THR A CA 1
ATOM 5586 C C . THR A 1 739 ? 28.263 4.895 -52.819 1.00 84.06 739 THR A C 1
ATOM 5588 O O . THR A 1 739 ? 28.164 3.741 -53.236 1.00 84.06 739 THR A O 1
ATOM 5591 N N . CYS A 1 740 ? 27.886 5.263 -51.596 1.00 89.38 740 CYS A N 1
ATOM 5592 C CA . CYS A 1 740 ? 27.196 4.391 -50.651 1.00 89.38 740 CYS A CA 1
ATOM 5593 C C . CYS A 1 740 ? 25.713 4.775 -50.689 1.00 89.38 740 CYS A C 1
ATOM 5595 O O . CYS A 1 740 ? 25.362 5.851 -50.212 1.00 89.38 740 CYS A O 1
ATOM 5597 N N . ALA A 1 741 ? 24.880 3.949 -51.319 1.00 87.75 741 ALA A N 1
ATOM 5598 C CA . ALA A 1 741 ? 23.484 4.259 -51.653 1.00 87.75 741 ALA A CA 1
ATOM 5599 C C . ALA A 1 741 ? 22.461 3.575 -50.727 1.00 87.75 741 ALA A C 1
ATOM 5601 O O . ALA A 1 741 ? 21.261 3.738 -50.914 1.00 87.75 741 ALA A O 1
ATOM 5602 N N . PHE A 1 742 ? 22.941 2.782 -49.767 1.00 87.69 742 PHE A N 1
ATOM 5603 C CA . PHE A 1 742 ? 22.141 1.967 -48.856 1.00 87.69 742 PHE A CA 1
ATOM 5604 C C . PHE A 1 742 ? 22.940 1.703 -47.566 1.00 87.69 742 PHE A C 1
ATOM 5606 O O . PHE A 1 742 ? 24.174 1.595 -47.630 1.00 87.69 742 PHE A O 1
ATOM 5613 N N . TYR A 1 743 ? 22.272 1.570 -46.419 1.00 91.00 743 TYR A N 1
ATOM 5614 C CA . TYR A 1 743 ? 22.872 1.136 -45.155 1.00 91.00 743 TYR A CA 1
ATOM 5615 C C . TYR A 1 743 ? 22.028 0.096 -44.412 1.00 91.00 743 TYR A C 1
ATOM 5617 O O . TYR A 1 743 ? 20.827 -0.049 -44.616 1.00 91.00 743 TYR A O 1
ATOM 5625 N N . HIS A 1 744 ? 22.713 -0.609 -43.520 1.00 91.31 744 HIS A N 1
ATOM 5626 C CA . HIS A 1 744 ? 22.180 -1.547 -42.542 1.00 91.31 744 HIS A CA 1
ATOM 5627 C C . HIS A 1 744 ? 22.747 -1.114 -41.187 1.00 91.31 744 HIS A C 1
ATOM 5629 O O . HIS A 1 744 ? 23.965 -0.923 -41.074 1.00 91.31 744 HIS A O 1
ATOM 5635 N N . LEU A 1 745 ? 21.876 -0.898 -40.206 1.00 93.56 745 LEU A N 1
ATOM 5636 C CA . LEU A 1 745 ? 22.194 -0.478 -38.841 1.00 93.56 745 LEU A CA 1
ATOM 5637 C C . LEU A 1 745 ? 21.515 -1.458 -37.873 1.00 93.56 745 LEU A C 1
ATOM 5639 O O . LEU A 1 745 ? 20.401 -1.883 -38.138 1.00 93.56 745 LEU A O 1
ATOM 5643 N N . GLY A 1 746 ? 22.144 -1.816 -36.759 1.00 94.44 746 GLY A N 1
ATOM 5644 C CA . GLY A 1 746 ? 21.512 -2.659 -35.742 1.00 94.44 746 GLY A CA 1
ATOM 5645 C C . GLY A 1 746 ? 22.204 -2.577 -34.390 1.00 94.44 746 GLY A C 1
ATOM 5646 O O . GLY A 1 746 ? 23.332 -2.088 -34.296 1.00 94.44 746 GLY A O 1
ATOM 5647 N N . VAL A 1 747 ? 21.533 -3.045 -33.341 1.00 96.50 747 VAL A N 1
ATOM 5648 C CA . VAL A 1 747 ? 22.030 -3.005 -31.961 1.00 96.50 747 VAL A CA 1
ATOM 5649 C C . VAL A 1 747 ? 21.670 -4.279 -31.195 1.00 96.50 747 VAL A C 1
ATOM 5651 O O . VAL A 1 747 ? 20.622 -4.886 -31.414 1.00 96.50 747 VAL A O 1
ATOM 5654 N N . ASN A 1 748 ? 22.543 -4.671 -30.265 1.00 96.31 748 ASN A N 1
ATOM 5655 C CA . ASN A 1 748 ? 22.312 -5.812 -29.383 1.00 96.31 748 ASN A CA 1
ATOM 5656 C C . ASN A 1 748 ? 21.372 -5.437 -28.227 1.00 96.31 748 ASN A C 1
ATOM 5658 O O . ASN A 1 748 ? 21.770 -4.738 -27.284 1.00 96.31 748 ASN A O 1
ATOM 5662 N N . LEU A 1 749 ? 20.147 -5.959 -28.277 1.00 95.75 749 LEU A N 1
ATOM 5663 C CA . LEU A 1 749 ? 19.210 -5.928 -27.160 1.00 95.75 749 LEU A CA 1
ATOM 5664 C C . LEU A 1 749 ? 19.582 -6.992 -26.118 1.00 95.75 749 LEU A C 1
ATOM 5666 O O . LEU A 1 749 ? 20.070 -8.074 -26.453 1.00 95.75 749 LEU A O 1
ATOM 5670 N N . GLU A 1 750 ? 19.387 -6.658 -24.847 1.00 95.12 750 GLU A N 1
ATOM 5671 C CA . GLU A 1 750 ? 19.618 -7.528 -23.692 1.00 95.12 750 GLU A CA 1
ATOM 5672 C C . GLU A 1 750 ? 18.437 -8.474 -23.451 1.00 95.12 750 GLU A C 1
ATOM 5674 O O . GLU A 1 750 ? 18.650 -9.627 -23.080 1.00 95.12 750 GLU A O 1
ATOM 5679 N N . GLU A 1 751 ? 17.207 -8.025 -23.714 1.00 92.94 751 GLU A N 1
ATOM 5680 C CA . GLU A 1 751 ? 16.010 -8.864 -23.644 1.00 92.94 751 GLU A CA 1
ATOM 5681 C C . GLU A 1 751 ? 15.669 -9.481 -25.015 1.00 92.94 751 GLU A C 1
ATOM 5683 O O . GLU A 1 751 ? 15.138 -8.813 -25.900 1.00 92.94 751 GLU A O 1
ATOM 5688 N N . ALA A 1 752 ? 15.873 -10.793 -25.174 1.00 89.69 752 ALA A N 1
ATOM 5689 C CA . ALA A 1 752 ? 15.479 -11.526 -26.389 1.00 89.69 752 ALA A CA 1
ATOM 5690 C C . ALA A 1 752 ? 13.949 -11.654 -26.591 1.00 89.69 752 ALA A C 1
ATOM 5692 O O . ALA A 1 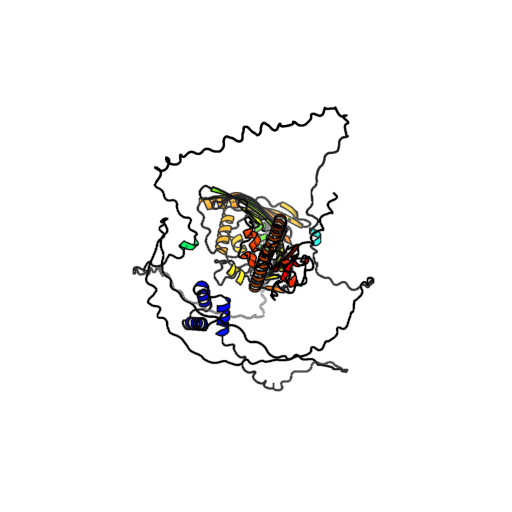752 ? 13.489 -12.078 -27.644 1.00 89.69 752 ALA A O 1
ATOM 5693 N N . GLY A 1 753 ? 13.146 -11.292 -25.584 1.00 88.19 753 GLY A N 1
ATOM 5694 C CA . GLY A 1 753 ? 11.684 -11.184 -25.673 1.00 88.19 753 GLY A CA 1
ATOM 5695 C C . GLY A 1 753 ? 11.165 -9.768 -25.961 1.00 88.19 753 GLY A C 1
ATOM 5696 O O . GLY A 1 753 ? 9.955 -9.544 -25.864 1.00 88.19 753 GLY A O 1
ATOM 5697 N N . ASN A 1 754 ? 12.046 -8.802 -26.255 1.00 89.56 754 ASN A N 1
ATOM 5698 C CA . ASN A 1 754 ? 11.684 -7.389 -26.371 1.00 89.56 754 ASN A CA 1
ATOM 5699 C C . ASN A 1 754 ? 10.652 -7.168 -27.490 1.00 89.56 754 ASN A C 1
ATOM 5701 O O . ASN A 1 754 ? 10.835 -7.580 -28.634 1.00 89.56 754 ASN A O 1
ATOM 5705 N N . SER A 1 755 ? 9.551 -6.484 -27.174 1.00 89.81 755 SER A N 1
ATOM 5706 C CA . SER A 1 755 ? 8.419 -6.321 -28.093 1.00 89.81 755 SER A CA 1
ATOM 5707 C C . SER A 1 755 ? 8.742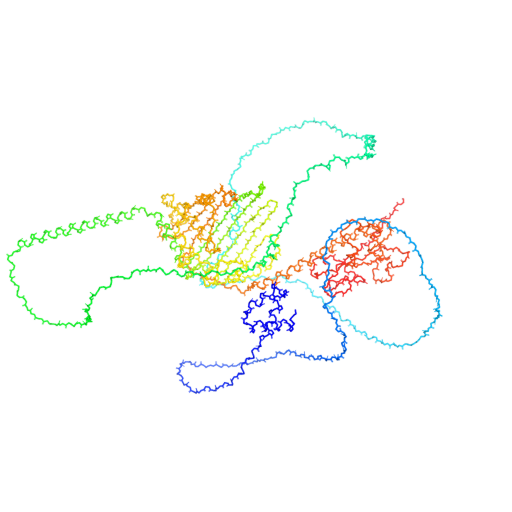 -5.542 -29.373 1.00 89.81 755 SER A C 1
ATOM 5709 O O . SER A 1 755 ? 8.005 -5.697 -30.348 1.00 89.81 755 SER A O 1
ATOM 5711 N N . MET A 1 756 ? 9.827 -4.759 -29.386 1.00 87.81 756 MET A N 1
ATOM 5712 C CA . MET A 1 756 ? 10.294 -3.990 -30.548 1.00 87.81 756 MET A CA 1
ATOM 5713 C C . MET A 1 756 ? 10.912 -4.861 -31.650 1.00 87.81 756 MET A C 1
ATOM 5715 O O . MET A 1 756 ? 10.919 -4.452 -32.810 1.00 87.81 756 MET A O 1
ATOM 5719 N N . LEU A 1 757 ? 11.360 -6.077 -31.318 1.00 89.31 757 LEU A N 1
ATOM 5720 C CA . LEU A 1 757 ? 11.873 -7.044 -32.294 1.00 89.31 757 LEU A CA 1
ATOM 5721 C C . LEU A 1 757 ? 10.832 -7.393 -33.370 1.00 89.31 757 LEU A C 1
ATOM 5723 O O . LEU A 1 757 ? 11.175 -7.603 -34.519 1.00 89.31 757 LEU A O 1
ATOM 5727 N N . LYS A 1 758 ? 9.532 -7.282 -33.061 1.00 87.88 758 LYS A N 1
ATOM 5728 C CA . LYS A 1 758 ? 8.413 -7.457 -34.016 1.00 87.88 758 LYS A CA 1
ATOM 5729 C C . LYS A 1 758 ? 8.347 -6.401 -35.140 1.00 87.88 758 LYS A C 1
ATOM 5731 O O . LYS A 1 758 ? 7.354 -6.356 -35.869 1.00 87.88 758 LYS A O 1
ATOM 5736 N N . SER A 1 759 ? 9.333 -5.513 -35.218 1.00 85.56 759 SER A N 1
ATOM 5737 C CA . SER A 1 759 ? 9.471 -4.439 -36.204 1.00 85.56 759 SER A CA 1
ATOM 5738 C C . SER A 1 759 ? 10.911 -4.286 -36.714 1.00 85.56 759 SER A C 1
ATOM 5740 O O . SER A 1 759 ? 11.273 -3.215 -37.197 1.00 85.56 759 SER A O 1
ATOM 5742 N N . ASP A 1 760 ? 11.724 -5.337 -36.591 1.00 85.62 760 ASP A N 1
ATOM 5743 C CA . ASP A 1 760 ? 13.049 -5.426 -37.204 1.00 85.62 760 ASP A CA 1
ATOM 5744 C C . ASP A 1 760 ? 12.975 -5.599 -38.740 1.00 85.62 760 ASP A C 1
ATOM 5746 O O . ASP A 1 760 ? 11.893 -5.618 -39.345 1.00 85.62 760 ASP A O 1
ATOM 5750 N N . ALA A 1 761 ? 14.136 -5.666 -39.400 1.00 80.12 761 ALA A N 1
ATOM 5751 C CA . ALA A 1 761 ? 14.236 -5.886 -40.843 1.00 80.12 761 ALA A CA 1
ATOM 5752 C C . ALA A 1 761 ? 14.742 -7.295 -41.217 1.00 80.12 761 ALA A C 1
ATOM 5754 O O . ALA A 1 761 ? 14.554 -7.715 -42.363 1.00 80.12 761 ALA A O 1
ATOM 5755 N N . ASP A 1 762 ? 15.383 -8.003 -40.283 1.00 71.94 762 ASP A N 1
ATOM 5756 C CA . ASP A 1 762 ? 15.793 -9.416 -40.346 1.00 71.94 762 ASP A CA 1
ATOM 5757 C C . ASP A 1 762 ? 16.634 -9.774 -41.602 1.00 71.94 762 ASP A C 1
ATOM 5759 O O . ASP A 1 762 ? 16.555 -10.858 -42.192 1.00 71.94 762 ASP A O 1
ATOM 5763 N N . LEU A 1 763 ? 17.472 -8.837 -42.081 1.00 67.56 763 LEU A N 1
ATOM 5764 C CA . LEU A 1 763 ? 18.219 -8.977 -43.347 1.00 67.56 763 LEU A CA 1
ATOM 5765 C C . LEU A 1 763 ? 19.587 -9.676 -43.196 1.00 67.56 763 LEU A C 1
ATOM 5767 O O . LEU A 1 763 ? 20.614 -9.154 -43.636 1.00 67.56 763 LEU A O 1
ATOM 5771 N N . THR A 1 764 ? 19.551 -10.886 -42.624 1.00 61.38 764 THR A N 1
ATOM 5772 C CA . THR A 1 764 ? 20.529 -11.998 -42.407 1.00 61.38 764 THR A CA 1
ATOM 5773 C C . THR A 1 764 ? 21.996 -12.009 -42.938 1.00 61.38 764 THR A C 1
ATOM 5775 O O . THR A 1 764 ? 22.704 -12.995 -42.708 1.00 61.38 764 THR A O 1
ATOM 5778 N N . THR A 1 765 ? 22.531 -11.013 -43.657 1.00 65.81 765 THR A N 1
ATOM 5779 C CA . THR A 1 765 ? 23.729 -11.185 -44.519 1.00 65.81 765 THR A CA 1
ATOM 5780 C C . THR A 1 765 ? 25.027 -10.483 -44.092 1.00 65.81 765 THR A C 1
ATOM 5782 O O . THR A 1 765 ? 26.087 -10.836 -44.627 1.00 65.81 765 THR A O 1
ATOM 5785 N N . ALA A 1 766 ? 25.025 -9.550 -43.130 1.00 71.12 766 ALA A N 1
ATOM 5786 C CA . ALA A 1 766 ? 26.277 -8.915 -42.665 1.00 71.12 766 ALA A CA 1
ATOM 5787 C C . ALA A 1 766 ? 26.219 -8.245 -41.284 1.00 71.12 766 ALA A C 1
ATOM 5789 O O . ALA A 1 766 ? 27.232 -8.249 -40.580 1.00 71.12 766 ALA A O 1
ATOM 5790 N N . ILE A 1 767 ? 25.075 -7.665 -40.927 1.00 81.88 767 ILE A N 1
ATOM 5791 C CA . ILE A 1 767 ? 24.602 -7.613 -39.543 1.00 81.88 767 ILE A CA 1
ATOM 5792 C C . ILE A 1 767 ? 23.693 -8.835 -39.401 1.00 81.88 767 ILE A C 1
ATOM 5794 O O . ILE A 1 767 ? 22.979 -9.169 -40.351 1.00 81.88 767 ILE A O 1
ATOM 5798 N N . PHE A 1 768 ? 23.787 -9.553 -38.286 1.00 75.38 768 PHE A N 1
ATOM 5799 C CA . PHE A 1 768 ? 22.975 -10.746 -38.057 1.00 75.38 768 PHE A CA 1
ATOM 5800 C C . PHE A 1 768 ? 21.664 -10.373 -37.363 1.00 75.38 768 PHE A C 1
ATOM 5802 O O . PHE A 1 768 ? 21.463 -10.733 -36.211 1.00 75.38 768 PHE A O 1
ATOM 5809 N N . GLY A 1 769 ? 20.801 -9.655 -38.093 1.00 64.62 769 GLY A N 1
ATOM 5810 C CA . GLY A 1 769 ? 19.359 -9.677 -37.844 1.00 64.62 769 GLY A CA 1
ATOM 5811 C C . GLY A 1 769 ? 18.892 -11.131 -37.885 1.00 64.62 769 GLY A C 1
ATOM 5812 O O . GLY A 1 769 ? 19.155 -11.827 -38.877 1.00 64.62 769 GLY A O 1
ATOM 5813 N N . ALA A 1 770 ? 18.423 -11.581 -36.722 1.00 68.06 770 ALA A N 1
ATOM 5814 C CA . ALA A 1 770 ? 17.804 -12.863 -36.405 1.00 68.06 770 ALA A CA 1
ATOM 5815 C C . ALA A 1 770 ? 17.540 -12.864 -34.891 1.00 68.06 770 ALA A C 1
ATOM 5817 O O . ALA A 1 770 ? 18.497 -12.948 -34.123 1.00 68.06 770 ALA A O 1
ATOM 5818 N N . ASP A 1 771 ? 16.277 -12.842 -34.452 1.00 75.12 771 ASP A N 1
ATOM 5819 C CA . ASP A 1 771 ? 15.858 -12.810 -33.029 1.00 75.12 771 ASP A CA 1
ATOM 5820 C C . ASP A 1 771 ? 16.661 -13.723 -32.080 1.00 75.12 771 ASP A C 1
ATOM 5822 O O . ASP A 1 771 ? 16.898 -13.401 -30.918 1.00 75.12 771 ASP A O 1
ATOM 5826 N N . SER A 1 772 ? 17.091 -14.886 -32.577 1.00 78.75 772 SER A N 1
ATOM 5827 C CA . SER A 1 772 ? 17.839 -15.899 -31.825 1.00 78.75 772 SER A CA 1
ATOM 5828 C C . SER A 1 772 ? 19.336 -15.605 -31.609 1.00 78.75 772 SER A C 1
ATOM 5830 O O . SER A 1 772 ? 20.039 -16.483 -31.107 1.00 78.75 772 SER A O 1
ATOM 5832 N N . ALA A 1 773 ? 19.861 -14.465 -32.067 1.00 83.62 773 ALA A N 1
ATOM 5833 C CA . ALA A 1 773 ? 21.270 -14.102 -31.915 1.00 83.62 773 ALA A CA 1
ATOM 5834 C C . ALA A 1 773 ? 21.503 -12.582 -31.941 1.00 83.62 773 ALA A C 1
ATOM 5836 O O . ALA A 1 773 ? 20.754 -11.814 -32.540 1.00 83.62 773 ALA A O 1
ATOM 5837 N N . GLY A 1 774 ? 22.612 -12.146 -31.345 1.00 89.75 774 GLY A N 1
ATOM 5838 C CA . GLY A 1 774 ? 23.084 -10.773 -31.464 1.00 89.75 774 GLY A CA 1
ATOM 5839 C C . GLY A 1 774 ? 23.608 -10.450 -32.865 1.00 89.75 774 GLY A C 1
ATOM 5840 O O . GLY A 1 774 ? 23.995 -11.323 -33.648 1.00 89.75 774 GLY A O 1
ATOM 5841 N N . CYS A 1 775 ? 23.688 -9.157 -33.160 1.00 92.50 775 CYS A N 1
ATOM 5842 C CA . CYS A 1 775 ? 24.105 -8.591 -34.436 1.00 92.50 775 CYS A CA 1
ATOM 5843 C C . CYS A 1 775 ? 25.529 -9.001 -34.865 1.00 92.50 775 CYS A C 1
ATOM 5845 O O . CYS A 1 775 ? 25.849 -8.977 -36.061 1.00 92.50 775 CYS A O 1
ATOM 5847 N N . GLY A 1 776 ? 26.380 -9.382 -33.905 1.00 89.62 776 GLY A N 1
ATOM 5848 C CA . GLY A 1 776 ? 27.723 -9.939 -34.074 1.00 89.62 776 GLY A CA 1
ATOM 5849 C C . GLY A 1 776 ? 27.809 -11.467 -33.920 1.00 89.62 776 GLY A C 1
ATOM 5850 O O . GLY A 1 776 ? 28.902 -12.017 -34.074 1.00 89.62 776 GLY A O 1
ATOM 5851 N N . LYS A 1 777 ? 26.675 -12.152 -33.706 1.00 89.06 777 LYS A N 1
ATOM 5852 C CA . LYS A 1 777 ? 26.505 -13.562 -33.284 1.00 89.06 777 LYS A CA 1
ATOM 5853 C C . LYS A 1 777 ? 26.776 -13.849 -31.805 1.00 89.06 777 LYS A C 1
ATOM 5855 O O . LYS A 1 777 ? 27.248 -14.930 -31.451 1.00 89.06 777 LYS A O 1
ATOM 5860 N N . GLU A 1 778 ? 26.478 -12.892 -30.944 1.00 91.62 778 GLU A N 1
ATOM 5861 C CA . GLU A 1 778 ? 26.364 -13.100 -29.505 1.00 91.62 778 GLU A CA 1
ATOM 5862 C C . GLU A 1 778 ? 25.203 -14.069 -29.206 1.00 91.62 778 GLU A C 1
ATOM 5864 O O . GLU A 1 778 ? 24.182 -14.032 -29.888 1.00 91.62 778 GLU A O 1
ATOM 5869 N N . VAL A 1 779 ? 25.362 -14.957 -28.219 1.00 86.31 779 VAL A N 1
ATOM 5870 C CA . VAL A 1 779 ? 24.387 -16.036 -27.939 1.00 86.31 779 VAL A CA 1
ATOM 5871 C C . VAL A 1 779 ? 23.238 -15.559 -27.041 1.00 86.31 779 VAL A C 1
ATOM 5873 O O . VAL A 1 779 ? 22.110 -16.009 -27.196 1.00 86.31 779 VAL A O 1
ATOM 5876 N N . ASP A 1 780 ? 23.516 -14.607 -26.148 1.00 88.69 780 ASP A N 1
ATOM 5877 C CA . ASP A 1 780 ? 22.602 -14.133 -25.097 1.00 88.69 780 ASP A CA 1
ATOM 5878 C C . ASP A 1 780 ? 22.126 -12.687 -25.367 1.00 88.69 780 ASP A C 1
ATOM 5880 O O . ASP A 1 780 ? 22.090 -11.823 -24.480 1.00 88.69 780 ASP A O 1
ATOM 5884 N N . ARG A 1 781 ? 21.854 -12.396 -26.644 1.00 92.88 781 ARG A N 1
ATOM 5885 C CA . ARG A 1 781 ? 21.389 -11.107 -27.183 1.00 92.88 781 ARG A CA 1
ATOM 5886 C C . ARG A 1 781 ? 20.461 -11.360 -28.368 1.00 92.88 781 ARG A C 1
ATOM 5888 O O . ARG A 1 781 ? 20.637 -12.356 -29.062 1.00 92.88 781 ARG A O 1
ATOM 5895 N N . ALA A 1 782 ? 19.558 -10.422 -28.634 1.00 92.38 782 ALA A N 1
ATOM 5896 C CA . ALA A 1 782 ? 18.833 -10.338 -29.902 1.00 92.38 782 ALA A CA 1
ATOM 5897 C C . ALA A 1 782 ? 19.325 -9.124 -30.701 1.00 92.38 782 ALA A C 1
ATOM 5899 O O . ALA A 1 782 ? 19.666 -8.089 -30.117 1.00 92.38 782 ALA A O 1
ATOM 5900 N N . CYS A 1 783 ? 19.375 -9.237 -32.025 1.00 93.75 783 CYS A N 1
ATOM 5901 C CA . CYS A 1 783 ? 19.692 -8.121 -32.906 1.00 93.75 783 CYS A CA 1
ATOM 5902 C C . CYS A 1 783 ? 18.417 -7.388 -33.324 1.00 93.75 783 CYS A C 1
ATOM 5904 O O . CYS A 1 783 ? 17.664 -7.906 -34.140 1.00 93.75 783 CYS A O 1
ATOM 5906 N N . TYR A 1 784 ? 18.207 -6.166 -32.830 1.00 94.00 784 TYR A N 1
ATOM 5907 C CA . TYR A 1 784 ? 17.242 -5.263 -33.457 1.00 94.00 784 TYR A CA 1
ATOM 5908 C C . TYR A 1 784 ? 17.952 -4.511 -34.581 1.00 94.00 784 TYR A C 1
ATOM 5910 O O . TYR A 1 784 ? 18.918 -3.785 -34.319 1.00 94.00 784 TYR A O 1
ATOM 5918 N N . ASP A 1 785 ? 17.511 -4.704 -35.825 1.00 92.38 785 ASP A N 1
ATOM 5919 C CA . ASP A 1 785 ? 18.100 -4.067 -36.999 1.00 92.38 785 ASP A CA 1
ATOM 5920 C C . ASP A 1 785 ? 17.101 -3.242 -37.822 1.00 92.38 785 ASP A C 1
ATOM 5922 O O . ASP A 1 785 ? 15.892 -3.456 -37.823 1.00 92.38 785 ASP A O 1
ATOM 5926 N N . VAL A 1 786 ? 17.648 -2.231 -38.494 1.00 92.38 786 VAL A N 1
ATOM 5927 C CA . VAL A 1 786 ? 16.947 -1.321 -39.396 1.00 92.38 786 VAL A CA 1
ATOM 5928 C C . VAL A 1 786 ? 17.771 -1.142 -40.662 1.00 92.38 786 VAL A C 1
ATOM 5930 O O . VAL A 1 786 ? 19.008 -1.209 -40.688 1.00 92.38 786 VAL A O 1
ATOM 5933 N N . VAL A 1 787 ? 17.064 -0.926 -41.758 1.00 89.75 787 VAL A N 1
ATOM 5934 C CA . VAL A 1 787 ? 17.621 -0.956 -43.103 1.00 89.75 787 VAL A CA 1
ATOM 5935 C C . VAL A 1 787 ? 17.132 0.277 -43.835 1.00 89.75 787 VAL A C 1
ATOM 5937 O O . VAL A 1 787 ? 15.934 0.556 -43.838 1.00 89.75 787 VAL A O 1
ATOM 5940 N N . SER A 1 788 ? 18.050 1.009 -44.472 1.00 89.38 788 SER A N 1
ATOM 5941 C CA . SER A 1 788 ? 17.675 2.190 -45.250 1.00 89.38 788 SER A CA 1
ATOM 5942 C C . SER A 1 788 ? 16.632 1.799 -46.299 1.00 89.38 788 SER A C 1
ATOM 5944 O O . SER A 1 788 ? 16.906 0.862 -47.063 1.00 89.38 788 SER A O 1
ATOM 5946 N N . PRO A 1 789 ? 15.478 2.485 -46.384 1.00 79.31 789 PRO A N 1
ATOM 5947 C CA . PRO A 1 789 ? 14.482 2.171 -47.394 1.00 79.31 789 PRO A CA 1
ATOM 5948 C C . PRO A 1 789 ? 15.111 2.275 -48.781 1.00 79.31 789 PRO A C 1
ATOM 5950 O O . PRO A 1 789 ? 15.942 3.152 -49.035 1.00 79.31 789 PRO A O 1
ATOM 5953 N N . ASP A 1 790 ? 14.713 1.369 -49.674 1.00 73.31 790 ASP A N 1
ATOM 5954 C CA . ASP A 1 790 ? 15.235 1.333 -51.037 1.00 73.31 790 ASP A CA 1
ATOM 5955 C C . ASP A 1 790 ? 15.065 2.725 -51.668 1.00 73.31 790 ASP A C 1
ATOM 5957 O O . ASP A 1 790 ? 13.940 3.239 -51.661 1.00 73.31 790 ASP A O 1
ATOM 5961 N N . PRO A 1 791 ? 16.144 3.384 -52.146 1.00 65.88 791 PRO A N 1
ATOM 5962 C CA . PRO A 1 791 ? 16.099 4.799 -52.491 1.00 65.88 791 PRO A CA 1
ATOM 5963 C C . PRO A 1 791 ? 15.116 5.007 -53.638 1.00 65.88 791 PRO A C 1
ATOM 5965 O O . PRO A 1 791 ? 15.426 4.712 -54.796 1.00 65.88 791 PRO A O 1
ATOM 5968 N N . VAL A 1 792 ? 13.916 5.489 -53.285 1.00 66.00 792 VAL A N 1
ATOM 5969 C CA . VAL A 1 792 ? 12.775 5.617 -54.195 1.00 66.00 792 VAL A CA 1
ATOM 5970 C C . VAL A 1 792 ? 13.261 6.369 -55.430 1.00 66.00 792 VAL A C 1
ATOM 5972 O O . VAL A 1 792 ? 13.730 7.503 -55.282 1.00 66.00 792 VAL A O 1
ATOM 5975 N N . PRO A 1 793 ? 13.220 5.753 -56.629 1.00 66.62 793 PRO A N 1
ATOM 5976 C CA . PRO A 1 793 ? 13.846 6.329 -57.807 1.00 66.62 793 PRO A CA 1
ATOM 5977 C C . PRO A 1 793 ? 13.237 7.705 -58.038 1.00 66.62 793 PRO A C 1
ATOM 5979 O O . PRO A 1 793 ? 12.024 7.816 -58.231 1.00 66.62 793 PRO A O 1
ATOM 5982 N N . ALA A 1 794 ? 14.082 8.739 -57.941 1.00 66.06 794 ALA A N 1
ATOM 5983 C CA . ALA A 1 794 ? 13.638 10.125 -57.927 1.00 66.06 794 ALA A CA 1
ATOM 5984 C C . ALA A 1 794 ? 12.670 10.357 -59.098 1.00 66.06 794 ALA A C 1
ATOM 5986 O O . ALA A 1 794 ? 13.007 9.967 -60.224 1.00 66.06 794 ALA A O 1
ATOM 5987 N N . PRO A 1 795 ? 11.469 10.920 -58.845 1.00 71.25 795 PRO A N 1
ATOM 5988 C CA . PRO A 1 795 ? 10.420 10.992 -59.853 1.00 71.25 795 PRO A CA 1
ATOM 5989 C C . PRO A 1 795 ? 10.993 11.653 -61.109 1.00 71.25 795 PRO A C 1
ATOM 5991 O O . PRO A 1 795 ? 11.668 12.680 -60.982 1.00 71.25 795 PRO A O 1
ATOM 5994 N N . PRO A 1 796 ? 10.807 11.045 -62.297 1.00 73.88 796 PRO A N 1
ATOM 5995 C CA . PRO A 1 796 ? 11.557 11.418 -63.486 1.00 73.88 796 PRO A CA 1
ATOM 5996 C C . PRO A 1 796 ? 11.353 12.901 -63.764 1.00 73.88 796 PRO A C 1
ATOM 5998 O O . PRO A 1 796 ? 10.226 13.340 -63.991 1.00 73.88 796 PRO A O 1
ATOM 6001 N N . VAL A 1 797 ? 12.449 13.663 -63.710 1.00 72.56 797 VAL A N 1
ATOM 6002 C CA . VAL A 1 797 ? 12.428 15.115 -63.895 1.00 72.56 797 VAL A CA 1
ATOM 6003 C C . VAL A 1 797 ? 11.978 15.393 -65.324 1.00 72.56 797 VAL A C 1
ATOM 6005 O O . VAL A 1 797 ? 12.755 15.261 -66.268 1.00 72.56 797 VAL A O 1
ATOM 6008 N N . THR A 1 798 ? 10.697 15.722 -65.479 1.00 65.56 798 THR A N 1
ATOM 6009 C CA . THR A 1 798 ? 10.120 16.136 -66.756 1.00 65.56 798 THR A CA 1
ATOM 6010 C C . THR A 1 798 ? 10.794 17.439 -67.194 1.00 65.56 798 THR A C 1
ATOM 6012 O O . THR A 1 798 ? 10.776 18.384 -66.400 1.00 65.56 798 THR A O 1
ATOM 6015 N N . PRO A 1 799 ? 11.406 17.479 -68.392 1.00 64.50 799 PRO A N 1
ATOM 6016 C CA . PRO A 1 799 ? 12.147 18.638 -68.888 1.00 64.50 799 PRO A CA 1
ATOM 6017 C C . PRO A 1 799 ? 11.237 19.796 -69.324 1.00 64.50 799 PRO A C 1
ATOM 6019 O O . PRO A 1 799 ? 10.074 19.524 -69.703 1.00 64.50 799 PRO A O 1
#

Foldseek 3Di:
DADVVLLVQQVVCVVVVHDLVRSLCCCVPPVVDDSVRNVVSVVVNPPPDDPPPDDPDDDDDDDDDDDDDDDDDDDDDDDDDDDDDDDDDDDDDDDDDDDDDDDDDDDPPPPDDDDDDDDDDDDDDDDDDDDDDDDDDDDDDDDDDDDDDDDDDDDDDDDDDDDDDDDDDDDDDDDDDDDDDDDDDDDDDDPVVVPPPPPDDDDDDDDDDDDDDDDDDDDDDDDDDDDDPPVVPPPPPDPDDDDDDPDPDPPDDDDDDDDDDDDPVVVVPPPDDDDDDDDDDDDDDDDDDDDDDDDDDDDDDDDDDDDDDDDDDDDDDDDDDPPVPVVVVVVVVVVVVVVVVVVVCCVVVVVVVVCVVPPQPDVLVLVVLQLLVQLVFQKWWKWKKKWWWKWKWFQDPNDIWIKTATKMKTKTWIFGQDQLARQWIKMWIFIFAFIGTPPDTDTAGWTWIWTGDWQKIKIQTQDGPPPDLDDNVVSNVAIAIDGVVVVCVVVVLVQVPDDPPRGPRQCSHPPPCQGVSNLCVVLVQKDWDDRWDWDDPDPFIWTKTKIFTDLRSVLSSVQSVCCRRNVDGPDDPPVLSNQVSVQRRQKIWMWIAGPPPSHTFKIKIKGAAQTQHRRMGMGTIIMMIMGIDDGNPDDDDDDDPGHHYPVRVVVVSVVSVVVVVLLVVQVVVVVVVVLLVVLQVVCCVVVVAGDLASVVSVVVCSCVPPPDDPVNSVQKDKWFFQAPPQADPVRTPPDPPGGGQKMKMKGWRQDLPDPCLVPAPCPPHQQRQDSCAHRVRHRRTHIRMDIDPHPDPPDPPDD

Nearest PDB structures (foldseek):
  1uyn-assembly1_X  TM=2.614E-01  e=3.834E-02  Neisseria meningitidis

Organism: NCBI:txid1798665

Radius of gyration: 46.98 Å; Cα contacts (8 Å, |Δi|>4): 942; chains: 1; bounding box: 130×115×147 Å

Solvent-accessible surface area (backbone atoms only — not comparable to full-atom values): 50770 Å² total; per-residue (Å²): 123,72,50,71,66,62,50,48,50,52,54,52,41,50,73,70,65,51,53,68,72,56,53,54,45,46,37,42,76,72,66,67,44,57,68,67,33,53,54,50,34,52,61,67,68,49,76,81,77,72,77,76,78,80,75,78,82,77,80,81,77,94,76,89,80,87,86,83,83,90,77,87,92,82,88,83,90,85,89,88,83,85,89,88,88,86,87,87,85,90,84,86,86,83,88,80,81,91,79,87,89,80,81,90,79,88,70,96,80,72,89,82,81,81,92,79,82,94,78,90,84,88,84,83,91,78,91,83,88,85,88,89,87,80,88,80,88,86,88,86,86,84,90,90,79,89,89,80,90,88,89,83,84,86,82,88,84,82,85,85,80,90,85,83,86,85,83,89,89,83,86,88,88,83,90,83,91,82,89,80,80,93,75,90,73,81,88,80,82,70,72,77,75,63,82,72,73,88,74,82,92,79,85,88,82,85,85,90,80,82,89,78,92,79,83,88,83,89,78,84,91,78,84,83,85,84,82,73,84,67,79,66,68,75,76,78,75,82,86,84,78,86,82,91,86,93,85,86,88,87,84,77,91,89,87,80,86,80,82,79,90,76,66,83,75,71,73,70,82,72,82,75,91,82,82,88,79,85,87,82,82,86,80,87,80,82,82,86,74,90,87,78,91,88,78,91,82,86,84,84,90,79,85,93,77,91,81,83,88,83,85,90,90,81,91,79,87,78,78,86,84,91,52,62,72,63,49,51,55,51,49,54,48,52,52,51,53,50,53,52,49,52,50,49,50,50,51,51,51,49,48,50,51,48,47,64,72,68,48,75,74,56,60,61,60,49,53,53,49,13,52,52,46,59,48,65,37,52,12,36,31,42,43,37,38,38,37,34,51,31,42,38,40,33,72,56,97,84,46,75,48,56,32,38,42,33,42,36,38,40,35,35,36,41,37,27,38,55,86,62,7,41,28,32,27,42,34,43,41,36,37,36,49,32,43,32,52,75,94,47,72,48,67,51,32,33,29,32,43,38,35,33,54,68,67,32,36,38,42,31,40,74,42,67,41,98,81,55,95,65,66,74,61,65,38,57,77,35,32,33,40,41,42,52,74,53,52,42,60,75,70,55,48,80,27,68,78,70,89,74,74,76,52,68,34,27,60,41,10,76,51,82,78,69,19,51,43,43,40,46,67,74,33,48,30,60,41,70,63,73,81,68,42,80,50,66,68,76,96,42,56,22,37,39,38,41,34,32,32,30,43,64,21,37,44,52,38,53,37,50,52,41,24,59,63,55,59,41,77,72,84,62,53,72,70,37,45,51,38,41,22,56,49,52,41,46,30,32,35,42,34,31,26,33,64,87,81,46,41,55,37,34,41,36,42,32,32,64,46,76,36,52,47,85,67,33,34,38,32,34,48,36,41,40,37,39,38,43,47,64,67,57,51,92,76,85,73,82,80,72,95,60,60,39,41,64,70,54,48,53,52,54,51,49,55,48,50,52,52,52,50,38,51,50,54,35,52,50,52,52,57,48,48,58,54,48,52,53,32,43,52,55,44,22,75,73,67,73,22,46,61,71,48,74,70,51,37,56,78,67,54,56,45,76,86,52,96,69,50,85,70,61,54,72,62,48,50,70,49,22,17,54,49,83,74,68,80,43,84,86,43,44,43,78,62,84,99,64,61,16,68,30,43,41,40,31,33,64,26,63,51,66,80,47,77,67,54,86,68,44,60,58,68,63,61,81,51,31,23,39,65,83,17,9,38,88,66,42,77,84,20,10,17,42,26,47,61,58,72,78,72,70,75,72,77,79,82,79,129

pLDDT: mean 70.14, std 27.0, range [25.72, 98.5]

Secondary structure (DSSP, 8-state):
---HHHHHHHHHHHHTT--HHHHHHHHHHTS---HHHHHHHHHHHS---PPPP-PPPPPPPP---PPP------------------------PPP------------TTS------------------------------------------PPPP-PPPP--PPPP-----------------------GGGGGG-S-------PPP--------------PPPPPPSSTTSSSTTSS--------SS-SS----PPPPPPPGGGGSS-----PPPP--PPPP------------------------------PPPPPP---HHHHHHHHHHHHHHHHHHHHHHHHHHHHHHHHHHHSPPPHHHHHHHHHHHHHH-SEEEEEEEEEEEEEEEEEETTEEEEEEEEEEEEEEEEEEEETTEEEEEEEEEEEEEEEEETTEEEE--EEEEEEEETTEEEEEEEE--TT-SS-TTHHHH-EEEEEHHHHHHHTT-TT--SS----TTTTS---TTTSHHHHHHHH--EEE-SPPEEEEETTEEEEEEEEEE-HHHHHHHHHHHHHHHHSS-----HHHHHHHHHHHTT-EEEEEEETTT--EEEEEEEEEEEEEETTEEEEEEEEEEEEEE-TT-----PPPSSEEEHHHHHHHHHHHHHHHHHHHHHHHHHHHHHHHHHHHHHHHHHHSS--SSTHHHHHTTTTTTSS--TTGGGGEEEEEESSS----GGGBS-STT----EEEEEEEES-TT-GGGGG-----SSS---TTS-TT--SS-EEEEEEPPP-PPPPP---

Sequence (799 aa):
MVNEELLQFIREQEAAGMARNEIEQLLVSEGGWDRADVDEAYRTLTPRSTPPDAVPPLRPADTREPVPPAETVFRDSRNIAALWPGPSGSVQPSAPAQKNAPAQIDLDKILSGATSGRISVQTNVSHNEFPGSPFAKSGANTPLTPDTSQEKKTPAVSLPAENRPPANAQPLSSSSNAPQSRTASPLKFSLDALRKNVSGDQKTSPPPLPPKEVSPSKIAAVPPPQVSADDIKEKAKSFYSSPSSVASLAQEINKKTAPKTRTMISDLLLREKIAPAPGTAPVSQSNEIPADLYGKKEDKEKGMTVSPSPSPGAPITVPPFEDDAVHHARIKRMITTALLGILAVLLLGGGIFAYMKYRTPDPGALLNTALTQFYANSSLTYKGKAAADLTLSAASGGIVQNGAMKFSINSEGILANGANGYGDGEHHIGLLGGWQWGDSLLSTDLSADVRSIGDTLYMHVLSFPAKSDLDPEFFKDNWLEVQFSDLRKELRISGVTGGDAEEYGSFAGTSEGTSFNALFQRTAPLKVAGDPTKEMLGDTAAMHIRIVADREGMAAFAQALYRKYSNKDLILSEDQLLRFKDALAKISGDVWINADTGTLEKIILSAKFDDDIAGIRVQGPSSLEFSFVGAGQPVAVDIPEFALTLPDLRVQMNEFQMTKEMRSRDQMKIGHMLILEEALENYHREAGRYPKGLPDLYAGGKLATSTIDLISLNDYFYRSYQKSVVSAKSAQCLASGKTCAFYHLGVNLEEAGNSMLKSDADLTTAIFGADSAGCGKEVDRACYDVVSPDPVPAPPVTP

Mean predicted aligned error: 19.84 Å